Protein AF-0000000081537201 (afdb_homodimer)

InterPro domains:
  IPR002938 FAD-binding domain [PF01494] (27-442)
  IPR012941 Phenol hydroxylase-like, C-terminal dimerisation domain [PF07976] (489-716)
  IPR036188 FAD/NAD(P)-binding domain superfamily [G3DSA:3.50.50.60] (27-430)
  IPR036188 FAD/NAD(P)-binding domain superfamily [SSF51905] (27-452)
  IPR036249 Thioredoxin-like superfamily [SSF52833] (507-716)
  IPR038220 Phenol hydroxylase, C-terminal TRX-fold domain superfamily [G3DSA:3.40.30.20] (470-715)
  IPR050641 Rifampicin monooxygenase-like [PTHR43004] (26-715)

Structure (mmCIF, N/CA/C/O backbone):
data_AF-0000000081537201-model_v1
#
loop_
_entity.id
_entity.type
_entity.pdbx_description
1 polymer 'FAD-binding domain-containing protein'
#
loop_
_atom_site.group_PDB
_atom_site.id
_atom_site.type_symbol
_atom_site.label_atom_id
_atom_site.label_alt_id
_atom_site.label_comp_id
_atom_site.label_asym_id
_atom_site.label_entity_id
_atom_site.label_seq_id
_atom_site.pdbx_PDB_ins_code
_atom_site.Cartn_x
_atom_site.Cartn_y
_atom_site.Cartn_z
_atom_site.occupancy
_atom_site.B_iso_or_equiv
_atom_site.auth_seq_id
_atom_site.auth_comp_id
_atom_site.auth_asym_id
_atom_site.auth_atom_id
_atom_site.pdbx_PDB_model_num
ATOM 1 N N . MET A 1 1 ? -26.859 -7.312 34.719 1 19.22 1 MET A N 1
ATOM 2 C CA . MET A 1 1 ? -25.625 -8.07 34.5 1 19.22 1 MET A CA 1
ATOM 3 C C . MET A 1 1 ? -25.172 -8 33.062 1 19.22 1 MET A C 1
ATOM 5 O O . MET A 1 1 ? -24.141 -8.57 32.688 1 19.22 1 MET A O 1
ATOM 9 N N . ILE A 1 2 ? -26.141 -7.805 32.031 1 21.38 2 ILE A N 1
ATOM 10 C CA . ILE A 1 2 ? -26.172 -7.531 30.578 1 21.38 2 ILE A CA 1
ATOM 11 C C . ILE A 1 2 ? -25.328 -6.289 30.281 1 21.38 2 ILE A C 1
ATOM 13 O O . ILE A 1 2 ? -24.953 -6.059 29.125 1 21.38 2 ILE A O 1
ATOM 17 N N . GLN A 1 3 ? -25.375 -5.273 31.188 1 21.64 3 GLN A N 1
ATOM 18 C CA . GLN A 1 3 ? -24.906 -3.896 31.078 1 21.64 3 GLN A CA 1
ATOM 19 C C . GLN A 1 3 ? -23.391 -3.848 30.891 1 21.64 3 GLN A C 1
ATOM 21 O O . GLN A 1 3 ? -22.844 -2.844 30.422 1 21.64 3 GLN A O 1
ATOM 26 N N . GLU A 1 4 ? -22.703 -4.633 31.672 1 25.66 4 GLU A N 1
ATOM 27 C CA . GLU A 1 4 ? -21.25 -4.605 31.75 1 25.66 4 GLU A CA 1
ATOM 28 C C . GLU A 1 4 ? -20.625 -5.016 30.422 1 25.66 4 GLU A C 1
ATOM 30 O O . GLU A 1 4 ? -19.438 -4.777 30.188 1 25.66 4 GLU A O 1
ATOM 35 N N . GLU A 1 5 ? -21.297 -5.895 29.578 1 26.72 5 GLU A N 1
ATOM 36 C CA . GLU A 1 5 ? -20.828 -6.527 28.344 1 26.72 5 GLU A CA 1
ATOM 37 C C . GLU A 1 5 ? -20.797 -5.523 27.188 1 26.72 5 GLU A C 1
ATOM 39 O O . GLU A 1 5 ? -20.359 -5.855 26.078 1 26.72 5 GLU A O 1
ATOM 44 N N . GLY A 1 6 ? -21.578 -4.434 27.172 1 26.69 6 GLY A N 1
ATOM 45 C CA . GLY A 1 6 ? -21.75 -3.445 26.125 1 26.69 6 GLY A CA 1
ATOM 46 C C . GLY A 1 6 ? -20.516 -2.605 25.875 1 26.69 6 GLY A C 1
ATOM 47 O O . GLY A 1 6 ? -20.484 -1.771 24.969 1 26.69 6 GLY A O 1
ATOM 48 N N . ARG A 1 7 ? -19.75 -2.287 26.922 1 27.02 7 ARG A N 1
ATOM 49 C CA . ARG A 1 7 ? -18.625 -1.379 26.781 1 27.02 7 ARG A CA 1
ATOM 50 C C . ARG A 1 7 ? -17.531 -1.996 25.922 1 27.02 7 ARG A C 1
ATOM 52 O O . ARG A 1 7 ? -16.453 -1.422 25.766 1 27.02 7 ARG A O 1
ATOM 59 N N . ARG A 1 8 ? -17.594 -3.291 25.859 1 31.61 8 ARG A N 1
ATOM 60 C CA . ARG A 1 8 ? -16.531 -3.879 25.047 1 31.61 8 ARG A CA 1
ATOM 61 C C . ARG A 1 8 ? -16.672 -3.482 23.578 1 31.61 8 ARG A C 1
ATOM 63 O O . ARG A 1 8 ? -16.047 -4.094 22.703 1 31.61 8 ARG A O 1
ATOM 70 N N . GLY A 1 9 ? -17.734 -2.996 23.172 1 33.12 9 GLY A N 1
ATOM 71 C CA . GLY A 1 9 ? -17.812 -2.555 21.797 1 33.12 9 GLY A CA 1
ATOM 72 C C . GLY A 1 9 ? -16.688 -1.621 21.406 1 33.12 9 GLY A C 1
ATOM 73 O O . GLY A 1 9 ? -16.688 -1.049 20.312 1 33.12 9 GLY A O 1
ATOM 74 N N . ILE A 1 10 ? -16.266 -0.74 22.359 1 37.28 10 ILE A N 1
ATOM 75 C CA . ILE A 1 10 ? -15.203 0.224 22.094 1 37.28 10 ILE A CA 1
ATOM 76 C C . ILE A 1 10 ? -13.969 -0.503 21.578 1 37.28 10 ILE A C 1
ATOM 78 O O . ILE A 1 10 ? -13.516 -1.481 22.188 1 37.28 10 ILE A O 1
ATOM 82 N N . SER A 1 11 ? -13.617 -0.297 20.328 1 48.03 11 SER A N 1
ATOM 83 C CA . SER A 1 11 ? -12.5 -0.788 19.547 1 48.03 11 SER A CA 1
ATOM 84 C C . SER A 1 11 ? -11.234 -0.892 20.375 1 48.03 11 SER A C 1
ATOM 86 O O . SER A 1 11 ? -10.75 0.111 20.906 1 48.03 11 SER A O 1
ATOM 88 N N . HIS A 1 12 ? -11.25 -1.769 21.281 1 59.34 12 HIS A N 1
ATOM 89 C CA . HIS A 1 12 ? -9.984 -2.074 21.922 1 59.34 12 HIS A CA 1
ATOM 90 C C . HIS A 1 12 ? -8.82 -1.962 20.938 1 59.34 12 HIS A C 1
ATOM 92 O O . HIS A 1 12 ? -8.664 -2.812 20.062 1 59.34 12 HIS A O 1
ATOM 98 N N . HIS A 1 13 ? -8.516 -0.652 20.875 1 76.25 13 HIS A N 1
ATOM 99 C CA . HIS A 1 13 ? -7.312 -0.427 20.078 1 76.25 13 HIS A CA 1
ATOM 100 C C . HIS A 1 13 ? -6.074 -0.975 20.797 1 76.25 13 HIS A C 1
ATOM 102 O O . HIS A 1 13 ? -6.027 -1.021 22.016 1 76.25 13 HIS A O 1
ATOM 108 N N . ASP A 1 14 ? -5.305 -1.77 20.297 1 81.75 14 ASP A N 1
ATOM 109 C CA . ASP A 1 14 ? -4.07 -2.334 20.828 1 81.75 14 ASP A CA 1
ATOM 110 C C . ASP A 1 14 ? -3.055 -1.237 21.141 1 81.75 14 ASP A C 1
ATOM 112 O O . ASP A 1 14 ? -1.977 -1.197 20.547 1 81.75 14 ASP A O 1
ATOM 116 N N . TYR A 1 15 ? -3.457 -0.369 22.25 1 88.94 15 TYR A N 1
ATOM 117 C CA . TYR A 1 15 ? -2.555 0.707 22.641 1 88.94 15 TYR A CA 1
ATOM 118 C C . TYR A 1 15 ? -1.323 0.153 23.344 1 88.94 15 TYR A C 1
ATOM 120 O O . TYR A 1 15 ? -1.429 -0.76 24.172 1 88.94 15 TYR A O 1
ATOM 128 N N . PRO A 1 16 ? -0.181 0.733 23.031 1 92.38 16 PRO A N 1
ATOM 129 C CA . PRO A 1 16 ? 0.962 0.382 23.875 1 92.38 16 PRO A CA 1
ATOM 130 C C . PRO A 1 16 ? 0.84 0.935 25.297 1 92.38 16 PRO A C 1
ATOM 132 O O . PRO A 1 16 ? 0.203 1.97 25.5 1 92.38 16 PRO A O 1
ATOM 135 N N . PRO A 1 17 ? 1.435 0.287 26.25 1 92.62 17 PRO A N 1
ATOM 136 C CA . PRO A 1 17 ? 1.34 0.758 27.625 1 92.62 17 PRO A CA 1
ATOM 137 C C . PRO A 1 17 ? 2.047 2.094 27.844 1 92.62 17 PRO A C 1
ATOM 139 O O . PRO A 1 17 ? 3.105 2.338 27.266 1 92.62 17 PRO A O 1
ATOM 142 N N . PRO A 1 18 ? 1.441 2.945 28.672 1 95.62 18 PRO A N 1
ATOM 143 C CA . PRO A 1 18 ? 2.094 4.215 29.016 1 95.62 18 PRO A CA 1
ATOM 144 C C . PRO A 1 18 ? 3.07 4.082 30.172 1 95.62 18 PRO A C 1
ATOM 146 O O . PRO A 1 18 ? 3.102 3.047 30.844 1 95.62 18 PRO A O 1
ATOM 149 N N . LEU A 1 19 ? 3.949 5.082 30.344 1 96.56 19 LEU A N 1
ATOM 150 C CA . LEU A 1 19 ? 4.656 5.254 31.609 1 96.56 19 LEU A CA 1
ATOM 151 C C . LEU A 1 19 ? 3.744 5.875 32.656 1 96.56 19 LEU A C 1
ATOM 153 O O . LEU A 1 19 ? 2.801 6.594 32.312 1 96.56 19 LEU A O 1
ATOM 157 N N . THR A 1 20 ? 4.078 5.641 33.938 1 96.06 20 THR A N 1
ATOM 158 C CA . THR A 1 20 ? 3.176 6.117 34.969 1 96.06 20 THR A CA 1
ATOM 159 C C . THR A 1 20 ? 3.844 7.203 35.812 1 96.06 20 THR A C 1
ATOM 161 O O . THR A 1 20 ? 3.172 7.922 36.562 1 96.06 20 THR A O 1
ATOM 164 N N . ASP A 1 21 ? 5.125 7.293 35.656 1 96.75 21 ASP A N 1
ATOM 165 C CA . ASP A 1 21 ? 5.836 8.25 36.5 1 96.75 21 ASP A CA 1
ATOM 166 C C . ASP A 1 21 ? 6.781 9.117 35.688 1 96.75 21 ASP A C 1
ATOM 168 O O . ASP A 1 21 ? 7.273 8.688 34.625 1 96.75 21 ASP A O 1
ATOM 172 N N . ILE A 1 22 ? 6.926 10.328 36.125 1 97.81 22 ILE A N 1
ATOM 173 C CA . ILE A 1 22 ? 7.938 11.219 35.562 1 97.81 22 ILE A CA 1
ATOM 174 C C . ILE A 1 22 ? 9.305 10.867 36.125 1 97.81 22 ILE A C 1
ATOM 176 O O . ILE A 1 22 ? 9.555 11.07 37.312 1 97.81 22 ILE A O 1
ATOM 180 N N . GLU A 1 23 ? 10.195 10.484 35.312 1 95 23 GLU A N 1
ATOM 181 C CA . GLU A 1 23 ? 11.398 9.797 35.781 1 95 23 GLU A CA 1
ATOM 182 C C . GLU A 1 23 ? 12.555 10.766 35.969 1 95 23 GLU A C 1
ATOM 184 O O . GLU A 1 23 ? 13.484 10.5 36.719 1 95 23 GLU A O 1
ATOM 189 N N . HIS A 1 24 ? 12.578 11.875 35.281 1 96.5 24 HIS A N 1
ATOM 190 C CA . HIS A 1 24 ? 13.719 12.781 35.281 1 96.5 24 HIS A CA 1
ATOM 191 C C . HIS A 1 24 ? 13.328 14.164 35.812 1 96.5 24 HIS A C 1
ATOM 193 O O . HIS A 1 24 ? 12.141 14.5 35.844 1 96.5 24 HIS A O 1
ATOM 199 N N . ASP A 1 25 ? 14.359 14.906 36.125 1 97 25 ASP A N 1
ATOM 200 C CA . ASP A 1 25 ? 14.133 16.266 36.594 1 97 25 ASP A CA 1
ATOM 201 C C . ASP A 1 25 ? 14.273 17.281 35.469 1 97 25 ASP A C 1
ATOM 203 O O . ASP A 1 25 ? 13.836 18.422 35.594 1 97 25 ASP A O 1
ATOM 207 N N . THR A 1 26 ? 14.977 16.828 34.469 1 97.06 26 THR A N 1
ATOM 208 C CA . THR A 1 26 ? 15.18 17.734 33.344 1 97.06 26 THR A CA 1
ATOM 209 C C . THR A 1 26 ? 14.828 17.047 32.031 1 97.06 26 THR A C 1
ATOM 211 O O . THR A 1 26 ? 15.094 15.852 31.859 1 97.06 26 THR A O 1
ATOM 214 N N . TYR A 1 27 ? 14.227 17.719 31.156 1 97.56 27 TYR A N 1
ATOM 215 C CA . TYR A 1 27 ? 13.883 17.266 29.812 1 97.56 27 TYR A CA 1
ATOM 216 C C . TYR A 1 27 ? 14.234 18.328 28.781 1 97.56 27 TYR A C 1
ATOM 218 O O . TYR A 1 27 ? 14.219 19.531 29.078 1 97.56 27 TYR A O 1
ATOM 226 N N . ASP A 1 28 ? 14.609 17.891 27.594 1 97 28 ASP A N 1
ATOM 227 C CA . ASP A 1 28 ? 14.828 18.844 26.516 1 97 28 ASP A CA 1
ATOM 228 C C . ASP A 1 28 ? 13.516 19.484 26.078 1 97 28 ASP A C 1
ATOM 230 O O . ASP A 1 28 ? 13.469 20.688 25.812 1 97 28 ASP A O 1
ATOM 234 N N . ILE A 1 29 ? 12.523 18.703 25.969 1 98.25 29 ILE A N 1
ATOM 235 C CA . ILE A 1 29 ? 11.219 19.156 25.516 1 98.25 29 ILE A CA 1
ATOM 236 C C . ILE A 1 29 ? 10.125 18.531 26.375 1 98.25 29 ILE A C 1
ATOM 238 O O . ILE A 1 29 ? 10.117 17.312 26.578 1 98.25 29 ILE A O 1
ATOM 242 N N . VAL A 1 30 ? 9.258 19.281 26.875 1 98.69 30 VAL A N 1
ATOM 243 C CA . VAL A 1 30 ? 8.062 18.828 27.562 1 98.69 30 VAL A CA 1
ATOM 244 C C . VAL A 1 30 ? 6.824 19.125 26.734 1 98.69 30 VAL A C 1
ATOM 246 O O . VAL A 1 30 ? 6.605 20.281 26.328 1 98.69 30 VAL A O 1
ATOM 249 N N . ILE A 1 31 ? 6.078 18.125 26.422 1 98.88 31 ILE A N 1
ATOM 250 C CA . ILE A 1 31 ? 4.848 18.234 25.656 1 98.88 31 ILE A CA 1
ATOM 251 C C . ILE A 1 31 ? 3.646 17.938 26.547 1 98.88 31 ILE A C 1
ATOM 253 O O . ILE A 1 31 ? 3.549 16.859 27.125 1 98.88 31 ILE A O 1
ATOM 257 N N . VAL A 1 32 ? 2.736 18.906 26.672 1 98.81 32 VAL A N 1
ATOM 258 C CA . VAL A 1 32 ? 1.534 18.719 27.484 1 98.81 32 VAL A CA 1
ATOM 259 C C . VAL A 1 32 ? 0.345 18.406 26.578 1 98.81 32 VAL A C 1
ATOM 261 O O . VAL A 1 32 ? -0.096 19.266 25.812 1 98.81 32 VAL A O 1
ATOM 264 N N . GLY A 1 33 ? -0.198 17.25 26.688 1 98.25 33 GLY A N 1
ATOM 265 C CA . GLY A 1 33 ? -1.291 16.781 25.844 1 98.25 33 GLY A CA 1
ATOM 266 C C . GLY A 1 33 ? -0.877 15.695 24.875 1 98.25 33 GLY A C 1
ATOM 267 O O . GLY A 1 33 ? 0.047 15.883 24.078 1 98.25 33 GLY A O 1
ATOM 268 N N . ALA A 1 34 ? -1.552 14.531 24.938 1 97.62 34 ALA A N 1
ATOM 269 C CA . ALA A 1 34 ? -1.267 13.406 24.047 1 97.62 34 ALA A CA 1
ATOM 270 C C . ALA A 1 34 ? -2.432 13.148 23.109 1 97.62 34 ALA A C 1
ATOM 272 O O . ALA A 1 34 ? -2.881 12.016 22.953 1 97.62 34 ALA A O 1
ATOM 273 N N . GLY A 1 35 ? -2.977 14.211 22.547 1 95.94 35 GLY A N 1
ATOM 274 C CA . GLY A 1 35 ? -3.836 14.141 21.375 1 95.94 35 GLY A CA 1
ATOM 275 C C . GLY A 1 35 ? -3.066 14.188 20.078 1 95.94 35 GLY A C 1
ATOM 276 O O . GLY A 1 35 ? -1.839 14.078 20.062 1 95.94 35 GLY A O 1
ATOM 277 N N . PRO A 1 36 ? -3.76 14.375 19.016 1 95.5 36 PRO A N 1
ATOM 278 C CA . PRO A 1 36 ? -3.1 14.32 17.719 1 95.5 36 PRO A CA 1
ATOM 279 C C . PRO A 1 36 ? -1.958 15.328 17.594 1 95.5 36 PRO A C 1
ATOM 281 O O . PRO A 1 36 ? -0.891 14.992 17.062 1 95.5 36 PRO A O 1
ATOM 284 N N . ALA A 1 37 ? -2.15 16.531 18.047 1 97.12 37 ALA A N 1
ATOM 285 C CA . ALA A 1 37 ? -1.105 17.562 17.969 1 97.12 37 ALA A CA 1
ATOM 286 C C . ALA A 1 37 ? 0.132 17.141 18.766 1 97.12 37 ALA A C 1
ATOM 288 O O . ALA A 1 37 ? 1.245 17.141 18.234 1 97.12 37 ALA A O 1
ATOM 289 N N . GLY A 1 38 ? -0.111 16.766 20 1 98.5 38 GLY A N 1
ATOM 290 C CA . GLY A 1 38 ? 1.003 16.359 20.844 1 98.5 38 GLY A CA 1
ATOM 291 C C . GLY A 1 38 ? 1.695 15.102 20.375 1 98.5 38 GLY A C 1
ATOM 292 O O . GLY A 1 38 ? 2.926 15.016 20.391 1 98.5 38 GLY A O 1
ATOM 293 N N . LEU A 1 39 ? 0.908 14.148 19.969 1 98.25 39 LEU A N 1
ATOM 294 C CA . LEU A 1 39 ? 1.464 12.875 19.531 1 98.25 39 LEU A CA 1
ATOM 295 C C . LEU A 1 39 ? 2.234 13.047 18.219 1 98.25 39 LEU A C 1
ATOM 297 O O . LEU A 1 39 ? 3.254 12.383 18 1 98.25 39 LEU A O 1
ATOM 301 N N . MET A 1 40 ? 1.762 13.891 17.344 1 98.19 40 MET A N 1
ATOM 302 C CA . MET A 1 40 ? 2.518 14.18 16.125 1 98.19 40 MET A CA 1
ATOM 303 C C . MET A 1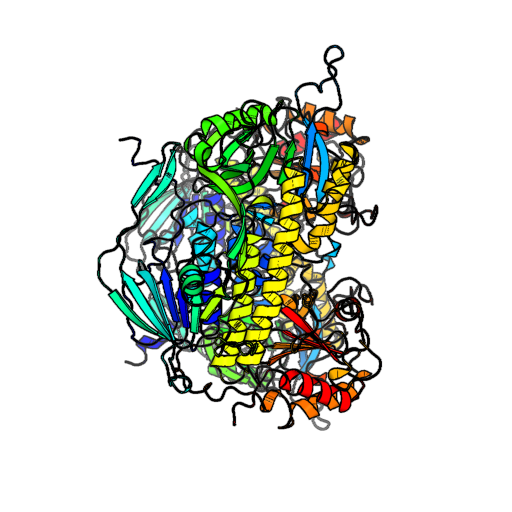 40 ? 3.873 14.797 16.469 1 98.19 40 MET A C 1
ATOM 305 O O . MET A 1 40 ? 4.902 14.367 15.938 1 98.19 40 MET A O 1
ATOM 309 N N . LEU A 1 41 ? 3.883 15.789 17.312 1 98.44 41 LEU A N 1
ATOM 310 C CA . LEU A 1 41 ? 5.125 16.438 17.719 1 98.44 41 LEU A CA 1
ATOM 311 C C . LEU A 1 41 ? 6.086 15.414 18.328 1 98.44 41 LEU A C 1
ATOM 313 O O . LEU A 1 41 ? 7.25 15.336 17.938 1 98.44 41 LEU A O 1
ATOM 317 N N . ALA A 1 42 ? 5.531 14.641 19.234 1 98.25 42 ALA A N 1
ATOM 318 C CA . ALA A 1 42 ? 6.344 13.648 19.938 1 98.25 42 ALA A CA 1
ATOM 319 C C . ALA A 1 42 ? 6.887 12.594 18.984 1 98.25 42 ALA A C 1
ATOM 321 O O . ALA A 1 42 ? 8.055 12.203 19.078 1 98.25 42 ALA A O 1
ATOM 322 N N . SER A 1 43 ? 6.039 12.148 18.109 1 96.94 43 SER A N 1
ATOM 323 C CA . SER A 1 43 ? 6.445 11.125 17.141 1 96.94 43 SER A CA 1
ATOM 324 C C . SER A 1 43 ? 7.555 11.641 16.234 1 96.94 43 SER A C 1
ATOM 326 O O . SER A 1 43 ? 8.516 10.93 15.953 1 96.94 43 SER A O 1
ATOM 328 N N . CYS A 1 44 ? 7.422 12.852 15.742 1 96.19 44 CYS A N 1
ATOM 329 C CA . CYS A 1 44 ? 8.469 13.445 14.906 1 96.19 44 CYS A CA 1
ATOM 330 C C . CYS A 1 44 ? 9.789 13.508 15.664 1 96.19 44 CYS A C 1
ATOM 332 O O . CYS A 1 44 ? 10.82 13.078 15.148 1 96.19 44 CYS A O 1
ATOM 334 N N . LEU A 1 45 ? 9.742 14.008 16.844 1 95.69 45 LEU A N 1
ATOM 335 C CA . LEU A 1 45 ? 10.953 14.188 17.641 1 95.69 45 LEU A CA 1
ATOM 336 C C . LEU A 1 45 ? 11.578 12.836 17.984 1 95.69 45 LEU A C 1
ATOM 338 O O . LEU A 1 45 ? 12.805 12.703 18.016 1 95.69 45 LEU A O 1
ATOM 342 N N . ALA A 1 46 ? 10.688 11.883 18.266 1 94.5 46 ALA A N 1
ATOM 343 C CA . ALA A 1 46 ? 11.18 10.531 18.531 1 94.5 46 ALA A CA 1
ATOM 344 C C . ALA A 1 46 ? 11.922 9.984 17.312 1 94.5 46 ALA A C 1
ATOM 346 O O . ALA A 1 46 ? 12.984 9.367 17.453 1 94.5 46 ALA A O 1
ATOM 347 N N . ARG A 1 47 ? 11.453 10.195 16.172 1 92.56 47 ARG A N 1
ATOM 348 C CA . ARG A 1 47 ? 12.078 9.75 14.938 1 92.56 47 ARG A CA 1
ATOM 349 C C . ARG A 1 47 ? 13.414 10.445 14.719 1 92.56 47 ARG A C 1
ATOM 351 O O . ARG A 1 47 ? 14.383 9.82 14.281 1 92.56 47 ARG A O 1
ATOM 358 N N . TYR A 1 48 ? 13.375 11.75 14.969 1 91 48 TYR A N 1
ATOM 359 C CA . TYR A 1 48 ? 14.625 12.492 14.82 1 91 48 TYR A CA 1
ATOM 360 C C . TYR A 1 48 ? 15.688 11.969 15.781 1 91 48 TYR A C 1
ATOM 362 O O . TYR A 1 48 ? 16.875 11.914 15.438 1 91 48 TYR A O 1
ATOM 370 N N . GLY A 1 49 ? 15.289 11.672 16.984 1 88.62 49 GLY A N 1
ATOM 371 C CA . GLY A 1 49 ? 16.188 11.117 17.984 1 88.62 49 GLY A CA 1
ATOM 372 C C . GLY A 1 49 ? 17.047 12.164 18.656 1 88.62 49 GLY A C 1
ATOM 373 O O . GLY A 1 49 ? 17.125 13.305 18.188 1 88.62 49 GLY A O 1
ATOM 374 N N . GLY A 1 50 ? 17.656 11.789 19.766 1 87.88 50 GLY A N 1
ATOM 375 C CA . GLY A 1 50 ? 18.625 12.625 20.453 1 87.88 50 GLY A CA 1
ATOM 376 C C . GLY A 1 50 ? 18 13.625 21.391 1 87.88 50 GLY A C 1
ATOM 377 O O . GLY A 1 50 ? 18.656 14.594 21.812 1 87.88 50 GLY A O 1
ATOM 378 N N . HIS A 1 51 ? 16.766 13.438 21.719 1 93 51 HIS A N 1
ATOM 379 C CA . HIS A 1 51 ? 16.062 14.344 22.625 1 93 51 HIS A CA 1
ATOM 380 C C . HIS A 1 51 ? 15.492 13.594 23.812 1 93 51 HIS A C 1
ATOM 382 O O . HIS A 1 51 ? 15.008 12.469 23.688 1 93 51 HIS A O 1
ATOM 388 N N . ARG A 1 52 ? 15.695 14.094 24.969 1 96 52 ARG A N 1
ATOM 389 C CA . ARG A 1 52 ? 14.914 13.625 26.125 1 96 52 ARG A CA 1
ATOM 390 C C . ARG A 1 52 ? 13.562 14.328 26.188 1 96 52 ARG A C 1
ATOM 392 O O . ARG A 1 52 ? 13.484 15.508 26.516 1 96 52 ARG A O 1
ATOM 399 N N . ILE A 1 53 ? 12.508 13.594 25.891 1 98 53 ILE A N 1
ATOM 400 C CA . ILE A 1 53 ? 11.18 14.172 25.734 1 98 53 ILE A CA 1
ATOM 401 C C . ILE A 1 53 ? 10.25 13.656 26.828 1 98 53 ILE A C 1
ATOM 403 O O . ILE A 1 53 ? 10.297 12.469 27.172 1 98 53 ILE A O 1
ATOM 407 N N . LEU A 1 54 ? 9.508 14.5 27.438 1 98.69 54 LEU A N 1
ATOM 408 C CA . LEU A 1 54 ? 8.398 14.133 28.312 1 98.69 54 LEU A CA 1
ATOM 409 C C . LEU A 1 54 ? 7.059 14.492 27.688 1 98.69 54 LEU A C 1
ATOM 411 O O . LEU A 1 54 ? 6.805 15.656 27.375 1 98.69 54 LEU A O 1
ATOM 415 N N . VAL A 1 55 ? 6.281 13.539 27.422 1 98.69 55 VAL A N 1
ATOM 416 C CA . VAL A 1 55 ? 4.914 13.734 26.969 1 98.69 55 VAL A CA 1
ATOM 417 C C . VAL A 1 55 ? 3.932 13.352 28.062 1 98.69 55 VAL A C 1
ATOM 419 O O . VAL A 1 55 ? 3.908 12.203 28.516 1 98.69 55 VAL A O 1
ATOM 422 N N . VAL A 1 56 ? 3.084 14.289 28.469 1 98.5 56 VAL A N 1
ATOM 423 C CA . VAL A 1 56 ? 2.186 13.992 29.578 1 98.5 56 VAL A CA 1
ATOM 424 C C . VAL A 1 56 ? 0.737 14.195 29.141 1 98.5 56 VAL A C 1
ATOM 426 O O . VAL A 1 56 ? 0.459 15.016 28.266 1 98.5 56 VAL A O 1
ATOM 429 N N . ASP A 1 57 ? -0.108 13.516 29.688 1 98.12 57 ASP A N 1
ATOM 430 C CA . ASP A 1 57 ? -1.55 13.688 29.547 1 98.12 57 ASP A CA 1
ATOM 431 C C . ASP A 1 57 ? -2.275 13.406 30.859 1 98.12 57 ASP A C 1
ATOM 433 O O . ASP A 1 57 ? -1.896 12.5 31.594 1 98.12 57 ASP A O 1
ATOM 437 N N . ALA A 1 58 ? -3.322 14.156 31.078 1 96.5 58 ALA A N 1
ATOM 438 C CA . ALA A 1 58 ? -4.07 14.031 32.312 1 96.5 58 ALA A CA 1
ATOM 439 C C . ALA A 1 58 ? -4.941 12.781 32.312 1 96.5 58 ALA A C 1
ATOM 441 O O . ALA A 1 58 ? -5.227 12.211 33.375 1 96.5 58 ALA A O 1
ATOM 442 N N . ARG A 1 59 ? -5.375 12.375 31.156 1 94.25 59 ARG A N 1
ATOM 443 C CA . ARG A 1 59 ? -6.219 11.195 31.047 1 94.25 59 ARG A CA 1
ATOM 444 C C . ARG A 1 59 ? -5.395 9.922 31.203 1 94.25 59 ARG A C 1
ATOM 446 O O . ARG A 1 59 ? -4.293 9.812 30.656 1 94.25 59 ARG A O 1
ATOM 453 N N . SER A 1 60 ? -5.938 8.883 31.875 1 94.25 60 SER A N 1
ATOM 454 C CA . SER A 1 60 ? -5.215 7.648 32.156 1 94.25 60 SER A CA 1
ATOM 455 C C . SER A 1 60 ? -5.152 6.762 30.906 1 94.25 60 SER A C 1
ATOM 457 O O . SER A 1 60 ? -4.34 5.836 30.844 1 94.25 60 SER A O 1
ATOM 459 N N . GLU A 1 61 ? -5.992 7.004 29.922 1 90.88 61 GLU A N 1
ATOM 460 C CA . GLU A 1 61 ? -6.031 6.227 28.672 1 90.88 61 GLU A CA 1
ATOM 461 C C . GLU A 1 61 ? -6.293 7.129 27.469 1 90.88 61 GLU A C 1
ATOM 463 O O . GLU A 1 61 ? -6.828 8.227 27.625 1 90.88 61 GLU A O 1
ATOM 468 N N . PRO A 1 62 ? -5.867 6.668 26.297 1 89.81 62 PRO A N 1
ATOM 469 C CA . PRO A 1 62 ? -6.164 7.441 25.094 1 89.81 62 PRO A CA 1
ATOM 470 C C . PRO A 1 62 ? -7.66 7.512 24.797 1 89.81 62 PRO A C 1
ATOM 472 O O . PRO A 1 62 ? -8.461 6.848 25.453 1 89.81 62 PRO A O 1
ATOM 475 N N . THR A 1 63 ? -7.953 8.398 23.812 1 80.06 63 THR A N 1
ATOM 476 C CA . THR A 1 63 ? -9.336 8.516 23.359 1 80.06 63 THR A CA 1
ATOM 477 C C . THR A 1 63 ? -9.82 7.191 22.781 1 80.06 63 THR A C 1
ATOM 479 O O . THR A 1 63 ? -9.125 6.559 21.984 1 80.06 63 THR A O 1
ATOM 482 N N . THR A 1 64 ? -11.008 6.809 23.172 1 72.81 64 THR A N 1
ATOM 483 C CA . THR A 1 64 ? -11.469 5.488 22.75 1 72.81 64 THR A CA 1
ATOM 484 C C . THR A 1 64 ? -12.461 5.605 21.594 1 72.81 64 THR A C 1
ATOM 486 O O . THR A 1 64 ? -12.633 4.656 20.828 1 72.81 64 THR A O 1
ATOM 489 N N . ALA A 1 65 ? -13.148 6.742 21.578 1 69.75 65 ALA A N 1
ATOM 490 C CA . ALA A 1 65 ? -14.117 6.836 20.5 1 69.75 65 ALA A CA 1
ATOM 491 C C . ALA A 1 65 ? -14.367 8.289 20.109 1 69.75 65 ALA A C 1
ATOM 493 O O . ALA A 1 65 ? -14.242 9.188 20.938 1 69.75 65 ALA A O 1
ATOM 494 N N . GLY A 1 66 ? -14.578 8.445 18.766 1 72.25 66 GLY A N 1
ATOM 495 C CA . GLY A 1 66 ? -15.141 9.664 18.219 1 72.25 66 GLY A CA 1
ATOM 496 C C . GLY A 1 66 ? -14.141 10.797 18.125 1 72.25 66 GLY A C 1
ATOM 497 O O . GLY A 1 66 ? -13.039 10.609 17.594 1 72.25 66 GLY A O 1
ATOM 498 N N . ARG A 1 67 ? -14.562 12.094 18.391 1 76.75 67 ARG A N 1
ATOM 499 C CA . ARG A 1 67 ? -13.898 13.398 18.359 1 76.75 67 ARG A CA 1
ATOM 500 C C . ARG A 1 67 ? -13.469 13.758 16.938 1 76.75 67 ARG A C 1
ATOM 502 O O . ARG A 1 67 ? -14.32 14 16.078 1 76.75 67 ARG A O 1
ATOM 509 N N . ALA A 1 68 ? -12.164 13.492 16.609 1 73.94 68 ALA A N 1
ATOM 510 C CA . ALA A 1 68 ? -11.695 13.812 15.266 1 73.94 68 ALA A CA 1
ATOM 511 C C . ALA A 1 68 ? -11.984 12.672 14.297 1 73.94 68 ALA A C 1
ATOM 513 O O . ALA A 1 68 ? -12.141 11.523 14.711 1 73.94 68 ALA A O 1
ATOM 514 N N . ASP A 1 69 ? -12.195 13.047 12.977 1 78.5 69 ASP A N 1
ATOM 515 C CA . ASP A 1 69 ? -12.477 11.914 12.109 1 78.5 69 ASP A CA 1
ATOM 516 C C . ASP A 1 69 ? -11.812 12.086 10.742 1 78.5 69 ASP A C 1
ATOM 518 O O . ASP A 1 69 ? -11.297 11.125 10.172 1 78.5 69 ASP A O 1
ATOM 522 N N . GLY A 1 70 ? -11.82 13.273 10.156 1 89.88 70 GLY A N 1
ATOM 523 C CA . GLY A 1 70 ? -11.414 13.391 8.766 1 89.88 70 GLY A CA 1
ATOM 524 C C . GLY A 1 70 ? -9.953 13.766 8.594 1 89.88 70 GLY A C 1
ATOM 525 O O . GLY A 1 70 ? -9.492 14.766 9.148 1 89.88 70 GLY A O 1
ATOM 526 N N . ILE A 1 71 ? -9.125 12.945 7.902 1 93.19 71 ILE A N 1
ATOM 527 C CA . ILE A 1 71 ? -7.762 13.289 7.52 1 93.19 71 ILE A CA 1
ATOM 528 C C . ILE A 1 71 ? -7.73 13.766 6.07 1 93.19 71 ILE A C 1
ATOM 530 O O . ILE A 1 71 ? -8.148 13.039 5.164 1 93.19 71 ILE A O 1
ATOM 534 N N . GLN A 1 72 ? -7.27 14.938 5.906 1 92.06 72 GLN A N 1
ATOM 535 C CA . GLN A 1 72 ? -7.281 15.586 4.602 1 92.06 72 GLN A CA 1
ATOM 536 C C . GLN A 1 72 ? -6.043 15.211 3.789 1 92.06 72 GLN A C 1
ATOM 538 O O . GLN A 1 72 ? -5.066 14.703 4.34 1 92.06 72 GLN A O 1
ATOM 543 N N . PRO A 1 73 ? -6.02 15.484 2.455 1 90.88 73 PRO A N 1
ATOM 544 C CA . PR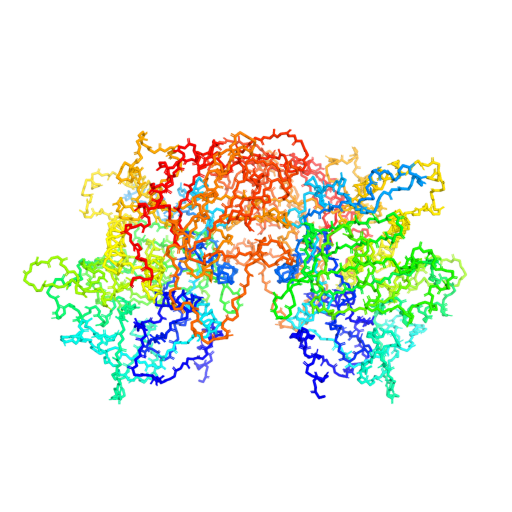O A 1 73 ? -4.973 15.031 1.536 1 90.88 73 PRO A CA 1
ATOM 545 C C . PRO A 1 73 ? -3.578 15.484 1.965 1 90.88 73 PRO A C 1
ATOM 547 O O . PRO A 1 73 ? -2.637 14.688 1.948 1 90.88 73 PRO A O 1
ATOM 550 N N . ARG A 1 74 ? -3.391 16.719 2.344 1 92.06 74 ARG A N 1
ATOM 551 C CA . ARG A 1 74 ?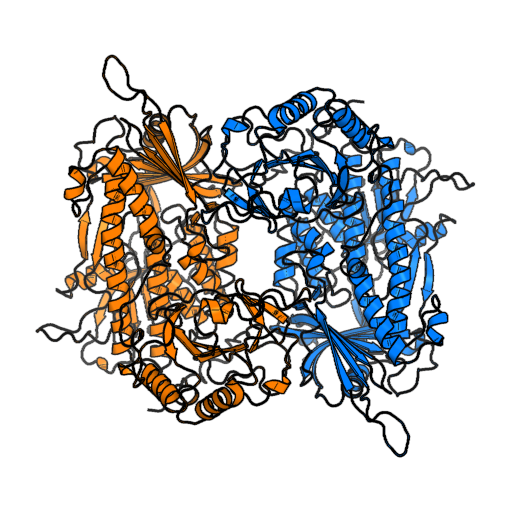 -2.072 17.188 2.746 1 92.06 74 ARG A CA 1
ATOM 552 C C . ARG A 1 74 ? -1.557 16.422 3.961 1 92.06 74 ARG A C 1
ATOM 554 O O . ARG A 1 74 ? -0.375 16.078 4.027 1 92.06 74 ARG A O 1
ATOM 561 N N . THR A 1 75 ? -2.416 16.219 4.922 1 93.94 75 THR A N 1
ATOM 562 C CA . THR A 1 75 ? -2.033 15.453 6.098 1 93.94 75 THR A CA 1
ATOM 563 C C . THR A 1 75 ? -1.677 14.016 5.715 1 93.94 75 THR A C 1
ATOM 565 O O . THR A 1 75 ? -0.726 13.445 6.25 1 93.94 75 THR A O 1
ATOM 568 N N . ILE A 1 76 ? -2.439 13.453 4.742 1 93.81 76 ILE A N 1
ATOM 569 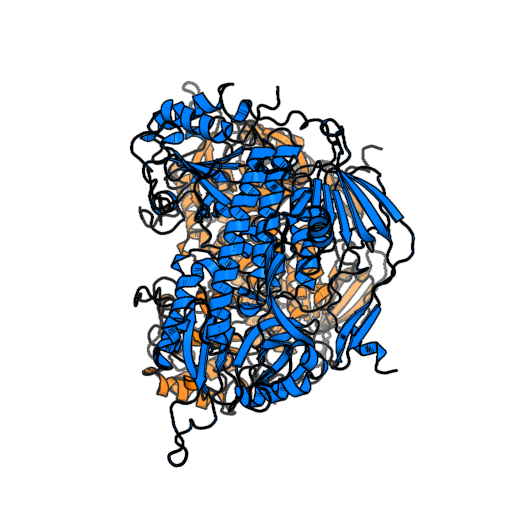C CA . ILE A 1 76 ? -2.121 12.117 4.25 1 93.81 76 ILE A CA 1
ATOM 570 C C . ILE A 1 76 ? -0.712 12.109 3.66 1 93.81 76 ILE A C 1
ATOM 572 O O . ILE A 1 76 ? 0.081 11.211 3.949 1 93.81 76 ILE A O 1
ATOM 576 N N . GLU A 1 77 ? -0.383 13.102 2.885 1 92.94 77 GLU A N 1
ATOM 577 C CA . GLU A 1 77 ? 0.938 13.219 2.273 1 92.94 77 GLU A CA 1
ATOM 578 C C . GLU A 1 77 ? 2.037 13.227 3.334 1 92.94 77 GLU A C 1
ATOM 580 O O . GLU A 1 77 ? 3.066 12.57 3.174 1 92.94 77 GLU A O 1
ATOM 585 N N . VAL A 1 78 ? 1.77 13.984 4.34 1 94.12 78 VAL A N 1
ATOM 586 C CA . VAL A 1 78 ? 2.748 14.102 5.418 1 94.12 78 VAL A CA 1
ATOM 587 C C . VAL A 1 78 ? 2.889 12.758 6.133 1 94.12 78 VAL A C 1
ATOM 589 O O . VAL A 1 78 ? 4.004 12.289 6.371 1 94.12 78 VAL A O 1
ATOM 592 N N . LEU A 1 79 ? 1.748 12.133 6.438 1 95.56 79 LEU A N 1
ATOM 593 C CA . LEU A 1 79 ? 1.777 10.867 7.156 1 95.56 79 LEU A CA 1
ATOM 594 C C . LEU A 1 79 ? 2.459 9.789 6.32 1 95.56 79 LEU A C 1
ATOM 596 O O . LEU A 1 79 ? 3.102 8.891 6.867 1 95.56 79 LEU A O 1
ATOM 600 N N . LYS A 1 80 ? 2.398 9.922 5.012 1 94 80 LYS A N 1
ATOM 601 C CA . LYS A 1 80 ? 3.066 8.977 4.121 1 94 80 LYS A CA 1
ATOM 602 C C . LYS A 1 80 ? 4.578 9.164 4.152 1 94 80 LYS A C 1
ATOM 604 O O . LYS A 1 80 ? 5.328 8.32 3.664 1 94 80 LYS A O 1
ATOM 609 N N . THR A 1 81 ? 5.09 10.242 4.691 1 93.38 81 THR A N 1
ATOM 610 C CA . THR A 1 81 ? 6.516 10.414 4.934 1 93.38 81 THR A CA 1
ATOM 611 C C . THR A 1 81 ? 6.895 9.914 6.324 1 93.38 81 THR A C 1
ATOM 613 O O . THR A 1 81 ? 8.023 10.117 6.777 1 93.38 81 THR A O 1
ATOM 616 N N . MET A 1 82 ? 5.973 9.281 7.016 1 94.88 82 MET A N 1
ATOM 617 C CA . MET A 1 82 ? 6.191 8.648 8.312 1 94.88 82 MET A CA 1
ATOM 618 C C . MET A 1 82 ? 5.816 7.168 8.258 1 94.88 82 MET A C 1
ATOM 620 O O . MET A 1 82 ? 5.301 6.621 9.234 1 94.88 82 MET A O 1
ATOM 624 N N . GLU A 1 83 ? 6.066 6.551 7.184 1 92.19 83 GLU A N 1
ATOM 625 C CA . GLU A 1 83 ? 5.703 5.141 7.078 1 92.19 83 GLU A CA 1
ATOM 626 C C . GLU A 1 83 ? 6.273 4.336 8.242 1 92.19 83 GLU A C 1
ATOM 628 O O . GLU A 1 83 ? 7.375 4.621 8.719 1 92.19 83 GLU A O 1
ATOM 633 N N . PRO A 1 84 ? 5.504 3.373 8.734 1 91.69 84 PRO A N 1
ATOM 634 C CA . PRO A 1 84 ? 4.297 2.818 8.117 1 91.69 84 PRO A CA 1
ATOM 635 C C . PRO A 1 84 ? 3.023 3.531 8.578 1 91.69 84 PRO A C 1
ATOM 637 O O . PRO A 1 84 ? 1.917 3.088 8.258 1 91.69 84 PRO A O 1
ATOM 640 N N . VAL A 1 85 ? 3.053 4.652 9.258 1 95.19 85 VAL A N 1
ATOM 641 C CA . VAL A 1 85 ? 1.905 5.332 9.852 1 95.19 85 VAL A CA 1
ATOM 642 C C . VAL A 1 85 ? 0.884 5.668 8.766 1 95.19 85 VAL A C 1
ATOM 644 O O . VAL A 1 85 ? -0.297 5.336 8.891 1 95.19 85 VAL A O 1
ATOM 647 N N . GLY A 1 86 ? 1.35 6.297 7.664 1 95 86 GLY A N 1
ATOM 648 C CA . GLY A 1 86 ? 0.456 6.715 6.594 1 95 86 GLY A CA 1
ATOM 649 C C . GLY A 1 86 ? -0.309 5.562 5.973 1 95 86 GLY A C 1
ATOM 650 O O . GLY A 1 86 ? -1.534 5.617 5.852 1 95 86 GLY A O 1
ATOM 651 N N . SER A 1 87 ? 0.376 4.469 5.637 1 92.38 87 SER A N 1
ATOM 652 C CA . SER A 1 87 ? -0.247 3.326 4.973 1 92.38 87 SER A CA 1
ATOM 653 C C . SER A 1 87 ? -1.205 2.598 5.91 1 92.38 87 SER A C 1
ATOM 655 O O . SER A 1 87 ? -2.258 2.123 5.48 1 92.38 87 SER A O 1
ATOM 657 N N . GLU A 1 88 ? -0.859 2.494 7.164 1 91.94 88 GLU A N 1
ATOM 658 C CA . GLU A 1 88 ? -1.71 1.821 8.141 1 91.94 88 GLU A CA 1
ATOM 659 C C . GLU A 1 88 ? -3.025 2.572 8.336 1 91.94 88 GLU A C 1
ATOM 661 O O . GLU A 1 88 ? -4.098 1.963 8.352 1 91.94 88 GLU A O 1
ATOM 666 N N . LEU A 1 89 ? -2.922 3.834 8.453 1 94.25 89 LEU A N 1
ATOM 667 C CA . LEU A 1 89 ? -4.125 4.637 8.641 1 94.25 89 LEU A CA 1
ATOM 668 C C . LEU A 1 89 ? -4.996 4.609 7.387 1 94.25 89 LEU A C 1
ATOM 670 O O . LEU A 1 89 ? -6.219 4.512 7.477 1 94.25 89 LEU A O 1
ATOM 674 N N . PHE A 1 90 ? -4.398 4.664 6.238 1 93.31 90 PHE A N 1
ATOM 675 C CA . PHE A 1 90 ? -5.148 4.625 4.988 1 93.31 90 PHE A CA 1
ATOM 676 C C . PHE A 1 90 ? -5.945 3.332 4.875 1 93.31 90 PHE A C 1
ATOM 678 O O . PHE A 1 90 ? -7.129 3.354 4.531 1 93.31 90 PHE A O 1
ATOM 685 N N . LYS A 1 91 ? -5.324 2.27 5.234 1 89.75 91 LYS A N 1
ATOM 686 C CA . LYS A 1 91 ? -5.938 0.951 5.102 1 89.75 91 LYS A CA 1
ATOM 687 C C . LYS A 1 91 ? -7.145 0.81 6.027 1 89.75 91 LYS A C 1
ATOM 689 O O . LYS A 1 91 ? -8.141 0.173 5.668 1 89.75 91 LYS A O 1
ATOM 694 N N . ARG A 1 92 ? -7.137 1.41 7.117 1 91.44 92 ARG A N 1
ATOM 695 C CA . ARG A 1 92 ? -8.18 1.249 8.125 1 91.44 92 ARG A CA 1
ATOM 696 C C . ARG A 1 92 ? -9.297 2.264 7.922 1 91.44 92 ARG A C 1
ATOM 698 O O . ARG A 1 92 ? -10.383 2.129 8.5 1 91.44 92 ARG A O 1
ATOM 705 N N . SER A 1 93 ? -9.102 3.193 7.078 1 94.62 93 SER A N 1
ATOM 706 C CA . SER A 1 93 ? -10.008 4.328 6.945 1 94.62 93 SER A CA 1
ATOM 707 C C . SER A 1 93 ? -11.117 4.035 5.941 1 94.62 93 SER A C 1
ATOM 709 O O . SER A 1 93 ? -11.078 3.014 5.25 1 94.62 93 SER A O 1
ATOM 711 N N . ALA A 1 94 ? -12.133 4.781 6.012 1 95.62 94 ALA A N 1
ATOM 712 C CA . ALA A 1 94 ? -13.07 4.93 4.902 1 95.62 94 ALA A CA 1
ATOM 713 C C . ALA A 1 94 ? -12.703 6.125 4.027 1 95.62 94 ALA A C 1
ATOM 715 O O . ALA A 1 94 ? -12.914 7.277 4.418 1 95.62 94 ALA A O 1
ATOM 716 N N . ALA A 1 95 ? -12.18 5.844 2.906 1 94.5 95 ALA A N 1
ATOM 717 C CA . ALA A 1 95 ? -11.773 6.914 1.995 1 94.5 95 ALA A CA 1
ATOM 718 C C . ALA A 1 95 ? -12.977 7.473 1.237 1 94.5 95 ALA A C 1
ATOM 720 O O . ALA A 1 95 ? -13.773 6.711 0.685 1 94.5 95 ALA A O 1
ATOM 721 N N . SER A 1 96 ? -13.125 8.773 1.255 1 94.12 96 SER A N 1
ATOM 722 C CA . SER A 1 96 ? -14.188 9.453 0.515 1 94.12 96 SER A CA 1
ATOM 723 C C . SER A 1 96 ? -13.617 10.289 -0.626 1 94.12 96 SER A C 1
ATOM 725 O O . SER A 1 96 ? -12.758 11.148 -0.406 1 94.12 96 SER A O 1
ATOM 727 N N . TYR A 1 97 ? -14.18 10.086 -1.769 1 92.19 97 TYR A N 1
ATOM 728 C CA . TYR A 1 97 ? -13.609 10.703 -2.963 1 92.19 97 TYR A CA 1
ATOM 729 C C . TYR A 1 97 ? -14.555 11.742 -3.545 1 92.19 97 TYR A C 1
ATOM 731 O O . TYR A 1 97 ? -14.164 12.539 -4.402 1 92.19 97 TYR A O 1
ATOM 739 N N . GLU A 1 98 ? -15.781 11.758 -2.986 1 92.31 98 GLU A N 1
ATOM 740 C CA . GLU A 1 98 ? -16.797 12.594 -3.615 1 92.31 98 GLU A CA 1
ATOM 741 C C . GLU A 1 98 ? -17.688 13.273 -2.568 1 92.31 98 GLU A C 1
ATOM 743 O O . GLU A 1 98 ? -17.891 12.734 -1.479 1 92.31 98 GLU A O 1
ATOM 748 N N . ARG A 1 99 ? -18.172 14.492 -2.906 1 90.38 99 ARG A N 1
ATOM 749 C CA . ARG A 1 99 ? -19.141 15.242 -2.127 1 90.38 99 ARG A CA 1
ATOM 750 C C . ARG A 1 99 ? -20.453 15.391 -2.891 1 90.38 99 ARG A C 1
ATOM 752 O O . ARG A 1 99 ? -20.453 15.602 -4.105 1 90.38 99 ARG A O 1
ATOM 759 N N . THR A 1 100 ? -21.5 15.242 -2.166 1 94 100 THR A N 1
ATOM 760 C CA . THR A 1 100 ? -22.828 15.352 -2.768 1 94 100 THR A CA 1
ATOM 761 C C . THR A 1 100 ? -23.672 16.391 -2.035 1 94 100 THR A C 1
ATOM 763 O O . THR A 1 100 ? -23.484 16.625 -0.836 1 94 100 THR A O 1
ATOM 766 N N . PHE A 1 101 ? -24.562 17.078 -2.75 1 91.44 101 PHE A N 1
ATOM 767 C CA . PHE A 1 101 ? -25.406 18.141 -2.213 1 91.44 101 PHE A CA 1
ATOM 768 C C . PHE A 1 101 ? -26.875 17.859 -2.455 1 91.44 101 PHE A C 1
ATOM 770 O O . PHE A 1 101 ? -27.281 17.531 -3.576 1 91.44 101 PHE A O 1
ATOM 777 N N . TRP A 1 102 ? -27.594 17.859 -1.412 1 94.31 102 TRP A N 1
ATOM 778 C CA . TRP A 1 102 ? -29.031 17.594 -1.432 1 94.31 102 TRP A CA 1
ATOM 779 C C . TRP A 1 102 ? -29.812 18.781 -0.879 1 94.31 102 TRP A C 1
ATOM 781 O O . TRP A 1 102 ? -29.453 19.344 0.163 1 94.31 102 TRP A O 1
ATOM 791 N N . TYR A 1 103 ? -30.859 19.188 -1.548 1 91.25 103 TYR A N 1
ATOM 792 C CA . TYR A 1 103 ? -31.688 20.328 -1.17 1 91.25 103 TYR A CA 1
ATOM 793 C C . TYR A 1 103 ? -33.156 19.984 -1.204 1 91.25 103 TYR A C 1
ATOM 795 O O . TYR A 1 103 ? -33.531 18.922 -1.706 1 91.25 103 TYR A O 1
ATOM 803 N N . PRO A 1 104 ? -33.969 20.906 -0.573 1 90.75 104 PRO A N 1
ATOM 804 C CA . PRO A 1 104 ? -35.406 20.672 -0.629 1 90.75 104 PRO A CA 1
ATOM 805 C C . PRO A 1 104 ? -35.938 20.531 -2.059 1 90.75 104 PRO A C 1
ATOM 807 O O . PRO A 1 104 ? -35.375 21.141 -2.98 1 90.75 104 PRO A O 1
ATOM 810 N N . LEU A 1 105 ? -37 19.75 -2.154 1 90.25 105 LEU A N 1
ATOM 811 C CA . LEU A 1 105 ? -37.625 19.609 -3.461 1 90.25 105 LEU A CA 1
ATOM 812 C C . LEU A 1 105 ? -38.031 20.969 -4.008 1 90.25 105 LEU A C 1
ATOM 814 O O . LEU A 1 105 ? -38.5 21.844 -3.256 1 90.25 105 LEU A O 1
ATOM 818 N N . SER A 1 106 ? -37.844 21.156 -5.242 1 83.06 106 SER A N 1
ATOM 819 C CA . SER A 1 106 ? -38.219 22.406 -5.891 1 83.06 106 SER A CA 1
ATOM 820 C C . SER A 1 106 ? -39.75 22.531 -5.992 1 83.06 106 SER A C 1
ATOM 822 O O . SER A 1 106 ? -40.281 23.641 -6.074 1 83.06 106 SER A O 1
ATOM 824 N N . THR A 1 107 ? -40.438 21.375 -5.957 1 83.06 107 THR A N 1
ATOM 825 C CA . THR A 1 107 ? -41.875 21.391 -6.078 1 83.06 107 THR A CA 1
ATOM 826 C C . THR A 1 107 ? -42.531 21.922 -4.801 1 83.06 107 THR A C 1
ATOM 828 O O . THR A 1 107 ? -42.125 21.547 -3.697 1 83.06 107 THR A O 1
ATOM 831 N N . LYS A 1 108 ? -43.531 22.906 -5.082 1 82.56 108 LYS A N 1
ATOM 832 C CA . LYS A 1 108 ? -44.188 23.562 -3.949 1 82.56 108 LYS A CA 1
ATOM 833 C C . LYS A 1 108 ? -45.625 23.109 -3.828 1 82.56 108 LYS A C 1
ATOM 835 O O . LYS A 1 108 ? -46.25 22.703 -4.816 1 82.56 108 LYS A O 1
ATOM 840 N N . ASP A 1 109 ? -46 23.047 -2.578 1 82.5 109 ASP A N 1
ATOM 841 C CA . ASP A 1 109 ? -47.438 22.875 -2.338 1 82.5 109 ASP A CA 1
ATOM 842 C C . ASP A 1 109 ? -48.25 24.047 -2.926 1 82.5 109 ASP A C 1
ATOM 844 O O . ASP A 1 109 ? -47.969 25.203 -2.604 1 82.5 109 ASP A O 1
ATOM 848 N N . PRO A 1 110 ? -49.188 23.75 -3.816 1 81.25 110 PRO A N 1
ATOM 849 C CA . PRO A 1 110 ? -49.938 24.844 -4.461 1 81.25 110 PRO A CA 1
ATOM 850 C C . PRO A 1 110 ? -50.719 25.688 -3.461 1 81.25 110 PRO A C 1
ATOM 852 O O . PRO A 1 110 ? -50.969 26.859 -3.723 1 81.25 110 PRO A O 1
ATOM 855 N N . LYS A 1 111 ? -51.062 25.078 -2.414 1 80.75 111 LYS A N 1
ATOM 856 C CA . LYS A 1 111 ? -51.906 25.797 -1.457 1 80.75 111 LYS A CA 1
ATOM 857 C C . LYS A 1 111 ? -51.094 26.688 -0.544 1 80.75 111 LYS A C 1
ATOM 859 O O . LYS A 1 111 ? -51.469 27.828 -0.264 1 80.75 111 LYS A O 1
ATOM 864 N N . THR A 1 112 ? -49.906 26.25 -0.094 1 80.38 112 THR A N 1
ATOM 865 C CA . THR A 1 112 ? -49.156 26.938 0.937 1 80.38 112 THR A CA 1
ATOM 866 C C . THR A 1 112 ? -47.938 27.641 0.329 1 80.38 112 THR A C 1
ATOM 868 O O . THR A 1 112 ? -47.344 28.516 0.954 1 80.38 112 THR A O 1
ATOM 871 N N . GLY A 1 113 ? -47.625 27.234 -0.85 1 79.31 113 GLY A N 1
ATOM 872 C CA . GLY A 1 113 ? -46.469 27.781 -1.496 1 79.31 113 GLY A CA 1
ATOM 873 C C . GLY A 1 113 ? -45.156 27.25 -0.922 1 79.31 113 GLY A C 1
ATOM 874 O O . GLY A 1 113 ? -44.062 27.641 -1.364 1 79.31 113 GLY A O 1
ATOM 875 N N . GLU A 1 114 ? -45.188 26.375 0.007 1 78.56 114 GLU A N 1
ATOM 876 C CA . GLU A 1 114 ? -44.031 25.781 0.64 1 78.56 114 GLU A CA 1
ATOM 877 C C . GLU A 1 114 ? -43.562 24.531 -0.115 1 78.56 114 GLU A C 1
ATOM 879 O O . GLU A 1 114 ? -44.375 23.844 -0.73 1 78.56 114 GLU A O 1
ATOM 884 N N . PRO A 1 115 ? -42.25 24.422 -0.097 1 80.81 115 PRO A N 1
ATOM 885 C CA . PRO A 1 115 ? -41.75 23.188 -0.739 1 80.81 115 PRO A CA 1
ATOM 886 C C . PRO A 1 115 ? -42.406 21.938 -0.18 1 80.81 115 PRO A C 1
ATOM 888 O O . PRO A 1 115 ? -42.688 21.844 1.023 1 80.81 115 PRO A O 1
ATOM 891 N N . LEU A 1 116 ? -42.656 21.047 -1.058 1 85.06 116 LEU A N 1
ATOM 892 C CA . LEU A 1 116 ? -43.125 19.734 -0.617 1 85.06 116 LEU A CA 1
ATOM 893 C C . LEU A 1 116 ? -42.062 19.031 0.229 1 85.06 116 LEU A C 1
ATOM 895 O O . LEU A 1 116 ? -40.875 19.297 0.101 1 85.06 116 LEU A O 1
ATOM 899 N N . ARG A 1 117 ? -42.5 18.219 1.055 1 88.5 117 ARG A N 1
ATOM 900 C CA . ARG A 1 117 ? -41.625 17.438 1.905 1 88.5 117 ARG A CA 1
ATOM 901 C C . ARG A 1 117 ? -40.719 16.547 1.069 1 88.5 117 ARG A C 1
ATOM 903 O O . ARG A 1 117 ? -41.156 15.898 0.121 1 88.5 117 ARG A O 1
ATOM 910 N N . GLY A 1 118 ? -39.438 16.672 1.456 1 92.69 118 GLY A N 1
ATOM 911 C CA . GLY A 1 118 ? -38.469 15.805 0.778 1 92.69 118 GLY A CA 1
ATOM 912 C C . GLY A 1 118 ? -37.25 16.547 0.27 1 92.69 118 GLY A C 1
ATOM 913 O O . GLY A 1 118 ? -37.188 17.781 0.334 1 92.69 118 GLY A O 1
ATOM 914 N N . ILE A 1 119 ? -36.25 15.742 -0.171 1 94.44 119 ILE A N 1
ATOM 915 C CA . ILE A 1 119 ? -35 16.297 -0.667 1 94.44 119 ILE A CA 1
ATOM 916 C C . ILE A 1 119 ? -34.656 15.664 -2.012 1 94.44 119 ILE A C 1
ATOM 918 O O . ILE A 1 119 ? -35.188 14.602 -2.357 1 94.44 119 ILE A O 1
ATOM 922 N N . SER A 1 120 ? -33.844 16.328 -2.779 1 93.81 120 SER A N 1
ATOM 923 C CA . SER A 1 120 ? -33.281 15.82 -4.023 1 93.81 120 SER A CA 1
ATOM 924 C C . SER A 1 120 ? -31.828 16.25 -4.188 1 93.81 120 SER A C 1
ATOM 926 O O . SER A 1 120 ? -31.422 17.297 -3.682 1 93.81 120 SER A O 1
ATOM 928 N N . ARG A 1 121 ? -31.109 15.383 -4.832 1 93.62 121 ARG A N 1
ATOM 929 C CA . ARG A 1 121 ? -29.703 15.695 -5.09 1 93.62 121 ARG A CA 1
ATOM 930 C C . ARG A 1 121 ? -29.578 16.781 -6.156 1 93.62 121 ARG A C 1
ATOM 932 O O . ARG A 1 121 ? -30.188 16.688 -7.223 1 93.62 121 ARG A O 1
ATOM 939 N N . THR A 1 122 ? -28.766 17.75 -5.922 1 89.25 122 THR A N 1
ATOM 940 C CA . THR A 1 122 ? -28.578 18.828 -6.883 1 89.25 122 THR A CA 1
ATOM 941 C C . THR A 1 122 ? -27.234 18.719 -7.578 1 89.25 122 THR A C 1
ATOM 943 O O . THR A 1 122 ? -27.078 19.156 -8.719 1 89.25 122 THR A O 1
ATOM 946 N N . SER A 1 123 ? -26.266 18.125 -6.84 1 88.31 123 SER A N 1
ATOM 947 C CA . SER A 1 123 ? -24.969 18.016 -7.473 1 88.31 123 SER A CA 1
ATOM 948 C C . SER A 1 123 ? -24.109 16.969 -6.773 1 88.31 123 SER A C 1
ATOM 950 O O . SER A 1 123 ? -24.312 16.656 -5.598 1 88.31 123 SER A O 1
ATOM 952 N N . ARG A 1 124 ? -23.172 16.297 -7.535 1 90 124 ARG A N 1
ATOM 953 C CA . ARG A 1 124 ? -22.031 15.5 -7.098 1 90 124 ARG A CA 1
ATOM 954 C C . ARG A 1 124 ? -20.719 16.062 -7.637 1 90 124 ARG A C 1
ATOM 956 O O . ARG A 1 124 ? -20.641 16.453 -8.805 1 90 124 ARG A O 1
ATOM 963 N N . VAL A 1 125 ? -19.75 16.203 -6.77 1 84.56 125 VAL A N 1
ATOM 964 C CA . VAL A 1 125 ? -18.484 16.766 -7.203 1 84.56 125 VAL A CA 1
ATOM 965 C C . VAL A 1 125 ? -17.328 15.969 -6.598 1 84.56 125 VAL A C 1
ATOM 967 O O . VAL A 1 125 ? -17.438 15.469 -5.477 1 84.56 125 VAL A O 1
ATOM 970 N N . GLN A 1 126 ? -16.297 15.758 -7.402 1 85.75 126 GLN A N 1
ATOM 971 C CA . GLN A 1 126 ? -15.086 15.203 -6.816 1 85.75 126 GLN A CA 1
ATOM 972 C C . GLN A 1 126 ? -14.602 16.047 -5.645 1 85.75 126 GLN A C 1
ATOM 974 O O . GLN A 1 126 ? -14.625 17.281 -5.715 1 85.75 126 GLN A O 1
ATOM 979 N N . SER A 1 127 ? -14.211 15.375 -4.617 1 81.25 127 SER A N 1
ATOM 980 C CA . SER A 1 127 ? -13.852 16.109 -3.406 1 81.25 127 SER A CA 1
ATOM 981 C C . SER A 1 127 ? -12.703 17.078 -3.664 1 81.25 127 SER A C 1
ATOM 983 O O . SER A 1 127 ? -12.711 18.203 -3.166 1 81.25 127 SER A O 1
ATOM 985 N N . PHE A 1 128 ? -11.773 16.547 -4.414 1 79.81 128 PHE A N 1
ATOM 986 C CA . PHE A 1 128 ? -10.609 17.375 -4.711 1 79.81 128 PHE A CA 1
ATOM 987 C C . PHE A 1 128 ? -10.258 17.297 -6.191 1 79.81 128 PHE A C 1
ATOM 989 O O . PHE A 1 128 ? -10.195 16.203 -6.762 1 79.81 128 PHE A O 1
ATOM 996 N N . PRO A 1 129 ? -10.031 18.453 -6.691 1 73.12 129 PRO A N 1
ATOM 997 C CA . PRO A 1 129 ? -9.711 18.438 -8.117 1 73.12 129 PRO A CA 1
ATOM 998 C C . PRO A 1 129 ? -8.445 17.641 -8.43 1 73.12 129 PRO A C 1
ATOM 1000 O O . PRO A 1 129 ? -7.488 17.656 -7.652 1 73.12 129 PRO A O 1
ATOM 1003 N N . THR A 1 130 ? -8.5 16.922 -9.539 1 71.75 130 THR A N 1
ATOM 1004 C CA . THR A 1 130 ? -7.355 16.141 -9.977 1 71.75 130 THR A CA 1
ATOM 1005 C C . THR A 1 130 ? -6.145 17.031 -10.219 1 71.75 130 THR A C 1
ATOM 1007 O O . THR A 1 130 ? -5.004 16.578 -10.086 1 71.75 130 THR A O 1
ATOM 1010 N N . SER A 1 131 ? -6.371 18.281 -10.438 1 69.5 131 SER A N 1
ATOM 1011 C CA . SER A 1 131 ? -5.293 19.219 -10.734 1 69.5 131 SER A CA 1
ATOM 1012 C C . SER A 1 131 ? -4.43 19.484 -9.508 1 69.5 131 SER A C 1
ATOM 1014 O O . SER A 1 131 ? -3.297 19.953 -9.633 1 69.5 131 SER A O 1
ATOM 1016 N N . MET A 1 132 ? -4.98 19.203 -8.32 1 72.5 132 MET A N 1
ATOM 1017 C CA . MET A 1 132 ? -4.199 19.406 -7.102 1 72.5 132 MET A CA 1
ATOM 1018 C C . MET A 1 132 ? -3.129 18.344 -6.949 1 72.5 132 MET A C 1
ATOM 1020 O O . MET A 1 132 ? -2.184 18.5 -6.176 1 72.5 132 MET A O 1
ATOM 1024 N N . ASP A 1 133 ? -3.105 17.328 -7.793 1 72.81 133 ASP A N 1
ATOM 1025 C CA . ASP A 1 133 ? -2.109 16.266 -7.898 1 72.81 133 ASP A CA 1
ATOM 1026 C C . ASP A 1 133 ? -1.671 15.781 -6.516 1 72.81 133 ASP A C 1
ATOM 1028 O O . ASP A 1 133 ? -0.51 15.945 -6.137 1 72.81 133 ASP A O 1
ATOM 1032 N N . ILE A 1 134 ? -2.529 15.25 -5.746 1 69.69 134 ILE A N 1
ATOM 1033 C CA . ILE A 1 134 ? -2.184 14.719 -4.438 1 69.69 134 ILE A CA 1
ATOM 1034 C C . ILE A 1 134 ? -2.086 13.195 -4.512 1 69.69 134 ILE A C 1
ATOM 1036 O O . ILE A 1 134 ? -2.172 12.508 -3.488 1 69.69 134 ILE A O 1
ATOM 1040 N N . GLY A 1 135 ? -1.946 12.727 -5.793 1 66.12 135 GLY A N 1
ATOM 1041 C CA . GLY A 1 135 ? -1.728 11.305 -6 1 66.12 135 GLY A CA 1
ATOM 1042 C C . GLY A 1 135 ? -2.867 10.445 -5.488 1 66.12 135 GLY A C 1
ATOM 1043 O O . GLY A 1 135 ? -4.031 10.703 -5.793 1 66.12 135 GLY A O 1
ATOM 1044 N N . GLU A 1 136 ? -2.496 9.297 -4.82 1 65.62 136 GLU A N 1
ATOM 1045 C CA . GLU A 1 136 ? -3.447 8.336 -4.27 1 65.62 136 GLU A CA 1
ATOM 1046 C C . GLU A 1 136 ? -4.184 8.914 -3.066 1 65.62 136 GLU A C 1
ATOM 1048 O O . GLU A 1 136 ? -5.141 8.312 -2.57 1 65.62 136 GLU A O 1
ATOM 1053 N N . SER A 1 137 ? -3.893 10.156 -2.793 1 71.5 137 SER A N 1
ATOM 1054 C CA . SER A 1 137 ? -4.418 10.773 -1.581 1 71.5 137 SER A CA 1
ATOM 1055 C C . SER A 1 137 ? -5.559 11.734 -1.9 1 71.5 137 SER A C 1
ATOM 1057 O O . SER A 1 137 ? -5.926 12.57 -1.074 1 71.5 137 SER A O 1
ATOM 1059 N N . ASN A 1 138 ? -6.09 11.562 -3.074 1 81.88 138 ASN A N 1
ATOM 1060 C CA . ASN A 1 138 ? -7.152 12.484 -3.443 1 81.88 138 ASN A CA 1
ATOM 1061 C C . ASN A 1 138 ? -8.477 12.109 -2.793 1 81.88 138 ASN A C 1
ATOM 1063 O O . ASN A 1 138 ? -9.5 11.984 -3.475 1 81.88 138 ASN A O 1
ATOM 1067 N N . CYS A 1 139 ? -8.414 11.93 -1.553 1 91.19 139 CYS A N 1
ATOM 1068 C CA . CYS A 1 139 ? -9.57 11.539 -0.764 1 91.19 139 CYS A CA 1
ATOM 1069 C C . CYS A 1 139 ? -9.461 12.047 0.667 1 91.19 139 CYS A C 1
ATOM 1071 O O . CYS A 1 139 ? -8.422 12.578 1.06 1 91.19 139 CYS A O 1
ATOM 1073 N N . THR A 1 140 ? -10.523 12.062 1.375 1 92.06 140 THR A N 1
ATOM 1074 C CA . THR A 1 140 ? -10.555 12.289 2.816 1 92.06 140 THR A CA 1
ATOM 1075 C C . THR A 1 140 ? -10.711 10.969 3.566 1 92.06 140 THR A C 1
ATOM 1077 O O . THR A 1 140 ? -11.594 10.172 3.242 1 92.06 140 THR A O 1
ATOM 1080 N N . LEU A 1 141 ? -9.859 10.734 4.496 1 94.31 141 LEU A N 1
ATOM 1081 C CA . LEU A 1 141 ? -9.922 9.492 5.254 1 94.31 141 LEU A CA 1
ATOM 1082 C C . LEU A 1 141 ? -10.797 9.656 6.492 1 94.31 141 LEU A C 1
ATOM 1084 O O . LEU A 1 141 ? -10.555 10.539 7.316 1 94.31 141 LEU A O 1
ATOM 1088 N N . GLY A 1 142 ? -11.836 8.867 6.613 1 94.94 142 GLY A N 1
ATOM 1089 C CA . GLY A 1 142 ? -12.641 8.82 7.824 1 94.94 142 GLY A CA 1
ATOM 1090 C C . GLY A 1 142 ? -12.133 7.824 8.844 1 94.94 142 GLY A C 1
ATOM 1091 O O . GLY A 1 142 ? -12.109 6.621 8.586 1 94.94 142 GLY A O 1
ATOM 1092 N N . LEU A 1 143 ? -11.703 8.32 9.984 1 92.94 143 LEU A N 1
ATOM 1093 C CA . LEU A 1 143 ? -11.164 7.527 11.078 1 92.94 143 LEU A CA 1
ATOM 1094 C C . LEU A 1 143 ? -11.445 8.195 12.422 1 92.94 143 LEU A C 1
ATOM 1096 O O . LEU A 1 143 ? -11.344 9.422 12.547 1 92.94 143 LEU A O 1
ATOM 1100 N N . GLN A 1 144 ? -11.742 7.395 13.344 1 92.06 144 GLN A N 1
ATOM 1101 C CA . GLN A 1 144 ? -11.898 7.953 14.68 1 92.06 144 GLN A CA 1
ATOM 1102 C C . GLN A 1 144 ? -10.539 8.32 15.281 1 92.06 144 GLN A C 1
ATOM 1104 O O . GLN A 1 144 ? -9.523 7.727 14.93 1 92.06 144 GLN A O 1
ATOM 1109 N N . GLN A 1 145 ? -10.578 9.195 16.172 1 92 145 GLN A N 1
ATOM 1110 C CA . GLN A 1 145 ? -9.352 9.734 16.75 1 92 145 GLN A CA 1
ATOM 1111 C C . GLN A 1 145 ? -8.562 8.656 17.484 1 92 145 GLN A C 1
ATOM 1113 O O . GLN A 1 145 ? -7.332 8.664 17.484 1 92 145 GLN A O 1
ATOM 1118 N N . GLY A 1 146 ? -9.25 7.734 18.188 1 92.06 146 GLY A N 1
ATOM 1119 C CA . GLY A 1 146 ? -8.57 6.664 18.906 1 92.06 146 GLY A CA 1
ATOM 1120 C C . GLY A 1 146 ? -7.633 5.863 18.016 1 92.06 146 GLY A C 1
ATOM 1121 O O . GLY A 1 146 ? -6.535 5.492 18.438 1 92.06 146 GLY A O 1
ATOM 1122 N N . ILE A 1 147 ? -8.055 5.555 16.797 1 93.12 147 ILE A N 1
ATOM 1123 C CA . ILE A 1 147 ? -7.234 4.816 15.844 1 93.12 147 ILE A CA 1
ATOM 1124 C C . ILE A 1 147 ? -6.027 5.656 15.438 1 93.12 147 ILE A C 1
ATOM 1126 O O . ILE A 1 147 ? -4.914 5.145 15.328 1 93.12 147 ILE A O 1
ATOM 1130 N N . ILE A 1 148 ? -6.23 6.918 15.258 1 94.88 148 ILE A N 1
ATOM 1131 C CA . ILE A 1 148 ? -5.164 7.84 14.883 1 94.88 148 ILE A CA 1
ATOM 1132 C C . ILE A 1 148 ? -4.121 7.902 16 1 94.88 148 ILE A C 1
ATOM 1134 O O . ILE A 1 148 ? -2.924 7.762 15.75 1 94.88 148 ILE A O 1
ATOM 1138 N N . GLU A 1 149 ? -4.625 8.062 17.188 1 95.88 149 GLU A N 1
ATOM 1139 C CA . GLU A 1 149 ? -3.727 8.117 18.344 1 95.88 149 GLU A CA 1
ATOM 1140 C C . GLU A 1 149 ? -2.949 6.812 18.5 1 95.88 149 GLU A C 1
ATOM 1142 O O . GLU A 1 149 ? -1.748 6.832 18.781 1 95.88 149 GLU A O 1
ATOM 1147 N N . CYS A 1 150 ? -3.629 5.746 18.344 1 95.06 150 CYS A N 1
ATOM 1148 C CA . CYS A 1 150 ? -2.982 4.445 18.469 1 95.06 150 CYS A CA 1
ATOM 1149 C C . CYS A 1 150 ? -1.809 4.324 17.5 1 95.06 150 CYS A C 1
ATOM 1151 O O . CYS A 1 150 ? -0.75 3.809 17.859 1 95.06 150 CYS A O 1
ATOM 1153 N N . SER A 1 151 ? -2 4.762 16.359 1 95.38 151 SER A N 1
ATOM 1154 C CA . SER A 1 151 ? -0.944 4.699 15.352 1 95.38 151 SER A CA 1
ATOM 1155 C C . SER A 1 151 ? 0.272 5.516 15.781 1 95.38 151 SER A C 1
ATOM 1157 O O . SER A 1 151 ? 1.409 5.062 15.641 1 95.38 151 SER A O 1
ATOM 1159 N N . PHE A 1 152 ? 0.039 6.699 16.266 1 97 152 PHE A N 1
ATOM 1160 C CA . PHE A 1 152 ? 1.139 7.543 16.719 1 97 152 PHE A CA 1
ATOM 1161 C C . PHE A 1 152 ? 1.832 6.922 17.922 1 97 152 PHE A C 1
ATOM 1163 O O . PHE A 1 152 ? 3.061 6.949 18.031 1 97 152 PHE A O 1
ATOM 1170 N N . LEU A 1 153 ? 1.049 6.383 18.844 1 97.56 153 LEU A N 1
ATOM 1171 C CA . LEU A 1 153 ? 1.611 5.77 20.047 1 97.56 153 LEU A CA 1
ATOM 1172 C C . LEU A 1 153 ? 2.512 4.594 19.688 1 97.56 153 LEU A C 1
ATOM 1174 O O . LEU A 1 153 ? 3.6 4.445 20.25 1 97.56 153 LEU A O 1
ATOM 1178 N N . ASN A 1 154 ? 2.049 3.795 18.766 1 96 154 ASN A N 1
ATOM 1179 C CA . ASN A 1 154 ? 2.869 2.684 18.297 1 96 154 ASN A CA 1
ATOM 1180 C C . ASN A 1 154 ? 4.145 3.174 17.609 1 96 154 ASN A C 1
ATOM 1182 O O . ASN A 1 154 ? 5.207 2.568 17.766 1 96 154 ASN A O 1
ATOM 1186 N N . ASP A 1 155 ? 4.027 4.199 16.875 1 95.75 155 ASP A N 1
ATOM 1187 C CA . ASP A 1 155 ? 5.191 4.773 16.219 1 95.75 155 ASP A CA 1
ATOM 1188 C C . ASP A 1 155 ? 6.199 5.297 17.234 1 95.75 155 ASP A C 1
ATOM 1190 O O . ASP A 1 155 ? 7.402 5.066 17.094 1 95.75 155 ASP A O 1
ATOM 1194 N N . MET A 1 156 ? 5.727 6.008 18.219 1 96.25 156 MET A N 1
ATOM 1195 C CA . MET A 1 156 ? 6.57 6.492 19.312 1 96.25 156 MET A CA 1
ATOM 1196 C C . MET A 1 156 ? 7.301 5.336 19.984 1 96.25 156 MET A C 1
ATOM 1198 O O . MET A 1 156 ? 8.516 5.402 20.203 1 96.25 156 MET A O 1
ATOM 1202 N N . LYS A 1 157 ? 6.566 4.305 20.25 1 95.88 157 LYS A N 1
ATOM 1203 C CA . LYS A 1 157 ? 7.152 3.143 20.922 1 95.88 157 LYS A CA 1
ATOM 1204 C C . LYS A 1 157 ? 8.266 2.531 20.062 1 95.88 157 LYS A C 1
ATOM 1206 O O . LYS A 1 157 ? 9.328 2.191 20.578 1 95.88 157 LYS A O 1
ATOM 1211 N N . ARG A 1 158 ? 8.031 2.41 18.781 1 90.69 158 ARG A N 1
ATOM 1212 C CA . ARG A 1 158 ? 9.023 1.88 17.844 1 90.69 158 ARG A CA 1
ATOM 1213 C C . ARG A 1 158 ? 10.305 2.701 17.891 1 90.69 158 ARG A C 1
ATOM 1215 O O . ARG A 1 158 ? 11.391 2.18 17.625 1 90.69 158 ARG A O 1
ATOM 1222 N N . HIS A 1 159 ? 10.172 3.977 18.266 1 91.38 159 HIS A N 1
ATOM 1223 C CA . HIS A 1 159 ? 11.328 4.867 18.266 1 91.38 159 HIS A CA 1
ATOM 1224 C C . HIS A 1 159 ? 11.758 5.207 19.688 1 91.38 159 HIS A C 1
ATOM 1226 O O . HIS A 1 159 ? 12.406 6.23 19.922 1 91.38 159 HIS A O 1
ATOM 1232 N N . GLY A 1 160 ? 11.281 4.441 20.656 1 92 160 GLY A N 1
ATOM 1233 C CA . GLY A 1 160 ? 11.805 4.461 22.016 1 92 160 GLY A CA 1
ATOM 1234 C C . GLY A 1 160 ? 11.156 5.508 22.891 1 92 160 GLY A C 1
ATOM 1235 O O . GLY A 1 160 ? 11.75 5.969 23.875 1 92 160 GLY A O 1
ATOM 1236 N N . GLN A 1 161 ? 9.953 5.984 22.547 1 95.56 161 GLN A N 1
ATOM 1237 C CA . GLN A 1 161 ? 9.25 7.004 23.328 1 95.56 161 GLN A CA 1
ATOM 1238 C C . GLN A 1 161 ? 7.859 6.531 23.719 1 95.56 161 GLN A C 1
ATOM 1240 O O . GLN A 1 161 ? 7.207 5.793 22.984 1 95.56 161 GLN A O 1
ATOM 1245 N N . GLN A 1 162 ? 7.406 6.926 24.906 1 97.5 162 GLN A N 1
ATOM 1246 C CA . GLN A 1 162 ? 6.066 6.617 25.391 1 97.5 162 GLN A CA 1
ATOM 1247 C C . GLN A 1 162 ? 5.445 7.824 26.094 1 97.5 162 GLN A C 1
ATOM 1249 O O . GLN A 1 162 ? 6.16 8.711 26.562 1 97.5 162 GLN A O 1
ATOM 1254 N N . VAL A 1 163 ? 4.18 7.875 26.141 1 98.38 163 VAL A N 1
ATOM 1255 C CA . VAL A 1 163 ? 3.449 8.898 26.891 1 98.38 163 VAL A CA 1
ATOM 1256 C C . VAL A 1 163 ? 3.467 8.578 28.375 1 98.38 163 VAL A C 1
ATOM 1258 O O . VAL A 1 163 ? 3.43 7.406 28.766 1 98.38 163 VAL A O 1
ATOM 1261 N N . THR A 1 164 ? 3.566 9.578 29.234 1 98.5 164 THR A N 1
ATOM 1262 C CA . THR A 1 164 ? 3.447 9.43 30.688 1 98.5 164 THR A CA 1
ATOM 1263 C C . THR A 1 164 ? 2.076 9.898 31.172 1 98.5 164 THR A C 1
ATOM 1265 O O . THR A 1 164 ? 1.745 11.078 31.062 1 98.5 164 THR A O 1
ATOM 1268 N N . ARG A 1 165 ? 1.295 9.125 31.672 1 97.44 165 ARG A N 1
ATOM 1269 C CA . ARG A 1 165 ? -0.044 9.461 32.156 1 97.44 165 ARG A CA 1
ATOM 1270 C C . ARG A 1 165 ? -0.417 8.633 33.375 1 97.44 165 ARG A C 1
ATOM 1272 O O . ARG A 1 165 ? 0.119 7.539 33.562 1 97.44 165 ARG A O 1
ATOM 1279 N N . PRO A 1 166 ? -1.317 9 34.281 1 97.81 166 PRO A N 1
ATOM 1280 C CA . PRO A 1 166 ? -2.02 10.273 34.094 1 97.81 166 PRO A CA 1
ATOM 1281 C C . PRO A 1 166 ? -1.36 11.422 34.844 1 97.81 166 PRO A C 1
ATOM 1283 O O . PRO A 1 166 ? -1.198 11.359 36.062 1 97.81 166 PRO A O 1
ATOM 1286 N N . TRP A 1 167 ? -0.946 12.461 34.156 1 98.44 167 TRP A N 1
ATOM 1287 C CA . TRP A 1 167 ? -0.351 13.648 34.781 1 98.44 167 TRP A CA 1
ATOM 1288 C C . TRP A 1 167 ? -0.93 14.922 34.156 1 98.44 167 TRP A C 1
ATOM 1290 O O . TRP A 1 167 ? -1.131 14.992 32.938 1 98.44 167 TRP A O 1
ATOM 1300 N N . GLN A 1 168 ? -1.23 15.906 34.969 1 98 168 GLN A N 1
ATOM 1301 C CA . GLN A 1 168 ? -1.808 17.156 34.5 1 98 168 GLN A CA 1
ATOM 1302 C C . GLN A 1 168 ? -0.854 18.328 34.75 1 98 168 GLN A C 1
ATOM 1304 O O . GLN A 1 168 ? -0.209 18.391 35.781 1 98 168 GLN A O 1
ATOM 1309 N N . PHE A 1 169 ? -0.813 19.25 33.812 1 98.5 169 PHE A N 1
ATOM 1310 C CA . PHE A 1 169 ? -0.088 20.5 33.938 1 98.5 169 PHE A CA 1
ATOM 1311 C C . PHE A 1 169 ? -0.743 21.406 34.969 1 98.5 169 PHE A C 1
ATOM 1313 O O . PHE A 1 169 ? -1.97 21.516 35.031 1 98.5 169 PHE A O 1
ATOM 1320 N N . GLU A 1 170 ? 0.11 22.109 35.75 1 97.56 170 GLU A N 1
ATOM 1321 C CA . GLU A 1 170 ? -0.416 23.047 36.75 1 97.56 170 GLU A CA 1
ATOM 1322 C C . GLU A 1 170 ? 0.053 24.469 36.469 1 97.56 170 GLU A C 1
ATOM 1324 O O . GLU A 1 170 ? -0.752 25.406 36.469 1 97.56 170 GLU A O 1
ATOM 1329 N N . SER A 1 171 ? 1.356 24.594 36.312 1 96.88 171 SER A N 1
ATOM 1330 C CA . SER A 1 171 ? 1.889 25.938 36.125 1 96.88 171 SER A CA 1
ATOM 1331 C C . SER A 1 171 ? 3.264 25.891 35.469 1 96.88 171 SER A C 1
ATOM 1333 O O . SER A 1 171 ? 3.908 24.844 35.406 1 96.88 171 SER A O 1
ATOM 1335 N N . VAL A 1 172 ? 3.654 27.031 34.906 1 95.69 172 VAL A N 1
ATOM 1336 C CA . VAL A 1 172 ? 4.977 27.172 34.312 1 95.69 172 VAL A CA 1
ATOM 1337 C C . VAL A 1 172 ? 5.574 28.531 34.688 1 95.69 172 VAL A C 1
ATOM 1339 O O . VAL A 1 172 ? 4.848 29.516 34.844 1 95.69 172 VAL A O 1
ATOM 1342 N N . GLU A 1 173 ? 6.863 28.484 34.938 1 89.81 173 GLU A N 1
ATOM 1343 C CA . GLU A 1 173 ? 7.602 29.703 35.219 1 89.81 173 GLU A CA 1
ATOM 1344 C C . GLU A 1 173 ? 8.93 29.75 34.469 1 89.81 173 GLU A C 1
ATOM 1346 O O . GLU A 1 173 ? 9.609 28.719 34.344 1 89.81 173 GLU A O 1
ATOM 1351 N N . LEU A 1 174 ? 9.18 30.844 33.844 1 86.31 174 LEU A N 1
ATOM 1352 C CA . LEU A 1 174 ? 10.508 31.078 33.281 1 86.31 174 LEU A CA 1
ATOM 1353 C C . LEU A 1 174 ? 11.461 31.609 34.344 1 86.31 174 LEU A C 1
ATOM 1355 O O . LEU A 1 174 ? 11.219 32.688 34.906 1 86.31 174 LEU A O 1
ATOM 1359 N N . LEU A 1 175 ? 12.43 30.781 34.625 1 83.62 175 LEU A N 1
ATOM 1360 C CA . LEU A 1 175 ? 13.344 31.125 35.719 1 83.62 175 LEU A CA 1
ATOM 1361 C C . LEU A 1 175 ? 14.172 32.375 35.375 1 83.62 175 LEU A C 1
ATOM 1363 O O . LEU A 1 175 ? 14.641 32.5 34.25 1 83.62 175 LEU A O 1
ATOM 1367 N N . GLU A 1 176 ? 14.141 33.438 36.312 1 67.69 176 GLU A N 1
ATOM 1368 C CA . GLU A 1 176 ? 14.875 34.688 36.156 1 67.69 176 GLU A CA 1
ATOM 1369 C C . GLU A 1 176 ? 16.375 34.438 36.094 1 67.69 176 GLU A C 1
ATOM 1371 O O . GLU A 1 176 ? 16.906 33.594 36.812 1 67.69 176 GLU A O 1
ATOM 1376 N N . GLY A 1 177 ? 17.234 35.219 35.375 1 59.22 177 GLY A N 1
ATOM 1377 C CA . GLY A 1 177 ? 18.672 35.125 35.25 1 59.22 177 GLY A CA 1
ATOM 1378 C C . GLY A 1 177 ? 19.125 33.875 34.531 1 59.22 177 GLY A C 1
ATOM 1379 O O . GLY A 1 177 ? 20.328 33.656 34.375 1 59.22 177 GLY A O 1
ATOM 1380 N N . SER A 1 178 ? 18.156 33.125 34.156 1 56.31 178 SER A N 1
ATOM 1381 C CA . SER A 1 178 ? 18.406 31.781 33.656 1 56.31 178 SER A CA 1
ATOM 1382 C C . SER A 1 178 ? 18.562 31.766 32.125 1 56.31 178 SER A C 1
ATOM 1384 O O . SER A 1 178 ? 18.609 30.703 31.516 1 56.31 178 SER A O 1
ATOM 1386 N N . GLU A 1 179 ? 18.562 32.906 31.594 1 52.66 179 GLU A N 1
ATOM 1387 C CA . GLU A 1 179 ? 18.797 32.875 30.156 1 52.66 179 GLU A CA 1
ATOM 1388 C C . GLU A 1 179 ? 19.969 31.969 29.812 1 52.66 179 GLU A C 1
ATOM 1390 O O . GLU A 1 179 ? 20 31.344 28.75 1 52.66 179 GLU A O 1
ATOM 1395 N N . ASP A 1 180 ? 20.766 31.953 30.891 1 53.34 180 ASP A N 1
ATOM 1396 C CA . ASP A 1 180 ? 21.984 31.219 30.609 1 53.34 180 ASP A CA 1
ATOM 1397 C C . ASP A 1 180 ? 21.875 29.766 31.109 1 53.34 180 ASP A C 1
ATOM 1399 O O . ASP A 1 180 ? 22.812 28.984 30.938 1 53.34 180 ASP A O 1
ATOM 1403 N N . SER A 1 181 ? 20.656 29.469 31.562 1 77.06 181 SER A N 1
ATOM 1404 C CA . SER A 1 181 ? 20.5 28.094 32 1 77.06 181 SER A CA 1
ATOM 1405 C C . SER A 1 181 ? 20.047 27.188 30.859 1 77.06 181 SER A C 1
ATOM 1407 O O . SER A 1 181 ? 19.344 27.641 29.953 1 77.06 181 SER A O 1
ATOM 1409 N N . GLU A 1 182 ? 20.609 26.109 30.859 1 86.81 182 GLU A N 1
ATOM 1410 C CA . GLU A 1 182 ? 20.281 25.109 29.844 1 86.81 182 GLU A CA 1
ATOM 1411 C C . GLU A 1 182 ? 18.797 24.766 29.875 1 86.81 182 GLU A C 1
ATOM 1413 O O . GLU A 1 182 ? 18.188 24.516 28.828 1 86.81 182 GLU A O 1
ATOM 1418 N N . TYR A 1 183 ? 18.219 24.766 31.047 1 93.94 183 TYR A N 1
ATOM 1419 C CA . TYR A 1 183 ? 16.812 24.406 31.234 1 93.94 183 TYR A CA 1
ATOM 1420 C C . TYR A 1 183 ? 16.062 25.5 31.984 1 93.94 183 TYR A C 1
ATOM 1422 O O . TYR A 1 183 ? 15.672 25.297 33.125 1 93.94 183 TYR A O 1
ATOM 1430 N N . PRO A 1 184 ? 15.695 26.531 31.297 1 92.06 184 PRO A N 1
ATOM 1431 C CA . PRO A 1 184 ? 15.203 27.734 31.984 1 92.06 184 PRO A CA 1
ATOM 1432 C C . PRO A 1 184 ? 13.711 27.656 32.312 1 92.06 184 PRO A C 1
ATOM 1434 O O . PRO A 1 184 ? 13.188 28.531 33 1 92.06 184 PRO A O 1
ATOM 1437 N N . VAL A 1 185 ? 12.984 26.703 31.844 1 94.25 185 VAL A N 1
ATOM 1438 C CA . VAL A 1 185 ? 11.539 26.625 32.031 1 94.25 185 VAL A CA 1
ATOM 1439 C C . VAL A 1 185 ? 11.227 25.625 33.156 1 94.25 185 VAL A C 1
ATOM 1441 O O . VAL A 1 185 ? 11.578 24.438 33.062 1 94.25 185 VAL A O 1
ATOM 1444 N N . GLN A 1 186 ? 10.641 26.062 34.188 1 95.88 186 GLN A N 1
ATOM 1445 C CA . GLN A 1 186 ? 10.203 25.188 35.281 1 95.88 186 GLN A CA 1
ATOM 1446 C C . GLN A 1 186 ? 8.711 24.875 35.156 1 95.88 186 GLN A C 1
ATOM 1448 O O . GLN A 1 186 ? 7.891 25.797 35.062 1 95.88 186 GLN A O 1
ATOM 1453 N N . VAL A 1 187 ? 8.328 23.672 35.156 1 98.12 187 VAL A N 1
ATOM 1454 C CA . VAL A 1 187 ? 6.945 23.25 34.969 1 98.12 187 VAL A CA 1
ATOM 1455 C C . VAL A 1 187 ? 6.516 22.391 36.156 1 98.12 187 VAL A C 1
ATOM 1457 O O . VAL A 1 187 ? 7.25 21.5 36.594 1 98.12 187 VAL A O 1
ATOM 1460 N N . GLN A 1 188 ? 5.359 22.641 36.656 1 98.5 188 GLN A N 1
ATOM 1461 C CA . GLN A 1 188 ? 4.785 21.844 37.75 1 98.5 188 GLN A CA 1
ATOM 1462 C C . GLN A 1 188 ? 3.656 20.953 37.219 1 98.5 188 GLN A C 1
ATOM 1464 O O . GLN A 1 188 ? 2.783 21.422 36.5 1 98.5 188 GLN A O 1
ATOM 1469 N N . PHE A 1 189 ? 3.691 19.688 37.656 1 98.56 189 PHE A N 1
ATOM 1470 C CA . PHE A 1 189 ? 2.664 18.719 37.312 1 98.56 189 PHE A CA 1
ATOM 1471 C C . PHE A 1 189 ? 2.02 18.125 38.531 1 98.56 189 PHE A C 1
ATOM 1473 O O . PHE A 1 189 ? 2.613 18.141 39.625 1 98.56 189 PHE A O 1
ATOM 1480 N N . GLU A 1 190 ? 0.811 17.625 38.344 1 98.5 190 GLU A N 1
ATOM 1481 C CA . GLU A 1 190 ? 0.129 16.828 39.344 1 98.5 190 GLU A CA 1
ATOM 1482 C C . GLU A 1 190 ? -0.281 15.469 38.781 1 98.5 190 GLU A C 1
ATOM 1484 O O . GLU A 1 190 ? -0.798 15.383 37.656 1 98.5 190 GLU A O 1
ATOM 1489 N N . LYS A 1 191 ? 0.027 14.383 39.531 1 98 191 LYS A N 1
ATOM 1490 C CA . LYS A 1 191 ? -0.477 13.062 39.156 1 98 191 LYS A CA 1
ATOM 1491 C C . LYS A 1 191 ? -1.993 12.984 39.312 1 98 191 LYS A C 1
ATOM 1493 O O . LYS A 1 191 ? -2.541 13.484 40.312 1 98 191 LYS A O 1
ATOM 1498 N N . MET A 1 192 ? -2.678 12.414 38.344 1 98.06 192 MET A N 1
ATOM 1499 C CA . MET A 1 192 ? -4.137 12.344 38.344 1 98.06 192 MET A CA 1
ATOM 1500 C C . MET A 1 192 ? -4.609 10.914 38.594 1 98.06 192 MET A C 1
ATOM 1502 O O . MET A 1 192 ? -3.854 9.961 38.406 1 98.06 192 MET A O 1
ATOM 1506 N N . ASN A 1 193 ? -5.898 10.766 39.031 1 96.25 193 ASN A N 1
ATOM 1507 C CA . ASN A 1 193 ? -6.543 9.461 39.125 1 96.25 193 ASN A CA 1
ATOM 1508 C C . ASN A 1 193 ? -6.996 8.953 37.75 1 96.25 193 ASN A C 1
ATOM 1510 O O . ASN A 1 193 ? -7.039 9.719 36.781 1 96.25 193 ASN A O 1
ATOM 1514 N N . ALA A 1 194 ? -7.297 7.617 37.719 1 94 194 ALA A N 1
ATOM 1515 C CA . ALA A 1 194 ? -7.852 7.043 36.5 1 94 194 ALA A CA 1
ATOM 1516 C C . ALA A 1 194 ? -9.141 7.75 36.094 1 94 194 ALA A C 1
ATOM 1518 O O . ALA A 1 194 ? -9.945 8.125 36.938 1 94 194 ALA A O 1
ATOM 1519 N N . VAL A 1 195 ? -9.289 7.957 34.812 1 91.19 195 VAL A N 1
ATOM 1520 C CA . VAL A 1 195 ? -10.492 8.594 34.281 1 91.19 195 VAL A CA 1
ATOM 1521 C C . VAL A 1 195 ? -11.719 7.758 34.656 1 91.19 195 VAL A C 1
ATOM 1523 O O . VAL A 1 195 ? -11.672 6.527 34.625 1 91.19 195 VAL A O 1
ATOM 1526 N N . VAL A 1 196 ? -12.727 8.398 35.031 1 89.56 196 VAL A N 1
ATOM 1527 C CA . VAL A 1 196 ? -14.008 7.746 35.281 1 89.56 196 VAL A CA 1
ATOM 1528 C C . VAL A 1 196 ? -15.039 8.18 34.25 1 89.56 196 VAL A C 1
ATOM 1530 O O . VAL A 1 196 ? -15.383 9.359 34.156 1 89.56 196 VAL A O 1
ATOM 1533 N N . ASP A 1 197 ? -15.398 7.191 33.469 1 82.5 197 ASP A N 1
ATOM 1534 C CA . ASP A 1 197 ? -16.375 7.473 32.438 1 82.5 197 ASP A CA 1
ATOM 1535 C C . ASP A 1 197 ? -17.797 7.383 32.938 1 82.5 197 ASP A C 1
ATOM 1537 O O . ASP A 1 197 ? -18.109 6.523 33.781 1 82.5 197 ASP A O 1
ATOM 1541 N N . SER A 1 198 ? -18.594 8.367 32.562 1 82.38 198 SER A N 1
ATOM 1542 C CA . SER A 1 198 ? -20.016 8.391 32.875 1 82.38 198 SER A CA 1
ATOM 1543 C C . SER A 1 198 ? -20.844 8.922 31.703 1 82.38 198 SER A C 1
ATOM 1545 O O . SER A 1 198 ? -20.328 9.086 30.594 1 82.38 198 SER A O 1
ATOM 1547 N N . ALA A 1 199 ? -22.125 8.922 31.812 1 80.06 199 ALA A N 1
ATOM 1548 C CA . ALA A 1 199 ? -23.016 9.492 30.797 1 80.06 199 ALA A CA 1
ATOM 1549 C C . ALA A 1 199 ? -23.688 10.766 31.328 1 80.06 199 ALA A C 1
ATOM 1551 O O . ALA A 1 199 ? -24.078 10.836 32.5 1 80.06 199 ALA A O 1
ATOM 1552 N N . GLY A 1 200 ? -23.656 11.781 30.531 1 74.5 200 GLY A N 1
ATOM 1553 C CA . GLY A 1 200 ? -24.375 12.992 30.891 1 74.5 200 GLY A CA 1
ATOM 1554 C C . GLY A 1 200 ? -25.891 12.797 30.906 1 74.5 200 GLY A C 1
ATOM 1555 O O . GLY A 1 200 ? -26.375 11.695 30.672 1 74.5 200 GLY A O 1
ATOM 1556 N N . GLY A 1 201 ? -26.547 13.867 31.234 1 71.69 201 GLY A N 1
ATOM 1557 C CA . GLY A 1 201 ? -28 13.828 31.297 1 71.69 201 GLY A CA 1
ATOM 1558 C C . GLY A 1 201 ? -28.656 13.422 29.984 1 71.69 201 GLY A C 1
ATOM 1559 O O . GLY A 1 201 ? -29.734 12.828 29.969 1 71.69 201 GLY A O 1
ATOM 1560 N N . ASN A 1 202 ? -27.969 13.641 28.984 1 71.12 202 ASN A N 1
ATOM 1561 C CA . ASN A 1 202 ? -28.5 13.32 27.672 1 71.12 202 ASN A CA 1
ATOM 1562 C C . ASN A 1 202 ? -27.984 11.977 27.156 1 71.12 202 ASN A C 1
ATOM 1564 O O . ASN A 1 202 ? -28.234 11.602 26.016 1 71.12 202 ASN A O 1
ATOM 1568 N N . GLY A 1 203 ? -27.172 11.391 27.922 1 73.06 203 GLY A N 1
ATOM 1569 C CA . GLY A 1 203 ? -26.641 10.094 27.547 1 73.06 203 GLY A CA 1
ATOM 1570 C C . GLY A 1 203 ? -25.297 10.188 26.844 1 73.06 203 GLY A C 1
ATOM 1571 O O . GLY A 1 203 ? -24.672 9.172 26.547 1 73.06 203 GLY A O 1
ATOM 1572 N N . ALA A 1 204 ? -24.859 11.383 26.625 1 75.88 204 ALA A N 1
ATOM 1573 C CA . ALA A 1 204 ? -23.547 11.547 25.984 1 75.88 204 ALA A CA 1
ATOM 1574 C C . ALA A 1 204 ? -22.422 11.172 26.938 1 75.88 204 ALA A C 1
ATOM 1576 O O . ALA A 1 204 ? -22.5 11.453 28.141 1 75.88 204 ALA A O 1
ATOM 1577 N N . PRO A 1 205 ? -21.438 10.508 26.312 1 75.81 205 PRO A N 1
ATOM 1578 C CA . PRO A 1 205 ? -20.312 10.148 27.188 1 75.81 205 PRO A CA 1
ATOM 1579 C C . PRO A 1 205 ? -19.641 11.367 27.812 1 75.81 205 PRO A C 1
ATOM 1581 O O . PRO A 1 205 ? -19.5 12.398 27.156 1 75.81 205 PRO A O 1
ATOM 1584 N N . THR A 1 206 ? -19.391 11.305 29.109 1 78.88 206 THR A N 1
ATOM 1585 C CA . THR A 1 206 ? -18.641 12.305 29.844 1 78.88 206 THR A CA 1
ATOM 1586 C C . THR A 1 206 ? -17.578 11.648 30.719 1 78.88 206 THR A C 1
ATOM 1588 O O . THR A 1 206 ? -17.625 10.438 30.953 1 78.88 206 THR A O 1
ATOM 1591 N N . SER A 1 207 ? -16.547 12.445 30.984 1 85.06 207 SER A N 1
ATOM 1592 C CA . SER A 1 207 ? -15.461 11.906 31.797 1 85.06 207 SER A CA 1
ATOM 1593 C C . SER A 1 207 ? -15.039 12.883 32.875 1 85.06 207 SER A C 1
ATOM 1595 O O . SER A 1 207 ? -15.156 14.102 32.719 1 85.06 207 SER A O 1
ATOM 1597 N N . THR A 1 208 ? -14.734 12.281 34 1 90 208 THR A N 1
ATOM 1598 C CA . THR A 1 208 ? -14.211 13.078 35.125 1 90 208 THR A CA 1
ATOM 1599 C C . THR A 1 208 ? -12.82 12.602 35.531 1 90 208 THR A C 1
ATOM 1601 O O . THR A 1 208 ? -12.555 11.398 35.531 1 90 208 THR A O 1
ATOM 1604 N N . ILE A 1 209 ? -11.945 13.586 35.781 1 93.31 209 ILE A N 1
ATOM 1605 C CA . ILE A 1 209 ? -10.578 13.328 36.219 1 93.31 209 ILE A CA 1
ATOM 1606 C C . ILE A 1 209 ? -10.289 14.141 37.5 1 93.31 209 ILE A C 1
ATOM 1608 O O . ILE A 1 209 ? -10.508 15.352 37.531 1 93.31 209 ILE A O 1
ATOM 1612 N N . THR A 1 210 ? -9.82 13.43 38.531 1 95.56 210 THR A N 1
ATOM 1613 C CA . THR A 1 210 ? -9.523 14.102 39.781 1 95.56 210 THR A CA 1
ATOM 1614 C C . THR A 1 210 ? -8.039 13.984 40.125 1 95.56 210 THR A C 1
ATOM 1616 O O . THR A 1 210 ? -7.367 13.055 39.656 1 95.56 210 THR A O 1
ATOM 1619 N N . GLY A 1 211 ? -7.586 14.938 40.938 1 96.44 211 GLY A N 1
ATOM 1620 C CA . GLY A 1 211 ? -6.184 14.953 41.312 1 96.44 211 GLY A CA 1
ATOM 1621 C C . GLY A 1 211 ? -5.871 14.031 42.469 1 96.44 211 GLY A C 1
ATOM 1622 O O . GLY A 1 211 ? -6.754 13.703 43.281 1 96.44 211 GLY A O 1
ATOM 1623 N N . THR A 1 212 ? -4.609 13.633 42.594 1 96.56 212 THR A N 1
ATOM 1624 C CA . THR A 1 212 ? -4.16 12.82 43.688 1 96.56 212 THR A CA 1
ATOM 1625 C C . THR A 1 212 ? -3.504 13.688 44.781 1 96.56 212 THR A C 1
ATOM 1627 O O . THR A 1 212 ? -3.322 13.242 45.906 1 96.56 212 THR A O 1
ATOM 1630 N N . GLY A 1 213 ? -2.994 14.797 44.344 1 96.06 213 GLY A N 1
ATOM 1631 C CA . GLY A 1 213 ? -2.225 15.648 45.219 1 96.06 213 GLY A CA 1
ATOM 1632 C C . GLY A 1 213 ? -0.726 15.477 45.062 1 96.06 213 GLY A C 1
ATOM 1633 O O . GLY A 1 213 ? 0.052 16.312 45.531 1 96.06 213 GLY A O 1
ATOM 1634 N N . ILE A 1 214 ? -0.263 14.477 44.469 1 97.25 214 ILE A N 1
ATOM 1635 C CA . ILE A 1 214 ? 1.157 14.242 44.219 1 97.25 214 ILE A CA 1
ATOM 1636 C C . ILE A 1 214 ? 1.653 15.18 43.125 1 97.25 214 ILE A C 1
ATOM 1638 O O . ILE A 1 214 ? 1.118 15.18 42.031 1 97.25 214 ILE A O 1
ATOM 1642 N N . LYS A 1 215 ? 2.652 15.961 43.406 1 97.38 215 LYS A N 1
ATOM 1643 C CA . LYS A 1 215 ? 3.162 16.953 42.469 1 97.38 215 LYS A CA 1
ATOM 1644 C C . LYS A 1 215 ? 4.602 16.641 42.062 1 97.38 215 LYS A C 1
ATOM 1646 O O . LYS A 1 215 ? 5.324 15.969 42.812 1 97.38 215 LYS A O 1
ATOM 1651 N N . LYS A 1 216 ? 4.992 16.984 40.938 1 97.88 216 LYS A N 1
ATOM 1652 C CA . LYS A 1 216 ? 6.352 16.859 40.406 1 97.88 216 LYS A CA 1
ATOM 1653 C C . LYS A 1 216 ? 6.75 18.109 39.625 1 97.88 216 LYS A C 1
ATOM 1655 O O . LYS A 1 216 ? 5.957 18.641 38.875 1 97.88 216 LYS A O 1
ATOM 1660 N N . THR A 1 217 ? 7.922 18.656 39.906 1 97.81 217 THR A N 1
ATOM 1661 C CA . THR A 1 217 ? 8.484 19.797 39.156 1 97.81 217 THR A CA 1
ATOM 1662 C C . THR A 1 217 ? 9.602 19.328 38.219 1 97.81 217 THR A C 1
ATOM 1664 O O . THR A 1 217 ? 10.469 18.547 38.625 1 97.81 217 THR A O 1
ATOM 1667 N N . VAL A 1 218 ? 9.516 19.797 37.031 1 97.81 218 VAL A N 1
ATOM 1668 C CA . VAL A 1 218 ? 10.578 19.484 36.094 1 97.81 218 VAL A CA 1
ATOM 1669 C C . VAL A 1 218 ? 11.086 20.766 35.438 1 97.81 218 VAL A C 1
ATOM 1671 O O . VAL A 1 218 ? 10.391 21.781 35.438 1 97.81 218 VAL A O 1
ATOM 1674 N N . ARG A 1 219 ? 12.344 20.766 35 1 96.62 219 ARG A N 1
ATOM 1675 C CA . ARG A 1 219 ? 12.906 21.844 34.219 1 96.62 219 ARG A CA 1
ATOM 1676 C C . ARG A 1 219 ? 13.086 21.406 32.75 1 96.62 219 ARG A C 1
ATOM 1678 O O . ARG A 1 219 ? 13.422 20.25 32.5 1 96.62 219 ARG A O 1
ATOM 1685 N N . THR A 1 220 ? 12.844 22.266 31.844 1 96.88 220 THR A N 1
ATOM 1686 C CA . THR A 1 220 ? 12.93 21.906 30.422 1 96.88 220 THR A CA 1
ATOM 1687 C C . THR A 1 220 ? 13.469 23.078 29.609 1 96.88 220 THR A C 1
ATOM 1689 O O . THR A 1 220 ? 13.516 24.219 30.094 1 96.88 220 THR A O 1
ATOM 1692 N N . LYS A 1 221 ? 14.039 22.797 28.422 1 94.75 221 LYS A N 1
ATOM 1693 C CA . LYS A 1 221 ? 14.43 23.844 27.484 1 94.75 221 LYS A CA 1
ATOM 1694 C C . LYS A 1 221 ? 13.203 24.438 26.797 1 94.75 221 LYS A C 1
ATOM 1696 O O . LYS A 1 221 ? 13.141 25.656 26.578 1 94.75 221 LYS A O 1
ATOM 1701 N N . TYR A 1 222 ? 12.266 23.578 26.422 1 96.19 222 TYR A N 1
ATOM 1702 C CA . TYR A 1 222 ? 11.055 24 25.719 1 96.19 222 TYR A CA 1
ATOM 1703 C C . TYR A 1 222 ? 9.82 23.344 26.344 1 96.19 222 TYR A C 1
ATOM 1705 O O . TYR A 1 222 ? 9.82 22.156 26.641 1 96.19 222 TYR A O 1
ATOM 1713 N N . LEU A 1 223 ? 8.812 24.109 26.578 1 97.56 223 LEU A N 1
ATOM 1714 C CA . LEU A 1 223 ? 7.473 23.625 26.922 1 97.56 223 LEU A CA 1
ATOM 1715 C C . LEU A 1 223 ? 6.504 23.844 25.766 1 97.56 223 LEU A C 1
ATOM 1717 O O . LEU A 1 223 ? 6.43 24.953 25.203 1 97.56 223 LEU A O 1
ATOM 1721 N N . VAL A 1 224 ? 5.828 22.844 25.359 1 98.56 224 VAL A N 1
ATOM 1722 C CA . VAL A 1 224 ? 4.852 22.984 24.281 1 98.56 224 VAL A CA 1
ATOM 1723 C C . VAL A 1 224 ? 3.475 22.547 24.781 1 98.56 224 VAL A C 1
ATOM 1725 O O . VAL A 1 224 ? 3.279 21.391 25.156 1 98.56 224 VAL A O 1
ATOM 1728 N N . GLY A 1 225 ? 2.547 23.484 24.797 1 98.38 225 GLY A N 1
ATOM 1729 C CA . GLY A 1 225 ? 1.16 23.156 25.094 1 98.38 225 GLY A CA 1
ATOM 1730 C C . GLY A 1 225 ? 0.4 22.609 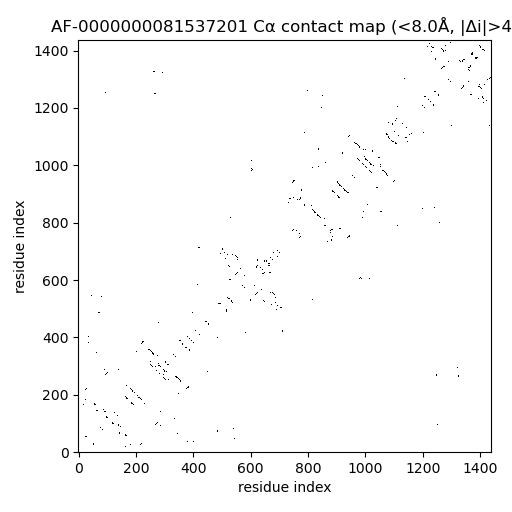23.906 1 98.38 225 GLY A C 1
ATOM 1731 O O . GLY A 1 225 ? 0.168 23.312 22.922 1 98.38 225 GLY A O 1
ATOM 1732 N N . CYS A 1 226 ? 0.014 21.375 23.984 1 98.12 226 CYS A N 1
ATOM 1733 C CA . CYS A 1 226 ? -0.784 20.656 22.984 1 98.12 226 CYS A CA 1
ATOM 1734 C C . CYS A 1 226 ? -2.051 20.094 23.609 1 98.12 226 CYS A C 1
ATOM 1736 O O . CYS A 1 226 ? -2.549 19.047 23.172 1 98.12 226 CYS A O 1
ATOM 1738 N N . ASP A 1 227 ? -2.549 20.656 24.594 1 96.94 227 ASP A N 1
ATOM 1739 C CA . ASP A 1 227 ? -3.555 20.047 25.453 1 96.94 227 ASP A CA 1
ATOM 1740 C C . ASP A 1 227 ? -4.957 20.516 25.094 1 96.94 227 ASP A C 1
ATOM 1742 O O . ASP A 1 227 ? -5.84 20.594 25.938 1 96.94 227 ASP A O 1
ATOM 1746 N N . GLY A 1 228 ? -5.184 20.953 23.891 1 92.69 228 GLY A N 1
ATOM 1747 C CA . GLY A 1 228 ? -6.504 21.062 23.281 1 92.69 228 GLY A CA 1
ATOM 1748 C C . GLY A 1 228 ? -7.176 22.391 23.562 1 92.69 228 GLY A C 1
ATOM 1749 O O . GLY A 1 228 ? -6.52 23.344 23.984 1 92.69 228 GLY A O 1
ATOM 1750 N N . GLY A 1 229 ? -8.516 22.422 23.25 1 89.12 229 GLY A N 1
ATOM 1751 C CA . GLY A 1 229 ? -9.297 23.641 23.328 1 89.12 229 GLY A CA 1
ATOM 1752 C C . GLY A 1 229 ? -9.414 24.203 24.734 1 89.12 229 GLY A C 1
ATOM 1753 O O . GLY A 1 229 ? -9.578 25.406 24.922 1 89.12 229 GLY A O 1
ATOM 1754 N N . ARG A 1 230 ? -9.25 23.328 25.703 1 90.12 230 ARG A N 1
ATOM 1755 C CA . ARG A 1 230 ? -9.297 23.734 27.109 1 90.12 230 ARG A CA 1
ATOM 1756 C C . ARG A 1 230 ? -7.902 23.75 27.719 1 90.12 230 ARG A C 1
ATOM 1758 O O . ARG A 1 230 ? -7.734 23.453 28.906 1 90.12 230 ARG A O 1
ATOM 1765 N N . SER A 1 231 ? -7.031 24.109 26.984 1 96.31 231 SER A N 1
ATOM 1766 C CA . SER A 1 231 ? -5.613 24.047 27.344 1 96.31 231 SER A CA 1
ATOM 1767 C C . SER A 1 231 ? -5.34 24.781 28.656 1 96.31 231 SER A C 1
ATOM 1769 O O . SER A 1 231 ? -5.562 25.984 28.766 1 96.31 231 SER A O 1
ATOM 1771 N N . ALA A 1 232 ? -4.824 24.016 29.594 1 96.94 232 ALA A N 1
ATOM 1772 C CA . ALA A 1 232 ? -4.363 24.594 30.859 1 96.94 232 ALA A CA 1
ATOM 1773 C C . ALA A 1 232 ? -3.121 25.453 30.641 1 96.94 232 ALA A C 1
ATOM 1775 O O . ALA A 1 232 ? -2.939 26.469 31.312 1 96.94 232 ALA A O 1
ATOM 1776 N N . VAL A 1 233 ? -2.303 25.078 29.734 1 97.62 233 VAL A N 1
ATOM 1777 C CA . VAL A 1 233 ? -1.09 25.828 29.438 1 97.62 233 VAL A CA 1
ATOM 1778 C C . VAL A 1 233 ? -1.458 27.203 28.891 1 97.62 233 VAL A C 1
ATOM 1780 O O . VAL A 1 233 ? -0.968 28.219 29.391 1 97.62 233 VAL A O 1
ATOM 1783 N N . ARG A 1 234 ? -2.307 27.234 27.891 1 96.56 234 ARG A N 1
ATOM 1784 C CA . ARG A 1 234 ? -2.723 28.516 27.312 1 96.56 234 ARG A CA 1
ATOM 1785 C C . ARG A 1 234 ? -3.352 29.406 28.375 1 96.56 234 ARG A C 1
ATOM 1787 O O . ARG A 1 234 ? -3.043 30.609 28.438 1 96.56 234 ARG A O 1
ATOM 1794 N N . LYS A 1 235 ? -4.27 28.844 29.188 1 96.44 235 LYS A N 1
ATOM 1795 C CA . LYS A 1 235 ? -4.938 29.609 30.234 1 96.44 235 LYS A CA 1
ATOM 1796 C C . LYS A 1 235 ? -3.926 30.219 31.203 1 96.44 235 LYS A C 1
ATOM 1798 O O . LYS A 1 235 ? -4.082 31.359 31.641 1 96.44 235 LYS A O 1
ATOM 1803 N N . HIS A 1 236 ? -3.008 29.406 31.562 1 95.62 236 HIS A N 1
ATOM 1804 C CA . HIS A 1 236 ? -1.941 29.906 32.406 1 95.62 236 HIS A CA 1
ATOM 1805 C C . HIS A 1 236 ? -1.213 31.078 31.766 1 95.62 236 HIS A C 1
ATOM 1807 O O . HIS A 1 236 ? -0.929 32.094 32.438 1 95.62 236 HIS A O 1
ATOM 1813 N N . LEU A 1 237 ? -0.913 31 30.5 1 92.75 237 LEU A N 1
ATOM 1814 C CA . LEU A 1 237 ? -0.217 32.062 29.781 1 92.75 237 LEU A CA 1
ATOM 1815 C C . LEU A 1 237 ? -1.074 33.312 29.703 1 92.75 237 LEU A C 1
ATOM 1817 O O . LEU A 1 237 ? -0.557 34.438 29.781 1 92.75 237 LEU A O 1
ATOM 1821 N N . GLU A 1 238 ? -2.334 33.094 29.5 1 92.69 238 GLU A N 1
ATOM 1822 C CA . GLU A 1 238 ? -3.258 34.219 29.453 1 92.69 238 GLU A CA 1
ATOM 1823 C C . GLU A 1 238 ? -3.232 35 30.766 1 92.69 238 GLU A C 1
ATOM 1825 O O . GLU A 1 238 ? -3.408 36.219 30.766 1 92.69 238 GLU A O 1
ATOM 1830 N N . ARG A 1 239 ? -3.072 34.312 31.844 1 92.38 239 ARG A N 1
ATOM 1831 C CA . ARG A 1 239 ? -3.047 34.938 33.156 1 92.38 239 ARG A CA 1
ATOM 1832 C C . ARG A 1 239 ? -1.715 35.656 33.406 1 92.38 239 ARG A C 1
ATOM 1834 O O . ARG A 1 239 ? -1.673 36.719 34.031 1 92.38 239 ARG A O 1
ATOM 1841 N N . GLU A 1 240 ? -0.727 35.094 32.938 1 87.75 240 GLU A N 1
ATOM 1842 C CA . GLU A 1 240 ? 0.615 35.562 33.25 1 87.75 240 GLU A CA 1
ATOM 1843 C C . GLU A 1 240 ? 1.072 36.625 32.281 1 87.75 240 GLU A C 1
ATOM 1845 O O . GLU A 1 240 ? 1.902 37.469 32.625 1 87.75 240 GLU A O 1
ATOM 1850 N N . PHE A 1 241 ? 0.552 36.531 31.047 1 85.75 241 PHE A N 1
ATOM 1851 C CA . PHE A 1 241 ? 0.999 37.438 30 1 85.75 241 PHE A CA 1
ATOM 1852 C C . PHE A 1 241 ? -0.185 38.156 29.375 1 85.75 241 PHE A C 1
ATOM 1854 O O . PHE A 1 241 ? -0.979 37.562 28.641 1 85.75 241 PHE A O 1
ATOM 1861 N N . ASP A 1 242 ? -0.257 39.438 29.438 1 84.5 242 ASP A N 1
ATOM 1862 C CA . ASP A 1 242 ? -1.407 40.25 29.016 1 84.5 242 ASP A CA 1
ATOM 1863 C C . ASP A 1 242 ? -1.62 40.156 27.516 1 84.5 242 ASP A C 1
ATOM 1865 O O . ASP A 1 242 ? -2.748 40.281 27.031 1 84.5 242 ASP A O 1
ATOM 1869 N N . ASP A 1 243 ? -0.595 39.875 26.828 1 85.62 243 ASP A N 1
ATOM 1870 C CA . ASP A 1 243 ? -0.67 39.906 25.375 1 85.62 243 ASP A CA 1
ATOM 1871 C C . ASP A 1 243 ? -1.168 38.562 24.828 1 85.62 243 ASP A C 1
ATOM 1873 O O . ASP A 1 243 ? -1.52 38.469 23.656 1 85.62 243 ASP A O 1
ATOM 1877 N N . VAL A 1 244 ? -1.149 37.594 25.609 1 89.62 244 VAL A N 1
ATOM 1878 C CA . VAL A 1 244 ? -1.663 36.281 25.188 1 89.62 244 VAL A CA 1
ATOM 1879 C C . VAL A 1 244 ? -3.168 36.219 25.438 1 89.62 244 VAL A C 1
ATOM 1881 O O . VAL A 1 244 ? -3.613 36.25 26.578 1 89.62 244 VAL A O 1
ATOM 1884 N N . LYS A 1 245 ? -3.938 36.188 24.344 1 92.06 245 LYS A N 1
ATOM 1885 C CA . LYS A 1 245 ? -5.395 36.156 24.406 1 92.06 245 LYS A CA 1
ATOM 1886 C C . LYS A 1 245 ? -5.98 35.156 23.422 1 92.06 245 LYS A C 1
ATOM 1888 O O . LYS A 1 245 ? -5.484 35.031 22.297 1 92.06 245 LYS A O 1
ATOM 1893 N N . PHE A 1 246 ? -6.863 34.469 23.922 1 92.56 246 PHE A N 1
ATOM 1894 C CA . PHE A 1 246 ? -7.637 33.594 23.062 1 92.56 246 PHE A CA 1
ATOM 1895 C C . PHE A 1 246 ? -8.859 34.312 22.5 1 92.56 246 PHE A C 1
ATOM 1897 O O . PHE A 1 246 ? -9.906 34.344 23.156 1 92.56 246 PHE A O 1
ATOM 1904 N N . GLU A 1 247 ? -8.789 34.75 21.297 1 90.31 247 GLU A N 1
ATOM 1905 C CA . GLU A 1 247 ? -9.789 35.656 20.719 1 90.31 247 GLU A CA 1
ATOM 1906 C C . GLU A 1 247 ? -10.773 34.906 19.844 1 90.31 247 GLU A C 1
ATOM 1908 O O . GLU A 1 247 ? -10.414 33.906 19.203 1 90.31 247 GLU A O 1
ATOM 1913 N N . GLY A 1 248 ? -11.922 35.406 19.781 1 82.88 248 GLY A N 1
ATOM 1914 C CA . GLY A 1 248 ? -12.969 34.844 18.953 1 82.88 248 GLY A CA 1
ATOM 1915 C C . GLY A 1 248 ? -14.297 34.719 19.672 1 82.88 248 GLY A C 1
ATOM 1916 O O . GLY A 1 248 ? -14.461 35.188 20.781 1 82.88 248 GLY A O 1
ATOM 1917 N N . ASP A 1 249 ? -15.352 34.188 18.906 1 74.19 249 ASP A N 1
ATOM 1918 C CA . ASP A 1 249 ? -16.703 34.125 19.469 1 74.19 249 ASP A CA 1
ATOM 1919 C C . ASP A 1 249 ? -17.281 32.719 19.328 1 74.19 249 ASP A C 1
ATOM 1921 O O . ASP A 1 249 ? -16.719 31.875 18.609 1 74.19 249 ASP A O 1
ATOM 1925 N N . TRP A 1 250 ? -18.188 32.5 20.234 1 67.56 250 TRP A N 1
ATOM 1926 C CA . TRP A 1 250 ? -18.984 31.281 20.109 1 67.56 250 TRP A CA 1
ATOM 1927 C C . TRP A 1 250 ? -20.125 31.469 19.109 1 67.56 250 TRP A C 1
ATOM 1929 O O . TRP A 1 250 ? -20.688 32.562 19.016 1 67.56 250 TRP A O 1
ATOM 1939 N N . VAL A 1 251 ? -20.234 30.531 18.219 1 63 251 VAL A N 1
ATOM 1940 C CA . VAL A 1 251 ? -21.375 30.562 17.328 1 63 251 VAL A CA 1
ATOM 1941 C C . VAL A 1 251 ? -22.594 29.953 18.031 1 63 251 VAL A C 1
ATOM 1943 O O . VAL A 1 251 ? -22.469 28.938 18.719 1 63 251 VAL A O 1
ATOM 1946 N N . ASP A 1 252 ? -23.688 30.641 18 1 62.34 252 ASP A N 1
ATOM 1947 C CA . ASP A 1 252 ? -24.938 30.281 18.672 1 62.34 252 ASP A CA 1
ATOM 1948 C C . ASP A 1 252 ? -25.641 29.125 17.938 1 62.34 252 ASP A C 1
ATOM 1950 O O . ASP A 1 252 ? -26.781 29.281 17.516 1 62.34 252 ASP A O 1
ATOM 1954 N N . THR A 1 253 ? -24.922 28.203 17.469 1 68.25 253 THR A N 1
ATOM 1955 C CA . THR A 1 253 ? -25.531 27.016 16.875 1 68.25 253 THR A CA 1
ATOM 1956 C C . THR A 1 253 ? -25.016 25.75 17.547 1 68.25 253 THR A C 1
ATOM 1958 O O . THR A 1 253 ? -23.812 25.609 17.797 1 68.25 253 THR A O 1
ATOM 1961 N N . LEU A 1 254 ? -26.016 24.953 17.969 1 75.44 254 LEU A N 1
ATOM 1962 C CA . LEU A 1 254 ? -25.703 23.656 18.578 1 75.44 254 LEU A CA 1
ATOM 1963 C C . LEU A 1 254 ? -25.75 22.547 17.547 1 75.44 254 LEU A C 1
ATOM 1965 O O . LEU A 1 254 ? -26.703 22.453 16.75 1 75.44 254 LEU A O 1
ATOM 1969 N N . TRP A 1 255 ? -24.734 21.766 17.484 1 80.38 255 TRP A N 1
ATOM 1970 C CA . TRP A 1 255 ? -24.672 20.641 16.562 1 80.38 255 TRP A CA 1
ATOM 1971 C C . TRP A 1 255 ? -24.516 19.312 17.328 1 80.38 255 TRP A C 1
ATOM 1973 O O . TRP A 1 255 ? -23.891 19.281 18.391 1 80.38 255 TRP A O 1
ATOM 1983 N N . ALA A 1 256 ? -25.125 18.359 16.75 1 87.5 256 ALA A N 1
ATOM 1984 C CA . ALA A 1 256 ? -24.938 17 17.234 1 87.5 256 ALA A CA 1
ATOM 1985 C C . ALA A 1 256 ? -24.078 16.172 16.266 1 87.5 256 ALA A C 1
ATOM 1987 O O . ALA A 1 256 ? -24.219 16.312 15.055 1 87.5 256 ALA A O 1
ATOM 1988 N N . ALA A 1 257 ? -23.141 15.445 16.844 1 89.62 257 ALA A N 1
ATOM 1989 C CA . ALA A 1 257 ? -22.375 14.453 16.078 1 89.62 257 ALA A CA 1
ATOM 1990 C C . ALA A 1 257 ? -22.672 13.039 16.578 1 89.62 257 ALA A C 1
ATOM 1992 O O . ALA A 1 257 ? -22.625 12.773 17.781 1 89.62 257 ALA A O 1
ATOM 1993 N N . MET A 1 258 ? -23.031 12.156 15.656 1 93.31 258 MET A N 1
ATOM 1994 C CA . MET A 1 258 ? -23.375 10.781 16.016 1 93.31 258 MET A CA 1
ATOM 1995 C C . MET A 1 258 ? -22.672 9.789 15.086 1 93.31 258 MET A C 1
ATOM 1997 O O . MET A 1 258 ? -22.844 9.844 13.867 1 93.31 258 MET A O 1
ATOM 2001 N N . ASP A 1 259 ? -21.844 8.961 15.664 1 94.56 259 ASP A N 1
ATOM 2002 C CA . ASP A 1 259 ? -21.328 7.805 14.945 1 94.56 259 ASP A CA 1
ATOM 2003 C C . ASP A 1 259 ? -22.281 6.625 15.023 1 94.56 259 ASP A C 1
ATOM 2005 O O . ASP A 1 259 ? -22.625 6.172 16.125 1 94.56 259 ASP A O 1
ATOM 2009 N N . CYS A 1 260 ? -22.672 6.148 13.867 1 96.44 260 CYS A N 1
ATOM 2010 C CA . CYS A 1 260 ? -23.703 5.117 13.914 1 96.44 260 CYS A CA 1
ATOM 2011 C C . CYS A 1 260 ? -23.578 4.156 12.742 1 96.44 260 CYS A C 1
ATOM 2013 O O . CYS A 1 260 ? -22.938 4.473 11.742 1 96.44 260 CYS A O 1
ATOM 2015 N N . VAL A 1 261 ? -24.062 2.986 12.961 1 96.94 261 VAL A N 1
ATOM 2016 C CA . VAL A 1 261 ? -24.328 2.027 11.898 1 96.94 261 VAL A CA 1
ATOM 2017 C C . VAL A 1 261 ? -25.781 2.143 11.438 1 96.94 261 VAL A C 1
ATOM 2019 O O . VAL A 1 261 ? -26.703 2.047 12.25 1 96.94 261 VAL A O 1
ATOM 2022 N N . VAL A 1 262 ? -25.953 2.422 10.188 1 97.44 262 VAL A N 1
ATOM 2023 C CA . VAL A 1 262 ? -27.312 2.66 9.688 1 97.44 262 VAL A CA 1
ATOM 2024 C C . VAL A 1 262 ? -27.531 1.873 8.398 1 97.44 262 VAL A C 1
ATOM 2026 O O . VAL A 1 262 ? -26.625 1.749 7.574 1 97.44 262 VAL A O 1
ATOM 2029 N N . LYS A 1 263 ? -28.672 1.226 8.266 1 96.5 263 LYS A N 1
ATOM 2030 C CA . LYS A 1 263 ? -29.188 0.713 6.996 1 96.5 263 LYS A CA 1
ATOM 2031 C C . LYS A 1 263 ? -30.156 1.701 6.355 1 96.5 263 LYS A C 1
ATOM 2033 O O . LYS A 1 263 ? -31.125 2.121 6.984 1 96.5 263 LYS A O 1
ATOM 2038 N N . THR A 1 264 ? -29.859 2.158 5.141 1 97.44 264 THR A N 1
ATOM 2039 C CA . THR A 1 264 ? -30.625 3.256 4.559 1 97.44 264 THR A CA 1
ATOM 2040 C C . THR A 1 264 ? -30.781 3.068 3.053 1 97.44 264 THR A C 1
ATOM 2042 O O . THR A 1 264 ? -30.031 2.301 2.438 1 97.44 264 THR A O 1
ATOM 2045 N N . THR A 1 265 ? -31.812 3.703 2.492 1 96 265 THR A N 1
ATOM 2046 C CA . THR A 1 265 ? -31.984 3.75 1.044 1 96 265 THR A CA 1
ATOM 2047 C C . THR A 1 265 ? -31.375 5.031 0.472 1 96 265 THR A C 1
ATOM 2049 O O . THR A 1 265 ? -31.453 5.273 -0.734 1 96 265 THR A O 1
ATOM 2052 N N . PHE A 1 266 ? -30.797 5.875 1.346 1 96.62 266 PHE A N 1
ATOM 2053 C CA . PHE A 1 266 ? -30.109 7.074 0.88 1 96.62 266 PHE A CA 1
ATOM 2054 C C . PHE A 1 266 ? -28.891 6.707 0.031 1 96.62 266 PHE A C 1
ATOM 2056 O O . PHE A 1 266 ? -27.938 6.117 0.532 1 96.62 266 PHE A O 1
ATOM 2063 N N . PRO A 1 267 ? -28.859 7.074 -1.232 1 95.25 267 PRO A N 1
ATOM 2064 C CA . PRO A 1 267 ? -27.906 6.492 -2.18 1 95.25 267 PRO A CA 1
ATOM 2065 C C . PRO A 1 267 ? -26.469 6.953 -1.928 1 95.25 267 PRO A C 1
ATOM 2067 O O . PRO A 1 267 ? -25.516 6.289 -2.352 1 95.25 267 PRO A O 1
ATOM 2070 N N . ASP A 1 268 ? -26.266 8.062 -1.251 1 96.81 268 ASP A N 1
ATOM 2071 C CA . ASP A 1 268 ? -24.938 8.633 -1.129 1 96.81 268 ASP A CA 1
ATOM 2072 C C . ASP A 1 268 ? -24.359 8.398 0.266 1 96.81 268 ASP A C 1
ATOM 2074 O O . ASP A 1 268 ? -23.531 9.18 0.748 1 96.81 268 ASP A O 1
ATOM 2078 N N . ILE A 1 269 ? -24.75 7.285 0.905 1 97.06 269 ILE A N 1
ATOM 2079 C CA . ILE A 1 269 ? -24.406 7.043 2.303 1 97.06 269 ILE A CA 1
ATOM 2080 C C . ILE A 1 269 ? -22.906 6.832 2.441 1 97.06 269 ILE A C 1
ATOM 2082 O O . ILE A 1 269 ? -22.344 7.008 3.525 1 97.06 269 ILE A O 1
ATOM 2086 N N . ARG A 1 270 ? -22.141 6.418 1.338 1 96.94 270 ARG A N 1
ATOM 2087 C CA . ARG A 1 270 ? -20.703 6.207 1.396 1 96.94 270 ARG A CA 1
ATOM 2088 C C . ARG A 1 270 ? -19.953 7.355 0.73 1 96.94 270 ARG A C 1
ATOM 2090 O O . ARG A 1 270 ? -18.766 7.223 0.394 1 96.94 270 ARG A O 1
ATOM 2097 N N . LYS A 1 271 ? -20.594 8.453 0.489 1 96.62 271 LYS A N 1
ATOM 2098 C CA . LYS A 1 271 ? -20.031 9.727 0.036 1 96.62 271 LYS A CA 1
ATOM 2099 C C . LYS A 1 271 ? -20.297 10.828 1.053 1 96.62 271 LYS A C 1
ATOM 2101 O O . LYS A 1 271 ? -21.234 10.742 1.849 1 96.62 271 LYS A O 1
ATOM 2106 N N . ILE A 1 272 ? -19.422 11.844 1.03 1 93.81 272 ILE A N 1
ATOM 2107 C CA . ILE A 1 272 ? -19.734 13 1.863 1 93.81 272 ILE A CA 1
ATOM 2108 C C . ILE A 1 272 ? -20.984 13.695 1.335 1 93.81 272 ILE A C 1
ATOM 2110 O O . ILE A 1 272 ? -21.062 14.031 0.151 1 93.81 272 ILE A O 1
ATOM 2114 N N . ALA A 1 273 ? -21.984 13.906 2.203 1 95.5 273 ALA A N 1
ATOM 2115 C CA . ALA A 1 273 ? -23.25 14.461 1.736 1 95.5 273 ALA A CA 1
ATOM 2116 C C . ALA A 1 273 ? -23.688 15.641 2.607 1 95.5 273 ALA A C 1
ATOM 2118 O O . ALA A 1 273 ? -23.766 15.516 3.832 1 95.5 273 ALA A O 1
ATOM 2119 N N . ALA A 1 274 ? -23.844 16.766 2.008 1 91.44 274 ALA A N 1
ATOM 2120 C CA . ALA A 1 274 ? -24.5 17.906 2.633 1 91.44 274 ALA A CA 1
ATOM 2121 C C . ALA A 1 274 ? -25.984 17.953 2.271 1 91.44 274 ALA A C 1
ATOM 2123 O O . ALA A 1 274 ? -26.344 18.125 1.102 1 91.44 274 ALA A O 1
ATOM 2124 N N . ILE A 1 275 ? -26.844 17.828 3.277 1 93.62 275 ILE A N 1
ATOM 2125 C CA . ILE A 1 275 ? -28.266 17.703 3.047 1 93.62 275 ILE A CA 1
ATOM 2126 C C . ILE A 1 275 ? -29.016 18.812 3.781 1 93.62 275 ILE A C 1
ATOM 2128 O O . ILE A 1 275 ? -28.828 19.016 4.984 1 93.62 275 ILE A O 1
ATOM 2132 N N . HIS A 1 276 ? -29.844 19.5 3.098 1 89.31 276 HIS A N 1
ATOM 2133 C CA . HIS A 1 276 ? -30.703 20.531 3.682 1 89.31 276 HIS A CA 1
ATOM 2134 C C . HIS A 1 276 ? -32.188 20.188 3.506 1 89.31 276 HIS A C 1
ATOM 2136 O O . HIS A 1 276 ? -32.625 19.828 2.406 1 89.31 276 HIS A O 1
ATOM 2142 N N . SER A 1 277 ? -32.844 20.219 4.594 1 89.06 277 SER A N 1
ATOM 2143 C CA . SER A 1 277 ? -34.281 20.094 4.555 1 89.06 277 SER A CA 1
ATOM 2144 C C . SER A 1 277 ? -34.969 21.469 4.633 1 89.06 277 SER A C 1
ATOM 2146 O O . SER A 1 277 ? -34.406 22.391 5.219 1 89.06 277 SER A O 1
ATOM 2148 N N . ALA A 1 278 ? -36.094 21.547 4.102 1 84.25 278 ALA A N 1
ATOM 2149 C CA . ALA A 1 278 ? -36.812 22.828 4.09 1 84.25 278 ALA A CA 1
ATOM 2150 C C . ALA A 1 278 ? -37.188 23.266 5.504 1 84.25 278 ALA A C 1
ATOM 2152 O O . ALA A 1 278 ? -37.188 24.453 5.82 1 84.25 278 ALA A O 1
ATOM 2153 N N . HIS A 1 279 ? -37.469 22.344 6.332 1 82.56 279 HIS A N 1
ATOM 2154 C CA . HIS A 1 279 ? -38.094 22.719 7.598 1 82.56 279 HIS A CA 1
ATOM 2155 C C . HIS A 1 279 ? -37.438 22.016 8.773 1 82.56 279 HIS A C 1
ATOM 2157 O O . HIS A 1 279 ? -37.75 22.281 9.93 1 82.56 279 HIS A O 1
ATOM 2163 N N . HIS A 1 280 ? -36.562 21.156 8.445 1 84.88 280 HIS A N 1
ATOM 2164 C CA . HIS A 1 280 ? -36.094 20.312 9.547 1 84.88 280 HIS A CA 1
ATOM 2165 C C . HIS A 1 280 ? -34.594 20.469 9.758 1 84.88 280 HIS A C 1
ATOM 2167 O O . HIS A 1 280 ? -33.969 19.688 10.492 1 84.88 280 HIS A O 1
ATOM 2173 N N . GLY A 1 281 ? -34 21.422 9.078 1 84.25 281 GLY A N 1
ATOM 2174 C CA . GLY A 1 281 ? -32.594 21.703 9.336 1 84.25 281 GLY A CA 1
ATOM 2175 C C . GLY A 1 281 ? -31.656 21.047 8.344 1 84.25 281 GLY A C 1
ATOM 2176 O O . GLY A 1 281 ? -31.984 20.891 7.164 1 84.25 281 GLY A O 1
ATOM 2177 N N . ALA A 1 282 ? -30.422 20.797 8.766 1 88.12 282 ALA A N 1
ATOM 2178 C CA . ALA A 1 282 ? -29.375 20.297 7.879 1 88.12 282 ALA A CA 1
ATOM 2179 C C . ALA A 1 282 ? -28.719 19.047 8.453 1 88.12 282 ALA A C 1
ATOM 2181 O O . ALA A 1 282 ? -28.734 18.828 9.672 1 88.12 282 ALA A O 1
ATOM 2182 N N . LEU A 1 283 ? -28.25 18.203 7.562 1 92.12 283 LEU A N 1
ATOM 2183 C CA . LEU A 1 283 ? -27.562 16.953 7.875 1 92.12 283 LEU A CA 1
ATOM 2184 C C . LEU A 1 283 ? -26.297 16.797 7.039 1 92.12 283 LEU A C 1
ATOM 2186 O O . LEU A 1 283 ? -26.312 17.031 5.828 1 92.12 283 LEU A O 1
ATOM 2190 N N . TYR A 1 284 ? -25.219 16.562 7.73 1 92.19 284 TYR A N 1
ATOM 2191 C CA . TYR A 1 284 ? -23.969 16.234 7.074 1 92.19 284 TYR A CA 1
ATOM 2192 C C . TYR A 1 284 ? -23.578 14.789 7.352 1 92.19 284 TYR A C 1
ATOM 2194 O O . TYR A 1 284 ? -23.469 14.375 8.508 1 92.19 284 TYR A O 1
ATOM 2202 N N . ILE A 1 285 ? -23.406 14.016 6.242 1 95.44 285 ILE A N 1
ATOM 2203 C CA . ILE A 1 285 ? -23 12.625 6.367 1 95.44 285 ILE A CA 1
ATOM 2204 C C . ILE A 1 285 ? -21.516 12.484 5.996 1 95.44 285 ILE A C 1
ATOM 2206 O O . ILE A 1 285 ? -21.078 12.984 4.957 1 95.44 285 ILE A O 1
ATOM 2210 N N . PHE A 1 286 ? -20.781 11.836 6.844 1 94.75 286 PHE A N 1
ATOM 2211 C CA . PHE A 1 286 ? -19.359 11.562 6.625 1 94.75 286 PHE A CA 1
ATOM 2212 C C . PHE A 1 286 ? -19.062 10.078 6.82 1 94.75 286 PHE A C 1
ATOM 2214 O O . PHE A 1 286 ? -19.234 9.547 7.918 1 94.75 286 PHE A O 1
ATOM 2221 N N . PRO A 1 287 ? -18.594 9.375 5.688 1 96.5 287 PRO A N 1
ATOM 2222 C CA . PRO A 1 287 ? -18.25 7.953 5.828 1 96.5 287 PRO A CA 1
ATOM 2223 C C . PRO A 1 287 ? -17.125 7.711 6.836 1 96.5 287 PRO A C 1
ATOM 2225 O O . PRO A 1 287 ? -16.172 8.492 6.898 1 96.5 287 PRO A O 1
ATOM 2228 N N . ARG A 1 288 ? -17.281 6.711 7.641 1 95.88 288 ARG A N 1
ATOM 2229 C CA . ARG A 1 288 ? -16.328 6.344 8.672 1 95.88 288 ARG A CA 1
ATOM 2230 C C . ARG A 1 288 ? -15.867 4.898 8.508 1 95.88 288 ARG A C 1
ATOM 2232 O O . ARG A 1 288 ? -16.422 4.156 7.688 1 95.88 288 ARG A O 1
ATOM 2239 N N . GLU A 1 289 ? -14.812 4.516 9.211 1 94.88 289 GLU A N 1
ATOM 2240 C CA . GLU A 1 289 ? -14.258 3.164 9.219 1 94.88 289 GLU A CA 1
ATOM 2241 C C . GLU A 1 289 ? -15.281 2.158 9.742 1 94.88 289 GLU A C 1
ATOM 2243 O O . GLU A 1 289 ? -16.359 2.539 10.195 1 94.88 289 GLU A O 1
ATOM 2248 N N . ASN A 1 290 ? -14.992 0.903 9.555 1 93.75 290 ASN A N 1
ATOM 2249 C CA . ASN A 1 290 ? -15.844 -0.151 10.102 1 93.75 290 ASN A CA 1
ATOM 2250 C C . ASN A 1 290 ? -15.711 -0.253 11.617 1 93.75 290 ASN A C 1
ATOM 2252 O O . ASN A 1 290 ? -14.656 0.069 12.172 1 93.75 290 ASN A O 1
ATOM 2256 N N . THR A 1 291 ? -16.781 -0.649 12.258 1 91.94 291 THR A N 1
ATOM 2257 C CA . THR A 1 291 ? -16.703 -0.979 13.68 1 91.94 291 THR A CA 1
ATOM 2258 C C . THR A 1 291 ? -15.797 -2.18 13.906 1 91.94 291 THR A C 1
ATOM 2260 O O . THR A 1 291 ? -15.328 -2.807 12.953 1 91.94 291 THR A O 1
ATOM 2263 N N . ALA A 1 292 ? -15.539 -2.469 15.18 1 83.69 292 ALA A N 1
ATOM 2264 C CA . ALA A 1 292 ? -14.734 -3.633 15.539 1 83.69 292 ALA A CA 1
ATOM 2265 C C . ALA A 1 292 ? -15.367 -4.922 15.023 1 83.69 292 ALA A C 1
ATOM 2267 O O . ALA A 1 292 ? -14.672 -5.898 14.75 1 83.69 292 ALA A O 1
ATOM 2268 N N . GLN A 1 293 ? -16.672 -4.875 14.82 1 86.5 293 GLN A N 1
ATOM 2269 C CA . GLN A 1 293 ? -17.391 -6.051 14.344 1 86.5 293 GLN A CA 1
ATOM 2270 C C . GLN A 1 293 ? -17.484 -6.062 12.828 1 86.5 293 GLN A C 1
ATOM 2272 O O . GLN A 1 293 ? -18.141 -6.934 12.242 1 86.5 293 GLN A O 1
ATOM 2277 N N . GLY A 1 294 ? -16.922 -5.055 12.211 1 89.06 294 GLY A N 1
ATOM 2278 C CA . GLY A 1 294 ? -16.844 -5.059 10.758 1 89.06 294 GLY A CA 1
ATOM 2279 C C . GLY A 1 294 ? -18.031 -4.383 10.094 1 89.06 294 GLY A C 1
ATOM 2280 O O . GLY A 1 294 ? -18.25 -4.527 8.891 1 89.06 294 GLY A O 1
ATOM 2281 N N . GLU A 1 295 ? -18.844 -3.631 10.812 1 93.25 295 GLU A N 1
ATOM 2282 C CA . GLU A 1 295 ? -20 -2.936 10.258 1 93.25 295 GLU A CA 1
ATOM 2283 C C . GLU A 1 295 ? -19.625 -1.544 9.758 1 93.25 295 GLU A C 1
ATOM 2285 O O . GLU A 1 295 ? -18.812 -0.854 10.383 1 93.25 295 GLU A O 1
ATOM 2290 N N . PRO A 1 296 ? -20.234 -1.168 8.633 1 94.75 296 PRO A N 1
ATOM 2291 C CA . PRO A 1 296 ? -19.891 0.149 8.086 1 94.75 296 PRO A CA 1
ATOM 2292 C C . PRO A 1 296 ? -20.484 1.295 8.898 1 94.75 296 PRO A C 1
ATOM 2294 O O . PRO A 1 296 ? -21.703 1.344 9.102 1 94.75 296 PRO A O 1
ATOM 2297 N N . MET A 1 297 ? -19.688 2.18 9.297 1 96.12 297 MET A N 1
ATOM 2298 C CA . MET A 1 297 ? -20.141 3.299 10.117 1 96.12 297 MET A CA 1
ATOM 2299 C C . MET A 1 297 ? -20.156 4.59 9.305 1 96.12 297 MET A C 1
ATOM 2301 O O . MET A 1 297 ? -19.469 4.715 8.305 1 96.12 297 MET A O 1
ATOM 2305 N N . VAL A 1 298 ? -20.984 5.504 9.719 1 96.69 298 VAL A N 1
ATOM 2306 C CA . VAL A 1 298 ? -20.953 6.891 9.266 1 96.69 298 VAL A CA 1
ATOM 2307 C C . VAL A 1 298 ? -21.031 7.828 10.461 1 96.69 298 VAL A C 1
ATOM 2309 O O . VAL A 1 298 ? -21.453 7.422 11.555 1 96.69 298 VAL A O 1
ATOM 2312 N N . ARG A 1 299 ? -20.609 9.031 10.289 1 95.75 299 ARG A N 1
ATOM 2313 C CA . ARG A 1 299 ? -20.891 10.117 11.219 1 95.75 299 ARG A CA 1
ATOM 2314 C C . ARG A 1 299 ? -21.922 11.078 10.641 1 95.75 299 ARG A C 1
ATOM 2316 O O . ARG A 1 299 ? -21.797 11.5 9.484 1 95.75 299 ARG A O 1
ATOM 2323 N N . ALA A 1 300 ? -22.906 11.336 11.422 1 94.88 300 ALA A N 1
ATOM 2324 C CA . ALA A 1 300 ? -23.938 12.297 11.062 1 94.88 300 ALA A CA 1
ATOM 2325 C C . ALA A 1 300 ? -23.859 13.555 11.93 1 94.88 300 ALA A C 1
ATOM 2327 O O . ALA A 1 300 ? -23.828 13.469 13.156 1 94.88 300 ALA A O 1
ATOM 2328 N N . TYR A 1 301 ? -23.75 14.68 11.281 1 90.31 301 TYR A N 1
ATOM 2329 C CA . TYR A 1 301 ? -23.859 15.977 11.945 1 90.31 301 TYR A CA 1
ATOM 2330 C C . TYR A 1 301 ? -25.219 16.625 11.672 1 90.31 301 TYR A C 1
ATOM 2332 O O . TYR A 1 301 ? -25.625 16.75 10.516 1 90.31 301 TYR A O 1
ATOM 2340 N N . THR A 1 302 ? -25.938 16.906 12.695 1 88.06 302 THR A N 1
ATOM 2341 C CA . THR A 1 302 ? -27.234 17.531 12.523 1 88.06 302 THR A CA 1
ATOM 2342 C C . THR A 1 302 ? -27.344 18.797 13.375 1 88.06 302 THR A C 1
ATOM 2344 O O . THR A 1 302 ? -26.781 18.859 14.477 1 88.06 302 THR A O 1
ATOM 2347 N N . GLN A 1 303 ? -28.047 19.719 12.828 1 78.19 303 GLN A N 1
ATOM 2348 C CA . GLN A 1 303 ? -28.359 20.922 13.594 1 78.19 303 GLN A CA 1
ATOM 2349 C C . GLN A 1 303 ? -29.5 20.672 14.57 1 78.19 303 GLN A C 1
ATOM 2351 O O . GLN A 1 303 ? -30.578 20.234 14.172 1 78.19 303 GLN A O 1
ATOM 2356 N N . VAL A 1 304 ? -29.266 20.906 15.805 1 70.19 304 VAL A N 1
ATOM 2357 C CA . VAL A 1 304 ? -30.234 20.516 16.828 1 70.19 304 VAL A CA 1
ATOM 2358 C C . VAL A 1 304 ? -31.141 21.703 17.141 1 70.19 304 VAL A C 1
ATOM 2360 O O . VAL A 1 304 ? -32.25 21.516 17.641 1 70.19 304 VAL A O 1
ATOM 2363 N N . ASN A 1 305 ? -30.641 22.891 16.906 1 61.94 305 ASN A N 1
ATOM 2364 C CA . ASN A 1 305 ? -31.484 24.031 17.281 1 61.94 305 ASN A CA 1
ATOM 2365 C C . ASN A 1 305 ? -32.719 24.125 16.406 1 61.94 305 ASN A C 1
ATOM 2367 O O . ASN A 1 305 ? -33.531 25.031 16.578 1 61.94 305 ASN A O 1
ATOM 2371 N N . ARG A 1 306 ? -32.844 23.219 15.539 1 60.22 306 ARG A N 1
ATOM 2372 C CA . ARG A 1 306 ? -34 23.25 14.641 1 60.22 306 ARG A CA 1
ATOM 2373 C C . ARG A 1 306 ? -34.781 21.938 14.703 1 60.22 306 ARG A C 1
ATOM 2375 O O . ARG A 1 306 ? -35.531 21.609 13.773 1 60.22 306 ARG A O 1
ATOM 2382 N N . LEU A 1 307 ? -34.5 21.125 15.609 1 56.88 307 LEU A N 1
ATOM 2383 C CA . LEU A 1 307 ? -35.062 19.781 15.648 1 56.88 307 LEU A CA 1
ATOM 2384 C C . LEU A 1 307 ? -36.594 19.828 15.594 1 56.88 307 LEU A C 1
ATOM 2386 O O . LEU A 1 307 ? -37.219 18.922 15.062 1 56.88 307 LEU A O 1
ATOM 2390 N N . LYS A 1 308 ? -37.25 20.797 16.078 1 55.31 308 LYS A N 1
ATOM 2391 C CA . LYS A 1 308 ? -38.719 20.812 16.016 1 55.31 308 LYS A CA 1
ATOM 2392 C C . LYS A 1 308 ? -39.219 21.875 15.039 1 55.31 308 LYS A C 1
ATOM 2394 O O . LYS A 1 308 ? -40.312 22.391 15.195 1 55.31 308 LYS A O 1
ATOM 2399 N N . GLY A 1 309 ? -38.344 22.047 14.008 1 52.75 309 GLY A N 1
ATOM 2400 C CA . GLY A 1 309 ? -38.75 22.906 12.914 1 52.75 309 GLY A CA 1
ATOM 2401 C C . GLY A 1 309 ? -38.469 24.375 13.164 1 52.75 309 GLY A C 1
ATOM 2402 O O . GLY A 1 309 ? -38.562 25.203 12.258 1 52.75 309 GLY A O 1
ATOM 2403 N N . GLU A 1 310 ? -38.344 24.766 14.391 1 54.19 310 GLU A N 1
ATOM 2404 C CA . GLU A 1 310 ? -38.031 26.156 14.711 1 54.19 310 GLU A CA 1
ATOM 2405 C C . GLU A 1 310 ? -36.688 26.266 15.453 1 54.19 310 GLU A C 1
ATOM 2407 O O . GLU A 1 310 ? -36.281 25.344 16.156 1 54.19 310 GLU A O 1
ATOM 2412 N N . LYS A 1 311 ? -35.906 27.266 15.047 1 59.53 311 LYS A N 1
ATOM 2413 C CA . LYS A 1 311 ? -34.656 27.531 15.766 1 59.53 311 LYS A CA 1
ATOM 2414 C C . LYS A 1 311 ? -34.906 27.688 17.266 1 59.53 311 LYS A C 1
ATOM 2416 O O . LYS A 1 311 ? -35.75 28.469 17.688 1 59.53 311 LYS A O 1
ATOM 2421 N N . SER A 1 312 ? -34.281 26.766 17.953 1 61.69 312 SER A N 1
ATOM 2422 C CA . SER A 1 312 ? -34.469 26.844 19.406 1 61.69 312 SER A CA 1
ATOM 2423 C C . SER A 1 312 ? -34.031 28.219 19.938 1 61.69 312 SER A C 1
ATOM 2425 O O . SER A 1 312 ? -33.062 28.797 19.453 1 61.69 312 SER A O 1
ATOM 2427 N N . LYS A 1 313 ? -34.812 28.859 20.703 1 58.66 313 LYS A N 1
ATOM 2428 C CA . LYS A 1 313 ? -34.5 30.125 21.359 1 58.66 313 LYS A CA 1
ATOM 2429 C C . LYS A 1 313 ? -33.594 29.906 22.562 1 58.66 313 LYS A C 1
ATOM 2431 O O . LYS A 1 313 ? -33.156 30.875 23.188 1 58.66 313 LYS A O 1
ATOM 2436 N N . ASP A 1 314 ? -33.406 28.672 22.812 1 61.28 314 ASP A N 1
ATOM 2437 C CA . ASP A 1 314 ? -32.594 28.391 23.984 1 61.28 314 ASP A CA 1
ATOM 2438 C C . ASP A 1 314 ? -31.094 28.609 23.688 1 61.28 314 ASP A C 1
ATOM 2440 O O . ASP A 1 314 ? -30.656 28.469 22.547 1 61.28 314 ASP A O 1
ATOM 2444 N N . ASN A 1 315 ? -30.484 29.078 24.734 1 63.09 315 ASN A N 1
ATOM 2445 C CA . ASN A 1 315 ? -29.031 29.188 24.672 1 63.09 315 ASN A CA 1
ATOM 2446 C C . ASN A 1 315 ? -28.391 27.828 24.375 1 63.09 315 ASN A C 1
ATOM 2448 O O . ASN A 1 315 ? -28.812 26.812 24.922 1 63.09 315 ASN A O 1
ATOM 2452 N N . ALA A 1 316 ? -27.484 27.797 23.375 1 64.25 316 ALA A N 1
ATOM 2453 C CA . ALA A 1 316 ? -26.828 26.578 22.922 1 64.25 316 ALA A CA 1
ATOM 2454 C C . ALA A 1 316 ? -26.281 25.781 24.109 1 64.25 316 ALA A C 1
ATOM 2456 O O . ALA A 1 316 ? -26.359 24.547 24.109 1 64.25 316 ALA A O 1
ATOM 2457 N N . PHE A 1 317 ? -25.875 26.391 25.109 1 66.94 317 PHE A N 1
ATOM 2458 C CA . PHE A 1 317 ? -25.234 25.734 26.25 1 66.94 317 PHE A CA 1
ATOM 2459 C C . PHE A 1 317 ? -26.266 25.031 27.109 1 66.94 317 PHE A C 1
ATOM 2461 O O . PHE A 1 317 ? -25.984 23.969 27.688 1 66.94 317 PHE A O 1
ATOM 2468 N N . ASP A 1 318 ? -27.422 25.562 27.125 1 67.31 318 ASP A N 1
ATOM 2469 C CA . ASP A 1 318 ? -28.469 24.969 27.953 1 67.31 318 ASP A CA 1
ATOM 2470 C C . ASP A 1 318 ? -29.125 23.797 27.234 1 67.31 318 ASP A C 1
ATOM 2472 O O . ASP A 1 318 ? -29.578 22.844 27.875 1 67.31 318 ASP A O 1
ATOM 2476 N N . ALA A 1 319 ? -29.109 23.891 25.984 1 69.81 319 ALA A N 1
ATOM 2477 C CA . ALA A 1 319 ? -29.781 22.891 25.188 1 69.81 319 ALA A CA 1
ATOM 2478 C C . ALA A 1 319 ? -28.922 21.641 25.016 1 69.81 319 ALA A C 1
ATOM 2480 O O . ALA A 1 319 ? -29.438 20.562 24.734 1 69.81 319 ALA A O 1
ATOM 2481 N N . LYS A 1 320 ? -27.703 21.766 25.297 1 75.19 320 LYS A N 1
ATOM 2482 C CA . LYS A 1 320 ? -26.766 20.688 25.031 1 75.19 320 LYS A CA 1
ATOM 2483 C C . LYS A 1 320 ? -27.094 19.438 25.828 1 75.19 320 LYS A C 1
ATOM 2485 O O . LYS A 1 320 ? -26.953 18.312 25.344 1 75.19 320 LYS A O 1
ATOM 2490 N N . ASP A 1 321 ? -27.641 19.578 26.969 1 76.75 321 ASP A N 1
ATOM 2491 C CA . ASP A 1 321 ? -27.859 18.453 27.859 1 76.75 321 ASP A CA 1
ATOM 2492 C C . ASP A 1 321 ? -29.219 17.812 27.609 1 76.75 321 ASP A C 1
ATOM 2494 O O . ASP A 1 321 ? -29.531 16.75 28.172 1 76.75 321 ASP A O 1
ATOM 2498 N N . ARG A 1 322 ? -29.922 18.375 26.688 1 79.31 322 ARG A N 1
ATOM 2499 C CA . ARG A 1 322 ? -31.281 17.875 26.484 1 79.31 322 ARG A CA 1
ATOM 2500 C C . ARG A 1 322 ? -31.375 17.094 25.172 1 79.31 322 ARG A C 1
ATOM 2502 O O . ARG A 1 322 ? -32.312 16.312 24.984 1 79.31 322 ARG A O 1
ATOM 2509 N N . VAL A 1 323 ? -30.5 17.297 24.359 1 85.5 323 VAL A N 1
ATOM 2510 C CA . VAL A 1 323 ? -30.562 16.641 23.062 1 85.5 323 VAL A CA 1
ATOM 2511 C C . VAL A 1 323 ? -30.047 15.203 23.203 1 85.5 323 VAL A C 1
ATOM 2513 O O . VAL A 1 323 ? -28.922 14.977 23.672 1 85.5 323 VAL A O 1
ATOM 2516 N N . THR A 1 324 ? -30.828 14.227 22.828 1 88.06 324 THR A N 1
ATOM 2517 C CA . THR A 1 324 ? -30.453 12.82 22.922 1 88.06 324 THR A CA 1
ATOM 2518 C C . THR A 1 324 ? -30.156 12.242 21.547 1 88.06 324 THR A C 1
ATOM 2520 O O . THR A 1 324 ? -30.516 12.836 20.516 1 88.06 324 THR A O 1
ATOM 2523 N N . ALA A 1 325 ? -29.562 11.078 21.578 1 91.31 325 ALA A N 1
ATOM 2524 C CA . ALA A 1 325 ? -29.266 10.375 20.328 1 91.31 325 ALA A CA 1
ATOM 2525 C C . ALA A 1 325 ? -30.562 10.039 19.578 1 91.31 325 ALA A C 1
ATOM 2527 O O . ALA A 1 325 ? -30.609 10.109 18.359 1 91.31 325 ALA A O 1
ATOM 2528 N N . ASP A 1 326 ? -31.609 9.695 20.297 1 92.38 326 ASP A N 1
ATOM 2529 C CA . ASP A 1 326 ? -32.906 9.367 19.688 1 92.38 326 ASP A CA 1
ATOM 2530 C C . ASP A 1 326 ? -33.469 10.57 18.953 1 92.38 326 ASP A C 1
ATOM 2532 O O . ASP A 1 326 ? -34.062 10.422 17.859 1 92.38 326 ASP A O 1
ATOM 2536 N N . MET A 1 327 ? -33.344 11.719 19.625 1 89.94 327 MET A N 1
ATOM 2537 C CA . MET A 1 327 ? -33.812 12.945 18.984 1 89.94 327 MET A CA 1
ATOM 2538 C C . MET A 1 327 ? -33.062 13.203 17.672 1 89.94 327 MET A C 1
ATOM 2540 O O . MET A 1 327 ? -33.688 13.633 16.688 1 89.94 327 MET A O 1
ATOM 2544 N N . VAL A 1 328 ? -31.828 12.961 17.734 1 92.19 328 VAL A N 1
ATOM 2545 C CA . VAL A 1 328 ? -31 13.172 16.547 1 92.19 328 VAL A CA 1
ATOM 2546 C C . VAL A 1 328 ? -31.391 12.172 15.453 1 92.19 328 VAL A C 1
ATOM 2548 O O . VAL A 1 328 ? -31.5 12.539 14.281 1 92.19 328 VAL A O 1
ATOM 2551 N N . GLN A 1 329 ? -31.656 10.93 15.781 1 95.38 329 GLN A N 1
ATOM 2552 C CA . GLN A 1 329 ? -32.094 9.922 14.82 1 95.38 329 GLN A CA 1
ATOM 2553 C C . GLN A 1 329 ? -33.406 10.336 14.164 1 95.38 329 GLN A C 1
ATOM 2555 O O . GLN A 1 329 ? -33.562 10.211 12.945 1 95.38 329 GLN A O 1
ATOM 2560 N N . GLN A 1 330 ? -34.25 10.82 14.953 1 93.88 330 GLN A N 1
ATOM 2561 C CA . GLN A 1 330 ? -35.531 11.273 14.414 1 93.88 330 GLN A CA 1
ATOM 2562 C C . GLN A 1 330 ? -35.312 12.461 13.477 1 93.88 330 GLN A C 1
ATOM 2564 O O . GLN A 1 330 ? -36 12.547 12.438 1 93.88 330 GLN A O 1
ATOM 2569 N N . ALA A 1 331 ? -34.5 13.375 13.883 1 92.19 331 ALA A N 1
ATOM 2570 C CA . ALA A 1 331 ? -34.188 14.516 13.016 1 92.19 331 ALA A CA 1
ATOM 2571 C C . ALA A 1 331 ? -33.656 14.055 11.672 1 92.19 331 ALA A C 1
ATOM 2573 O O . ALA A 1 331 ? -34.031 14.578 10.617 1 92.19 331 ALA A O 1
ATOM 2574 N N . ILE A 1 332 ? -32.781 13.07 11.695 1 95.5 332 ILE A N 1
ATOM 2575 C CA . ILE A 1 332 ? -32.156 12.547 10.477 1 95.5 332 ILE A CA 1
ATOM 2576 C C . ILE A 1 332 ? -33.219 11.953 9.57 1 95.5 332 ILE A C 1
ATOM 2578 O O . ILE A 1 332 ? -33.219 12.18 8.359 1 95.5 332 ILE A O 1
ATOM 2582 N N . LYS A 1 333 ? -34.156 11.227 10.156 1 95.69 333 LYS A N 1
ATOM 2583 C CA . LYS A 1 333 ? -35.25 10.648 9.391 1 95.69 333 LYS A CA 1
ATOM 2584 C C . LYS A 1 333 ? -36.094 11.734 8.711 1 95.69 333 LYS A C 1
ATOM 2586 O O . LYS A 1 333 ? -36.5 11.594 7.555 1 95.69 333 LYS A O 1
ATOM 2591 N N . GLU A 1 334 ? -36.281 12.812 9.453 1 93.62 334 GLU A N 1
ATOM 2592 C CA . GLU A 1 334 ? -37.094 13.906 8.914 1 93.62 334 GLU A CA 1
ATOM 2593 C C . GLU A 1 334 ? -36.344 14.648 7.812 1 93.62 334 GLU A C 1
ATOM 2595 O O . GLU A 1 334 ? -36.906 14.945 6.758 1 93.62 334 GLU A O 1
ATOM 2600 N N . ILE A 1 335 ? -35.094 14.977 8.078 1 93.75 335 ILE A N 1
ATOM 2601 C CA . ILE A 1 335 ? -34.25 15.711 7.121 1 93.75 335 ILE A CA 1
ATOM 2602 C C . ILE A 1 335 ? -34.062 14.867 5.863 1 93.75 335 ILE A C 1
ATOM 2604 O O . ILE A 1 335 ? -34.125 15.383 4.746 1 93.75 335 ILE A O 1
ATOM 2608 N N . GLY A 1 336 ? -33.875 13.578 6.043 1 95.25 336 GLY A N 1
ATOM 2609 C CA . GLY A 1 336 ? -33.531 12.68 4.949 1 95.25 336 GLY A CA 1
ATOM 2610 C C . GLY A 1 336 ? -34.719 12.109 4.234 1 95.25 336 GLY A C 1
ATOM 2611 O O . GLY A 1 336 ? -34.594 11.273 3.344 1 95.25 336 GLY A O 1
ATOM 2612 N N . TYR A 1 337 ? -35.875 12.531 4.703 1 94.81 337 TYR A N 1
ATOM 2613 C CA . TYR A 1 337 ? -37.062 12.062 4.004 1 94.81 337 TYR A CA 1
ATOM 2614 C C . TYR A 1 337 ? -36.969 12.367 2.512 1 94.81 337 TYR A C 1
ATOM 2616 O O . TYR A 1 337 ? -36.531 13.453 2.119 1 94.81 337 TYR A O 1
ATOM 2624 N N . PRO A 1 338 ? -37.344 11.398 1.585 1 95.5 338 PRO A N 1
ATOM 2625 C CA . PRO A 1 338 ? -38.188 10.219 1.825 1 95.5 338 PRO A CA 1
ATOM 2626 C C . PRO A 1 338 ? -37.344 8.953 2.053 1 95.5 338 PRO A C 1
ATOM 2628 O O . PRO A 1 338 ? -37.906 7.848 2.066 1 95.5 338 PRO A O 1
ATOM 2631 N N . TYR A 1 339 ? -36.125 8.984 2.121 1 96.25 339 TYR A N 1
ATOM 2632 C CA . TYR A 1 339 ? -35.281 7.797 2.254 1 96.25 339 TYR A CA 1
ATOM 2633 C C . TYR A 1 339 ? -35.469 7.148 3.619 1 96.25 339 TYR A C 1
ATOM 2635 O O . TYR A 1 339 ? -35.781 7.832 4.602 1 96.25 339 TYR A O 1
ATOM 2643 N N . LYS A 1 340 ? -35.312 5.871 3.643 1 96.44 340 LYS A N 1
ATOM 2644 C CA . LYS A 1 340 ? -35.406 5.102 4.879 1 96.44 340 LYS A CA 1
ATOM 2645 C C . LYS A 1 340 ? -34.094 5.113 5.648 1 96.44 340 LYS A C 1
ATOM 2647 O O . LYS A 1 340 ? -33.031 5.008 5.051 1 96.44 340 LYS A O 1
ATOM 2652 N N . TRP A 1 341 ? -34.219 5.277 6.961 1 97.25 341 TRP A N 1
ATOM 2653 C CA . TRP A 1 341 ? -33.062 5.23 7.863 1 97.25 341 TRP A CA 1
ATOM 2654 C C . TRP A 1 341 ? -33.344 4.281 9.023 1 97.25 341 TRP A C 1
ATOM 2656 O O . TRP A 1 341 ? -34.125 4.582 9.914 1 97.25 341 TRP A O 1
ATOM 2666 N N . ASP A 1 342 ? -32.688 3.127 8.992 1 97.38 342 ASP A N 1
ATOM 2667 C CA . ASP A 1 342 ? -32.781 2.146 10.07 1 97.38 342 ASP A CA 1
ATOM 2668 C C . ASP A 1 342 ? -31.469 2.088 10.875 1 97.38 342 ASP A C 1
ATOM 2670 O O . ASP A 1 342 ? -30.5 1.437 10.461 1 97.38 342 ASP A O 1
ATOM 2674 N N . PHE A 1 343 ? -31.484 2.766 12.031 1 97.44 343 PHE A N 1
ATOM 2675 C CA . PHE A 1 343 ? -30.281 2.834 12.859 1 97.44 343 PHE A CA 1
ATOM 2676 C C . PHE A 1 343 ? -30.078 1.534 13.625 1 97.44 343 PHE A C 1
ATOM 2678 O O . PHE A 1 343 ? -30.969 1.107 14.375 1 97.44 343 PHE A O 1
ATOM 2685 N N . LYS A 1 344 ? -28.922 0.931 13.414 1 96 344 LYS A N 1
ATOM 2686 C CA . LYS A 1 344 ? -28.609 -0.344 14.055 1 96 344 LYS A CA 1
ATOM 2687 C C . LYS A 1 344 ? -27.875 -0.131 15.375 1 96 344 LYS A C 1
ATOM 2689 O O . LYS A 1 344 ? -28.078 -0.881 16.328 1 96 344 LYS A O 1
ATOM 2694 N N . SER A 1 345 ? -26.984 0.801 15.406 1 95 345 SER A N 1
ATOM 2695 C CA . SER A 1 345 ? -26.234 1.103 16.625 1 95 345 SER A CA 1
ATOM 2696 C C . SER A 1 345 ? -25.703 2.531 16.609 1 95 345 SER A C 1
ATOM 2698 O O . SER A 1 345 ? -25.547 3.129 15.539 1 95 345 SER A O 1
ATOM 2700 N N . VAL A 1 346 ? -25.547 3.131 17.781 1 93.44 346 VAL A N 1
ATOM 2701 C CA . VAL A 1 346 ? -24.844 4.391 18.016 1 93.44 346 VAL A CA 1
ATOM 2702 C C . VAL A 1 346 ? -23.516 4.121 18.734 1 93.44 346 VAL A C 1
ATOM 2704 O O . VAL A 1 346 ? -23.516 3.654 19.891 1 93.44 346 VAL A O 1
ATOM 2707 N N . GLU A 1 347 ? -22.484 4.383 18.031 1 90.12 347 GLU A N 1
ATOM 2708 C CA . GLU A 1 347 ? -21.172 4.078 18.578 1 90.12 347 GLU A CA 1
ATOM 2709 C C . GLU A 1 347 ? -20.641 5.246 19.406 1 90.12 347 GLU A C 1
ATOM 2711 O O . GLU A 1 347 ? -19.828 5.051 20.312 1 90.12 347 GLU A O 1
ATOM 2716 N N . TRP A 1 348 ? -21 6.41 19.125 1 89.94 348 TRP A N 1
ATOM 2717 C CA . TRP A 1 348 ? -20.578 7.629 19.797 1 89.94 348 TRP A CA 1
ATOM 2718 C C . TRP A 1 348 ? -21.531 8.773 19.516 1 89.94 348 TRP A C 1
ATOM 2720 O O . TRP A 1 348 ? -22.078 8.891 18.406 1 89.94 348 TRP A O 1
ATOM 2730 N N . PHE A 1 349 ? -21.812 9.609 20.5 1 89.69 349 PHE A N 1
ATOM 2731 C CA . PHE A 1 349 ? -22.75 10.711 20.375 1 89.69 349 PHE A CA 1
ATOM 2732 C C . PHE A 1 349 ? -22.312 11.898 21.234 1 89.69 349 PHE A C 1
ATOM 2734 O O . PHE A 1 349 ? -21.844 11.719 22.359 1 89.69 349 PHE A O 1
ATOM 2741 N N . THR A 1 350 ? -22.312 13.062 20.641 1 86.56 350 THR A N 1
ATOM 2742 C CA . THR A 1 350 ? -22 14.273 21.391 1 86.56 350 THR A CA 1
ATOM 2743 C C . THR A 1 350 ? -22.781 15.469 20.844 1 86.56 350 THR A C 1
ATOM 2745 O O . THR A 1 350 ? -23.297 15.422 19.719 1 86.56 350 THR A O 1
ATOM 2748 N N . VAL A 1 351 ? -23.031 16.375 21.688 1 83.94 351 VAL A N 1
ATOM 2749 C CA . VAL A 1 351 ? -23.609 17.672 21.312 1 83.94 351 VAL A CA 1
ATOM 2750 C C . VAL A 1 351 ? -22.656 18.797 21.75 1 83.94 351 VAL A C 1
ATOM 2752 O O . VAL A 1 351 ? -22.188 18.812 22.891 1 83.94 351 VAL A O 1
ATOM 2755 N N . TYR A 1 352 ? -22.297 19.594 20.812 1 76 352 TYR A N 1
ATOM 2756 C CA . TYR A 1 352 ? -21.312 20.609 21.188 1 76 352 TYR A CA 1
ATOM 2757 C C . TYR A 1 352 ? -21.594 21.938 20.484 1 76 352 TYR A C 1
ATOM 2759 O O . TYR A 1 352 ? -22.125 21.938 19.359 1 76 352 TYR A O 1
ATOM 2767 N N . PRO A 1 353 ? -21.344 22.969 21.25 1 73.19 353 PRO A N 1
ATOM 2768 C CA . PRO A 1 353 ? -21.375 24.266 20.578 1 73.19 353 PRO A CA 1
ATOM 2769 C C . PRO A 1 353 ? -20.172 24.516 19.688 1 73.19 353 PRO A C 1
ATOM 2771 O O . PRO A 1 353 ? -19.109 23.906 19.891 1 73.19 353 PRO A O 1
ATOM 2774 N N . ILE A 1 354 ? -20.328 25.328 18.688 1 69.62 354 ILE A N 1
ATOM 2775 C CA . ILE A 1 354 ? -19.219 25.641 17.781 1 69.62 354 ILE A CA 1
ATOM 2776 C C . ILE A 1 354 ? -18.547 26.938 18.25 1 69.62 354 ILE A C 1
ATOM 2778 O O . ILE A 1 354 ? -19.219 27.922 18.516 1 69.62 354 ILE A O 1
ATOM 2782 N N . GLY A 1 355 ? -17.266 26.828 18.656 1 72.38 355 GLY A N 1
ATOM 2783 C CA . GLY A 1 355 ? -16.5 28.031 18.938 1 72.38 355 GLY A CA 1
ATOM 2784 C C . GLY A 1 355 ? -15.344 28.234 17.969 1 72.38 355 GLY A C 1
ATOM 2785 O O . GLY A 1 355 ? -14.734 27.281 17.516 1 72.38 355 GLY A O 1
ATOM 2786 N N . GLN A 1 356 ? -15.195 29.453 17.484 1 82 356 GLN A N 1
ATOM 2787 C CA . GLN A 1 356 ? -14.078 29.828 16.609 1 82 356 GLN A CA 1
ATOM 2788 C C . GLN A 1 356 ? -13.156 30.828 17.297 1 82 356 GLN A C 1
ATOM 2790 O O . GLN A 1 356 ? -13.508 32 17.453 1 82 356 GLN A O 1
ATOM 2795 N N . ARG A 1 357 ? -12.047 30.312 17.719 1 88.81 357 ARG A N 1
ATOM 2796 C CA . ARG A 1 357 ? -11.133 31.172 18.469 1 88.81 357 ARG A CA 1
ATOM 2797 C C . ARG A 1 357 ? -9.688 30.953 18.016 1 88.81 357 ARG A C 1
ATOM 2799 O O . ARG A 1 357 ? -9.359 29.891 17.469 1 88.81 357 ARG A O 1
ATOM 2806 N N . LEU A 1 358 ? -8.891 31.891 18.156 1 93 358 LEU A N 1
ATOM 2807 C CA . LEU A 1 358 ? -7.477 31.891 17.797 1 93 358 LEU A CA 1
ATOM 2808 C C . LEU A 1 358 ? -6.648 32.625 18.844 1 93 358 LEU A C 1
ATOM 2810 O O . LEU A 1 358 ? -7.012 33.75 19.25 1 93 358 LEU A O 1
ATOM 2814 N N . VAL A 1 359 ? -5.629 32.062 19.281 1 94.38 359 VAL A N 1
ATOM 2815 C CA . VAL A 1 359 ? -4.746 32.719 20.25 1 94.38 359 VAL A CA 1
ATOM 2816 C C . VAL A 1 359 ? -3.916 33.781 19.531 1 94.38 359 VAL A C 1
ATOM 2818 O O . VAL A 1 359 ? -3.545 33.594 18.359 1 94.38 359 VAL A O 1
ATOM 2821 N N . THR A 1 360 ? -3.58 34.781 20.203 1 92.81 360 THR A N 1
ATOM 2822 C CA . THR A 1 360 ? -2.871 35.938 19.625 1 92.81 360 THR A CA 1
ATOM 2823 C C . THR A 1 360 ? -1.416 35.562 19.344 1 92.81 360 THR A C 1
ATOM 2825 O O . THR A 1 360 ? -0.791 36.125 18.453 1 92.81 360 THR A O 1
ATOM 2828 N N . HIS A 1 361 ? -0.867 34.656 20.156 1 92.31 361 HIS A N 1
ATOM 2829 C CA . HIS A 1 361 ? 0.534 34.281 20.016 1 92.31 361 HIS A CA 1
ATOM 2830 C C . HIS A 1 361 ? 0.715 32.75 20.203 1 92.31 361 HIS A C 1
ATOM 2832 O O . HIS A 1 361 ? 0.26 32.188 21.203 1 92.31 361 HIS A O 1
ATOM 2838 N N . TYR A 1 362 ? 1.442 32.156 19.234 1 94.12 362 TYR A N 1
ATOM 2839 C CA . TYR A 1 362 ? 1.767 30.75 19.375 1 94.12 362 TYR A CA 1
ATOM 2840 C C . TYR A 1 362 ? 2.969 30.547 20.281 1 94.12 362 TYR A C 1
ATOM 2842 O O . TYR A 1 362 ? 3.26 29.422 20.703 1 94.12 362 TYR A O 1
ATOM 2850 N N . THR A 1 363 ? 3.695 31.531 20.578 1 89.88 363 THR A N 1
ATOM 2851 C CA . THR A 1 363 ? 4.816 31.562 21.516 1 89.88 363 THR A CA 1
ATOM 2852 C C . THR A 1 363 ? 4.766 32.812 22.391 1 89.88 363 THR A C 1
ATOM 2854 O O . THR A 1 363 ? 4.145 33.812 22.016 1 89.88 363 THR A O 1
ATOM 2857 N N . VAL A 1 364 ? 5.398 32.781 23.625 1 81.69 364 VAL A N 1
ATOM 2858 C CA . VAL A 1 364 ? 5.293 33.844 24.594 1 81.69 364 VAL A CA 1
ATOM 2859 C C . VAL A 1 364 ? 6.184 35.031 24.188 1 81.69 364 VAL A C 1
ATOM 2861 O O . VAL A 1 364 ? 7.387 34.844 23.969 1 81.69 364 VAL A O 1
ATOM 2864 N N . PRO A 1 365 ? 5.633 36.125 23.891 1 64.5 365 PRO A N 1
ATOM 2865 C CA . PRO A 1 365 ? 6.41 37.312 23.531 1 64.5 365 PRO A CA 1
ATOM 2866 C C . PRO A 1 365 ? 7.27 37.844 24.672 1 64.5 365 PRO A C 1
ATOM 2868 O O . PRO A 1 365 ? 7.008 37.531 25.844 1 64.5 365 PRO A O 1
ATOM 2871 N N . GLN A 1 366 ? 8.672 38.188 24.469 1 56.91 366 GLN A N 1
ATOM 2872 C CA . GLN A 1 366 ? 9.523 38.688 25.531 1 56.91 366 GLN A CA 1
ATOM 2873 C C . GLN A 1 366 ? 8.797 39.75 26.344 1 56.91 366 GLN A C 1
ATOM 2875 O O . GLN A 1 366 ? 7.574 39.906 26.25 1 56.91 366 GLN A O 1
ATOM 2880 N N . ASP A 1 367 ? 9.344 41.25 26.203 1 48.66 367 ASP A N 1
ATOM 2881 C CA . ASP A 1 367 ? 9.188 42.344 27.156 1 48.66 367 ASP A CA 1
ATOM 2882 C C . ASP A 1 367 ? 7.723 42.75 27.297 1 48.66 367 ASP A C 1
ATOM 2884 O O . ASP A 1 367 ? 6.961 42.688 26.328 1 48.66 367 ASP A O 1
ATOM 2888 N N . ARG A 1 368 ? 7.281 42.688 28.641 1 44.78 368 ARG A N 1
ATOM 2889 C CA . ARG A 1 368 ? 6.102 43.375 29.188 1 44.78 368 ARG A CA 1
ATOM 2890 C C . ARG A 1 368 ? 5.754 44.625 28.391 1 44.78 368 ARG A C 1
ATOM 2892 O O . ARG A 1 368 ? 4.637 45.125 28.484 1 44.78 368 ARG A O 1
ATOM 2899 N N . LYS A 1 369 ? 6.695 45.562 28.531 1 39.88 369 LYS A N 1
ATOM 2900 C CA . LYS A 1 369 ? 6.551 46.969 28.188 1 39.88 369 LYS A CA 1
ATOM 2901 C C . LYS A 1 369 ? 6.84 47.219 26.719 1 39.88 369 LYS A C 1
ATOM 2903 O O . LYS A 1 369 ? 7.609 48.125 26.359 1 39.88 369 LYS A O 1
ATOM 2908 N N . GLY A 1 370 ? 6.27 46.656 25.734 1 37.69 370 GLY A N 1
ATOM 2909 C CA . GLY A 1 370 ? 6.148 47.094 24.359 1 37.69 370 GLY A CA 1
ATOM 2910 C C . GLY A 1 370 ? 7.078 46.375 23.406 1 37.69 370 GLY A C 1
ATOM 2911 O O . GLY A 1 370 ? 7.051 46.594 22.203 1 37.69 370 GLY A O 1
ATOM 2912 N N . ALA A 1 371 ? 8.367 46.031 23.703 1 37.62 371 ALA A N 1
ATOM 2913 C CA . ALA A 1 371 ? 9.328 45.625 22.688 1 37.62 371 ALA A CA 1
ATOM 2914 C C . ALA A 1 371 ? 9.062 44.188 22.234 1 37.62 371 ALA A C 1
ATOM 2916 O O . ALA A 1 371 ? 8.695 43.344 23.047 1 37.62 371 ALA A O 1
ATOM 2917 N N . GLN A 1 372 ? 8.648 43.844 21.016 1 43.62 372 GLN A N 1
ATOM 2918 C CA . GLN A 1 372 ? 8.367 42.719 20.172 1 43.62 372 GLN A CA 1
ATOM 2919 C C . GLN A 1 372 ? 9.375 41.594 20.406 1 43.62 372 GLN A C 1
ATOM 2921 O O . GLN A 1 372 ? 9.664 40.781 19.516 1 43.62 372 GLN A O 1
ATOM 2926 N N . GLU A 1 373 ? 10.297 41.625 21.312 1 50.31 373 GLU A N 1
ATOM 2927 C CA . GLU A 1 373 ? 11.281 40.531 21.422 1 50.31 373 GLU A CA 1
ATOM 2928 C C . GLU A 1 373 ? 10.711 39.344 22.172 1 50.31 373 GLU A C 1
ATOM 2930 O O . GLU A 1 373 ? 9.984 39.5 23.156 1 50.31 373 GLU A O 1
ATOM 2935 N N . TYR A 1 374 ? 10.258 38.219 21.547 1 55.97 374 TYR A N 1
ATOM 2936 C CA . TYR A 1 374 ? 9.781 36.969 22.094 1 55.97 374 TYR A CA 1
ATOM 2937 C C . TYR A 1 374 ? 10.781 36.406 23.109 1 55.97 374 TYR A C 1
ATOM 2939 O O . TYR A 1 374 ? 11.992 36.562 22.953 1 55.97 374 TYR A O 1
ATOM 2947 N N . LEU A 1 375 ? 10.336 36.281 24.453 1 58.19 375 LEU A N 1
ATOM 2948 C CA . LEU A 1 375 ? 11.07 35.688 25.562 1 58.19 375 LEU A CA 1
ATOM 2949 C C . LEU A 1 375 ? 11.711 34.375 25.141 1 58.19 375 LEU A C 1
ATOM 2951 O O . LEU A 1 375 ? 11.258 33.281 25.547 1 58.19 375 LEU A O 1
ATOM 2955 N N . ASN A 1 376 ? 12.68 34.312 24.281 1 70.06 376 ASN A N 1
ATOM 2956 C CA . ASN A 1 376 ? 13.609 33.281 23.828 1 70.06 376 ASN A CA 1
ATOM 2957 C C . ASN A 1 376 ? 12.867 32.094 23.266 1 70.06 376 ASN A C 1
ATOM 2959 O O . ASN A 1 376 ? 13.469 31.031 23.016 1 70.06 376 ASN A O 1
ATOM 2963 N N . HIS A 1 377 ? 11.43 32.188 23.062 1 86.69 377 HIS A N 1
ATOM 2964 C CA . HIS A 1 377 ? 10.617 31.188 22.391 1 86.69 377 HIS A CA 1
ATOM 2965 C C . HIS A 1 377 ? 10.766 29.828 23.062 1 86.69 377 HIS A C 1
ATOM 2967 O O . HIS A 1 377 ? 11.023 28.828 22.391 1 86.69 377 HIS A O 1
ATOM 2973 N N . ARG A 1 378 ? 10.555 29.875 24.453 1 92.25 378 ARG A N 1
ATOM 2974 C CA . ARG A 1 378 ? 10.75 28.641 25.219 1 92.25 378 ARG A CA 1
ATOM 2975 C C . ARG A 1 378 ? 9.422 27.953 25.5 1 92.25 378 ARG A C 1
ATOM 2977 O O . ARG A 1 378 ? 9.383 26.75 25.766 1 92.25 378 ARG A O 1
ATOM 2984 N N . ILE A 1 379 ? 8.375 28.734 25.5 1 94.44 379 ILE A N 1
ATOM 2985 C CA . ILE A 1 379 ? 7.031 28.219 25.75 1 94.44 379 ILE A CA 1
ATOM 2986 C C . ILE A 1 379 ? 6.168 28.422 24.516 1 94.44 379 ILE A C 1
ATOM 2988 O O . ILE A 1 379 ? 5.965 29.562 24.062 1 94.44 379 ILE A O 1
ATOM 2992 N N . LEU A 1 380 ? 5.699 27.344 23.938 1 96.62 380 LEU A N 1
ATOM 2993 C CA . LEU A 1 380 ? 4.977 27.359 22.672 1 96.62 380 LEU A CA 1
ATOM 2994 C C . LEU A 1 380 ? 3.639 26.641 22.797 1 96.62 380 LEU A C 1
ATOM 2996 O O . LEU A 1 380 ? 3.426 25.891 23.75 1 96.62 380 LEU A O 1
ATOM 3000 N N . LEU A 1 381 ? 2.729 26.922 21.906 1 97.06 381 LEU A N 1
ATOM 3001 C CA . LEU A 1 381 ? 1.441 26.234 21.781 1 97.06 381 LEU A CA 1
ATOM 3002 C C . LEU A 1 381 ? 1.258 25.672 20.391 1 97.06 381 LEU A C 1
ATOM 3004 O O . LEU A 1 381 ? 1.798 26.203 19.422 1 97.06 381 LEU A O 1
ATOM 3008 N N . THR A 1 382 ? 0.565 24.531 20.25 1 96.69 382 THR A N 1
ATOM 3009 C CA . THR A 1 382 ? 0.19 23.984 18.953 1 96.69 382 THR A CA 1
ATOM 3010 C C . THR A 1 382 ? -1.226 23.422 18.984 1 96.69 382 THR A C 1
ATOM 3012 O O . THR A 1 382 ? -1.766 23.156 20.078 1 96.69 382 THR A O 1
ATOM 3015 N N . GLY A 1 383 ? -1.867 23.344 17.812 1 94.44 383 GLY A N 1
ATOM 3016 C CA . GLY A 1 383 ? -3.16 22.688 17.672 1 94.44 383 GLY A CA 1
ATOM 3017 C C . GLY A 1 383 ? -4.301 23.484 18.266 1 94.44 383 GLY A C 1
ATOM 3018 O O . GLY A 1 383 ? -4.324 24.719 18.172 1 94.44 383 GLY A O 1
ATOM 3019 N N . ASP A 1 384 ? -5.238 22.75 18.922 1 91.88 384 ASP A N 1
ATOM 3020 C CA . ASP A 1 384 ? -6.457 23.375 19.422 1 91.88 384 ASP A CA 1
ATOM 3021 C C . ASP A 1 384 ? -6.152 24.297 20.609 1 91.88 384 ASP A C 1
ATOM 3023 O O . ASP A 1 384 ? -6.984 25.125 21 1 91.88 384 ASP A O 1
ATOM 3027 N N . ALA A 1 385 ? -4.977 24.156 21.172 1 95.94 385 ALA A N 1
ATOM 3028 C CA . ALA A 1 385 ? -4.535 25.141 22.156 1 95.94 385 ALA A CA 1
ATOM 3029 C C . ALA A 1 385 ? -4.375 26.516 21.5 1 95.94 385 ALA A C 1
ATOM 3031 O O . ALA A 1 385 ? -4.477 27.547 22.188 1 95.94 385 ALA A O 1
ATOM 3032 N N . CYS A 1 386 ? -4.148 26.5 20.234 1 94.31 386 CYS A N 1
ATOM 3033 C CA . CYS A 1 386 ? -3.945 27.734 19.484 1 94.31 386 CYS A CA 1
ATOM 3034 C C . CYS A 1 386 ? -5.227 28.172 18.781 1 94.31 386 CYS A C 1
ATOM 3036 O O . CYS A 1 386 ? -5.477 29.359 18.609 1 94.31 386 CYS A O 1
ATOM 3038 N N . HIS A 1 387 ? -5.977 27.25 18.297 1 90.44 387 HIS A N 1
ATOM 3039 C CA . HIS A 1 387 ? -7.129 27.547 17.453 1 90.44 387 HIS A CA 1
ATOM 3040 C C . HIS A 1 387 ? -8.234 26.516 17.641 1 90.44 387 HIS A C 1
ATOM 3042 O O . HIS A 1 387 ? -7.957 25.328 17.781 1 90.44 387 HIS A O 1
ATOM 3048 N N . THR A 1 388 ? -9.43 26.922 17.688 1 83.12 388 THR A N 1
ATOM 3049 C CA . THR A 1 388 ? -10.609 26.062 17.672 1 83.12 388 THR A CA 1
ATOM 3050 C C . THR A 1 388 ? -11.531 26.422 16.516 1 83.12 388 THR A C 1
ATOM 3052 O O . THR A 1 388 ? -11.555 27.578 16.078 1 83.12 388 THR A O 1
ATOM 3055 N N . HIS A 1 389 ? -12.094 25.422 15.984 1 75.56 389 HIS A N 1
ATOM 3056 C CA . HIS A 1 389 ? -12.867 25.578 14.758 1 75.56 389 HIS A CA 1
ATOM 3057 C C . HIS A 1 389 ? -14.133 24.719 14.805 1 75.56 389 HIS A C 1
ATOM 3059 O O . HIS A 1 389 ? -14.32 23.922 15.727 1 75.56 389 HIS A O 1
ATOM 3065 N N . SER A 1 390 ? -14.906 25.094 13.758 1 70.31 390 SER A N 1
ATOM 3066 C CA . SER A 1 390 ? -16.062 24.234 13.555 1 70.31 390 SER A CA 1
ATOM 3067 C C . SER A 1 390 ? -15.656 22.875 12.984 1 70.31 390 SER A C 1
ATOM 3069 O O . SER A 1 390 ? -14.727 22.781 12.188 1 70.31 390 SER A O 1
ATOM 3071 N N . PRO A 1 391 ? -16.266 21.812 13.492 1 65.56 391 PRO A N 1
ATOM 3072 C CA . PRO A 1 391 ? -15.953 20.484 12.953 1 65.56 391 PRO A CA 1
ATOM 3073 C C . PRO A 1 391 ? -16.297 20.344 11.477 1 65.56 391 PRO A C 1
ATOM 3075 O O . PRO A 1 391 ? -15.742 19.5 10.781 1 65.56 391 PRO A O 1
ATOM 3078 N N . LYS A 1 392 ? -17.156 21.125 10.93 1 63.22 392 LYS A N 1
ATOM 3079 C CA . LYS A 1 392 ? -17.688 20.953 9.578 1 63.22 392 LYS A CA 1
ATOM 3080 C C . LYS A 1 392 ? -16.625 21.219 8.523 1 63.22 392 LYS A C 1
ATOM 3082 O O . LYS A 1 392 ? -16.688 20.688 7.414 1 63.22 392 LYS A O 1
ATOM 3087 N N . ALA A 1 393 ? -15.734 22.062 8.961 1 62.41 393 ALA A N 1
ATOM 3088 C CA . ALA A 1 393 ? -14.711 22.375 7.969 1 62.41 393 ALA A CA 1
ATOM 3089 C C . ALA A 1 393 ? -13.625 21.312 7.941 1 62.41 393 ALA A C 1
ATOM 3091 O O . ALA A 1 393 ? -12.844 21.234 6.992 1 62.41 393 ALA A O 1
ATOM 3092 N N . GLY A 1 394 ? -13.609 20.375 8.852 1 68.38 394 GLY A N 1
ATOM 3093 C CA . GLY A 1 394 ? -12.719 19.219 8.867 1 68.38 394 GLY A CA 1
ATOM 3094 C C . GLY A 1 394 ? -11.25 19.594 8.875 1 68.38 394 GLY A C 1
ATOM 3095 O O . GLY A 1 394 ? -10.406 18.828 8.406 1 68.38 394 GLY A O 1
ATOM 3096 N N . GLN A 1 395 ? -10.93 20.719 9.453 1 77.56 395 GLN A N 1
ATOM 3097 C CA . GLN A 1 395 ? -9.547 21.156 9.312 1 77.56 395 GLN A CA 1
ATOM 3098 C C . GLN A 1 395 ? -8.836 21.203 10.664 1 77.56 395 GLN A C 1
ATOM 3100 O O . GLN A 1 395 ? -7.609 21.297 10.727 1 77.56 395 GLN A O 1
ATOM 3105 N N . GLY A 1 396 ? -9.531 21.125 11.766 1 84.06 396 GLY A N 1
ATOM 3106 C CA . GLY A 1 396 ? -8.93 21.328 13.078 1 84.06 396 GLY A CA 1
ATOM 3107 C C . GLY A 1 396 ? -7.781 20.375 13.352 1 84.06 396 GLY A C 1
ATOM 3108 O O . GLY A 1 396 ? -6.641 20.812 13.523 1 84.06 396 GLY A O 1
ATOM 3109 N N . MET A 1 397 ? -8.086 19.125 13.289 1 89.69 397 MET A N 1
ATOM 3110 C CA . MET A 1 397 ? -7.051 18.141 13.555 1 89.69 397 MET A CA 1
ATOM 3111 C C . MET A 1 397 ? -5.945 18.203 12.5 1 89.69 397 MET A C 1
ATOM 3113 O O . MET A 1 397 ? -4.766 18.078 12.836 1 89.69 397 MET A O 1
ATOM 3117 N N . ASN A 1 398 ? -6.277 18.406 11.297 1 92.94 398 ASN A N 1
ATOM 3118 C CA . ASN A 1 398 ? -5.305 18.469 10.211 1 92.94 398 ASN A CA 1
ATOM 3119 C C . ASN A 1 398 ? -4.332 19.625 10.406 1 92.94 398 ASN A C 1
ATOM 3121 O O . ASN A 1 398 ? -3.117 19.453 10.281 1 92.94 398 ASN A O 1
ATOM 3125 N N . THR A 1 399 ? -4.887 20.766 10.695 1 92.44 399 THR A N 1
ATOM 3126 C CA . THR A 1 399 ? -4.043 21.922 10.953 1 92.44 399 THR A CA 1
ATOM 3127 C C . THR A 1 399 ? -3.166 21.688 12.18 1 92.44 399 THR A C 1
ATOM 3129 O O . THR A 1 399 ? -1.99 22.062 12.188 1 92.44 399 THR A O 1
ATOM 3132 N N . ALA A 1 400 ? -3.758 21.109 13.203 1 94.38 400 ALA A N 1
ATOM 3133 C CA . ALA A 1 400 ? -3.014 20.812 14.43 1 94.38 400 ALA A CA 1
ATOM 3134 C C . ALA A 1 400 ? -1.812 19.906 14.133 1 94.38 400 ALA A C 1
ATOM 3136 O O . ALA A 1 400 ? -0.709 20.156 14.625 1 94.38 400 ALA A O 1
ATOM 3137 N N . ILE A 1 401 ? -2.023 18.891 13.375 1 96.12 401 ILE A N 1
ATOM 3138 C CA . ILE A 1 401 ? -0.971 17.953 13.016 1 96.12 401 ILE A CA 1
ATOM 3139 C C . ILE A 1 401 ? 0.128 18.672 12.242 1 96.12 401 ILE A C 1
ATOM 3141 O O . ILE A 1 401 ? 1.315 18.484 12.523 1 96.12 401 ILE A O 1
ATOM 3145 N N . ILE A 1 402 ? -0.227 19.516 11.344 1 95.81 402 ILE A N 1
ATOM 3146 C CA . ILE A 1 402 ? 0.739 20.219 10.516 1 95.81 402 ILE A CA 1
ATOM 3147 C C . ILE A 1 402 ? 1.48 21.25 11.367 1 95.81 402 ILE A C 1
ATOM 3149 O O . ILE A 1 402 ? 2.676 21.484 11.172 1 95.81 402 ILE A O 1
ATOM 3153 N N . ASP A 1 403 ? 0.764 21.922 12.328 1 96.75 403 ASP A N 1
ATOM 3154 C CA . ASP A 1 403 ? 1.424 22.812 13.281 1 96.75 403 ASP A CA 1
ATOM 3155 C C . ASP A 1 403 ? 2.57 22.094 13.992 1 96.75 403 ASP A C 1
ATOM 3157 O O . ASP A 1 403 ? 3.684 22.625 14.07 1 96.75 403 ASP A O 1
ATOM 3161 N N . SER A 1 404 ? 2.223 20.969 14.438 1 98.06 404 SER A N 1
ATOM 3162 C CA . SER A 1 404 ? 3.18 20.219 15.25 1 98.06 404 SER A CA 1
ATOM 3163 C C . SER A 1 404 ? 4.359 19.75 14.406 1 98.06 404 SER A C 1
ATOM 3165 O O . SER A 1 404 ? 5.5 19.734 14.875 1 98.06 404 SER A O 1
ATOM 3167 N N . PHE A 1 405 ? 4.078 19.344 13.188 1 96.81 405 PHE A N 1
ATOM 3168 C CA . PHE A 1 405 ? 5.152 18.969 12.273 1 96.81 405 PHE A CA 1
ATOM 3169 C C . PHE A 1 405 ? 6.074 20.141 11.992 1 96.81 405 PHE A C 1
ATOM 3171 O O . PHE A 1 405 ? 7.297 20 12.016 1 96.81 405 PHE A O 1
ATOM 3178 N N . SER A 1 406 ? 5.457 21.25 11.773 1 96.88 406 SER A N 1
ATOM 3179 C CA . SER A 1 406 ? 6.207 22.484 11.516 1 96.88 406 SER A CA 1
ATOM 3180 C C . SER A 1 406 ? 7.102 22.844 12.695 1 96.88 406 SER A C 1
ATOM 3182 O O . SER A 1 406 ? 8.242 23.266 12.508 1 96.88 406 SER A O 1
ATOM 3184 N N . LEU A 1 407 ? 6.602 22.672 13.875 1 97.62 407 LEU A N 1
ATOM 3185 C CA . LEU A 1 407 ? 7.375 22.984 15.07 1 97.62 407 LEU A CA 1
ATOM 3186 C C . LEU A 1 407 ? 8.484 21.969 15.281 1 97.62 407 LEU A C 1
ATOM 3188 O O . LEU A 1 407 ? 9.609 22.328 15.648 1 97.62 407 LEU A O 1
ATOM 3192 N N . ALA A 1 408 ? 8.219 20.75 15.016 1 97.06 408 ALA A N 1
ATOM 3193 C CA . ALA A 1 408 ? 9.133 19.641 15.336 1 97.06 408 ALA A CA 1
ATOM 3194 C C . ALA A 1 408 ? 10.469 19.812 14.625 1 97.06 408 ALA A C 1
ATOM 3196 O O . ALA A 1 408 ? 11.523 19.719 15.25 1 97.06 408 ALA A O 1
ATOM 3197 N N . TRP A 1 409 ? 10.453 20.062 13.344 1 95.88 409 TRP A N 1
ATOM 3198 C CA . TRP A 1 409 ? 11.719 20.125 12.625 1 95.88 409 TRP A CA 1
ATOM 3199 C C . TRP A 1 409 ? 12.508 21.359 13.039 1 95.88 409 TRP A C 1
ATOM 3201 O O . TRP A 1 409 ? 13.742 21.344 13.055 1 95.88 409 TRP A O 1
ATOM 3211 N N . ARG A 1 410 ? 11.836 22.484 13.43 1 95.62 410 ARG A N 1
ATOM 3212 C CA . ARG A 1 410 ? 12.516 23.688 13.891 1 95.62 410 ARG A CA 1
ATOM 3213 C C . ARG A 1 410 ? 13.219 23.438 15.227 1 95.62 410 ARG A C 1
ATOM 3215 O O . ARG A 1 410 ? 14.391 23.766 15.383 1 95.62 410 ARG A O 1
ATOM 3222 N N . ILE A 1 411 ? 12.469 22.828 16.141 1 95.5 411 ILE A N 1
ATOM 3223 C CA . ILE A 1 411 ? 13.047 22.516 17.438 1 95.5 411 ILE A CA 1
ATOM 3224 C C . ILE A 1 411 ? 14.234 21.578 17.266 1 95.5 411 ILE A C 1
ATOM 3226 O O . ILE A 1 411 ? 15.266 21.734 17.922 1 95.5 411 ILE A O 1
ATOM 3230 N N . ASN A 1 412 ? 14.094 20.609 16.391 1 94 412 ASN A N 1
ATOM 3231 C CA . ASN A 1 412 ? 15.172 19.656 16.156 1 94 412 ASN A CA 1
ATOM 3232 C C . ASN A 1 412 ? 16.438 20.359 15.672 1 94 412 ASN A C 1
ATOM 3234 O O . ASN A 1 412 ? 17.531 20.078 16.188 1 94 412 ASN A O 1
ATOM 3238 N N . LEU A 1 413 ? 16.344 21.234 14.695 1 93.25 413 LEU A N 1
ATOM 3239 C CA . LEU A 1 413 ? 17.5 21.953 14.172 1 93.25 413 LEU A CA 1
ATOM 3240 C C . LEU A 1 413 ? 18.172 22.781 15.266 1 93.25 413 LEU A C 1
ATOM 3242 O O . LEU A 1 413 ? 19.391 22.844 15.344 1 93.25 413 LEU A O 1
ATOM 3246 N N . ILE A 1 414 ? 17.359 23.422 16.078 1 93.19 414 ILE A N 1
ATOM 3247 C CA . ILE A 1 414 ? 17.859 24.266 17.172 1 93.19 414 ILE A CA 1
ATOM 3248 C C . ILE A 1 414 ? 18.609 23.391 18.188 1 93.19 414 ILE A C 1
ATOM 3250 O O . ILE A 1 414 ? 19.734 23.719 18.578 1 93.19 414 ILE A O 1
ATOM 3254 N N . GLN A 1 415 ? 18 22.297 18.547 1 91.38 415 GLN A N 1
ATOM 3255 C CA . GLN A 1 415 ? 18.562 21.422 19.562 1 91.38 415 GLN A CA 1
ATOM 3256 C C . GLN A 1 415 ? 19.844 20.766 19.062 1 91.38 415 GLN A C 1
ATOM 3258 O O . GLN A 1 415 ? 20.734 20.438 19.859 1 91.38 415 GLN A O 1
ATOM 3263 N N . LYS A 1 416 ? 19.938 20.625 17.75 1 91.06 416 LYS A N 1
ATOM 3264 C CA . LYS A 1 416 ? 21.125 20.016 17.172 1 91.06 416 LYS A CA 1
ATOM 3265 C C . LYS A 1 416 ? 22.234 21.047 16.969 1 91.06 416 LYS A C 1
ATOM 3267 O O . LYS A 1 416 ? 23.297 20.734 16.422 1 91.06 416 LYS A O 1
ATOM 3272 N N . GLY A 1 417 ? 21.953 22.234 17.328 1 89.81 417 GLY A N 1
ATOM 3273 C CA . GLY A 1 417 ? 22.953 23.297 17.281 1 89.81 417 GLY A CA 1
ATOM 3274 C C . GLY A 1 417 ? 23.047 23.953 15.914 1 89.81 417 GLY A C 1
ATOM 3275 O O . GLY A 1 417 ? 24.016 24.672 15.633 1 89.81 417 GLY A O 1
ATOM 3276 N N . LEU A 1 418 ? 22.109 23.797 15.109 1 92.12 418 LEU A N 1
ATOM 3277 C CA . LEU A 1 418 ? 22.188 24.281 13.734 1 92.12 418 LEU A CA 1
ATOM 3278 C C . LEU A 1 418 ? 21.234 25.469 13.523 1 92.12 418 LEU A C 1
ATOM 3280 O O . LEU A 1 418 ? 21.469 26.312 12.656 1 92.12 418 LEU A O 1
ATOM 3284 N N . GLY A 1 419 ? 20.203 25.516 14.281 1 93.5 419 GLY A N 1
ATOM 3285 C CA . GLY A 1 419 ? 19.141 26.484 14.016 1 93.5 419 GLY A CA 1
ATOM 3286 C C . GLY A 1 419 ? 19.234 27.719 14.898 1 93.5 419 GLY A C 1
ATOM 3287 O O . GLY A 1 419 ? 19.547 27.609 16.094 1 93.5 419 GLY A O 1
ATOM 3288 N N . ASN A 1 420 ? 19.016 28.844 14.273 1 93.62 420 ASN A N 1
ATOM 3289 C CA . ASN A 1 420 ? 18.812 30.062 15.055 1 93.62 420 ASN A CA 1
ATOM 3290 C C . ASN A 1 420 ? 17.438 30.078 15.719 1 93.62 420 ASN A C 1
ATOM 3292 O O . ASN A 1 420 ? 16.406 30.188 15.047 1 93.62 420 ASN A O 1
ATOM 3296 N N . ARG A 1 421 ? 17.438 30 16.953 1 92.81 421 ARG A N 1
ATOM 3297 C CA . ARG A 1 421 ? 16.203 29.797 17.719 1 92.81 421 ARG A CA 1
ATOM 3298 C C . ARG A 1 421 ? 15.211 30.922 17.469 1 92.81 421 ARG A C 1
ATOM 3300 O O . ARG A 1 421 ? 14.062 30.672 17.109 1 92.81 421 ARG A O 1
ATOM 3307 N N . SER A 1 422 ? 15.641 32.188 17.594 1 91.94 422 SER A N 1
ATOM 3308 C CA . SER A 1 422 ? 14.758 33.344 17.453 1 91.94 422 SER A CA 1
ATOM 3309 C C . SER A 1 422 ? 14.156 33.406 16.062 1 91.94 422 SER A C 1
ATOM 3311 O O . SER A 1 422 ? 12.945 33.594 15.906 1 91.94 422 SER A O 1
ATOM 3313 N N . VAL A 1 423 ? 14.945 33.125 15.102 1 93.75 423 VAL A N 1
ATOM 3314 C CA . VAL A 1 423 ? 14.516 33.25 13.711 1 93.75 423 VAL A CA 1
ATOM 3315 C C . VAL A 1 423 ? 13.547 32.125 13.367 1 93.75 423 VAL A C 1
ATOM 3317 O O . VAL A 1 423 ? 12.469 32.375 12.828 1 93.75 423 VAL A O 1
ATOM 3320 N N . LEU A 1 424 ? 13.93 30.891 13.688 1 94.94 424 LEU A N 1
ATOM 3321 C CA . LEU A 1 424 ? 13.141 29.734 13.305 1 94.94 424 LEU A CA 1
ATOM 3322 C C . LEU A 1 424 ? 11.812 29.719 14.055 1 94.94 424 LEU A C 1
ATOM 3324 O O . LEU A 1 424 ? 10.766 29.438 13.469 1 94.94 424 LEU A O 1
ATOM 3328 N N . LEU A 1 425 ? 11.82 30.047 15.328 1 95.12 425 LEU A N 1
ATOM 3329 C CA . LEU A 1 425 ? 10.594 29.953 16.109 1 95.12 425 LEU A CA 1
ATOM 3330 C C . LEU A 1 425 ? 9.695 31.172 15.844 1 95.12 425 LEU A C 1
ATOM 3332 O O . LEU A 1 425 ? 8.469 31.062 15.938 1 95.12 425 LEU A O 1
ATOM 3336 N N . GLN A 1 426 ? 10.297 32.312 15.469 1 93.25 426 GLN A N 1
ATOM 3337 C CA . GLN A 1 426 ? 9.484 33.438 14.969 1 93.25 426 GLN A CA 1
ATOM 3338 C C . GLN A 1 426 ? 8.766 33.062 13.68 1 93.25 426 GLN A C 1
ATOM 3340 O O . GLN A 1 426 ? 7.59 33.375 13.5 1 93.25 426 GLN A O 1
ATOM 3345 N N . SER A 1 427 ? 9.469 32.406 12.773 1 94.75 427 SER A N 1
ATOM 3346 C CA . SER A 1 427 ? 8.852 31.969 11.523 1 94.75 427 SER A CA 1
ATOM 3347 C C . SER A 1 427 ? 7.707 31 11.781 1 94.75 427 SER A C 1
ATOM 3349 O O . SER A 1 427 ? 6.703 31.016 11.07 1 94.75 427 SER A O 1
ATOM 3351 N N . PHE A 1 428 ? 7.898 30.188 12.844 1 95.94 428 PHE A N 1
ATOM 3352 C CA . PHE A 1 428 ? 6.824 29.281 13.234 1 95.94 428 PHE A CA 1
ATOM 3353 C C . PHE A 1 428 ? 5.566 30.062 13.594 1 95.94 428 PHE A C 1
ATOM 3355 O O . PHE A 1 428 ? 4.488 29.797 13.062 1 95.94 428 PHE A O 1
ATOM 3362 N N . HIS A 1 429 ? 5.734 30.969 14.445 1 94.44 429 HIS A N 1
ATOM 3363 C CA . HIS A 1 429 ? 4.609 31.797 14.875 1 94.44 429 HIS A CA 1
ATOM 3364 C C . HIS A 1 429 ? 3.969 32.5 13.688 1 94.44 429 HIS A C 1
ATOM 3366 O O . HIS A 1 429 ? 2.752 32.438 13.5 1 94.44 429 HIS A O 1
ATOM 3372 N N . ASP A 1 430 ? 4.742 33.125 12.891 1 94.12 430 ASP A N 1
ATOM 3373 C CA . ASP A 1 430 ? 4.23 33.938 11.789 1 94.12 430 ASP A CA 1
ATOM 3374 C C . ASP A 1 430 ? 3.465 33.094 10.781 1 94.12 430 ASP A C 1
ATOM 3376 O O . ASP A 1 430 ? 2.361 33.438 10.367 1 94.12 430 ASP A O 1
ATOM 3380 N N . GLU A 1 431 ? 4.02 31.969 10.414 1 96 431 GLU A N 1
ATOM 3381 C CA . GLU A 1 431 ? 3.434 31.109 9.391 1 96 431 GLU A CA 1
ATOM 3382 C C . GLU A 1 431 ? 2.168 30.438 9.891 1 96 431 GLU A C 1
ATOM 3384 O O . GLU A 1 431 ? 1.127 30.469 9.234 1 96 431 GLU A O 1
ATOM 3389 N N . ARG A 1 432 ? 2.246 29.859 11.039 1 95.38 432 ARG A N 1
ATOM 3390 C CA . ARG A 1 432 ? 1.157 29 11.492 1 95.38 432 ARG A CA 1
ATOM 3391 C C . ARG A 1 432 ? 0.007 29.828 12.062 1 95.38 432 ARG A C 1
ATOM 3393 O O . ARG A 1 432 ? -1.159 29.453 11.93 1 95.38 432 ARG A O 1
ATOM 3400 N N . ARG A 1 433 ? 0.329 30.969 12.695 1 93.94 433 ARG A N 1
ATOM 3401 C CA . ARG A 1 433 ? -0.758 31.828 13.133 1 93.94 433 ARG A CA 1
ATOM 3402 C C . ARG A 1 433 ? -1.535 32.375 11.945 1 93.94 433 ARG A C 1
ATOM 3404 O O . ARG A 1 433 ? -2.764 32.469 11.984 1 93.94 433 ARG A O 1
ATOM 3411 N N . ALA A 1 434 ? -0.78 32.781 10.945 1 93 434 ALA A N 1
ATOM 3412 C CA . ALA A 1 434 ? -1.445 33.281 9.742 1 93 434 ALA A CA 1
ATOM 3413 C C . ALA A 1 434 ? -2.357 32.188 9.148 1 93 434 ALA A C 1
ATOM 3415 O O . ALA A 1 434 ? -3.469 32.5 8.703 1 93 434 ALA A O 1
ATOM 3416 N N . THR A 1 435 ? -1.886 31.016 9.078 1 90.38 435 THR A N 1
ATOM 3417 C CA . THR A 1 435 ? -2.689 29.891 8.586 1 90.38 435 THR A CA 1
ATOM 3418 C C . THR A 1 435 ? -3.908 29.672 9.477 1 90.38 435 THR A C 1
ATOM 3420 O O . THR A 1 435 ? -5.008 29.406 8.977 1 90.38 435 THR A O 1
ATOM 3423 N N . GLY A 1 436 ? -3.678 29.734 10.82 1 89.06 436 GLY A N 1
ATOM 3424 C CA . GLY A 1 436 ? -4.789 29.641 11.758 1 89.06 436 GLY A CA 1
ATOM 3425 C C . GLY A 1 436 ? -5.852 30.688 11.531 1 89.06 436 GLY A C 1
ATOM 3426 O O . GLY A 1 436 ? -7.051 30.406 11.586 1 89.06 436 GLY A O 1
ATOM 3427 N N . LYS A 1 437 ? -5.426 31.844 11.273 1 88.69 437 LYS A N 1
ATOM 3428 C CA . LYS A 1 437 ? -6.359 32.938 11.016 1 88.69 437 LYS A CA 1
ATOM 3429 C C . LYS A 1 437 ? -7.164 32.688 9.742 1 88.69 437 LYS A C 1
ATOM 3431 O O . LYS A 1 437 ? -8.375 32.938 9.711 1 88.69 437 LYS A O 1
ATOM 3436 N N . GLN A 1 438 ? -6.473 32.25 8.75 1 82.81 438 GLN A N 1
ATOM 3437 C CA . GLN A 1 438 ? -7.152 31.922 7.5 1 82.81 438 GLN A CA 1
ATOM 3438 C C . GLN A 1 438 ? -8.203 30.828 7.723 1 82.81 438 GLN A C 1
ATOM 3440 O O . GLN A 1 438 ? -9.289 30.875 7.133 1 82.81 438 GLN A O 1
ATOM 3445 N N . LEU A 1 439 ? -7.879 29.938 8.461 1 81.12 439 LEU A N 1
ATOM 3446 C CA . LEU A 1 439 ? -8.789 28.828 8.773 1 81.12 439 LEU A CA 1
ATOM 3447 C C . LEU A 1 439 ? -10.039 29.359 9.477 1 81.12 439 LEU A C 1
ATOM 3449 O O . LEU A 1 439 ? -11.156 28.938 9.148 1 81.12 439 LEU A O 1
ATOM 3453 N N . ILE A 1 440 ? -9.836 30.188 10.445 1 81.12 440 ILE A N 1
ATOM 3454 C CA . ILE A 1 440 ? -10.953 30.734 11.211 1 81.12 440 ILE A CA 1
ATOM 3455 C C . ILE A 1 440 ? -11.867 31.531 10.289 1 81.12 440 ILE A C 1
ATOM 3457 O O . ILE A 1 440 ? -13.094 31.422 10.375 1 81.12 440 ILE A O 1
ATOM 3461 N N . ASP A 1 441 ? -11.258 32.281 9.43 1 77.12 441 ASP A N 1
ATOM 3462 C CA . ASP A 1 441 ? -12.039 33.094 8.5 1 77.12 441 ASP A CA 1
ATOM 3463 C C . ASP A 1 441 ? -12.844 32.219 7.547 1 77.12 441 ASP A C 1
ATOM 3465 O O . ASP A 1 441 ? -14.016 32.5 7.277 1 77.12 441 ASP A O 1
ATOM 3469 N N . PHE A 1 442 ? -12.266 31.203 7.039 1 74.94 442 PHE A N 1
ATOM 3470 C CA . PHE A 1 442 ? -12.914 30.25 6.156 1 74.94 442 PHE A CA 1
ATOM 3471 C C . PHE A 1 442 ? -14.039 29.516 6.887 1 74.94 442 PHE A C 1
ATOM 3473 O O . PHE A 1 442 ? -15.148 29.391 6.363 1 74.94 442 PHE A O 1
ATOM 3480 N N . ASP A 1 443 ? -13.75 29.031 8 1 75.5 443 ASP A N 1
ATOM 3481 C CA . ASP A 1 443 ? -14.703 28.266 8.789 1 75.5 443 ASP A CA 1
ATOM 3482 C C . ASP A 1 443 ? -15.945 29.078 9.109 1 75.5 443 ASP A C 1
ATOM 3484 O O . ASP A 1 443 ? -17.062 28.562 9.07 1 75.5 443 ASP A O 1
ATOM 3488 N N . ALA A 1 444 ? -15.75 30.297 9.367 1 73.62 444 ALA A N 1
ATOM 3489 C CA . ALA A 1 444 ? -16.875 31.172 9.688 1 73.62 444 ALA A CA 1
ATOM 3490 C C . ALA A 1 444 ? -17.812 31.312 8.5 1 73.62 444 ALA A C 1
ATOM 3492 O O . ALA A 1 444 ? -19.031 31.234 8.656 1 73.62 444 ALA A O 1
ATOM 3493 N N . GLU A 1 445 ? -17.234 31.422 7.379 1 74.19 445 GLU A N 1
ATOM 3494 C CA . GLU A 1 445 ? -18.031 31.547 6.164 1 74.19 445 GLU A CA 1
ATOM 3495 C C . GLU A 1 445 ? -18.734 30.234 5.812 1 74.19 445 GLU A C 1
ATOM 3497 O O . GLU A 1 445 ? -19.938 30.219 5.559 1 74.19 445 GLU A O 1
ATOM 3502 N N . TYR A 1 446 ? -17.969 29.203 5.828 1 73.62 446 TYR A N 1
ATOM 3503 C CA . TYR A 1 446 ? -18.469 27.875 5.441 1 73.62 446 TYR A CA 1
ATOM 3504 C C . TYR A 1 446 ? -19.562 27.422 6.387 1 73.62 446 TYR A C 1
ATOM 3506 O O . TYR A 1 446 ? -20.625 26.953 5.941 1 73.62 446 TYR A O 1
ATOM 3514 N N . SER A 1 447 ? -19.328 27.516 7.598 1 71.06 447 SER A N 1
ATOM 3515 C CA . SER A 1 447 ? -20.297 27.062 8.594 1 71.06 447 SER A CA 1
ATOM 3516 C C . SER A 1 447 ? -21.609 27.828 8.484 1 71.06 447 SER A C 1
ATOM 3518 O O . SER A 1 447 ? -22.688 27.25 8.609 1 71.06 447 SER A O 1
ATOM 3520 N N . ALA A 1 448 ? -21.484 29.109 8.258 1 72.06 448 ALA A N 1
ATOM 3521 C CA . ALA A 1 448 ? -22.703 29.922 8.109 1 72.06 448 ALA A CA 1
ATOM 3522 C C . ALA A 1 448 ? -23.5 29.484 6.883 1 72.06 448 ALA A C 1
ATOM 3524 O O . ALA A 1 448 ? -24.703 29.25 6.977 1 72.06 448 ALA A O 1
ATOM 3525 N N . LEU A 1 449 ? -22.797 29.281 5.848 1 73.38 449 LEU A N 1
ATOM 3526 C CA . LEU A 1 449 ? -23.469 28.906 4.605 1 73.38 449 LEU A CA 1
ATOM 3527 C C . LEU A 1 449 ? -24.062 27.516 4.707 1 73.38 449 LEU A C 1
ATOM 3529 O O . LEU A 1 449 ? -25.172 27.266 4.227 1 73.38 449 LEU A O 1
ATOM 3533 N N . PHE A 1 450 ? -23.344 26.688 5.301 1 71.56 450 PHE A N 1
ATOM 3534 C CA . PHE A 1 450 ? -23.828 25.328 5.484 1 71.56 450 PHE A CA 1
ATOM 3535 C C . PHE A 1 450 ? -25.078 25.312 6.348 1 71.56 450 PHE A C 1
ATOM 3537 O O . PHE A 1 450 ? -25.984 24.5 6.121 1 71.56 450 PHE A O 1
ATOM 3544 N N . SER A 1 451 ? -25.109 26.219 7.27 1 68.44 451 SER A N 1
ATOM 3545 C CA . SER A 1 451 ? -26.266 26.312 8.164 1 68.44 451 SER A CA 1
ATOM 3546 C C . SER A 1 451 ? -27.391 27.125 7.535 1 68.44 451 SER A C 1
ATOM 3548 O O . SER A 1 451 ? -28.406 27.375 8.18 1 68.44 451 SER A O 1
ATOM 3550 N N . GLY A 1 452 ? -27.188 27.5 6.32 1 68.88 452 GLY A N 1
ATOM 3551 C CA . GLY A 1 452 ? -28.188 28.312 5.645 1 68.88 452 GLY A CA 1
ATOM 3552 C C . GLY A 1 452 ? -28.234 29.734 6.148 1 68.88 452 GLY A C 1
ATOM 3553 O O . GLY A 1 452 ? -29.266 30.406 6.047 1 68.88 452 GLY A O 1
ATOM 3554 N N . GLU A 1 453 ? -27.141 30.094 6.781 1 70.88 453 GLU A N 1
ATOM 3555 C CA . GLU A 1 453 ? -27.062 31.453 7.336 1 70.88 453 GLU A CA 1
ATOM 3556 C C . GLU A 1 453 ? -26.109 32.312 6.531 1 70.88 453 GLU A C 1
ATOM 3558 O O . GLU A 1 453 ? -25.297 31.812 5.742 1 70.88 453 GLU A O 1
ATOM 3563 N N . ILE A 1 454 ? -26.359 33.625 6.641 1 77 454 ILE A N 1
ATOM 3564 C CA . ILE A 1 454 ? -25.453 34.562 6.023 1 77 454 ILE A CA 1
ATOM 3565 C C . ILE A 1 454 ? -24.234 34.781 6.93 1 77 454 ILE A C 1
ATOM 3567 O O . ILE A 1 454 ? -24.375 35.156 8.094 1 77 454 ILE A O 1
ATOM 3571 N N . PRO A 1 455 ? -23.125 34.562 6.418 1 77.19 455 PRO A N 1
ATOM 3572 C CA . PRO A 1 455 ? -21.922 34.781 7.234 1 77.19 455 PRO A CA 1
ATOM 3573 C C . PRO A 1 455 ? -21.781 36.25 7.68 1 77.19 455 PRO A C 1
ATOM 3575 O O . PRO A 1 455 ? -22 37.156 6.887 1 77.19 455 PRO A O 1
ATOM 3578 N N . LYS A 1 456 ? -21.375 36.5 8.961 1 74.5 456 LYS A N 1
ATOM 3579 C CA . LYS A 1 456 ? -21.25 37.844 9.539 1 74.5 456 LYS A CA 1
ATOM 3580 C C . LYS A 1 456 ? -20.25 38.688 8.758 1 74.5 456 LYS A C 1
ATOM 3582 O O . LYS A 1 456 ? -20.438 39.906 8.617 1 74.5 456 LYS A O 1
ATOM 3587 N N . GLY A 1 457 ? -19.297 38 8.289 1 72.88 457 GLY A N 1
ATOM 3588 C CA . GLY A 1 457 ? -18.25 38.719 7.582 1 72.88 457 GLY A CA 1
ATOM 3589 C C . GLY A 1 457 ? -18.609 39.031 6.145 1 72.88 457 GLY A C 1
ATOM 3590 O O . GLY A 1 457 ? -17.859 39.719 5.445 1 72.88 457 GLY A O 1
ATOM 3591 N N . LYS A 1 458 ? -19.734 38.531 5.672 1 81.81 458 LYS A N 1
ATOM 3592 C CA . LYS A 1 458 ? -20.156 38.781 4.293 1 81.81 458 LYS A CA 1
ATOM 3593 C C . LYS A 1 458 ? -21.641 39.188 4.227 1 81.81 458 LYS A C 1
ATOM 3595 O O . LYS A 1 458 ? -22.453 38.5 3.604 1 81.81 458 LYS A O 1
ATOM 3600 N N . PRO A 1 459 ? -22 40.25 4.809 1 81.25 459 PRO A N 1
ATOM 3601 C CA . PRO A 1 459 ? -23.391 40.688 4.871 1 81.25 459 PRO A CA 1
ATOM 3602 C C . PRO A 1 459 ? -24.016 40.906 3.49 1 81.25 459 PRO A C 1
ATOM 3604 O O . PRO A 1 459 ? -25.234 40.844 3.342 1 81.25 459 PRO A O 1
ATOM 3607 N N . GLU A 1 460 ? -23.172 41.094 2.523 1 84.5 460 GLU A N 1
ATOM 3608 C CA . GLU A 1 460 ? -23.641 41.312 1.162 1 84.5 460 GLU A CA 1
ATOM 3609 C C . GLU A 1 460 ? -24.406 40.094 0.642 1 84.5 460 GLU A C 1
ATOM 3611 O O . GLU A 1 460 ? -25.234 40.188 -0.253 1 84.5 460 GLU A O 1
ATOM 3616 N N . LEU A 1 461 ? -24.141 38.969 1.165 1 85.5 461 LEU A N 1
ATOM 3617 C CA . LEU A 1 461 ? -24.766 37.719 0.708 1 85.5 461 LEU A CA 1
ATOM 3618 C C . LEU A 1 461 ? -26.234 37.688 1.101 1 85.5 461 LEU A C 1
ATOM 3620 O O . LEU A 1 461 ? -27 36.875 0.583 1 85.5 461 LEU A O 1
ATOM 3624 N N . ALA A 1 462 ? -26.656 38.562 1.976 1 83.19 462 ALA A N 1
ATOM 3625 C CA . ALA A 1 462 ? -28.047 38.656 2.395 1 83.19 462 ALA A CA 1
ATOM 3626 C C . ALA A 1 462 ? -28.953 39 1.223 1 83.19 462 ALA A C 1
ATOM 3628 O O . ALA A 1 462 ? -30.156 38.688 1.237 1 83.19 462 ALA A O 1
ATOM 3629 N N . SER A 1 463 ? -28.359 39.625 0.258 1 85.94 463 SER A N 1
ATOM 3630 C CA . SER A 1 463 ? -29.141 40.062 -0.904 1 85.94 463 SER A CA 1
ATOM 3631 C C . SER A 1 463 ? -29.266 38.906 -1.912 1 85.94 463 SER A C 1
ATOM 3633 O O . SER A 1 463 ? -30.031 39 -2.877 1 85.94 463 SER A O 1
ATOM 3635 N N . TYR A 1 464 ? -28.562 37.844 -1.659 1 85.88 464 TYR A N 1
ATOM 3636 C CA . TYR A 1 464 ? -28.578 36.719 -2.58 1 85.88 464 TYR A CA 1
ATOM 3637 C C . TYR A 1 464 ? -29.891 35.938 -2.449 1 85.88 464 TYR A C 1
ATOM 3639 O O . TYR A 1 464 ? -30.422 35.781 -1.348 1 85.88 464 TYR A O 1
ATOM 3647 N N . THR A 1 465 ? -30.422 35.5 -3.609 1 80.06 465 THR A N 1
ATOM 3648 C CA . THR A 1 465 ? -31.516 34.531 -3.594 1 80.06 465 THR A CA 1
ATOM 3649 C C . THR A 1 465 ? -31.047 33.188 -3.061 1 80.06 465 THR A C 1
ATOM 3651 O O . THR A 1 465 ? -29.844 32.938 -3.004 1 80.06 465 THR A O 1
ATOM 3654 N N . PRO A 1 466 ? -31.938 32.406 -2.684 1 75.88 466 PRO A N 1
ATOM 3655 C CA . PRO A 1 466 ? -31.562 31.078 -2.225 1 75.88 466 PRO A CA 1
ATOM 3656 C C . PRO A 1 466 ? -30.719 30.312 -3.256 1 75.88 466 PRO A C 1
ATOM 3658 O O . PRO A 1 466 ? -29.766 29.641 -2.898 1 75.88 466 PRO A O 1
ATOM 3661 N N . ASP A 1 467 ? -31.047 30.484 -4.453 1 77.62 467 ASP A N 1
ATOM 3662 C CA . ASP A 1 467 ? -30.297 29.828 -5.52 1 77.62 467 ASP A CA 1
ATOM 3663 C C . ASP A 1 467 ? -28.875 30.391 -5.625 1 77.62 467 ASP A C 1
ATOM 3665 O O . ASP A 1 467 ? -27.922 29.641 -5.852 1 77.62 467 ASP A O 1
ATOM 3669 N N . GLN A 1 468 ? -28.859 31.641 -5.469 1 79.75 468 GLN A N 1
ATOM 3670 C CA . GLN A 1 468 ? -27.562 32.281 -5.531 1 79.75 468 GLN A CA 1
ATOM 3671 C C . GLN A 1 468 ? -26.688 31.891 -4.352 1 79.75 468 GLN A C 1
ATOM 3673 O O . GLN A 1 468 ? -25.469 31.719 -4.5 1 79.75 468 GLN A O 1
ATOM 3678 N N . LEU A 1 469 ? -27.312 31.719 -3.303 1 79.69 469 LEU A N 1
ATOM 3679 C CA . LEU A 1 469 ? -26.578 31.297 -2.111 1 79.69 469 LEU A CA 1
ATOM 3680 C C . LEU A 1 469 ? -26.062 29.875 -2.258 1 79.69 469 LEU A C 1
ATOM 3682 O O . LEU A 1 469 ? -24.938 29.578 -1.835 1 79.69 469 LEU A O 1
ATOM 3686 N N . GLN A 1 470 ? -26.922 29.156 -2.85 1 76.38 470 GLN A N 1
ATOM 3687 C CA . GLN A 1 470 ? -26.516 27.781 -3.115 1 76.38 470 GLN A CA 1
ATOM 3688 C C . GLN A 1 470 ? -25.312 27.75 -4.043 1 76.38 470 GLN A C 1
ATOM 3690 O O . GLN A 1 470 ? -24.344 27.016 -3.795 1 76.38 470 GLN A O 1
ATOM 3695 N N . GLU A 1 471 ? -25.375 28.453 -5.059 1 76.69 471 GLU A N 1
ATOM 3696 C CA . GLU A 1 471 ? -24.266 28.531 -6 1 76.69 471 GLU A CA 1
ATOM 3697 C C . GLU A 1 471 ? -23.016 29.078 -5.336 1 76.69 471 GLU A C 1
ATOM 3699 O O . GLU A 1 471 ? -21.906 28.594 -5.594 1 76.69 471 GLU A O 1
ATOM 3704 N N . HIS A 1 472 ? -23.297 30.031 -4.555 1 78.56 472 HIS A N 1
ATOM 3705 C CA . HIS A 1 472 ? -22.172 30.625 -3.834 1 78.56 472 HIS A CA 1
ATOM 3706 C C . HIS A 1 472 ? -21.516 29.609 -2.902 1 78.56 472 HIS A C 1
ATOM 3708 O O . HIS A 1 472 ? -20.297 29.547 -2.811 1 78.56 472 HIS A O 1
ATOM 3714 N N . PHE A 1 473 ? -22.297 28.844 -2.314 1 74.75 473 PHE A N 1
ATOM 3715 C CA . PHE A 1 473 ? -21.781 27.828 -1.404 1 74.75 473 PHE A CA 1
ATOM 3716 C C . PHE A 1 473 ? -20.938 26.812 -2.154 1 74.75 473 PHE A C 1
ATOM 3718 O O . PHE A 1 473 ? -19.859 26.438 -1.694 1 74.75 473 PHE A O 1
ATOM 3725 N N . VAL A 1 474 ? -21.391 26.453 -3.262 1 69.94 474 VAL A N 1
ATOM 3726 C CA . VAL A 1 474 ? -20.656 25.516 -4.098 1 69.94 474 VAL A CA 1
ATOM 3727 C C . VAL A 1 474 ? -19.328 26.125 -4.516 1 69.94 474 VAL A C 1
ATOM 3729 O O . VAL A 1 474 ? -18.297 25.453 -4.504 1 69.94 474 VAL A O 1
ATOM 3732 N N . GLN A 1 475 ? -19.344 27.359 -4.793 1 69.62 475 GLN A N 1
ATOM 3733 C CA . GLN A 1 475 ? -18.125 28.062 -5.199 1 69.62 475 GLN A CA 1
ATOM 3734 C C . GLN A 1 475 ? -17.141 28.172 -4.039 1 69.62 475 GLN A C 1
ATOM 3736 O O . GLN A 1 475 ? -15.938 28.062 -4.23 1 69.62 475 GLN A O 1
ATOM 3741 N N . VAL A 1 476 ? -17.719 28.469 -2.896 1 70.38 476 VAL A N 1
ATOM 3742 C CA . VAL A 1 476 ? -16.875 28.547 -1.707 1 70.38 476 VAL A CA 1
ATOM 3743 C C . VAL A 1 476 ? -16.188 27.203 -1.477 1 70.38 476 VAL A C 1
ATOM 3745 O O . VAL A 1 476 ? -14.992 27.156 -1.156 1 70.38 476 VAL A O 1
ATOM 3748 N N . GLN A 1 477 ? -16.906 26.188 -1.68 1 68.44 477 GLN A N 1
ATOM 3749 C CA . GLN A 1 477 ? -16.328 24.859 -1.521 1 68.44 477 GLN A CA 1
ATOM 3750 C C . GLN A 1 477 ? -15.219 24.609 -2.533 1 68.44 477 GLN A C 1
ATOM 3752 O O . GLN A 1 477 ? -14.148 24.109 -2.18 1 68.44 477 GLN A O 1
ATOM 3757 N N . ARG A 1 478 ? -15.477 24.984 -3.713 1 63.12 478 ARG A N 1
ATOM 3758 C CA . ARG A 1 478 ? -14.508 24.766 -4.785 1 63.12 478 ARG A CA 1
ATOM 3759 C C . ARG A 1 478 ? -13.25 25.609 -4.566 1 63.12 478 ARG A C 1
ATOM 3761 O O . ARG A 1 478 ? -12.133 25.125 -4.73 1 63.12 478 ARG A O 1
ATOM 3768 N N . ARG A 1 479 ? -13.531 26.906 -4.254 1 60.22 479 ARG A N 1
ATOM 3769 C CA . ARG A 1 479 ? -12.445 27.859 -4.07 1 60.22 479 ARG A CA 1
ATOM 3770 C C . ARG A 1 479 ? -11.555 27.438 -2.9 1 60.22 479 ARG A C 1
ATOM 3772 O O . ARG A 1 479 ? -10.336 27.656 -2.936 1 60.22 479 ARG A O 1
ATOM 3779 N N . ASN A 1 480 ? -12.32 26.797 -2.02 1 67.81 480 ASN A N 1
ATOM 3780 C CA . ASN A 1 480 ? -11.555 26.531 -0.807 1 67.81 480 ASN A CA 1
ATOM 3781 C C . ASN A 1 480 ? -11.078 25.078 -0.76 1 67.81 480 ASN A C 1
ATOM 3783 O O . ASN A 1 480 ? -10.641 24.594 0.285 1 67.81 480 ASN A O 1
ATOM 3787 N N . ALA A 1 481 ? -11.258 24.547 -1.95 1 68.38 481 ALA A N 1
ATOM 3788 C CA . ALA A 1 481 ? -10.797 23.156 -2.014 1 68.38 481 ALA A CA 1
ATOM 3789 C C . ALA A 1 481 ? -9.312 23.062 -1.664 1 68.38 481 ALA A C 1
ATOM 3791 O O . ALA A 1 481 ? -8.906 22.156 -0.929 1 68.38 481 ALA A O 1
ATOM 3792 N N . ALA A 1 482 ? -8.625 24 -2.154 1 69.81 482 ALA A N 1
ATOM 3793 C CA . ALA A 1 482 ? -7.188 23.984 -1.879 1 69.81 482 ALA A CA 1
ATOM 3794 C C . ALA A 1 482 ? -6.918 24.141 -0.384 1 69.81 482 ALA A C 1
ATOM 3796 O O . ALA A 1 482 ? -6.047 23.453 0.165 1 69.81 482 ALA A O 1
ATOM 3797 N N . PHE A 1 483 ? -7.727 24.938 0.13 1 70.94 483 PHE A N 1
ATOM 3798 C CA . PHE A 1 483 ? -7.535 25.156 1.56 1 70.94 483 PHE A CA 1
ATOM 3799 C C . PHE A 1 483 ? -8.008 23.938 2.357 1 70.94 483 PHE A C 1
ATOM 3801 O O . PHE A 1 483 ? -7.336 23.5 3.295 1 70.94 483 PHE A O 1
ATOM 3808 N N . THR A 1 484 ? -9.133 23.359 1.934 1 74.12 484 THR A N 1
ATOM 3809 C CA . THR A 1 484 ? -9.719 22.234 2.66 1 74.12 484 THR A CA 1
ATOM 3810 C C . THR A 1 484 ? -8.812 21.016 2.576 1 74.12 484 THR A C 1
ATOM 3812 O O . THR A 1 484 ? -8.75 20.219 3.508 1 74.12 484 THR A O 1
ATOM 3815 N N . THR A 1 485 ? -8.094 20.938 1.525 1 77.44 485 THR A N 1
ATOM 3816 C CA . THR A 1 485 ? -7.168 19.812 1.373 1 77.44 485 THR A CA 1
ATOM 3817 C C . THR A 1 485 ? -5.918 20.031 2.225 1 77.44 485 THR A C 1
ATOM 3819 O O . THR A 1 485 ? -5.164 19.078 2.479 1 77.44 485 THR A O 1
ATOM 3822 N N . GLY A 1 486 ? -5.711 21.234 2.645 1 77.69 486 GLY A N 1
ATOM 3823 C CA . GLY A 1 486 ? -4.449 21.594 3.264 1 77.69 486 GLY A CA 1
ATOM 3824 C C . GLY A 1 486 ? -3.35 21.875 2.258 1 77.69 486 GLY A C 1
ATOM 3825 O O . GLY A 1 486 ? -2.297 22.422 2.613 1 77.69 486 GLY A O 1
ATOM 3826 N N . ALA A 1 487 ? -3.611 21.625 1.033 1 78 487 ALA A N 1
ATOM 3827 C CA . ALA A 1 487 ? -2.588 21.75 -0.002 1 78 487 ALA A CA 1
ATOM 3828 C C . ALA A 1 487 ? -2.572 23.172 -0.581 1 78 487 ALA A C 1
ATOM 3830 O O . ALA A 1 487 ? -1.723 23.5 -1.411 1 78 487 ALA A O 1
ATOM 3831 N N . GLY A 1 488 ? -3.451 24.016 -0.085 1 81.06 488 GLY A N 1
ATOM 3832 C CA . GLY A 1 488 ? -3.535 25.359 -0.623 1 81.06 488 GLY A CA 1
ATOM 3833 C C . GLY A 1 488 ? -2.861 26.391 0.255 1 81.06 488 GLY A C 1
ATOM 3834 O O . GLY A 1 488 ? -2.91 27.594 -0.039 1 81.06 488 GLY A O 1
ATOM 3835 N N . VAL A 1 489 ? -2.238 25.953 1.314 1 87.12 489 VAL A N 1
ATOM 3836 C CA . VAL A 1 489 ? -1.534 26.891 2.191 1 87.12 489 VAL A CA 1
ATOM 3837 C C . VAL A 1 489 ? -0.36 27.516 1.445 1 87.12 489 VAL A C 1
ATOM 3839 O O . VAL A 1 489 ? 0.385 26.828 0.751 1 87.12 489 VAL A O 1
ATOM 3842 N N . SER A 1 490 ? -0.275 28.781 1.516 1 91.38 490 SER A N 1
ATOM 3843 C CA . SER A 1 490 ? 0.812 29.562 0.935 1 91.38 490 SER A CA 1
ATOM 3844 C C . SER A 1 490 ? 1.445 30.484 1.972 1 91.38 490 SER A C 1
ATOM 3846 O O . SER A 1 490 ? 0.863 31.516 2.34 1 91.38 490 SER A O 1
ATOM 3848 N N . TYR A 1 491 ? 2.572 30.109 2.445 1 94.88 491 TYR A N 1
ATOM 3849 C CA . TYR A 1 491 ? 3.287 30.969 3.383 1 94.88 491 TYR A CA 1
ATOM 3850 C C . TYR A 1 491 ? 3.818 32.219 2.684 1 94.88 491 TYR A C 1
ATOM 3852 O O . TYR A 1 491 ? 4.285 32.156 1.545 1 94.88 491 TYR A O 1
ATOM 3860 N N . GLN A 1 492 ? 3.797 33.312 3.393 1 94.12 492 GLN A N 1
ATOM 3861 C CA . GLN A 1 492 ? 4.359 34.531 2.867 1 94.12 492 GLN A CA 1
ATOM 3862 C C . GLN A 1 492 ? 5.883 34.5 2.84 1 94.12 492 GLN A C 1
ATOM 3864 O O . GLN A 1 492 ? 6.492 33.625 3.48 1 94.12 492 GLN A O 1
ATOM 3869 N N . ASP A 1 493 ? 6.418 35.438 2.084 1 95.44 493 ASP A N 1
ATOM 3870 C CA . ASP A 1 493 ? 7.871 35.531 2.041 1 95.44 493 ASP A CA 1
ATOM 3871 C C . ASP A 1 493 ? 8.445 35.844 3.424 1 95.44 493 ASP A C 1
ATOM 3873 O O . ASP A 1 493 ? 7.875 36.625 4.172 1 95.44 493 ASP A O 1
ATOM 3877 N N . ASN A 1 494 ? 9.375 35.219 3.811 1 95.88 494 ASN A N 1
ATOM 3878 C CA . ASN A 1 494 ? 10.148 35.406 5.031 1 95.88 494 ASN A CA 1
ATOM 3879 C C . ASN A 1 494 ? 11.547 34.812 4.902 1 95.88 494 ASN A C 1
ATOM 3881 O O . ASN A 1 494 ? 12.078 34.688 3.795 1 95.88 494 ASN A O 1
ATOM 3885 N N . VAL A 1 495 ? 12.172 34.5 5.996 1 95.94 495 VAL A N 1
ATOM 3886 C CA . VAL A 1 495 ? 13.555 34.031 6 1 95.94 495 VAL A CA 1
ATOM 3887 C C . VAL A 1 495 ? 13.617 32.625 5.402 1 95.94 495 VAL A C 1
ATOM 3889 O O . VAL A 1 495 ? 14.68 32.188 4.945 1 95.94 495 VAL A O 1
ATOM 3892 N N . LEU A 1 496 ? 12.484 31.875 5.297 1 97.62 496 LEU A N 1
ATOM 3893 C CA . LEU A 1 496 ? 12.461 30.484 4.832 1 97.62 496 LEU A CA 1
ATOM 3894 C C . LEU A 1 496 ? 11.875 30.406 3.428 1 97.62 496 LEU A C 1
ATOM 3896 O O . LEU A 1 496 ? 12.023 29.375 2.756 1 97.62 496 LEU A O 1
ATOM 3900 N N . ASN A 1 497 ? 11.18 31.375 2.961 1 97.75 497 ASN A N 1
ATOM 3901 C CA . ASN A 1 497 ? 10.469 31.375 1.686 1 97.75 497 ASN A CA 1
ATOM 3902 C C . ASN A 1 497 ? 10.844 32.594 0.832 1 97.75 497 ASN A C 1
ATOM 3904 O O . ASN A 1 497 ? 10.578 33.719 1.214 1 97.75 497 ASN A O 1
ATOM 3908 N N . PHE A 1 498 ? 11.383 32.312 -0.321 1 97.62 498 PHE A N 1
ATOM 3909 C CA . PHE A 1 498 ? 11.781 33.406 -1.21 1 97.62 498 PHE A CA 1
ATOM 3910 C C . PHE A 1 498 ? 11.141 33.25 -2.582 1 97.62 498 PHE A C 1
ATOM 3912 O O . PHE A 1 498 ? 11.695 32.562 -3.461 1 97.62 498 PHE A O 1
ATOM 3919 N N . ARG A 1 499 ? 9.984 33.844 -2.809 1 95.06 499 ARG A N 1
ATOM 3920 C CA . ARG A 1 499 ? 9.414 33.906 -4.152 1 95.06 499 ARG A CA 1
ATOM 3921 C C . ARG A 1 499 ? 10.25 34.781 -5.078 1 95.06 499 ARG A C 1
ATOM 3923 O O . ARG A 1 499 ? 10.461 34.438 -6.246 1 95.06 499 ARG A O 1
ATOM 3930 N N . ASP A 1 500 ? 10.656 35.875 -4.461 1 92.75 500 ASP A N 1
ATOM 3931 C CA . ASP A 1 500 ? 11.609 36.781 -5.117 1 92.75 500 ASP A CA 1
ATOM 3932 C C . ASP A 1 500 ? 13.031 36.469 -4.652 1 92.75 500 ASP A C 1
ATOM 3934 O O . ASP A 1 500 ? 13.367 36.688 -3.484 1 92.75 500 ASP A O 1
ATOM 3938 N N . PRO A 1 501 ? 13.898 36.031 -5.543 1 93.44 501 PRO A N 1
ATOM 3939 C CA . PRO A 1 501 ? 15.25 35.656 -5.113 1 93.44 501 PRO A CA 1
ATOM 3940 C C . PRO A 1 501 ? 16.188 36.875 -5 1 93.44 501 PRO A C 1
ATOM 3942 O O . PRO A 1 501 ? 17.344 36.719 -4.621 1 93.44 501 PRO A O 1
ATOM 3945 N N . THR A 1 502 ? 15.711 38.062 -5.195 1 94.69 502 THR A N 1
ATOM 3946 C CA . THR A 1 502 ? 16.547 39.281 -5.219 1 94.69 502 THR A CA 1
ATOM 3947 C C . THR A 1 502 ? 17.234 39.469 -3.875 1 94.69 502 THR A C 1
ATOM 3949 O O . THR A 1 502 ? 18.422 39.812 -3.826 1 94.69 502 THR A O 1
ATOM 3952 N N . PRO A 1 503 ? 16.5 39.281 -2.826 1 95.75 503 PRO A N 1
ATOM 3953 C CA . PRO A 1 503 ? 17.156 39.469 -1.536 1 95.75 503 PRO A CA 1
ATOM 3954 C C . PRO A 1 503 ? 18.312 38.469 -1.328 1 95.75 503 PRO A C 1
ATOM 3956 O O . PRO A 1 503 ? 19.156 38.688 -0.45 1 95.75 503 PRO A O 1
ATOM 3959 N N . LEU A 1 504 ? 18.375 37.469 -2.115 1 97.06 504 LEU A N 1
ATOM 3960 C CA . LEU A 1 504 ? 19.438 36.469 -2.002 1 97.06 504 LEU A CA 1
ATOM 3961 C C . LEU A 1 504 ? 20.578 36.781 -2.973 1 97.06 504 LEU A C 1
ATOM 3963 O O . LEU A 1 504 ? 21.531 36.031 -3.084 1 97.06 504 LEU A O 1
ATOM 3967 N N . GLY A 1 505 ? 20.406 37.844 -3.717 1 95.62 505 GLY A N 1
ATOM 3968 C CA . GLY A 1 505 ? 21.484 38.312 -4.582 1 95.62 505 GLY A CA 1
ATOM 3969 C C . GLY A 1 505 ? 21.312 37.875 -6.027 1 95.62 505 GLY A C 1
ATOM 3970 O O . GLY A 1 505 ? 22.25 38 -6.828 1 95.62 505 GLY A O 1
ATOM 3971 N N . LEU A 1 506 ? 20.203 37.312 -6.328 1 95.06 506 LEU A N 1
ATOM 3972 C CA . LEU A 1 506 ? 19.953 36.875 -7.703 1 95.06 506 LEU A CA 1
ATOM 3973 C C . LEU A 1 506 ? 19.109 37.906 -8.438 1 95.06 506 LEU A C 1
ATOM 3975 O O . LEU A 1 506 ? 18.172 38.469 -7.867 1 95.06 506 LEU A O 1
ATOM 3979 N N . GLU A 1 507 ? 19.547 38.188 -9.648 1 90.25 507 GLU A N 1
ATOM 3980 C CA . GLU A 1 507 ? 18.828 39.156 -10.477 1 90.25 507 GLU A CA 1
ATOM 3981 C C . GLU A 1 507 ? 17.953 38.438 -11.508 1 90.25 507 GLU A C 1
ATOM 3983 O O . GLU A 1 507 ? 18.172 37.25 -11.805 1 90.25 507 GLU A O 1
ATOM 3988 N N . GLY A 1 508 ? 16.797 39.125 -11.969 1 89.19 508 GLY A N 1
ATOM 3989 C CA . GLY A 1 508 ? 16 38.594 -13.07 1 89.19 508 GLY A CA 1
ATOM 3990 C C . GLY A 1 508 ? 14.711 37.938 -12.625 1 89.19 508 GLY A C 1
ATOM 3991 O O . GLY A 1 508 ? 13.938 37.469 -13.453 1 89.19 508 GLY A O 1
ATOM 3992 N N . GLY A 1 509 ? 14.5 37.906 -11.336 1 90.62 509 GLY A N 1
ATOM 3993 C CA . GLY A 1 509 ? 13.242 37.344 -10.867 1 90.62 509 GLY A CA 1
ATOM 3994 C C . GLY A 1 509 ? 13.258 35.844 -10.773 1 90.62 509 GLY A C 1
ATOM 3995 O O . GLY A 1 509 ? 14.305 35.219 -10.969 1 90.62 509 GLY A O 1
ATOM 3996 N N . PRO A 1 510 ? 12.07 35.188 -10.469 1 94.31 510 PRO A N 1
ATOM 3997 C CA . PRO A 1 510 ? 11.984 33.75 -10.352 1 94.31 510 PRO A CA 1
ATOM 3998 C C . PRO A 1 510 ? 12.227 33.031 -11.68 1 94.31 510 PRO A C 1
ATOM 4000 O O . PRO A 1 510 ? 11.805 33.5 -12.727 1 94.31 510 PRO A O 1
ATOM 4003 N N . ILE A 1 511 ? 12.852 31.906 -11.648 1 94.69 511 ILE A N 1
ATOM 4004 C CA . ILE A 1 511 ? 13.195 31.203 -12.875 1 94.69 511 ILE A CA 1
ATOM 4005 C C . ILE A 1 511 ? 12.062 30.266 -13.266 1 94.69 511 ILE A C 1
ATOM 4007 O O . ILE A 1 511 ? 12.117 29.625 -14.312 1 94.69 511 ILE A O 1
ATOM 4011 N N . THR A 1 512 ? 11.086 30.047 -12.445 1 96.12 512 THR A N 1
ATOM 4012 C CA . THR A 1 512 ? 9.891 29.266 -12.75 1 96.12 512 THR A CA 1
ATOM 4013 C C . THR A 1 512 ? 8.664 29.875 -12.062 1 96.12 512 THR A C 1
ATOM 4015 O O . THR A 1 512 ? 8.789 30.531 -11.023 1 96.12 512 THR A O 1
ATOM 4018 N N . THR A 1 513 ? 7.508 29.672 -12.625 1 92.12 513 THR A N 1
ATOM 4019 C CA . THR A 1 513 ? 6.242 30.078 -12.031 1 92.12 513 THR A CA 1
ATOM 4020 C C . THR A 1 513 ? 5.414 28.859 -11.641 1 92.12 513 THR A C 1
ATOM 4022 O O . THR A 1 513 ? 4.305 28.984 -11.117 1 92.12 513 THR A O 1
ATOM 4025 N N . LYS A 1 514 ? 5.957 27.688 -11.883 1 93.5 514 LYS A N 1
ATOM 4026 C CA . LYS A 1 514 ? 5.211 26.453 -11.641 1 93.5 514 LYS A CA 1
ATOM 4027 C C . LYS A 1 514 ? 5.449 25.938 -10.227 1 93.5 514 LYS A C 1
ATOM 4029 O O . LYS A 1 514 ? 4.664 25.141 -9.711 1 93.5 514 LYS A O 1
ATOM 4034 N N . LEU A 1 515 ? 6.535 26.297 -9.633 1 93.69 515 LEU A N 1
ATOM 4035 C CA . LEU A 1 515 ? 6.809 26.094 -8.211 1 93.69 515 LEU A CA 1
ATOM 4036 C C . LEU A 1 515 ? 6.816 27.406 -7.461 1 93.69 515 LEU A C 1
ATOM 4038 O O . LEU A 1 515 ? 7.473 28.375 -7.883 1 93.69 515 LEU A O 1
ATOM 4042 N N . GLU A 1 516 ? 6.082 27.422 -6.441 1 93.56 516 GLU A N 1
ATOM 4043 C CA . GLU A 1 516 ? 6.016 28.656 -5.68 1 93.56 516 GLU A CA 1
ATOM 4044 C C . GLU A 1 516 ? 6.578 28.469 -4.27 1 93.56 516 GLU A C 1
ATOM 4046 O O . GLU A 1 516 ? 6.016 27.734 -3.465 1 93.56 516 GLU A O 1
ATOM 4051 N N . PRO A 1 517 ? 7.738 29.156 -3.971 1 97 517 PRO A N 1
ATOM 4052 C CA . PRO A 1 517 ? 8.203 29.125 -2.582 1 97 517 PRO A CA 1
ATOM 4053 C C . PRO A 1 517 ? 7.109 29.531 -1.592 1 97 517 PRO A C 1
ATOM 4055 O O . PRO A 1 517 ? 6.371 30.484 -1.842 1 97 517 PRO A O 1
ATOM 4058 N N . GLY A 1 518 ? 7.027 28.797 -0.556 1 96.25 518 GLY A N 1
ATOM 4059 C CA . GLY A 1 518 ? 5.953 29.016 0.404 1 96.25 518 GLY A CA 1
ATOM 4060 C C . GLY A 1 518 ? 4.797 28.047 0.224 1 96.25 518 GLY A C 1
ATOM 4061 O O . GLY A 1 518 ? 3.939 27.922 1.102 1 96.25 518 GLY A O 1
ATOM 4062 N N . MET A 1 519 ? 4.773 27.328 -0.803 1 94.12 519 MET A N 1
ATOM 4063 C CA . MET A 1 519 ? 3.762 26.297 -1.035 1 94.12 519 MET A CA 1
ATOM 4064 C C . MET A 1 519 ? 4.387 24.906 -1.028 1 94.12 519 MET A C 1
ATOM 4066 O O . MET A 1 519 ? 5.602 24.766 -1.167 1 94.12 519 MET A O 1
ATOM 4070 N N . ARG A 1 520 ? 3.529 23.922 -0.854 1 92.69 520 ARG A N 1
ATOM 4071 C CA . ARG A 1 520 ? 4.004 22.547 -0.829 1 92.69 520 ARG A CA 1
ATOM 4072 C C . ARG A 1 520 ? 4.652 22.156 -2.156 1 92.69 520 ARG A C 1
ATOM 4074 O O . ARG A 1 520 ? 4.215 22.609 -3.217 1 92.69 520 ARG A O 1
ATOM 4081 N N . LEU A 1 521 ? 5.688 21.359 -2.104 1 95.06 521 LEU A N 1
ATOM 4082 C CA . LEU A 1 521 ? 6.312 20.844 -3.312 1 95.06 521 LEU A CA 1
ATOM 4083 C C . LEU A 1 521 ? 5.336 19.969 -4.102 1 95.06 521 LEU A C 1
ATOM 4085 O O . LEU A 1 521 ? 4.641 19.125 -3.527 1 95.06 521 LEU A O 1
ATOM 4089 N N . GLN A 1 522 ? 5.27 20.25 -5.359 1 92.31 522 GLN A N 1
ATOM 4090 C CA . GLN A 1 522 ? 4.441 19.391 -6.207 1 92.31 522 GLN A CA 1
ATOM 4091 C C . GLN A 1 522 ? 5.035 18 -6.32 1 92.31 522 GLN A C 1
ATOM 4093 O O . GLN A 1 522 ? 6.25 17.844 -6.484 1 92.31 522 GLN A O 1
ATOM 4098 N N . PRO A 1 523 ? 4.164 17.047 -6.227 1 92.19 523 PRO A N 1
ATOM 4099 C CA . PRO A 1 523 ? 4.703 15.695 -6.316 1 92.19 523 PRO A CA 1
ATOM 4100 C C . PRO A 1 523 ? 5.148 15.328 -7.73 1 92.19 523 PRO A C 1
ATOM 4102 O O . PRO A 1 523 ? 4.789 16.016 -8.688 1 92.19 523 PRO A O 1
ATOM 4105 N N . GLY A 1 524 ? 5.988 14.328 -7.871 1 93.62 524 GLY A N 1
ATOM 4106 C CA . GLY A 1 524 ? 6.445 13.797 -9.141 1 93.62 524 GLY A CA 1
ATOM 4107 C C . GLY A 1 524 ? 7.008 12.391 -9.031 1 93.62 524 GLY A C 1
ATOM 4108 O O . GLY A 1 524 ? 7.617 12.039 -8.023 1 93.62 524 GLY A O 1
ATOM 4109 N N . TRP A 1 525 ? 6.809 11.617 -10.133 1 94.31 525 TRP A N 1
ATOM 4110 C CA . TRP A 1 525 ? 7.352 10.266 -10.219 1 94.31 525 TRP A CA 1
ATOM 4111 C C . TRP A 1 525 ? 8.695 10.258 -10.945 1 94.31 525 TRP A C 1
ATOM 4113 O O . TRP A 1 525 ? 8.867 10.969 -11.938 1 94.31 525 TRP A O 1
ATOM 4123 N N . ALA A 1 526 ? 9.609 9.547 -10.406 1 96.56 526 ALA A N 1
ATOM 4124 C CA . ALA A 1 526 ? 10.906 9.32 -11.039 1 96.56 526 ALA A CA 1
ATOM 4125 C C . ALA A 1 526 ? 11.414 7.914 -10.758 1 96.56 526 ALA A C 1
ATOM 4127 O O . ALA A 1 526 ? 10.82 7.176 -9.969 1 96.56 526 ALA A O 1
ATOM 4128 N N . THR A 1 527 ? 12.391 7.488 -11.5 1 96.25 527 THR A N 1
ATOM 4129 C CA . THR A 1 527 ? 12.977 6.172 -11.273 1 96.25 527 THR A CA 1
ATOM 4130 C C . THR A 1 527 ? 14.258 6.289 -10.453 1 96.25 527 THR A C 1
ATOM 4132 O O . THR A 1 527 ? 15.203 6.977 -10.859 1 96.25 527 THR A O 1
ATOM 4135 N N . ARG A 1 528 ? 14.32 5.695 -9.25 1 96.88 528 ARG A N 1
ATOM 4136 C CA . ARG A 1 528 ? 15.578 5.547 -8.531 1 96.88 528 ARG A CA 1
ATOM 4137 C C . ARG A 1 528 ? 16.594 4.758 -9.352 1 96.88 528 ARG A C 1
ATOM 4139 O O . ARG A 1 528 ? 16.391 3.57 -9.617 1 96.88 528 ARG A O 1
ATOM 4146 N N . PHE A 1 529 ? 17.625 5.344 -9.719 1 96.31 529 PHE A N 1
ATOM 4147 C CA . PHE A 1 529 ? 18.5 4.785 -10.75 1 96.31 529 PHE A CA 1
ATOM 4148 C C . PHE A 1 529 ? 19.125 3.479 -10.281 1 96.31 529 PHE A C 1
ATOM 4150 O O . PHE A 1 529 ? 19.094 2.477 -11 1 96.31 529 PHE A O 1
ATOM 4157 N N . VAL A 1 530 ? 19.625 3.424 -9.07 1 95 530 VAL A N 1
ATOM 4158 C CA . VAL A 1 530 ? 20.469 2.326 -8.602 1 95 530 VAL A CA 1
ATOM 4159 C C . VAL A 1 530 ? 19.656 1.03 -8.578 1 95 530 VAL A C 1
ATOM 4161 O O . VAL A 1 530 ? 20.203 -0.046 -8.852 1 95 530 VAL A O 1
ATOM 4164 N N . SER A 1 531 ? 18.344 1.096 -8.328 1 95.44 531 SER A N 1
ATOM 4165 C CA . SER A 1 531 ? 17.516 -0.1 -8.234 1 95.44 531 SER A CA 1
ATOM 4166 C C . SER A 1 531 ? 16.422 -0.103 -9.297 1 95.44 531 SER A C 1
ATOM 4168 O O . SER A 1 531 ? 15.594 -1.016 -9.344 1 95.44 531 SER A O 1
ATOM 4170 N N . SER A 1 532 ? 16.359 0.918 -10.125 1 95.31 532 SER A N 1
ATOM 4171 C CA . SER A 1 532 ? 15.359 1.064 -11.18 1 95.31 532 SER A CA 1
ATOM 4172 C C . SER A 1 532 ? 13.945 1.081 -10.609 1 95.31 532 SER A C 1
ATOM 4174 O O . SER A 1 532 ? 13 0.624 -11.258 1 95.31 532 SER A O 1
ATOM 4176 N N . THR A 1 533 ? 13.797 1.553 -9.406 1 94.81 533 THR A N 1
ATOM 4177 C CA . THR A 1 533 ? 12.523 1.534 -8.703 1 94.81 533 THR A CA 1
ATOM 4178 C C . THR A 1 533 ? 11.742 2.816 -8.961 1 94.81 533 THR A C 1
ATOM 4180 O O . THR A 1 533 ? 12.258 3.918 -8.773 1 94.81 533 THR A O 1
ATOM 4183 N N . PRO A 1 534 ? 10.508 2.701 -9.469 1 93.62 534 PRO A N 1
ATOM 4184 C CA . PRO A 1 534 ? 9.664 3.898 -9.516 1 93.62 534 PRO A CA 1
ATOM 4185 C C . PRO A 1 534 ? 9.367 4.461 -8.125 1 93.62 534 PRO A C 1
ATOM 4187 O O . PRO A 1 534 ? 9 3.715 -7.219 1 93.62 534 PRO A O 1
ATOM 4190 N N . VAL A 1 535 ? 9.562 5.793 -7.938 1 94.75 535 VAL A N 1
ATOM 4191 C CA . VAL A 1 535 ? 9.32 6.391 -6.633 1 94.75 535 VAL A CA 1
ATOM 4192 C C . VAL A 1 535 ? 8.617 7.734 -6.801 1 94.75 535 VAL A C 1
ATOM 4194 O O . VAL A 1 535 ? 8.727 8.375 -7.848 1 94.75 535 VAL A O 1
ATOM 4197 N N . ARG A 1 536 ? 7.828 8.078 -5.824 1 93.75 536 ARG A N 1
ATOM 4198 C CA . ARG A 1 536 ? 7.371 9.453 -5.668 1 93.75 536 ARG A CA 1
ATOM 4199 C C . ARG A 1 536 ? 8.406 10.297 -4.934 1 93.75 536 ARG A C 1
ATOM 4201 O O . ARG A 1 536 ? 8.719 10.031 -3.77 1 93.75 536 ARG A O 1
ATOM 4208 N N . LEU A 1 537 ? 8.844 11.312 -5.504 1 95.38 537 LEU A N 1
ATOM 4209 C CA . LEU A 1 537 ? 9.961 12.086 -4.973 1 95.38 537 LEU A CA 1
ATOM 4210 C C . LEU A 1 537 ? 9.617 12.664 -3.605 1 95.38 537 LEU A C 1
ATOM 4212 O O . LEU A 1 537 ? 10.461 12.695 -2.707 1 95.38 537 LEU A O 1
ATOM 4216 N N . THR A 1 538 ? 8.352 13.039 -3.379 1 91.69 538 THR A N 1
ATOM 4217 C CA . THR A 1 538 ? 7.934 13.672 -2.133 1 91.69 538 THR A CA 1
ATOM 4218 C C . THR A 1 538 ? 7.914 12.656 -0.992 1 91.69 538 THR A C 1
ATOM 4220 O O . THR A 1 538 ? 7.941 13.039 0.181 1 91.69 538 THR A O 1
ATOM 4223 N N . GLU A 1 539 ? 7.836 11.391 -1.304 1 91.75 539 GLU A N 1
ATOM 4224 C CA . GLU A 1 539 ? 7.762 10.336 -0.292 1 91.75 539 GLU A CA 1
ATOM 4225 C C . GLU A 1 539 ? 9.094 9.609 -0.153 1 91.75 539 GLU A C 1
ATOM 4227 O O . GLU A 1 539 ? 9.273 8.797 0.757 1 91.75 539 GLU A O 1
ATOM 4232 N N . GLU A 1 540 ? 10.023 9.953 -1.034 1 93.62 540 GLU A N 1
ATOM 4233 C CA . GLU A 1 540 ? 11.289 9.234 -1.087 1 93.62 540 GLU A CA 1
ATOM 4234 C C . GLU A 1 540 ? 12.125 9.5 0.157 1 93.62 540 GLU A C 1
ATOM 4236 O O . GLU A 1 540 ? 12.875 8.625 0.609 1 93.62 540 GLU A O 1
ATOM 4241 N N . VAL A 1 541 ? 11.961 10.703 0.72 1 92.5 541 VAL A N 1
ATOM 4242 C CA . VAL A 1 541 ? 12.68 11.062 1.937 1 92.5 541 VAL A CA 1
ATOM 4243 C C . VAL A 1 541 ? 11.734 11 3.135 1 92.5 541 VAL A C 1
ATOM 4245 O O . VAL A 1 541 ? 10.789 11.781 3.23 1 92.5 541 VAL A O 1
ATOM 4248 N N . GLN A 1 542 ? 11.984 10.125 4 1 90.62 542 GLN A N 1
ATOM 4249 C CA . GLN A 1 542 ? 11.188 9.953 5.207 1 90.62 542 GLN A CA 1
ATOM 4250 C C . GLN A 1 542 ? 11.688 10.859 6.332 1 90.62 542 GLN A C 1
ATOM 4252 O O . GLN A 1 542 ? 12.836 11.297 6.312 1 90.62 542 GLN A O 1
ATOM 4257 N N . ILE A 1 543 ? 10.82 11.109 7.27 1 87.69 543 ILE A N 1
ATOM 4258 C CA . ILE A 1 543 ? 11.125 12.102 8.297 1 87.69 543 ILE A CA 1
ATOM 4259 C C . ILE A 1 543 ? 12.188 11.547 9.25 1 87.69 543 ILE A C 1
ATOM 4261 O O . ILE A 1 543 ? 12.812 12.305 9.992 1 87.69 543 ILE A O 1
ATOM 4265 N N . ASP A 1 544 ? 12.453 10.227 9.227 1 73.31 544 ASP A N 1
ATOM 4266 C CA . ASP A 1 544 ? 13.492 9.695 10.094 1 73.31 544 ASP A CA 1
ATOM 4267 C C . ASP A 1 544 ? 14.883 10.102 9.609 1 73.31 544 ASP A C 1
ATOM 4269 O O . ASP A 1 544 ? 15.875 9.922 10.32 1 73.31 544 ASP A O 1
ATOM 4273 N N . GLU A 1 545 ? 15.031 10.578 8.375 1 67.62 545 GLU A N 1
ATOM 4274 C CA . GLU A 1 545 ? 16.266 11.211 7.934 1 67.62 545 GLU A CA 1
ATOM 4275 C C . GLU A 1 545 ? 16.422 12.609 8.531 1 67.62 545 GLU A C 1
ATOM 4277 O O . GLU A 1 545 ? 16.094 13.602 7.883 1 67.62 545 GLU A O 1
ATOM 4282 N N . PRO A 1 546 ? 17.047 12.703 9.727 1 63.41 546 PRO A N 1
ATOM 4283 C CA . PRO A 1 546 ? 16.938 13.633 10.859 1 63.41 546 PRO A CA 1
ATOM 4284 C C . PRO A 1 546 ? 16.266 14.953 10.477 1 63.41 546 PRO A C 1
ATOM 4286 O O . PRO A 1 546 ? 16.719 16.016 10.914 1 63.41 546 PRO A O 1
ATOM 4289 N N . GLY A 1 547 ? 15.367 14.93 9.711 1 62.94 547 GLY A N 1
ATOM 4290 C CA . GLY A 1 547 ? 14.508 16.094 9.555 1 62.94 547 GLY A CA 1
ATOM 4291 C C . GLY A 1 547 ? 15.164 17.219 8.797 1 62.94 547 GLY A C 1
ATOM 4292 O O . GLY A 1 547 ? 14.93 18.406 9.086 1 62.94 547 GLY A O 1
ATOM 4293 N N . GLY A 1 548 ? 15.922 16.938 7.871 1 83.94 548 GLY A N 1
ATOM 4294 C CA . GLY A 1 548 ? 16.672 18 7.23 1 83.94 548 GLY A CA 1
ATOM 4295 C C . GLY A 1 548 ? 16.031 18.5 5.945 1 83.94 548 GLY A C 1
ATOM 4296 O O . GLY A 1 548 ? 14.875 18.172 5.656 1 83.94 548 GLY A O 1
ATOM 4297 N N . PHE A 1 549 ? 16.656 19.453 5.402 1 95 549 PHE A N 1
ATOM 4298 C CA . PHE A 1 549 ? 16.25 20.062 4.141 1 95 549 PHE A CA 1
ATOM 4299 C C . PHE A 1 549 ? 16.438 19.094 2.982 1 95 549 PHE A C 1
ATOM 4301 O O . PHE A 1 549 ? 17.312 18.234 3.031 1 95 549 PHE A O 1
ATOM 4308 N N . ARG A 1 550 ? 15.578 19.156 2.025 1 95.81 550 ARG A N 1
ATOM 4309 C CA . ARG A 1 550 ? 15.711 18.406 0.778 1 95.81 550 ARG A CA 1
ATOM 4310 C C . ARG A 1 550 ? 16.125 19.328 -0.369 1 95.81 550 ARG A C 1
ATOM 4312 O O . ARG A 1 550 ? 15.477 20.344 -0.617 1 95.81 550 ARG A O 1
ATOM 4319 N N . ILE A 1 551 ? 17.172 18.953 -0.964 1 97.25 551 ILE A N 1
ATOM 4320 C CA . ILE A 1 551 ? 17.688 19.719 -2.092 1 97.25 551 ILE A CA 1
ATOM 4321 C C . ILE A 1 551 ? 17.531 18.906 -3.381 1 97.25 551 ILE A C 1
ATOM 4323 O O . ILE A 1 551 ? 18.266 17.953 -3.613 1 97.25 551 ILE A O 1
ATOM 4327 N N . PHE A 1 552 ? 16.594 19.344 -4.211 1 98.12 552 PHE A N 1
ATOM 4328 C CA . PHE A 1 552 ? 16.406 18.703 -5.508 1 98.12 552 PHE A CA 1
ATOM 4329 C C . PHE A 1 552 ? 17.25 19.391 -6.578 1 98.12 552 PHE A C 1
ATOM 4331 O O . PHE A 1 552 ? 17.031 20.562 -6.898 1 98.12 552 PHE A O 1
ATOM 4338 N N . VAL A 1 553 ? 18.188 18.688 -7.062 1 98.31 553 VAL A N 1
ATOM 4339 C CA . VAL A 1 553 ? 19 19.188 -8.164 1 98.31 553 VAL A CA 1
ATOM 4340 C C . VAL A 1 553 ? 18.469 18.641 -9.484 1 98.31 553 VAL A C 1
ATOM 4342 O O . VAL A 1 553 ? 18.719 17.484 -9.836 1 98.31 553 VAL A O 1
ATOM 4345 N N . LEU A 1 554 ? 17.766 19.453 -10.203 1 98.56 554 LEU A N 1
ATOM 4346 C CA . LEU A 1 554 ? 17.359 19.141 -11.57 1 98.56 554 LEU A CA 1
ATOM 4347 C C . LEU A 1 554 ? 18.484 19.391 -12.555 1 98.56 554 LEU A C 1
ATOM 4349 O O . LEU A 1 554 ? 18.703 20.531 -12.969 1 98.56 554 LEU A O 1
ATOM 4353 N N . ALA A 1 555 ? 19.094 18.344 -12.961 1 97.75 555 ALA A N 1
ATOM 4354 C CA . ALA A 1 555 ? 20.328 18.453 -13.742 1 97.75 555 ALA A CA 1
ATOM 4355 C C . ALA A 1 555 ? 20.016 18.75 -15.211 1 97.75 555 ALA A C 1
ATOM 4357 O O . ALA A 1 555 ? 20.906 19.141 -15.961 1 97.75 555 ALA A O 1
ATOM 4358 N N . GLY A 1 556 ? 18.75 18.625 -15.625 1 96.69 556 GLY A N 1
ATOM 4359 C CA . GLY A 1 556 ? 18.438 18.797 -17.031 1 96.69 556 GLY A CA 1
ATOM 4360 C C . GLY A 1 556 ? 19.141 17.797 -17.938 1 96.69 556 GLY A C 1
ATOM 4361 O O . GLY A 1 556 ? 19.25 16.609 -17.594 1 96.69 556 GLY A O 1
ATOM 4362 N N . ASP A 1 557 ? 19.5 18.312 -19.094 1 94.19 557 ASP A N 1
ATOM 4363 C CA . ASP A 1 557 ? 20.25 17.484 -20.031 1 94.19 557 ASP A CA 1
ATOM 4364 C C . ASP A 1 557 ? 21.688 17.281 -19.547 1 94.19 557 ASP A C 1
ATOM 4366 O O . ASP A 1 557 ? 22.406 18.25 -19.297 1 94.19 557 ASP A O 1
ATOM 4370 N N . LEU A 1 558 ? 22.078 16.078 -19.422 1 91.25 558 LEU A N 1
ATOM 4371 C CA . LEU A 1 558 ? 23.359 15.711 -18.812 1 91.25 558 LEU A CA 1
ATOM 4372 C C . LEU A 1 558 ? 24.516 16.344 -19.578 1 91.25 558 LEU A C 1
ATOM 4374 O O . LEU A 1 558 ? 25.484 16.797 -18.953 1 91.25 558 LEU A O 1
ATOM 4378 N N . LEU A 1 559 ? 24.469 16.328 -20.828 1 90.75 559 LEU A N 1
ATOM 4379 C CA . LEU A 1 559 ? 25.562 16.828 -21.641 1 90.75 559 LEU A CA 1
ATOM 4380 C C . LEU A 1 559 ? 25.578 18.359 -21.656 1 90.75 559 LEU A C 1
ATOM 4382 O O . LEU A 1 559 ? 26.625 18.984 -21.484 1 90.75 559 LEU A O 1
ATOM 4386 N N . LYS A 1 560 ? 24.453 18.938 -21.828 1 93.5 560 LYS A N 1
ATOM 4387 C CA . LYS A 1 560 ? 24.328 20.391 -21.938 1 93.5 560 LYS A CA 1
ATOM 4388 C C . LYS A 1 560 ? 24.672 21.078 -20.625 1 93.5 560 LYS A C 1
ATOM 4390 O O . LYS A 1 560 ? 25.219 22.172 -20.609 1 93.5 560 LYS A O 1
ATOM 4395 N N . ASN A 1 561 ? 24.359 20.391 -19.5 1 95.75 561 ASN A N 1
ATOM 4396 C CA . ASN A 1 561 ? 24.5 21.047 -18.219 1 95.75 561 ASN A CA 1
ATOM 4397 C C . ASN A 1 561 ? 25.719 20.531 -17.453 1 95.75 561 ASN A C 1
ATOM 4399 O O . ASN A 1 561 ? 25.875 20.812 -16.25 1 95.75 561 ASN A O 1
ATOM 4403 N N . LYS A 1 562 ? 26.562 19.797 -18.109 1 94.5 562 LYS A N 1
ATOM 4404 C CA . LYS A 1 562 ? 27.688 19.172 -17.453 1 94.5 562 LYS A CA 1
ATOM 4405 C C . LYS A 1 562 ? 28.547 20.203 -16.719 1 94.5 562 LYS A C 1
ATOM 4407 O O . LYS A 1 562 ? 28.859 20.031 -15.539 1 94.5 562 LYS A O 1
ATOM 4412 N N . ALA A 1 563 ? 28.891 21.266 -17.375 1 95.62 563 ALA A N 1
ATOM 4413 C CA . ALA A 1 563 ? 29.75 22.297 -16.781 1 95.62 563 ALA A CA 1
ATOM 4414 C C . ALA A 1 563 ? 29.078 22.938 -15.562 1 95.62 563 ALA A C 1
ATOM 4416 O O . ALA A 1 563 ? 29.734 23.25 -14.578 1 95.62 563 ALA A O 1
ATOM 4417 N N . HIS A 1 564 ? 27.812 23.203 -15.656 1 97.12 564 HIS A N 1
ATOM 4418 C CA . HIS A 1 564 ? 27.078 23.797 -14.562 1 97.12 564 HIS A CA 1
ATOM 4419 C C . HIS A 1 564 ? 27.031 22.875 -13.352 1 97.12 564 HIS A C 1
ATOM 4421 O O . HIS A 1 564 ? 27.219 23.312 -12.219 1 97.12 564 HIS A O 1
ATOM 4427 N N . VAL A 1 565 ? 26.766 21.594 -13.578 1 97.06 565 VAL A N 1
ATOM 4428 C CA . VAL A 1 565 ? 26.703 20.609 -12.508 1 97.06 565 VAL A CA 1
ATOM 4429 C C . VAL A 1 565 ? 28.078 20.453 -11.867 1 97.06 565 VAL A C 1
ATOM 4431 O O . VAL A 1 565 ? 28.203 20.375 -10.641 1 97.06 565 VAL A O 1
ATOM 4434 N N . ASP A 1 566 ? 29.109 20.469 -12.703 1 96.25 566 ASP A N 1
ATOM 4435 C CA . ASP A 1 566 ? 30.469 20.391 -12.188 1 96.25 566 ASP A CA 1
ATOM 4436 C C . ASP A 1 566 ? 30.781 21.578 -11.273 1 96.25 566 ASP A C 1
ATOM 4438 O O . ASP A 1 566 ? 31.438 21.406 -10.242 1 96.25 566 ASP A O 1
ATOM 4442 N N . SER A 1 567 ? 30.328 22.688 -11.68 1 97.56 567 SER A N 1
ATOM 4443 C CA . SER A 1 567 ? 30.5 23.891 -10.867 1 97.56 567 SER A CA 1
ATOM 4444 C C . SER A 1 567 ? 29.812 23.75 -9.516 1 97.56 567 SER A C 1
ATOM 4446 O O . SER A 1 567 ? 30.359 24.125 -8.484 1 97.56 567 SER A O 1
ATOM 4448 N N . LEU A 1 568 ? 28.594 23.281 -9.523 1 97.94 568 LEU A N 1
ATOM 4449 C CA . LEU A 1 568 ? 27.859 23.047 -8.281 1 97.94 568 LEU A CA 1
ATOM 4450 C C . LEU A 1 568 ? 28.594 22.047 -7.398 1 97.94 568 LEU A C 1
ATOM 4452 O O . LEU A 1 568 ? 28.734 22.25 -6.191 1 97.94 568 LEU A O 1
ATOM 4456 N N . VAL A 1 569 ? 29.062 20.953 -7.992 1 96.94 569 VAL A N 1
ATOM 4457 C CA . VAL A 1 569 ? 29.781 19.922 -7.27 1 96.94 569 VAL A CA 1
ATOM 4458 C C . VAL A 1 569 ? 31.031 20.5 -6.605 1 96.94 569 VAL A C 1
ATOM 4460 O O . VAL A 1 569 ? 31.328 20.219 -5.445 1 96.94 569 VAL A O 1
ATOM 4463 N N . SER A 1 570 ? 31.75 21.281 -7.348 1 97.19 570 SER A N 1
ATOM 4464 C CA . SER A 1 570 ? 32.938 21.938 -6.805 1 97.19 570 SER A CA 1
ATOM 4465 C C . SER A 1 570 ? 32.562 22.797 -5.598 1 97.19 570 SER A C 1
ATOM 4467 O O . SER A 1 570 ? 33.281 22.781 -4.586 1 97.19 570 SER A O 1
ATOM 4469 N N . HIS A 1 571 ? 31.531 23.531 -5.703 1 97.81 571 HIS A N 1
ATOM 4470 C CA . HIS A 1 571 ? 31.109 24.359 -4.586 1 97.81 571 HIS A CA 1
ATOM 4471 C C . HIS A 1 571 ? 30.734 23.516 -3.381 1 97.81 571 HIS A C 1
ATOM 4473 O O . HIS A 1 571 ? 31.141 23.812 -2.256 1 97.81 571 HIS A O 1
ATOM 4479 N N . LEU A 1 572 ? 29.938 22.484 -3.588 1 96.75 572 LEU A N 1
ATOM 4480 C CA . LEU A 1 572 ? 29.453 21.625 -2.502 1 96.75 572 LEU A CA 1
ATOM 4481 C C . LEU A 1 572 ? 30.625 20.938 -1.797 1 96.75 572 LEU A C 1
ATOM 4483 O O . LEU A 1 572 ? 30.531 20.594 -0.616 1 96.75 572 LEU A O 1
ATOM 4487 N N . SER A 1 573 ? 31.688 20.719 -2.52 1 95.44 573 SER A N 1
ATOM 4488 C CA . SER A 1 573 ? 32.875 20.047 -1.953 1 95.44 573 SER A CA 1
ATOM 4489 C C . SER A 1 573 ? 33.719 21.031 -1.167 1 95.44 573 SER A C 1
ATOM 4491 O O . SER A 1 573 ? 34.594 20.625 -0.406 1 95.44 573 SER A O 1
ATOM 4493 N N . SER A 1 574 ? 33.469 22.234 -1.313 1 95.62 574 SER A N 1
ATOM 4494 C CA . SER A 1 574 ? 34.25 23.266 -0.656 1 95.62 574 SER A CA 1
ATOM 4495 C C . SER A 1 574 ? 33.875 23.406 0.812 1 95.62 574 SER A C 1
ATOM 4497 O O . SER A 1 574 ? 32.719 23.172 1.183 1 95.62 574 SER A O 1
ATOM 4499 N N . PRO A 1 575 ? 34.781 23.828 1.651 1 93.88 575 PRO A N 1
ATOM 4500 C CA . PRO A 1 575 ? 34.469 24.062 3.066 1 93.88 575 PRO A CA 1
ATOM 4501 C C . PRO A 1 575 ? 33.5 25.203 3.279 1 93.88 575 PRO A C 1
ATOM 4503 O O . PRO A 1 575 ? 32.906 25.328 4.367 1 93.88 575 PRO A O 1
ATOM 4506 N N . ARG A 1 576 ? 33.312 25.969 2.279 1 92.44 576 ARG A N 1
ATOM 4507 C CA . ARG A 1 576 ? 32.438 27.125 2.391 1 92.44 576 ARG A CA 1
ATOM 4508 C C . ARG A 1 576 ? 30.969 26.734 2.146 1 92.44 576 ARG A C 1
ATOM 4510 O O . ARG A 1 576 ? 30.062 27.531 2.389 1 92.44 576 ARG A O 1
ATOM 4517 N N . SER A 1 577 ? 30.812 25.547 1.708 1 96.06 577 SER A N 1
ATOM 4518 C CA . SER A 1 577 ? 29.469 25.125 1.362 1 96.06 577 SER A CA 1
ATOM 4519 C C . SER A 1 577 ? 28.641 24.828 2.611 1 96.06 577 SER A C 1
ATOM 4521 O O . SER A 1 577 ? 29.188 24.391 3.631 1 96.06 577 SER A O 1
ATOM 4523 N N . PHE A 1 578 ? 27.328 25.031 2.479 1 95.62 578 PHE A N 1
ATOM 4524 C CA . PHE A 1 578 ? 26.406 24.75 3.572 1 95.62 578 PHE A CA 1
ATOM 4525 C C . PHE A 1 578 ? 26.562 23.312 4.059 1 95.62 578 PHE A C 1
ATOM 4527 O O . PHE A 1 578 ? 26.328 23.016 5.234 1 95.62 578 PHE A O 1
ATOM 4534 N N . LEU A 1 579 ? 26.984 22.375 3.229 1 94.06 579 LEU A N 1
ATOM 4535 C CA . LEU A 1 579 ? 27.156 20.969 3.588 1 94.06 579 LEU A CA 1
ATOM 4536 C C . LEU A 1 579 ? 28.234 20.797 4.645 1 94.06 579 LEU A C 1
ATOM 4538 O O . LEU A 1 579 ? 28.156 19.891 5.477 1 94.06 579 LEU A O 1
ATOM 4542 N N . HIS A 1 580 ? 29.172 21.641 4.574 1 93.31 580 HIS A N 1
ATOM 4543 C CA . HIS A 1 580 ? 30.312 21.469 5.473 1 93.31 580 HIS A CA 1
ATOM 4544 C C . HIS A 1 580 ? 30.266 22.484 6.617 1 93.31 580 HIS A C 1
ATOM 4546 O O . HIS A 1 580 ? 30.828 22.234 7.688 1 93.31 580 HIS A O 1
ATOM 4552 N N . ARG A 1 581 ? 29.578 23.547 6.387 1 93.38 581 ARG A N 1
ATOM 4553 C CA . ARG A 1 581 ? 29.484 24.578 7.414 1 93.38 581 ARG A CA 1
ATOM 4554 C C . ARG A 1 581 ? 28.484 24.188 8.5 1 93.38 581 ARG A C 1
ATOM 4556 O O . ARG A 1 581 ? 28.75 24.391 9.688 1 93.38 581 ARG A O 1
ATOM 4563 N N . PHE A 1 582 ? 27.406 23.688 8.117 1 93.06 582 PHE A N 1
ATOM 4564 C CA . PHE A 1 582 ? 26.328 23.406 9.055 1 93.06 582 PHE A CA 1
ATOM 4565 C C . PHE A 1 582 ? 26.297 21.922 9.406 1 93.06 582 PHE A C 1
ATOM 4567 O O . PHE A 1 582 ? 25.5 21.172 8.859 1 93.06 582 PHE A O 1
ATOM 4574 N N . LYS A 1 583 ? 27.156 21.5 10.242 1 86.38 583 LYS A N 1
ATOM 4575 C CA . LYS A 1 583 ? 27.219 20.125 10.75 1 86.38 583 LYS A CA 1
ATOM 4576 C C . LYS A 1 583 ? 26.953 20.094 12.25 1 86.38 583 LYS A C 1
ATOM 4578 O O . LYS A 1 583 ? 27.219 21.062 12.961 1 86.38 583 LYS A O 1
ATOM 4583 N N . SER A 1 584 ? 26.125 19.094 12.516 1 74.44 584 SER A N 1
ATOM 4584 C CA . SER A 1 584 ? 25.812 19 13.945 1 74.44 584 SER A CA 1
ATOM 4585 C C . SER A 1 584 ? 27.078 18.703 14.758 1 74.44 584 SER A C 1
ATOM 4587 O O . SER A 1 584 ? 27.938 17.922 14.328 1 74.44 584 SER A O 1
ATOM 4589 N N . VAL A 1 585 ? 27.422 19.656 15.773 1 58.62 585 VAL A N 1
ATOM 4590 C CA . VAL A 1 585 ? 28.516 19.438 16.719 1 58.62 585 VAL A CA 1
ATOM 4591 C C . VAL A 1 585 ? 28.281 18.172 17.516 1 58.62 585 VAL A C 1
ATOM 4593 O O . VAL A 1 585 ? 29.219 17.469 17.891 1 58.62 585 VAL A O 1
ATOM 4596 N N . THR A 1 586 ? 27.141 17.953 17.984 1 51.59 586 THR A N 1
ATOM 4597 C CA . THR A 1 586 ? 26.797 16.906 18.938 1 51.59 586 THR A CA 1
ATOM 4598 C C . THR A 1 586 ? 26.531 15.578 18.234 1 51.59 586 THR A C 1
ATOM 4600 O O . THR A 1 586 ? 26.094 14.609 18.844 1 51.59 586 THR A O 1
ATOM 4603 N N . ALA A 1 587 ? 26.609 15.688 16.953 1 47 587 ALA A N 1
ATOM 4604 C CA . ALA A 1 587 ? 26.141 14.445 16.344 1 47 587 ALA A CA 1
ATOM 4605 C C . ALA A 1 587 ? 26.781 13.234 17 1 47 587 ALA A C 1
ATOM 4607 O O . ALA A 1 587 ? 26.422 12.094 16.703 1 47 587 ALA A O 1
ATOM 4608 N N . GLN A 1 588 ? 28.094 13.438 17.375 1 42.41 588 GLN A N 1
ATOM 4609 C CA . GLN A 1 588 ? 28.734 12.172 17.734 1 42.41 588 GLN A CA 1
ATOM 4610 C C . GLN A 1 588 ? 28.016 11.516 18.906 1 42.41 588 GLN A C 1
ATOM 4612 O O . GLN A 1 588 ? 28.281 10.359 19.25 1 42.41 588 GLN A O 1
ATOM 4617 N N . SER A 1 589 ? 27.688 12.375 19.953 1 35.06 589 SER A N 1
ATOM 4618 C CA . SER A 1 589 ? 27.609 11.695 21.234 1 35.06 589 SER A CA 1
ATOM 4619 C C . SER A 1 589 ? 26.469 10.68 21.25 1 35.06 589 SER A C 1
ATOM 4621 O O . SER A 1 589 ? 26.203 10.039 22.266 1 35.06 589 SER A O 1
ATOM 4623 N N . ALA A 1 590 ? 25.203 11.211 21 1 33.62 590 ALA A N 1
ATOM 4624 C CA . ALA A 1 590 ? 24.359 10.266 21.719 1 33.62 590 ALA A CA 1
ATOM 4625 C C . ALA A 1 590 ? 24.766 8.828 21.422 1 33.62 590 ALA A C 1
ATOM 4627 O O . ALA A 1 590 ? 25.375 8.547 20.375 1 33.62 590 ALA A O 1
ATOM 4628 N N . ASN A 1 591 ? 24.297 7.883 22.484 1 32.62 591 ASN A N 1
ATOM 4629 C CA . ASN A 1 591 ? 24.5 6.453 22.672 1 32.62 591 ASN A CA 1
ATOM 4630 C C . ASN A 1 591 ? 24.375 5.691 21.359 1 32.62 591 ASN A C 1
ATOM 4632 O O . ASN A 1 591 ? 23.547 6.039 20.516 1 32.62 591 ASN A O 1
ATOM 4636 N N . GLY A 1 592 ? 25.297 4.945 20.781 1 36.12 592 GLY A N 1
ATOM 4637 C CA . GLY A 1 592 ? 25.531 3.762 19.969 1 36.12 592 GLY A CA 1
ATOM 4638 C C . GLY A 1 592 ? 24.25 3.18 19.406 1 36.12 592 GLY A C 1
ATOM 4639 O O . GLY A 1 592 ? 24.266 2.152 18.719 1 36.12 592 GLY A O 1
ATOM 4640 N N . THR A 1 593 ? 23.188 3.424 20.109 1 37.94 593 THR A N 1
ATOM 4641 C CA . THR A 1 593 ? 22.062 2.518 19.922 1 37.94 593 THR A CA 1
ATOM 4642 C C . THR A 1 593 ? 21.266 2.891 18.672 1 37.94 593 THR A C 1
ATOM 4644 O O . THR A 1 593 ? 20.344 2.168 18.281 1 37.94 593 THR A O 1
ATOM 4647 N N . SER A 1 594 ? 21.125 4.266 18.359 1 45.19 594 SER A N 1
ATOM 4648 C CA . SER A 1 594 ? 20.031 4.383 17.391 1 45.19 594 SER A CA 1
ATOM 4649 C C . SER A 1 594 ? 20.5 3.967 16 1 45.19 594 SER A C 1
ATOM 4651 O O . SER A 1 594 ? 21.312 4.652 15.383 1 45.19 594 SER A O 1
ATOM 4653 N N . HIS A 1 595 ? 20.781 2.846 15.859 1 52.47 595 HIS A N 1
ATOM 4654 C CA . HIS A 1 595 ? 21.016 2.254 14.547 1 52.47 595 HIS A CA 1
ATOM 4655 C C . HIS A 1 595 ? 20.031 2.809 13.516 1 52.47 595 HIS A C 1
ATOM 4657 O O . HIS A 1 595 ? 18.859 2.414 13.484 1 52.47 595 HIS A O 1
ATOM 4663 N N . ARG A 1 596 ? 20.422 4.09 13 1 67.12 596 ARG A N 1
ATOM 4664 C CA . ARG A 1 596 ? 19.625 4.59 11.891 1 67.12 596 ARG A CA 1
ATOM 4665 C C . ARG A 1 596 ? 19.641 3.607 10.727 1 67.12 596 ARG A C 1
ATOM 4667 O O . ARG A 1 596 ? 20.703 3.176 10.273 1 67.12 596 ARG A O 1
ATOM 4674 N N . THR A 1 597 ? 18.469 3.143 10.469 1 73.69 597 THR A N 1
ATOM 4675 C CA . THR A 1 597 ? 18.328 2.32 9.273 1 73.69 597 THR A CA 1
ATOM 4676 C C . THR A 1 597 ? 18.469 3.168 8.016 1 73.69 597 THR A C 1
ATOM 4678 O O . THR A 1 597 ? 17.844 4.215 7.887 1 73.69 597 THR A O 1
ATOM 4681 N N . LEU A 1 598 ? 19.422 2.838 7.191 1 84.56 598 LEU A N 1
ATOM 4682 C CA . LEU A 1 598 ? 19.594 3.555 5.934 1 84.56 598 LEU A CA 1
ATOM 4683 C C . LEU A 1 598 ? 18.359 3.416 5.051 1 84.56 598 LEU A C 1
ATOM 4685 O O . LEU A 1 598 ? 17.766 2.34 4.973 1 84.56 598 LEU A O 1
ATOM 4689 N N . PRO A 1 599 ? 17.984 4.535 4.449 1 88.62 599 PRO A N 1
ATOM 4690 C CA . PRO A 1 599 ? 16.922 4.391 3.459 1 88.62 599 PRO A CA 1
ATOM 4691 C C . PRO A 1 599 ? 17.297 3.473 2.303 1 88.62 599 PRO A C 1
ATOM 4693 O O . PRO A 1 599 ? 18.484 3.262 2.043 1 88.62 599 PRO A O 1
ATOM 4696 N N . PRO A 1 600 ? 16.359 2.998 1.586 1 89.12 600 PRO A N 1
ATOM 4697 C CA . PRO A 1 600 ? 16.609 2.02 0.525 1 89.12 600 PRO A CA 1
ATOM 4698 C C . PRO A 1 600 ? 17.594 2.533 -0.526 1 89.12 600 PRO A C 1
ATOM 4700 O O . PRO A 1 600 ? 18.422 1.769 -1.034 1 89.12 600 PRO A O 1
ATOM 4703 N N . VAL A 1 601 ? 17.562 3.791 -0.823 1 92 601 VAL A N 1
ATOM 4704 C CA . VAL A 1 601 ? 18.406 4.355 -1.882 1 92 601 VAL A CA 1
ATOM 4705 C C . VAL A 1 601 ? 19.875 4.297 -1.47 1 92 601 VAL A C 1
ATOM 4707 O O . VAL A 1 601 ? 20.75 4.195 -2.32 1 92 601 VAL A O 1
ATOM 4710 N N . LEU A 1 602 ? 20.125 4.316 -0.196 1 92.12 602 LEU A N 1
ATOM 4711 C CA . LEU A 1 602 ? 21.484 4.309 0.303 1 92.12 602 LEU A CA 1
ATOM 4712 C C . LEU A 1 602 ? 21.875 2.924 0.808 1 92.12 602 LEU A C 1
ATOM 4714 O O . LEU A 1 602 ? 23.047 2.652 1.048 1 92.12 602 LEU A O 1
ATOM 4718 N N . ASN A 1 603 ? 20.891 2.061 1.065 1 92.88 603 ASN A N 1
ATOM 4719 C CA . ASN A 1 603 ? 21.109 0.706 1.559 1 92.88 603 ASN A CA 1
ATOM 4720 C C . ASN A 1 603 ? 21.188 -0.302 0.415 1 92.88 603 ASN A C 1
ATOM 4722 O O . ASN A 1 603 ? 20.375 -1.22 0.336 1 92.88 603 ASN A O 1
ATOM 4726 N N . THR A 1 604 ? 22.266 -0.245 -0.395 1 94.38 604 THR A N 1
ATOM 4727 C CA . THR A 1 604 ? 22.297 -0.985 -1.65 1 94.38 604 THR A CA 1
ATOM 4728 C C . THR A 1 604 ? 23.438 -2 -1.653 1 94.38 604 THR A C 1
ATOM 4730 O O . THR A 1 604 ? 23.453 -2.916 -2.477 1 94.38 604 THR A O 1
ATOM 4733 N N . GLY A 1 605 ? 24.422 -1.812 -0.85 1 93.94 605 GLY A N 1
ATOM 4734 C CA . GLY A 1 605 ? 25.641 -2.604 -0.92 1 93.94 605 GLY A CA 1
ATOM 4735 C C . GLY A 1 605 ? 26.688 -2.014 -1.853 1 93.94 605 GLY A C 1
ATOM 4736 O O . GLY A 1 605 ? 27.812 -2.5 -1.914 1 93.94 605 GLY A O 1
ATOM 4737 N N . LEU A 1 606 ? 26.375 -0.95 -2.521 1 93.38 606 LEU A N 1
ATOM 4738 C CA . LEU A 1 606 ? 27.328 -0.3 -3.416 1 93.38 606 LEU A CA 1
ATOM 4739 C C . LEU A 1 606 ? 28.375 0.465 -2.627 1 93.38 606 LEU A C 1
ATOM 4741 O O . LEU A 1 606 ? 28.062 1.133 -1.641 1 93.38 606 LEU A O 1
ATOM 4745 N N . ASP A 1 607 ? 29.609 0.25 -3.078 1 89.94 607 ASP A N 1
ATOM 4746 C CA . ASP A 1 607 ? 30.734 0.964 -2.502 1 89.94 607 ASP A CA 1
ATOM 4747 C C . ASP A 1 607 ? 31.031 2.242 -3.283 1 89.94 607 ASP A C 1
ATOM 4749 O O . ASP A 1 607 ? 30.25 2.66 -4.129 1 89.94 607 ASP A O 1
ATOM 4753 N N . GLY A 1 608 ? 32.156 2.938 -3.025 1 77.5 608 GLY A N 1
ATOM 4754 C CA . GLY A 1 608 ? 32.594 4.078 -3.809 1 77.5 608 GLY A CA 1
ATOM 4755 C C . GLY A 1 608 ? 31.859 5.359 -3.477 1 77.5 608 GLY A C 1
ATOM 4756 O O . GLY A 1 608 ? 31.625 6.195 -4.352 1 77.5 608 GLY A O 1
ATOM 4757 N N . ASP A 1 609 ? 31.281 5.562 -2.391 1 82.5 609 ASP A N 1
ATOM 4758 C CA . ASP A 1 609 ? 30.641 6.758 -1.859 1 82.5 609 ASP A CA 1
ATOM 4759 C C . ASP A 1 609 ? 29.188 6.867 -2.355 1 82.5 609 ASP A C 1
ATOM 4761 O O . ASP A 1 609 ? 28.594 7.941 -2.279 1 82.5 609 ASP A O 1
ATOM 4765 N N . TRP A 1 610 ? 28.766 5.836 -3.002 1 87.06 610 TRP A N 1
ATOM 4766 C CA . TRP A 1 610 ? 27.391 5.84 -3.504 1 87.06 610 TRP A CA 1
ATOM 4767 C C . TRP A 1 610 ? 26.391 5.836 -2.354 1 87.06 610 TRP A C 1
ATOM 4769 O O . TRP A 1 610 ? 25.203 6.098 -2.557 1 87.06 610 TRP A O 1
ATOM 4779 N N . SER A 1 611 ? 26.844 5.613 -1.175 1 83.81 611 SER A N 1
ATOM 4780 C CA . SER A 1 611 ? 25.953 5.527 -0.021 1 83.81 611 SER A CA 1
ATOM 4781 C C . SER A 1 611 ? 26.375 6.488 1.081 1 83.81 611 SER A C 1
ATOM 4783 O O . SER A 1 611 ? 25.891 6.41 2.209 1 83.81 611 SER A O 1
ATOM 4785 N N . GLU A 1 612 ? 27.25 7.344 0.691 1 83.69 612 GLU A N 1
ATOM 4786 C CA . GLU A 1 612 ? 27.781 8.242 1.712 1 83.69 612 GLU A CA 1
ATOM 4787 C C . GLU A 1 612 ? 26.906 9.484 1.863 1 83.69 612 GLU A C 1
ATOM 4789 O O . GLU A 1 612 ? 26.656 10.195 0.886 1 83.69 612 GLU A O 1
ATOM 4794 N N . GLU A 1 613 ? 26.469 9.648 3.008 1 81 613 GLU A N 1
ATOM 4795 C CA . GLU A 1 613 ? 25.781 10.891 3.359 1 81 613 GLU A CA 1
ATOM 4796 C C . GLU A 1 613 ? 26.75 11.93 3.912 1 81 613 GLU A C 1
ATOM 4798 O O . GLU A 1 613 ? 27.422 11.688 4.93 1 81 613 GLU A O 1
ATOM 4803 N N . VAL A 1 614 ? 26.844 13.023 3.252 1 85.12 614 VAL A N 1
ATOM 4804 C CA . VAL A 1 614 ? 27.797 14.055 3.646 1 85.12 614 VAL A CA 1
ATOM 4805 C C . VAL A 1 614 ? 27.281 14.805 4.867 1 85.12 614 VAL A C 1
ATOM 4807 O O . VAL A 1 614 ? 28.062 15.164 5.762 1 85.12 614 VAL A O 1
ATOM 4810 N N . ASN A 1 615 ? 26.109 15.078 4.91 1 89.94 615 ASN A N 1
ATOM 4811 C CA . ASN A 1 615 ? 25.422 15.82 5.961 1 89.94 615 ASN A CA 1
ATOM 4812 C C . ASN A 1 615 ? 23.969 15.383 6.105 1 89.94 615 ASN A C 1
ATOM 4814 O O . ASN A 1 615 ? 23.172 15.586 5.195 1 89.94 615 ASN A O 1
ATOM 4818 N N . PRO A 1 616 ? 23.609 14.766 7.207 1 86.25 616 PRO A N 1
ATOM 4819 C CA . PRO A 1 616 ? 22.266 14.211 7.359 1 86.25 616 PRO A CA 1
ATOM 4820 C C . PRO A 1 616 ? 21.172 15.289 7.383 1 86.25 616 PRO A C 1
ATOM 4822 O O . PRO A 1 616 ? 19.984 14.969 7.289 1 86.25 616 PRO A O 1
ATOM 4825 N N . PHE A 1 617 ? 21.531 16.547 7.535 1 91.69 617 PHE A N 1
ATOM 4826 C CA . PHE A 1 617 ? 20.531 17.594 7.633 1 91.69 617 PHE A CA 1
ATOM 4827 C C . PHE A 1 617 ? 20.219 18.172 6.258 1 91.69 617 PHE A C 1
ATOM 4829 O O . PHE A 1 617 ? 19.344 19.031 6.121 1 91.69 617 PHE A O 1
ATOM 4836 N N . PHE A 1 618 ? 20.984 17.703 5.258 1 94.19 618 PHE A N 1
ATOM 4837 C CA . PHE A 1 618 ? 20.75 18.109 3.877 1 94.19 618 PHE A CA 1
ATOM 4838 C C . PHE A 1 618 ? 20.703 16.891 2.963 1 94.19 618 PHE A C 1
ATOM 4840 O O . PHE A 1 618 ? 21.75 16.281 2.678 1 94.19 618 PHE A O 1
ATOM 4847 N N . THR A 1 619 ? 19.531 16.531 2.508 1 93.94 619 THR A N 1
ATOM 4848 C CA . THR A 1 619 ? 19.391 15.398 1.593 1 93.94 619 THR A CA 1
ATOM 4849 C C . THR A 1 619 ? 19.312 15.883 0.148 1 93.94 619 THR A C 1
ATOM 4851 O O . THR A 1 619 ? 18.391 16.625 -0.217 1 93.94 619 THR A O 1
ATOM 4854 N N . ILE A 1 620 ? 20.25 15.5 -0.61 1 95.94 620 ILE A N 1
ATOM 4855 C CA . ILE A 1 620 ? 20.312 15.953 -1.996 1 95.94 620 ILE A CA 1
ATOM 4856 C C . ILE A 1 620 ? 19.797 14.859 -2.92 1 95.94 620 ILE A C 1
ATOM 4858 O O . ILE A 1 620 ? 20.25 13.711 -2.852 1 95.94 620 ILE A O 1
ATOM 4862 N N . LEU A 1 621 ? 18.797 15.133 -3.707 1 96.75 621 LEU A N 1
ATOM 4863 C CA . LEU A 1 621 ? 18.266 14.258 -4.742 1 96.75 621 LEU A CA 1
ATOM 4864 C C . LEU A 1 621 ? 18.562 14.812 -6.133 1 96.75 621 LEU A C 1
ATOM 4866 O O . LEU A 1 621 ? 18.156 15.93 -6.461 1 96.75 621 LEU A O 1
ATOM 4870 N N . THR A 1 622 ? 19.281 14.094 -6.891 1 97.38 622 THR A N 1
ATOM 4871 C CA . THR A 1 622 ? 19.656 14.516 -8.234 1 97.38 622 THR A CA 1
ATOM 4872 C C . THR A 1 622 ? 18.734 13.891 -9.281 1 97.38 622 THR A C 1
ATOM 4874 O O . THR A 1 622 ? 18.656 12.664 -9.383 1 97.38 622 THR A O 1
ATOM 4877 N N . VAL A 1 623 ? 18.062 14.727 -10.047 1 98.19 623 VAL A N 1
ATOM 4878 C CA . VAL A 1 623 ? 17.109 14.258 -11.055 1 98.19 623 VAL A CA 1
ATOM 4879 C C . VAL A 1 623 ? 17.625 14.594 -12.453 1 98.19 623 VAL A C 1
ATOM 4881 O O . VAL A 1 623 ? 17.859 15.758 -12.766 1 98.19 623 VAL A O 1
ATOM 4884 N N . ILE A 1 624 ? 17.812 13.602 -13.234 1 97.69 624 ILE A N 1
ATOM 4885 C CA . ILE A 1 624 ? 18.344 13.773 -14.578 1 97.69 624 ILE A CA 1
ATOM 4886 C C . ILE A 1 624 ? 17.219 13.688 -15.594 1 97.69 624 ILE A C 1
ATOM 4888 O O . ILE A 1 624 ? 16.422 12.75 -15.562 1 97.69 624 ILE A O 1
ATOM 4892 N N . ARG A 1 625 ? 17.172 14.656 -16.531 1 97.38 625 ARG A N 1
ATOM 4893 C CA . ARG A 1 625 ? 16.141 14.664 -17.562 1 97.38 625 ARG A CA 1
ATOM 4894 C C . ARG A 1 625 ? 16.469 13.672 -18.672 1 97.38 625 ARG A C 1
ATOM 4896 O O . ARG A 1 625 ? 16.797 14.078 -19.797 1 97.38 625 ARG A O 1
ATOM 4903 N N . ALA A 1 626 ? 16.297 12.453 -18.359 1 95.62 626 ALA A N 1
ATOM 4904 C CA . ALA A 1 626 ? 16.609 11.375 -19.297 1 95.62 626 ALA A CA 1
ATOM 4905 C C . ALA A 1 626 ? 15.898 10.086 -18.906 1 95.62 626 ALA A C 1
ATOM 4907 O O . ALA A 1 626 ? 15.438 9.938 -17.781 1 95.62 626 ALA A O 1
ATOM 4908 N N . ASN A 1 627 ? 15.844 9.25 -19.969 1 94.06 627 ASN A N 1
ATOM 4909 C CA . ASN A 1 627 ? 15.477 7.863 -19.719 1 94.06 627 ASN A CA 1
ATOM 4910 C C . ASN A 1 627 ? 16.578 7.117 -18.969 1 94.06 627 ASN A C 1
ATOM 4912 O O . ASN A 1 627 ? 17.766 7.316 -19.234 1 94.06 627 ASN A O 1
ATOM 4916 N N . ARG A 1 628 ? 16.141 6.211 -18.016 1 94.31 628 ARG A N 1
ATOM 4917 C CA . ARG A 1 628 ? 17.125 5.52 -17.188 1 94.31 628 ARG A CA 1
ATOM 4918 C C . ARG A 1 628 ? 18.062 4.68 -18.031 1 94.31 628 ARG A C 1
ATOM 4920 O O . ARG A 1 628 ? 19.156 4.332 -17.594 1 94.31 628 ARG A O 1
ATOM 4927 N N . PHE A 1 629 ? 17.703 4.344 -19.281 1 92.75 629 PHE A N 1
ATOM 4928 C CA . PHE A 1 629 ? 18.531 3.512 -20.141 1 92.75 629 PHE A CA 1
ATOM 4929 C C . PHE A 1 629 ? 19.516 4.363 -20.938 1 92.75 629 PHE A C 1
ATOM 4931 O O . PHE A 1 629 ? 20.391 3.834 -21.625 1 92.75 629 PHE A O 1
ATOM 4938 N N . SER A 1 630 ? 19.438 5.668 -20.781 1 92.5 630 SER A N 1
ATOM 4939 C CA . SER A 1 630 ? 20.234 6.559 -21.625 1 92.5 630 SER A CA 1
ATOM 4940 C C . SER A 1 630 ? 21.469 7.059 -20.891 1 92.5 630 SER A C 1
ATOM 4942 O O . SER A 1 630 ? 22.203 7.906 -21.406 1 92.5 630 SER A O 1
ATOM 4944 N N . PHE A 1 631 ? 21.688 6.723 -19.703 1 93.56 631 PHE A N 1
ATOM 4945 C CA . PHE A 1 631 ? 22.906 7.07 -18.969 1 93.56 631 PHE A CA 1
ATOM 4946 C C . PHE A 1 631 ? 23.281 5.969 -17.984 1 93.56 631 PHE A C 1
ATOM 4948 O O . PHE A 1 631 ? 22.5 5.031 -17.766 1 93.56 631 PHE A O 1
ATOM 4955 N N . GLU A 1 632 ? 24.531 6.055 -17.453 1 93.5 632 GLU A N 1
ATOM 4956 C CA . GLU A 1 632 ? 25.078 5.078 -16.5 1 93.5 632 GLU A CA 1
ATOM 4957 C C . GLU A 1 632 ? 25.625 5.758 -15.258 1 93.5 632 GLU A C 1
ATOM 4959 O O . GLU A 1 632 ? 25.797 6.98 -15.234 1 93.5 632 GLU A O 1
ATOM 4964 N N . LEU A 1 633 ? 25.859 4.98 -14.266 1 89.94 633 LEU A N 1
ATOM 4965 C CA . LEU A 1 633 ? 26.422 5.504 -13.023 1 89.94 633 LEU A CA 1
ATOM 4966 C C . LEU A 1 633 ? 27.781 6.145 -13.266 1 89.94 633 LEU A C 1
ATOM 4968 O O . LEU A 1 633 ? 28.141 7.121 -12.609 1 89.94 633 LEU A O 1
ATOM 4972 N N . GLU A 1 634 ? 28.484 5.59 -14.18 1 89.44 634 GLU A N 1
ATOM 4973 C CA . GLU A 1 634 ? 29.812 6.082 -14.508 1 89.44 634 GLU A CA 1
ATOM 4974 C C . GLU A 1 634 ? 29.75 7.512 -15.039 1 89.44 634 GLU A C 1
ATOM 4976 O O . GLU A 1 634 ? 30.703 8.281 -14.859 1 89.44 634 GLU A O 1
ATOM 4981 N N . ASP A 1 635 ? 28.641 7.82 -15.625 1 92.06 635 ASP A N 1
ATOM 4982 C CA . ASP A 1 635 ? 28.484 9.148 -16.203 1 92.06 635 ASP A CA 1
ATOM 4983 C C . ASP A 1 635 ? 28.438 10.219 -15.117 1 92.06 635 ASP A C 1
ATOM 4985 O O . ASP A 1 635 ? 28.672 11.398 -15.383 1 92.06 635 ASP A O 1
ATOM 4989 N N . VAL A 1 636 ? 28.141 9.789 -13.875 1 92.06 636 VAL A N 1
ATOM 4990 C CA . VAL A 1 636 ? 27.969 10.773 -12.812 1 92.06 636 VAL A CA 1
ATOM 4991 C C . VAL A 1 636 ? 28.922 10.445 -11.656 1 92.06 636 VAL A C 1
ATOM 4993 O O . VAL A 1 636 ? 28.734 10.922 -10.539 1 92.06 636 VAL A O 1
ATOM 4996 N N . GLN A 1 637 ? 29.906 9.625 -11.867 1 89.75 637 GLN A N 1
ATOM 4997 C CA . GLN A 1 637 ? 30.812 9.102 -10.836 1 89.75 637 GLN A CA 1
ATOM 4998 C C . GLN A 1 637 ? 31.562 10.234 -10.141 1 89.75 637 GLN A C 1
ATOM 5000 O O . GLN A 1 637 ? 31.922 10.117 -8.969 1 89.75 637 GLN A O 1
ATOM 5005 N N . GLU A 1 638 ? 31.688 11.383 -10.812 1 91.25 638 GLU A N 1
ATOM 5006 C CA . GLU A 1 638 ? 32.469 12.477 -10.273 1 91.25 638 GLU A CA 1
ATOM 5007 C C . GLU A 1 638 ? 31.594 13.523 -9.594 1 91.25 638 GLU A C 1
ATOM 5009 O O . GLU A 1 638 ? 32.062 14.602 -9.219 1 91.25 638 GLU A O 1
ATOM 5014 N N . TRP A 1 639 ? 30.359 13.211 -9.359 1 93.12 639 TRP A N 1
ATOM 5015 C CA . TRP A 1 639 ? 29.406 14.227 -8.938 1 93.12 639 TRP A CA 1
ATOM 5016 C C . TRP A 1 639 ? 29.406 14.383 -7.422 1 93.12 639 TRP A C 1
ATOM 5018 O O . TRP A 1 639 ? 28.547 15.078 -6.859 1 93.12 639 TRP A O 1
ATOM 5028 N N . GLY A 1 640 ? 30.328 13.727 -6.695 1 92.12 640 GLY A N 1
ATOM 5029 C CA . GLY A 1 640 ? 30.5 13.938 -5.266 1 92.12 640 GLY A CA 1
ATOM 5030 C C . GLY A 1 640 ? 29.203 13.758 -4.48 1 92.12 640 GLY A C 1
ATOM 5031 O O . GLY A 1 640 ? 28.562 12.711 -4.574 1 92.12 640 GLY A O 1
ATOM 5032 N N . ALA A 1 641 ? 28.766 14.812 -3.82 1 91.56 641 ALA A N 1
ATOM 5033 C CA . ALA A 1 641 ? 27.594 14.773 -2.934 1 91.56 641 ALA A CA 1
ATOM 5034 C C . ALA A 1 641 ? 26.312 14.523 -3.721 1 91.56 641 ALA A C 1
ATOM 5036 O O . ALA A 1 641 ? 25.281 14.18 -3.141 1 91.56 641 ALA A O 1
ATOM 5037 N N . LEU A 1 642 ? 26.312 14.664 -5.023 1 94.44 642 LEU A N 1
ATOM 5038 C CA . LEU A 1 642 ? 25.125 14.492 -5.848 1 94.44 642 LEU A CA 1
ATOM 5039 C C . LEU A 1 642 ? 24.938 13.039 -6.254 1 94.44 642 LEU A C 1
ATOM 5041 O O . LEU A 1 642 ? 23.875 12.648 -6.746 1 94.44 642 LEU A O 1
ATOM 5045 N N . ARG A 1 643 ? 25.812 12.195 -5.965 1 92.94 643 ARG A N 1
ATOM 5046 C CA . ARG A 1 643 ? 25.906 10.867 -6.562 1 92.94 643 ARG A CA 1
ATOM 5047 C C . ARG A 1 643 ? 25.016 9.875 -5.828 1 92.94 643 ARG A C 1
ATOM 5049 O O . ARG A 1 643 ? 24.438 8.977 -6.449 1 92.94 643 ARG A O 1
ATOM 5056 N N . PRO A 1 644 ? 24.859 9.969 -4.508 1 91.31 644 PRO A N 1
ATOM 5057 C CA . PRO A 1 644 ? 24.219 8.867 -3.783 1 91.31 644 PRO A CA 1
ATOM 5058 C C . PRO A 1 644 ? 22.75 8.711 -4.133 1 91.31 644 PRO A C 1
ATOM 5060 O O . PRO A 1 644 ? 22.188 7.625 -3.988 1 91.31 644 PRO A O 1
ATOM 5063 N N . ARG A 1 645 ? 22.031 9.758 -4.535 1 94.94 645 ARG A N 1
ATOM 5064 C CA . ARG A 1 645 ? 20.609 9.719 -4.832 1 94.94 645 ARG A CA 1
ATOM 5065 C C . ARG A 1 645 ? 20.328 10.25 -6.234 1 94.94 645 ARG A C 1
ATOM 5067 O O . ARG A 1 645 ? 19.797 11.352 -6.395 1 94.94 645 ARG A O 1
ATOM 5074 N N . VAL A 1 646 ? 20.547 9.438 -7.199 1 96.69 646 VAL A N 1
ATOM 5075 C CA . VAL A 1 646 ? 20.344 9.805 -8.594 1 96.69 646 VAL A CA 1
ATOM 5076 C C . VAL A 1 646 ? 19.031 9.195 -9.109 1 96.69 646 VAL A C 1
ATOM 5078 O O . VAL A 1 646 ? 18.766 8.016 -8.891 1 96.69 646 VAL A O 1
ATOM 5081 N N . TYR A 1 647 ? 18.25 10.016 -9.82 1 97.38 647 TYR A N 1
ATOM 5082 C CA . TYR A 1 647 ? 16.953 9.602 -10.352 1 97.38 647 TYR A CA 1
ATOM 5083 C C . TYR A 1 647 ? 16.844 9.945 -11.828 1 97.38 647 TYR A C 1
ATOM 5085 O O . TYR A 1 647 ? 17.328 10.992 -12.273 1 97.38 647 TYR A O 1
ATOM 5093 N N . ALA A 1 648 ? 16.219 9.07 -12.594 1 97.38 648 ALA A N 1
ATOM 5094 C CA . ALA A 1 648 ? 15.844 9.352 -13.977 1 97.38 648 ALA A CA 1
ATOM 5095 C C . ALA A 1 648 ? 14.438 9.93 -14.055 1 97.38 648 ALA A C 1
ATOM 5097 O O . ALA A 1 648 ? 13.5 9.383 -13.477 1 97.38 648 ALA A O 1
ATOM 5098 N N . ASP A 1 649 ? 14.328 11.078 -14.734 1 97.62 649 ASP A N 1
ATOM 5099 C CA . ASP A 1 649 ? 13.023 11.703 -14.945 1 97.62 649 ASP A CA 1
ATOM 5100 C C . ASP A 1 649 ? 12.312 11.078 -16.141 1 97.62 649 ASP A C 1
ATOM 5102 O O . ASP A 1 649 ? 12.172 11.719 -17.188 1 97.62 649 ASP A O 1
ATOM 5106 N N . ASP A 1 650 ? 11.695 9.891 -15.938 1 96.12 650 ASP A N 1
ATOM 5107 C CA . ASP A 1 650 ? 11.164 9.164 -17.094 1 96.12 650 ASP A CA 1
ATOM 5108 C C . ASP A 1 650 ? 9.812 8.539 -16.766 1 96.12 650 ASP A C 1
ATOM 5110 O O . ASP A 1 650 ? 9.383 7.594 -17.438 1 96.12 650 ASP A O 1
ATOM 5114 N N . LEU A 1 651 ? 9.156 9 -15.727 1 92.75 651 LEU A N 1
ATOM 5115 C CA . LEU A 1 651 ? 7.902 8.359 -15.336 1 92.75 651 LEU A CA 1
ATOM 5116 C C . LEU A 1 651 ? 6.766 9.375 -15.289 1 92.75 651 LEU A C 1
ATOM 5118 O O . LEU A 1 651 ? 5.645 9.078 -15.703 1 92.75 651 LEU A O 1
ATOM 5122 N N . GLU A 1 652 ? 7.047 10.555 -14.711 1 93.62 652 GLU A N 1
ATOM 5123 C CA . GLU A 1 652 ? 6.004 11.562 -14.508 1 93.62 652 GLU A CA 1
ATOM 5124 C C . GLU A 1 652 ? 5.324 11.93 -15.82 1 93.62 652 GLU A C 1
ATOM 5126 O O . GLU A 1 652 ? 6 12.234 -16.812 1 93.62 652 GLU A O 1
ATOM 5131 N N . PRO A 1 653 ? 4.004 11.961 -15.906 1 87.06 653 PRO A N 1
ATOM 5132 C CA . PRO A 1 653 ? 3.311 12.328 -17.141 1 87.06 653 PRO A CA 1
ATOM 5133 C C . PRO A 1 653 ? 3.613 13.75 -17.594 1 87.06 653 PRO A C 1
ATOM 5135 O O . PRO A 1 653 ? 3.918 14.609 -16.766 1 87.06 653 PRO A O 1
ATOM 5138 N N . GLY A 1 654 ? 3.449 13.969 -18.859 1 89 654 GLY A N 1
ATOM 5139 C CA . GLY A 1 654 ? 3.609 15.305 -19.422 1 89 654 GLY A CA 1
ATOM 5140 C C . GLY A 1 654 ? 4.969 15.523 -20.062 1 89 654 GLY A C 1
ATOM 5141 O O . GLY A 1 654 ? 5.188 16.531 -20.734 1 89 654 GLY A O 1
ATOM 5142 N N . GLY A 1 655 ? 5.898 14.547 -19.859 1 93.56 655 GLY A N 1
ATOM 5143 C CA . GLY A 1 655 ? 7.199 14.641 -20.516 1 93.56 655 GLY A CA 1
ATOM 5144 C C . GLY A 1 655 ? 7.164 14.234 -21.969 1 93.56 655 GLY A C 1
ATOM 5145 O O . GLY A 1 655 ? 6.09 14.148 -22.578 1 93.56 655 GLY A O 1
ATOM 5146 N N . ASP A 1 656 ? 8.312 14.164 -22.531 1 92.81 656 ASP A N 1
ATOM 5147 C CA . ASP A 1 656 ? 8.445 13.789 -23.922 1 92.81 656 ASP A CA 1
ATOM 5148 C C . ASP A 1 656 ? 8.328 12.273 -24.094 1 92.81 656 ASP A C 1
ATOM 5150 O O . ASP A 1 656 ? 8.906 11.508 -23.328 1 92.81 656 ASP A O 1
ATOM 5154 N N . SER A 1 657 ? 7.469 11.859 -25.078 1 89.62 657 SER A N 1
ATOM 5155 C CA . SER A 1 657 ? 7.434 10.461 -25.5 1 89.62 657 SER A CA 1
ATOM 5156 C C . SER A 1 657 ? 8.461 10.188 -26.578 1 89.62 657 SER A C 1
ATOM 5158 O O . SER A 1 657 ? 8.336 10.688 -27.703 1 89.62 657 SER A O 1
ATOM 5160 N N . LEU A 1 658 ? 9.477 9.414 -26.312 1 87.06 658 LEU A N 1
ATOM 5161 C CA . LEU A 1 658 ? 10.594 9.211 -27.234 1 87.06 658 LEU A CA 1
ATOM 5162 C C . LEU A 1 658 ? 10.391 7.945 -28.062 1 87.06 658 LEU A C 1
ATOM 5164 O O . LEU A 1 658 ? 11.125 7.703 -29.016 1 87.06 658 LEU A O 1
ATOM 5168 N N . GLY A 1 659 ? 9.469 7.086 -27.734 1 80.88 659 GLY A N 1
ATOM 5169 C CA . GLY A 1 659 ? 9.211 5.844 -28.438 1 80.88 659 GLY A CA 1
ATOM 5170 C C . GLY A 1 659 ? 8.492 4.809 -27.594 1 80.88 659 GLY A C 1
ATOM 5171 O O . GLY A 1 659 ? 8.141 5.078 -26.438 1 80.88 659 GLY A O 1
ATOM 5172 N N . PRO A 1 660 ? 8.242 3.66 -28.172 1 73.56 660 PRO A N 1
ATOM 5173 C CA . PRO A 1 660 ? 7.473 2.621 -27.484 1 73.56 660 PRO A CA 1
ATOM 5174 C C . PRO A 1 660 ? 8.32 1.803 -26.516 1 73.56 660 PRO A C 1
ATOM 5176 O O . PRO A 1 660 ? 7.785 0.978 -25.766 1 73.56 660 PRO A O 1
ATOM 5179 N N . GLU A 1 661 ? 9.602 2.107 -26.516 1 75.25 661 GLU A N 1
ATOM 5180 C CA . GLU A 1 661 ? 10.5 1.323 -25.672 1 75.25 661 GLU A CA 1
ATOM 5181 C C . GLU A 1 661 ? 10.297 1.655 -24.203 1 75.25 661 GLU A C 1
ATOM 5183 O O . GLU A 1 661 ? 9.906 2.775 -23.859 1 75.25 661 GLU A O 1
ATOM 5188 N N . ASP A 1 662 ? 10.617 0.733 -23.453 1 76.75 662 ASP A N 1
ATOM 5189 C CA . ASP A 1 662 ? 10.484 0.883 -22.016 1 76.75 662 ASP A CA 1
ATOM 5190 C C . ASP A 1 662 ? 11.258 2.107 -21.516 1 76.75 662 ASP A C 1
ATOM 5192 O O . ASP A 1 662 ? 12.367 2.381 -21.984 1 76.75 662 ASP A O 1
ATOM 5196 N N . GLY A 1 663 ? 10.672 2.932 -20.688 1 73.69 663 GLY A N 1
ATOM 5197 C CA . GLY A 1 663 ? 11.289 4.121 -20.125 1 73.69 663 GLY A CA 1
ATOM 5198 C C . GLY A 1 663 ? 11.172 5.336 -21.031 1 73.69 663 GLY A C 1
ATOM 5199 O O . GLY A 1 663 ? 11.57 6.438 -20.641 1 73.69 663 GLY A O 1
ATOM 5200 N N . ASN A 1 664 ? 10.586 5.176 -22.219 1 78.5 664 ASN A N 1
ATOM 5201 C CA . ASN A 1 664 ? 10.492 6.277 -23.172 1 78.5 664 ASN A CA 1
ATOM 5202 C C . ASN A 1 664 ? 9.117 6.938 -23.125 1 78.5 664 ASN A C 1
ATOM 5204 O O . ASN A 1 664 ? 8.781 7.754 -23.984 1 78.5 664 ASN A O 1
ATOM 5208 N N . GLY A 1 665 ? 8.422 6.621 -22.141 1 78.38 665 GLY A N 1
ATOM 5209 C CA . GLY A 1 665 ? 7.031 7.043 -22.188 1 78.38 665 GLY A CA 1
ATOM 5210 C C . GLY A 1 665 ? 6.832 8.492 -21.797 1 78.38 665 GLY A C 1
ATOM 5211 O O . GLY A 1 665 ? 5.949 9.172 -22.312 1 78.38 665 GLY A O 1
ATOM 5212 N N . SER A 1 666 ? 7.648 9.055 -20.922 1 90.44 666 SER A N 1
ATOM 5213 C CA . SER A 1 666 ? 7.461 10.438 -20.484 1 90.44 666 SER A CA 1
ATOM 5214 C C . SER A 1 666 ? 8.75 11.023 -19.922 1 90.44 666 SER A C 1
ATOM 5216 O O . SER A 1 666 ? 8.852 11.266 -18.719 1 90.44 666 SER A O 1
ATOM 5218 N N . VAL A 1 667 ? 9.68 11.367 -20.75 1 96.19 667 VAL A N 1
ATOM 5219 C CA . VAL A 1 667 ? 10.992 11.844 -20.328 1 96.19 667 VAL A CA 1
ATOM 5220 C C . VAL A 1 667 ? 10.922 13.344 -20.031 1 96.19 667 VAL A C 1
ATOM 5222 O O . VAL A 1 667 ? 10.477 14.125 -20.859 1 96.19 667 VAL A O 1
ATOM 5225 N N . GLY A 1 668 ? 11.281 13.703 -18.812 1 97.25 668 GLY A N 1
ATOM 5226 C CA . GLY A 1 668 ? 11.336 15.102 -18.422 1 97.25 668 GLY A CA 1
ATOM 5227 C C . GLY A 1 668 ? 10.039 15.602 -17.797 1 97.25 668 GLY A C 1
ATOM 5228 O O . GLY A 1 668 ? 9.828 16.812 -17.672 1 97.25 668 GLY A O 1
ATOM 5229 N N . GLY A 1 669 ? 9.203 14.695 -17.438 1 96.62 669 GLY A N 1
ATOM 5230 C CA . GLY A 1 669 ? 7.914 15.086 -16.891 1 96.62 669 GLY A CA 1
ATOM 5231 C C . GLY A 1 669 ? 8.031 15.922 -15.633 1 96.62 669 GLY A C 1
ATOM 5232 O O . GLY A 1 669 ? 7.32 16.922 -15.477 1 96.62 669 GLY A O 1
ATOM 5233 N N . VAL A 1 670 ? 8.898 15.609 -14.711 1 97.31 670 VAL A N 1
ATOM 5234 C CA . VAL A 1 670 ? 9.109 16.359 -13.477 1 97.31 670 VAL A CA 1
ATOM 5235 C C . VAL A 1 670 ? 9.68 17.734 -13.797 1 97.31 670 VAL A C 1
ATOM 5237 O O . VAL A 1 670 ? 9.211 18.75 -13.266 1 97.31 670 VAL A O 1
ATOM 5240 N N . HIS A 1 671 ? 10.703 17.75 -14.688 1 98.31 671 HIS A N 1
ATOM 5241 C CA . HIS A 1 671 ? 11.305 19.016 -15.094 1 98.31 671 HIS A CA 1
ATOM 5242 C C . HIS A 1 671 ? 10.258 19.984 -15.633 1 98.31 671 HIS A C 1
ATOM 5244 O O . HIS A 1 671 ? 10.227 21.156 -15.25 1 98.31 671 HIS A O 1
ATOM 5250 N N . ARG A 1 672 ? 9.422 19.469 -16.438 1 97.19 672 ARG A N 1
ATOM 5251 C CA . ARG A 1 672 ? 8.383 20.297 -17.031 1 97.19 672 ARG A CA 1
ATOM 5252 C C . ARG A 1 672 ? 7.348 20.719 -16 1 97.19 672 ARG A C 1
ATOM 5254 O O . ARG A 1 672 ? 6.934 21.891 -15.961 1 97.19 672 ARG A O 1
ATOM 5261 N N . LYS A 1 673 ? 6.891 19.828 -15.219 1 95.19 673 LYS A N 1
ATOM 5262 C CA . LYS A 1 673 ? 5.902 20.094 -14.18 1 95.19 673 LYS A CA 1
ATOM 5263 C C . LYS A 1 673 ? 6.387 21.188 -13.227 1 95.19 673 LYS A C 1
ATOM 5265 O O . LYS A 1 673 ? 5.598 22.016 -12.766 1 95.19 673 LYS A O 1
ATOM 5270 N N . TRP A 1 674 ? 7.676 21.203 -12.922 1 97.31 674 TRP A N 1
ATOM 5271 C CA . TRP A 1 674 ? 8.242 22.156 -11.977 1 97.31 674 TRP A CA 1
ATOM 5272 C C . TRP A 1 674 ? 8.711 23.422 -12.703 1 97.31 674 TRP A C 1
ATOM 5274 O O . TRP A 1 674 ? 9.125 24.391 -12.062 1 97.31 674 TRP A O 1
ATOM 5284 N N . GLY A 1 675 ? 8.594 23.422 -14.047 1 97.31 675 GLY A N 1
ATOM 5285 C CA . GLY A 1 675 ? 9.016 24.578 -14.836 1 97.31 675 GLY A CA 1
ATOM 5286 C C . GLY A 1 675 ? 10.516 24.75 -14.891 1 97.31 675 GLY A C 1
ATOM 5287 O O . GLY A 1 675 ? 11.023 25.875 -14.891 1 97.31 675 GLY A O 1
ATOM 5288 N N . LEU A 1 676 ? 11.273 23.688 -14.844 1 98 676 LEU A N 1
ATOM 5289 C CA . LEU A 1 676 ? 12.734 23.703 -14.797 1 98 676 LEU A CA 1
ATOM 5290 C C . LEU A 1 676 ? 13.32 22.781 -15.859 1 98 676 LEU A C 1
ATOM 5292 O O . LEU A 1 676 ? 14.211 21.984 -15.57 1 98 676 LEU A O 1
ATOM 5296 N N . GLU A 1 677 ? 12.82 22.828 -17.016 1 95.88 677 GLU A N 1
ATOM 5297 C CA . GLU A 1 677 ? 13.234 21.984 -18.125 1 95.88 677 GLU A CA 1
ATOM 5298 C C . GLU A 1 677 ? 14.734 22.125 -18.391 1 95.88 677 GLU A C 1
ATOM 5300 O O . GLU A 1 677 ? 15.398 21.156 -18.766 1 95.88 677 GLU A O 1
ATOM 5305 N N . GLU A 1 678 ? 15.258 23.312 -18.172 1 95.12 678 GLU A N 1
ATOM 5306 C CA . GLU A 1 678 ? 16.672 23.562 -18.422 1 95.12 678 GLU A CA 1
ATOM 5307 C C . GLU A 1 678 ? 17.516 23.297 -17.172 1 95.12 678 GLU A C 1
ATOM 5309 O O . GLU A 1 678 ? 18.734 23.438 -17.188 1 95.12 678 GLU A O 1
ATOM 5314 N N . GLY A 1 679 ? 16.859 22.938 -16.141 1 97.19 679 GLY A N 1
ATOM 5315 C CA . GLY A 1 679 ? 17.547 22.625 -14.898 1 97.19 679 GLY A CA 1
ATOM 5316 C C . GLY A 1 679 ? 17.328 23.672 -13.82 1 97.19 679 GLY A C 1
ATOM 5317 O O . GLY A 1 679 ? 16.766 24.734 -14.078 1 97.19 679 GLY A O 1
ATOM 5318 N N . GLY A 1 680 ? 17.703 23.375 -12.633 1 98.06 680 GLY A N 1
ATOM 5319 C CA . GLY A 1 680 ? 17.578 24.219 -11.461 1 98.06 680 GLY A CA 1
ATOM 5320 C C . GLY A 1 680 ? 17.797 23.484 -10.156 1 98.06 680 GLY A C 1
ATOM 5321 O O . GLY A 1 680 ? 17.969 22.266 -10.148 1 98.06 680 GLY A O 1
ATOM 5322 N N . VAL A 1 681 ? 17.938 24.234 -9.078 1 98.31 681 VAL A N 1
ATOM 5323 C CA . VAL A 1 681 ? 18.062 23.688 -7.73 1 98.31 681 VAL A CA 1
ATOM 5324 C C . VAL A 1 681 ? 16.891 24.141 -6.871 1 98.31 681 VAL A C 1
ATOM 5326 O O . VAL A 1 681 ? 16.672 25.344 -6.703 1 98.31 681 VAL A O 1
ATOM 5329 N N . VAL A 1 682 ? 16.141 23.188 -6.395 1 98.56 682 VAL A N 1
ATOM 5330 C CA . VAL A 1 682 ? 14.992 23.469 -5.543 1 98.56 682 VAL A CA 1
ATOM 5331 C C . VAL A 1 682 ? 15.328 23.125 -4.094 1 98.56 682 VAL A C 1
ATOM 5333 O O . VAL A 1 682 ? 15.672 21.984 -3.785 1 98.56 682 VAL A O 1
ATOM 5336 N N . VAL A 1 683 ? 15.273 24.078 -3.197 1 98.25 683 VAL A N 1
ATOM 5337 C CA . VAL A 1 683 ? 15.43 23.828 -1.768 1 98.25 683 VAL A CA 1
ATOM 5338 C C . VAL A 1 683 ? 14.055 23.656 -1.122 1 98.25 683 VAL A C 1
ATOM 5340 O O . VAL A 1 683 ? 13.242 24.594 -1.135 1 98.25 683 VAL A O 1
ATOM 5343 N N . CYS A 1 684 ? 13.844 22.531 -0.667 1 97.19 684 CYS A N 1
ATOM 5344 C CA . CYS A 1 684 ? 12.602 22.219 0.034 1 97.19 684 CYS A CA 1
ATOM 5345 C C . CYS A 1 684 ? 12.844 22.094 1.535 1 97.19 684 CYS A C 1
ATOM 5347 O O . CYS A 1 684 ? 13.805 21.469 1.969 1 97.19 684 CYS A O 1
ATOM 5349 N N . ARG A 1 685 ? 11.969 22.719 2.268 1 96.62 685 ARG A N 1
ATOM 5350 C CA . ARG A 1 685 ? 12.023 22.672 3.725 1 96.62 685 ARG A CA 1
ATOM 5351 C C . ARG A 1 685 ? 11.711 21.281 4.242 1 96.62 685 ARG A C 1
ATOM 5353 O O . ARG A 1 685 ? 11.133 20.453 3.525 1 96.62 685 ARG A O 1
ATOM 5360 N N . PRO A 1 686 ? 12.062 20.969 5.508 1 94.56 686 PRO A N 1
ATOM 5361 C CA . PRO A 1 686 ? 11.773 19.656 6.062 1 94.56 686 PRO A CA 1
ATOM 5362 C C . PRO A 1 686 ? 10.281 19.328 6.07 1 94.56 686 PRO A C 1
ATOM 5364 O O . PRO A 1 686 ? 9.906 18.156 6.043 1 94.56 686 PRO A O 1
ATOM 5367 N N . ASP A 1 687 ? 9.422 20.297 6.086 1 94.5 687 ASP A N 1
ATOM 5368 C CA . ASP A 1 687 ? 7.984 20.047 6.145 1 94.5 687 ASP A CA 1
ATOM 5369 C C . ASP A 1 687 ? 7.379 19.969 4.746 1 94.5 687 ASP A C 1
ATOM 5371 O O . ASP A 1 687 ? 6.16 19.922 4.594 1 94.5 687 ASP A O 1
ATOM 5375 N N . GLY A 1 688 ? 8.18 20.062 3.691 1 94.06 688 GLY A N 1
ATOM 5376 C CA . GLY A 1 688 ? 7.734 19.766 2.342 1 94.06 688 GLY A CA 1
ATOM 5377 C C . GLY A 1 688 ? 7.359 21.016 1.552 1 94.06 688 GLY A C 1
ATOM 5378 O O . GLY A 1 688 ? 6.891 20.906 0.415 1 94.06 688 GLY A O 1
ATOM 5379 N N . TYR A 1 689 ? 7.531 22.203 2.133 1 96.31 689 TYR A N 1
ATOM 5380 C CA . TYR A 1 689 ? 7.277 23.438 1.408 1 96.31 689 TYR A CA 1
ATOM 5381 C C . TYR A 1 689 ? 8.523 23.906 0.667 1 96.31 689 TYR A C 1
ATOM 5383 O O . TYR A 1 689 ? 9.641 23.781 1.176 1 96.31 689 TYR A O 1
ATOM 5391 N N . VAL A 1 690 ? 8.305 24.469 -0.492 1 97.62 690 VAL A N 1
ATOM 5392 C CA . VAL A 1 690 ? 9.422 25.016 -1.26 1 97.62 690 VAL A CA 1
ATOM 5393 C C . VAL A 1 690 ? 9.953 26.281 -0.572 1 97.62 690 VAL A C 1
ATOM 5395 O O . VAL A 1 690 ? 9.188 27.188 -0.238 1 97.62 690 VAL A O 1
ATOM 5398 N N . GLY A 1 691 ? 11.25 26.297 -0.296 1 98.12 691 GLY A N 1
ATOM 5399 C CA . GLY A 1 691 ? 11.875 27.469 0.279 1 98.12 691 GLY A CA 1
ATOM 5400 C C . GLY A 1 691 ? 12.336 28.469 -0.766 1 98.12 691 GLY A C 1
ATOM 5401 O O . GLY A 1 691 ? 12 29.656 -0.695 1 98.12 691 GLY A O 1
ATOM 5402 N N . ALA A 1 692 ? 13.07 27.953 -1.69 1 98.12 692 ALA A N 1
ATOM 5403 C CA . ALA A 1 692 ? 13.617 28.781 -2.762 1 98.12 692 ALA A CA 1
ATOM 5404 C C . ALA A 1 692 ? 14.023 27.938 -3.961 1 98.12 692 ALA A C 1
ATOM 5406 O O . ALA A 1 692 ? 14.242 26.734 -3.828 1 98.12 692 ALA A O 1
ATOM 5407 N N . VAL A 1 693 ? 14.023 28.578 -5.129 1 98.44 693 VAL A N 1
ATOM 5408 C CA . VAL A 1 693 ? 14.438 27.938 -6.371 1 98.44 693 VAL A CA 1
ATOM 5409 C C . VAL A 1 693 ? 15.594 28.719 -6.996 1 98.44 693 VAL A C 1
ATOM 5411 O O . VAL A 1 693 ? 15.539 29.938 -7.102 1 98.44 693 VAL A O 1
ATOM 5414 N N . PHE A 1 694 ? 16.688 28.047 -7.395 1 98.06 694 PHE A N 1
ATOM 5415 C CA . PHE A 1 694 ? 17.891 28.703 -7.883 1 98.06 694 PHE A CA 1
ATOM 5416 C C . PHE A 1 694 ? 18.25 28.203 -9.281 1 98.06 694 PHE A C 1
ATOM 5418 O O . PHE A 1 694 ? 18.016 27.031 -9.609 1 98.06 694 PHE A O 1
ATOM 5425 N N . PRO A 1 695 ? 18.828 29.062 -10.094 1 96.94 695 PRO A N 1
ATOM 5426 C CA . PRO A 1 695 ? 19.281 28.625 -11.414 1 96.94 695 PRO A CA 1
ATOM 5427 C C . PRO A 1 695 ? 20.531 27.734 -11.344 1 96.94 695 PRO A C 1
ATOM 5429 O O . PRO A 1 695 ? 21.391 27.938 -10.477 1 96.94 695 PRO A O 1
ATOM 5432 N N . ILE A 1 696 ? 20.562 26.844 -12.211 1 96.88 696 ILE A N 1
ATOM 5433 C CA . ILE A 1 696 ? 21.719 25.953 -12.219 1 96.88 696 ILE A CA 1
ATOM 5434 C C . ILE A 1 696 ? 22.812 26.531 -13.117 1 96.88 696 ILE A C 1
ATOM 5436 O O . ILE A 1 696 ? 23.984 26.141 -13.016 1 96.88 696 ILE A O 1
ATOM 5440 N N . ASN A 1 697 ? 22.5 27.531 -13.969 1 95.19 697 ASN A N 1
ATOM 5441 C CA . ASN A 1 697 ? 23.391 27.984 -15.031 1 95.19 697 ASN A CA 1
ATOM 5442 C C . ASN A 1 697 ? 23.969 29.359 -14.742 1 95.19 697 ASN A C 1
ATOM 5444 O O . ASN A 1 697 ? 24.359 30.078 -15.656 1 95.19 697 ASN A O 1
ATOM 5448 N N . GLN A 1 698 ? 23.984 29.812 -13.492 1 94.88 698 GLN A N 1
ATOM 5449 C CA . GLN A 1 698 ? 24.5 31.141 -13.18 1 94.88 698 GLN A CA 1
ATOM 5450 C C . GLN A 1 698 ? 25.75 31.047 -12.305 1 94.88 698 GLN A C 1
ATOM 5452 O O . GLN A 1 698 ? 26.125 32.031 -11.648 1 94.88 698 GLN A O 1
ATOM 5457 N N . GLY A 1 699 ? 26.297 29.891 -12.148 1 94.44 699 GLY A N 1
ATOM 5458 C CA . GLY A 1 699 ? 27.594 29.688 -11.516 1 94.44 699 GLY A CA 1
ATOM 5459 C C . GLY A 1 699 ? 27.625 30.109 -10.062 1 94.44 699 GLY A C 1
ATOM 5460 O O . GLY A 1 699 ? 26.656 29.891 -9.328 1 94.44 699 GLY A O 1
ATOM 5461 N N . GLN A 1 700 ? 28.719 30.719 -9.695 1 95.88 700 GLN A N 1
ATOM 5462 C CA . GLN A 1 700 ? 29 31 -8.297 1 95.88 700 GLN A CA 1
ATOM 5463 C C . GLN A 1 700 ? 27.953 31.953 -7.711 1 95.88 700 GLN A C 1
ATOM 5465 O O . GLN A 1 700 ? 27.625 31.875 -6.527 1 95.88 700 GLN A O 1
ATOM 5470 N N . LYS A 1 701 ? 27.422 32.812 -8.539 1 96.19 701 LYS A N 1
ATOM 5471 C CA . LYS A 1 701 ? 26.375 33.688 -8.062 1 96.19 701 LYS A CA 1
ATOM 5472 C C . LYS A 1 701 ? 25.203 32.906 -7.5 1 96.19 701 LYS A C 1
ATOM 5474 O O . LYS A 1 701 ? 24.641 33.281 -6.469 1 96.19 701 LYS A O 1
ATOM 5479 N N . ALA A 1 702 ? 24.812 31.906 -8.195 1 97.19 702 ALA A N 1
ATOM 5480 C CA . ALA A 1 702 ? 23.703 31.047 -7.75 1 97.19 702 ALA A CA 1
ATOM 5481 C C . ALA A 1 702 ? 24.062 30.297 -6.473 1 97.19 702 ALA A C 1
ATOM 5483 O O . ALA A 1 702 ? 23.234 30.156 -5.578 1 97.19 702 ALA A O 1
ATOM 5484 N N . TRP A 1 703 ? 25.312 29.812 -6.367 1 97.94 703 TRP A N 1
ATOM 5485 C CA . TRP A 1 703 ? 25.734 29.062 -5.191 1 97.94 703 TRP A CA 1
ATOM 5486 C C . TRP A 1 703 ? 25.812 29.953 -3.965 1 97.94 703 TRP A C 1
ATOM 5488 O O . TRP A 1 703 ? 25.406 29.562 -2.871 1 97.94 703 TRP A O 1
ATOM 5498 N N . ASP A 1 704 ? 26.297 31.172 -4.18 1 97.81 704 ASP A N 1
ATOM 5499 C CA . ASP A 1 704 ? 26.328 32.156 -3.09 1 97.81 704 ASP A CA 1
ATOM 5500 C C . ASP A 1 704 ? 24.906 32.438 -2.59 1 97.81 704 ASP A C 1
ATOM 5502 O O . ASP A 1 704 ? 24.703 32.688 -1.395 1 97.81 704 ASP A O 1
ATOM 5506 N N . ALA A 1 705 ? 24.031 32.531 -3.529 1 98.19 705 ALA A N 1
ATOM 5507 C CA . ALA A 1 705 ? 22.641 32.781 -3.154 1 98.19 705 ALA A CA 1
ATOM 5508 C C . ALA A 1 705 ? 22.109 31.656 -2.264 1 98.19 705 ALA A C 1
ATOM 5510 O O . ALA A 1 705 ? 21.375 31.906 -1.311 1 98.19 705 ALA A O 1
ATOM 5511 N N . ILE A 1 706 ? 22.422 30.391 -2.588 1 98.25 706 ILE A N 1
ATOM 5512 C CA . ILE A 1 706 ? 22.016 29.266 -1.765 1 98.25 706 ILE A CA 1
ATOM 5513 C C . ILE A 1 706 ? 22.609 29.406 -0.363 1 98.25 706 ILE A C 1
ATOM 5515 O O . ILE A 1 706 ? 21.922 29.172 0.633 1 98.25 706 ILE A O 1
ATOM 5519 N N . GLU A 1 707 ? 23.891 29.797 -0.298 1 97.94 707 GLU A N 1
ATOM 5520 C CA . GLU A 1 707 ? 24.531 30.016 1.001 1 97.94 707 GLU A CA 1
ATOM 5521 C C . GLU A 1 707 ? 23.797 31.094 1.794 1 97.94 707 GLU A C 1
ATOM 5523 O O . GLU A 1 707 ? 23.562 30.938 2.992 1 97.94 707 GLU A O 1
ATOM 5528 N N . ARG A 1 708 ? 23.5 32.219 1.144 1 97.88 708 ARG A N 1
ATOM 5529 C CA . ARG A 1 708 ? 22.781 33.312 1.809 1 97.88 708 ARG A CA 1
ATOM 5530 C C . ARG A 1 708 ? 21.422 32.844 2.326 1 97.88 708 ARG A C 1
ATOM 5532 O O . ARG A 1 708 ? 20.969 33.281 3.377 1 97.88 708 ARG A O 1
ATOM 5539 N N . TYR A 1 709 ? 20.781 31.984 1.523 1 98.12 709 TYR A N 1
ATOM 5540 C CA . TYR A 1 709 ? 19.516 31.406 1.964 1 98.12 709 TYR A CA 1
ATOM 5541 C C . TYR A 1 709 ? 19.672 30.703 3.307 1 98.12 709 TYR A C 1
ATOM 5543 O O . TYR A 1 709 ? 18.938 31 4.254 1 98.12 709 TYR A O 1
ATOM 5551 N N . PHE A 1 710 ? 20.609 29.812 3.447 1 97.56 710 PHE A N 1
ATOM 5552 C CA . PHE A 1 710 ? 20.766 29.031 4.664 1 97.56 710 PHE A CA 1
ATOM 5553 C C . PHE A 1 710 ? 21.328 29.875 5.793 1 97.56 710 PHE A C 1
ATOM 5555 O O . PHE A 1 710 ? 21.031 29.641 6.965 1 97.56 710 PHE A O 1
ATOM 5562 N N . ASP A 1 711 ? 22.109 30.906 5.5 1 96.88 711 ASP A N 1
ATOM 5563 C CA . ASP A 1 711 ? 22.656 31.828 6.496 1 96.88 711 ASP A CA 1
ATOM 5564 C C . ASP A 1 711 ? 21.547 32.562 7.227 1 96.88 711 ASP A C 1
ATOM 5566 O O . ASP A 1 711 ? 21.75 33.094 8.32 1 96.88 711 ASP A O 1
ATOM 5570 N N . GLY A 1 712 ? 20.438 32.594 6.586 1 96.69 712 GLY A N 1
ATOM 5571 C CA . GLY A 1 712 ? 19.344 33.375 7.133 1 96.69 712 GLY A CA 1
ATOM 5572 C C . GLY A 1 712 ? 18.766 32.781 8.406 1 96.69 712 GLY A C 1
ATOM 5573 O O . GLY A 1 712 ? 18.125 33.5 9.195 1 96.69 712 GLY A O 1
ATOM 5574 N N . PHE A 1 713 ? 19 31.484 8.617 1 96.5 713 PHE A N 1
ATOM 5575 C CA . PHE A 1 713 ? 18.312 30.891 9.766 1 96.5 713 PHE A CA 1
ATOM 5576 C C . PHE A 1 713 ? 19.156 29.781 10.383 1 96.5 713 PHE A C 1
ATOM 5578 O O . PHE A 1 713 ? 18.781 29.203 11.414 1 96.5 713 PHE A O 1
ATOM 5585 N N . LEU A 1 714 ? 20.234 29.391 9.766 1 95.62 714 LEU A N 1
ATOM 5586 C CA . LEU A 1 714 ? 21.141 28.406 10.352 1 95.62 714 LEU A CA 1
ATOM 5587 C C . LEU A 1 714 ? 22.391 29.078 10.93 1 95.62 714 LEU A C 1
ATOM 5589 O O . LEU A 1 714 ? 22.734 30.203 10.531 1 95.62 714 LEU A O 1
ATOM 5593 N N . VAL A 1 715 ? 22.969 28.422 11.914 1 92.62 715 VAL A N 1
ATOM 5594 C CA . VAL A 1 715 ? 24.172 28.922 12.555 1 92.62 715 VAL A CA 1
ATOM 5595 C C . VAL A 1 715 ? 25.281 27.859 12.469 1 92.62 715 VAL A C 1
ATOM 5597 O O . VAL A 1 715 ? 25 26.672 12.5 1 92.62 715 VAL A O 1
ATOM 5600 N N . ASP A 1 716 ? 26.484 28.297 12.172 1 82.12 716 ASP A N 1
ATOM 5601 C CA . ASP A 1 716 ? 27.641 27.406 12.039 1 82.12 716 ASP A CA 1
ATOM 5602 C C . ASP A 1 716 ? 27.938 26.703 13.359 1 82.12 716 ASP A C 1
ATOM 5604 O O . ASP A 1 716 ? 27.984 27.344 14.414 1 82.12 716 ASP A O 1
ATOM 5608 N N . GLY A 1 717 ? 27.703 25.406 13.438 1 63.16 717 GLY A N 1
ATOM 5609 C CA . GLY A 1 717 ? 27.906 24.625 14.641 1 63.16 717 GLY A CA 1
ATOM 5610 C C . GLY A 1 717 ? 29.281 24.797 15.266 1 63.16 717 GLY A C 1
ATOM 5611 O O . GLY A 1 717 ? 29.5 24.422 16.422 1 63.16 717 GLY A O 1
ATOM 5612 N N . SER A 1 718 ? 30.422 25.094 14.453 1 50.88 718 SER A N 1
ATOM 5613 C CA . SER A 1 718 ? 31.75 25.25 15.031 1 50.88 718 SER A CA 1
ATOM 5614 C C . SER A 1 718 ? 31.859 26.562 15.797 1 50.88 718 SER A C 1
ATOM 5616 O O . SER A 1 718 ? 32.875 26.844 16.422 1 50.88 718 SER A O 1
ATOM 5618 N N . ALA A 1 719 ? 30.969 27.453 15.82 1 38.28 719 ALA A N 1
ATOM 5619 C CA . ALA A 1 719 ? 31.172 28.672 16.609 1 38.28 719 ALA A CA 1
ATOM 5620 C C . ALA A 1 719 ? 30.766 28.453 18.062 1 38.28 719 ALA A C 1
ATOM 5622 O O . ALA A 1 719 ? 29.797 27.75 18.344 1 38.28 719 ALA A O 1
ATOM 5623 N N . MET B 1 1 ? 32.312 -20.453 22.062 1 19 1 MET B N 1
ATOM 5624 C CA . MET B 1 1 ? 31.219 -19.875 22.844 1 19 1 MET B CA 1
ATOM 5625 C C . MET B 1 1 ? 30.531 -18.75 22.047 1 19 1 MET B C 1
ATOM 5627 O O . MET B 1 1 ? 29.578 -18.156 22.531 1 19 1 MET B O 1
ATOM 5631 N N . ILE B 1 2 ? 31.328 -18.047 21.062 1 20.64 2 ILE B N 1
ATOM 5632 C CA . ILE B 1 2 ? 31.016 -17.156 19.953 1 20.64 2 ILE B CA 1
ATOM 5633 C C . ILE B 1 2 ? 30 -17.828 19.016 1 20.64 2 ILE B C 1
ATOM 5635 O O . ILE B 1 2 ? 29.359 -17.156 18.203 1 20.64 2 ILE B O 1
ATOM 5639 N N . GLN B 1 3 ? 30.109 -19.141 18.859 1 21.41 3 GLN B N 1
ATOM 5640 C CA . GLN B 1 3 ? 29.469 -20.016 17.875 1 21.41 3 GLN B CA 1
ATOM 5641 C C . GLN B 1 3 ? 27.953 -20.047 18.047 1 21.41 3 GLN B C 1
ATOM 5643 O O . GLN B 1 3 ? 27.234 -20.422 17.125 1 21.41 3 GLN B O 1
ATOM 5648 N N . GLU B 1 4 ? 27.531 -20.203 19.266 1 25.88 4 GLU B N 1
ATOM 5649 C CA . GLU B 1 4 ? 26.125 -20.391 19.625 1 25.88 4 GLU B CA 1
ATOM 5650 C C . GLU B 1 4 ? 25.297 -19.156 19.266 1 25.88 4 GLU B C 1
ATOM 5652 O O . GLU B 1 4 ? 24.078 -19.25 19.141 1 25.88 4 GLU B O 1
ATOM 5657 N N . GLU B 1 5 ? 25.891 -17.906 19.375 1 26.67 5 GLU B N 1
ATOM 5658 C CA . GLU B 1 5 ? 25.281 -16.578 19.219 1 26.67 5 GLU B CA 1
ATOM 5659 C C . GLU B 1 5 ? 24.969 -16.281 17.766 1 26.67 5 GLU B C 1
ATOM 5661 O O . GLU B 1 5 ? 24.391 -15.234 17.438 1 26.67 5 GLU B O 1
ATOM 5666 N N . GLY B 1 6 ? 25.641 -16.859 16.75 1 26.97 6 GLY B N 1
ATOM 5667 C CA . GLY B 1 6 ? 25.531 -16.672 15.312 1 26.97 6 GLY B CA 1
ATOM 5668 C C . GLY B 1 6 ? 24.203 -17.141 14.75 1 26.97 6 GLY B C 1
ATOM 5669 O O . GLY B 1 6 ? 23.938 -16.984 13.555 1 26.97 6 GLY B O 1
ATOM 5670 N N . ARG B 1 7 ? 23.641 -18.219 15.289 1 27.47 7 ARG B N 1
ATOM 5671 C CA . ARG B 1 7 ? 22.406 -18.781 14.727 1 27.47 7 ARG B CA 1
ATOM 5672 C C . ARG B 1 7 ? 21.234 -17.828 14.875 1 27.47 7 ARG B C 1
ATOM 5674 O O . ARG B 1 7 ? 20.109 -18.156 14.531 1 27.47 7 ARG B O 1
ATOM 5681 N N . ARG B 1 8 ? 21.391 -16.969 15.852 1 31.52 8 ARG B N 1
ATOM 5682 C CA . ARG B 1 8 ? 20.266 -16.062 16 1 31.52 8 ARG B CA 1
ATOM 5683 C C . ARG B 1 8 ? 20.125 -15.148 14.797 1 31.52 8 ARG B C 1
ATOM 5685 O O . ARG B 1 8 ? 19.422 -14.133 14.859 1 31.52 8 ARG B O 1
ATOM 5692 N N . GLY B 1 9 ? 21.125 -15.031 14.023 1 33.31 9 GLY B N 1
ATOM 5693 C CA . GLY B 1 9 ? 20.938 -14.25 12.812 1 33.31 9 GLY B CA 1
ATOM 5694 C C . GLY B 1 9 ? 19.719 -14.656 12.008 1 33.31 9 GLY B C 1
ATOM 5695 O O . GLY B 1 9 ? 19.531 -14.203 10.883 1 33.31 9 GLY B O 1
ATOM 5696 N N . ILE B 1 10 ? 19.438 -15.977 12.016 1 37.31 10 ILE B N 1
ATOM 5697 C CA . ILE B 1 10 ? 18.281 -16.5 11.289 1 37.31 10 ILE B CA 1
ATOM 5698 C C . ILE B 1 10 ? 17.031 -15.719 11.688 1 37.31 10 ILE B C 1
ATOM 5700 O O . ILE B 1 10 ? 16.75 -15.555 12.875 1 37.31 10 ILE B O 1
ATOM 5704 N N . SER B 1 11 ? 16.531 -14.922 10.797 1 48.22 11 SER B N 1
ATOM 5705 C CA . SER B 1 11 ? 15.336 -14.086 10.828 1 48.22 11 SER B CA 1
ATOM 5706 C C . SER B 1 11 ? 14.211 -14.75 11.617 1 48.22 11 SER B C 1
ATOM 5708 O O . SER B 1 11 ? 13.742 -15.828 11.25 1 48.22 11 SER B O 1
ATOM 5710 N N . HIS B 1 12 ? 14.453 -14.891 12.859 1 59.97 12 HIS B N 1
ATOM 5711 C CA . HIS B 1 12 ? 13.312 -15.273 13.688 1 59.97 12 HIS B CA 1
ATOM 5712 C C . HIS B 1 12 ? 12.016 -14.672 13.141 1 59.97 12 HIS B C 1
ATOM 5714 O O . HIS B 1 12 ? 11.789 -13.469 13.273 1 59.97 12 HIS B O 1
ATOM 5720 N N . HIS B 1 13 ? 11.633 -15.477 12.141 1 76.88 13 HIS B N 1
ATOM 5721 C CA . HIS B 1 13 ? 10.32 -15.094 11.633 1 76.88 13 HIS B CA 1
ATOM 5722 C C . HIS B 1 13 ? 9.234 -15.367 12.672 1 76.88 13 HIS B C 1
ATOM 5724 O O . HIS B 1 13 ? 9.359 -16.297 13.477 1 76.88 13 HIS B O 1
ATOM 5730 N N . ASP B 1 14 ? 8.461 -14.539 13.094 1 81.62 14 ASP B N 1
ATOM 5731 C CA . ASP B 1 14 ? 7.359 -14.68 14.039 1 81.62 14 ASP B CA 1
ATOM 5732 C C . ASP B 1 14 ? 6.324 -15.68 13.523 1 81.62 14 ASP B C 1
ATOM 5734 O O . ASP B 1 14 ? 5.172 -15.312 13.273 1 81.62 14 ASP B O 1
ATOM 5738 N N . TYR B 1 15 ? 6.816 -17.062 13.484 1 89.12 15 TYR B N 1
ATOM 5739 C CA . TYR B 1 15 ? 5.906 -18.094 13.023 1 89.12 15 TYR B CA 1
ATOM 5740 C C . TYR B 1 15 ? 4.82 -18.375 14.055 1 89.12 15 TYR B C 1
ATOM 5742 O O . TYR B 1 15 ? 5.098 -18.422 15.258 1 89.12 15 TYR B O 1
ATOM 5750 N N . PRO B 1 16 ? 3.611 -18.562 13.57 1 92.44 16 PRO B N 1
ATOM 5751 C CA . PRO B 1 16 ? 2.619 -19.062 14.523 1 92.44 16 PRO B CA 1
ATOM 5752 C C . PRO B 1 16 ? 2.893 -20.5 14.961 1 92.44 16 PRO B C 1
ATOM 5754 O O . PRO B 1 16 ? 3.482 -21.281 14.203 1 92.44 16 PRO B O 1
ATOM 5757 N N . PRO B 1 17 ? 2.471 -20.859 16.141 1 92.69 17 PRO B N 1
ATOM 5758 C CA . PRO B 1 17 ? 2.723 -22.219 16.625 1 92.69 17 PRO B CA 1
ATOM 5759 C C . PRO B 1 17 ? 1.966 -23.281 15.828 1 92.69 17 PRO B C 1
ATOM 5761 O O . PRO B 1 17 ? 0.825 -23.047 15.422 1 92.69 17 PRO B O 1
ATOM 5764 N N . PRO B 1 18 ? 2.627 -24.422 15.602 1 95.56 18 PRO B N 1
ATOM 5765 C CA . PRO B 1 18 ? 1.946 -25.531 14.93 1 95.56 18 PRO B CA 1
ATOM 5766 C C . PRO B 1 18 ? 1.15 -26.406 15.891 1 95.56 18 PRO B C 1
ATOM 5768 O O . PRO B 1 18 ? 1.277 -26.266 17.109 1 95.56 18 PRO B O 1
ATOM 5771 N N . LEU B 1 19 ? 0.249 -27.219 15.344 1 96.56 19 LEU B N 1
ATOM 5772 C CA . LEU B 1 19 ? -0.286 -28.344 16.094 1 96.56 19 LEU B CA 1
ATOM 5773 C C . LEU B 1 19 ? 0.72 -29.5 16.141 1 96.56 19 LEU B C 1
ATOM 5775 O O . LEU B 1 19 ? 1.558 -29.625 15.25 1 96.56 19 LEU B O 1
ATOM 5779 N N . THR B 1 20 ? 0.586 -30.359 17.172 1 96.06 20 THR B N 1
ATOM 5780 C CA . THR B 1 20 ? 1.593 -31.391 17.328 1 96.06 20 THR B CA 1
ATOM 5781 C C . THR B 1 20 ? 0.977 -32.781 17.109 1 96.06 20 THR B C 1
ATOM 5783 O O . THR B 1 20 ? 1.696 -33.75 16.922 1 96.06 20 THR B O 1
ATOM 5786 N N . ASP B 1 21 ? -0.318 -32.812 17.109 1 96.81 21 ASP B N 1
ATOM 5787 C CA . ASP B 1 21 ? -0.967 -34.094 17 1 96.81 21 ASP B CA 1
ATOM 5788 C C . ASP B 1 21 ? -2.076 -34.062 15.945 1 96.81 21 ASP B C 1
ATOM 5790 O O . ASP B 1 21 ? -2.674 -33.031 15.695 1 96.81 21 ASP B O 1
ATOM 5794 N N . ILE B 1 22 ? -2.244 -35.188 15.32 1 97.81 22 ILE B N 1
ATOM 5795 C CA . ILE B 1 22 ? -3.385 -35.375 14.43 1 97.81 22 ILE B CA 1
ATOM 5796 C C . ILE B 1 22 ? -4.633 -35.688 15.25 1 97.81 22 ILE B C 1
ATOM 5798 O O . ILE B 1 22 ? -4.73 -36.75 15.867 1 97.81 22 ILE B O 1
ATOM 5802 N N . GLU B 1 23 ? -5.594 -34.875 15.164 1 95 23 GLU B N 1
ATOM 5803 C CA . GLU B 1 23 ? -6.676 -34.875 16.141 1 95 23 GLU B CA 1
ATOM 5804 C C . GLU B 1 23 ? -7.859 -35.688 15.68 1 95 23 GLU B C 1
ATOM 5806 O O . GLU B 1 23 ? -8.648 -36.188 16.484 1 95 23 GLU B O 1
ATOM 5811 N N . HIS B 1 24 ? -8.055 -35.875 14.398 1 96.5 24 HIS B N 1
ATOM 5812 C CA . HIS B 1 24 ? -9.242 -36.531 13.867 1 96.5 24 HIS B CA 1
ATOM 5813 C C . HIS B 1 24 ? -8.875 -37.781 13.07 1 96.5 24 HIS B C 1
ATOM 5815 O O . HIS B 1 24 ? -7.715 -37.969 12.68 1 96.5 24 HIS B O 1
ATOM 5821 N N . ASP B 1 25 ? -9.898 -38.562 12.836 1 97 25 ASP B N 1
ATOM 5822 C CA . ASP B 1 25 ? -9.695 -39.781 12.062 1 97 25 ASP B CA 1
ATOM 5823 C C . ASP B 1 25 ? -10.062 -39.562 10.594 1 97 25 ASP B C 1
ATOM 5825 O O . ASP B 1 25 ? -9.68 -40.375 9.734 1 97 25 ASP B O 1
ATOM 5829 N N . THR B 1 26 ? -10.859 -38.562 10.414 1 97.12 26 THR B N 1
ATOM 5830 C CA . THR B 1 26 ? -11.273 -38.281 9.039 1 97.12 26 THR B CA 1
ATOM 5831 C C . THR B 1 26 ? -11.062 -36.812 8.703 1 97.12 26 THR B C 1
ATOM 5833 O O . THR B 1 26 ? -11.281 -35.938 9.555 1 97.12 26 THR B O 1
ATOM 5836 N N . TYR B 1 27 ? -10.641 -36.531 7.566 1 97.56 27 TYR B N 1
ATOM 5837 C CA . TYR B 1 27 ? -10.461 -35.188 7.023 1 97.56 27 TYR B CA 1
ATOM 5838 C C . TYR B 1 27 ? -11.023 -35.094 5.609 1 97.56 27 TYR B C 1
ATOM 5840 O O . TYR B 1 27 ? -11.047 -36.094 4.879 1 97.56 27 TYR B O 1
ATOM 5848 N N . ASP B 1 28 ? -11.523 -33.906 5.27 1 97 28 ASP B N 1
ATOM 5849 C CA . ASP B 1 28 ? -11.961 -33.719 3.891 1 97 28 ASP B CA 1
ATOM 5850 C C . ASP B 1 28 ? -10.766 -33.688 2.938 1 97 28 ASP B C 1
ATOM 5852 O O . ASP B 1 28 ? -10.836 -34.25 1.84 1 97 28 ASP B O 1
ATOM 5856 N N . ILE B 1 29 ? -9.742 -33.031 3.338 1 98.25 29 ILE B N 1
ATOM 5857 C CA . ILE B 1 29 ? -8.547 -32.906 2.52 1 98.25 29 ILE B CA 1
ATOM 5858 C C . ILE B 1 29 ? -7.305 -33.094 3.391 1 98.25 29 ILE B C 1
ATOM 5860 O O . ILE B 1 29 ? -7.188 -32.469 4.449 1 98.25 29 ILE B O 1
ATOM 5864 N N . VAL B 1 30 ? -6.43 -33.906 2.99 1 98.69 30 VAL B N 1
ATOM 5865 C CA . VAL B 1 30 ? -5.121 -34.062 3.615 1 98.69 30 VAL B CA 1
ATOM 5866 C C . VAL B 1 30 ? -4.035 -33.531 2.684 1 98.69 30 VAL B C 1
ATOM 5868 O O . VAL B 1 30 ? -3.951 -33.938 1.523 1 98.69 30 VAL B O 1
ATOM 5871 N N . ILE B 1 31 ? -3.268 -32.625 3.166 1 98.88 31 ILE B N 1
ATOM 5872 C CA . ILE B 1 31 ? -2.164 -32.031 2.428 1 98.88 31 ILE B CA 1
ATOM 5873 C C . ILE B 1 31 ? -0.835 -32.438 3.049 1 98.88 31 ILE B C 1
ATOM 5875 O O . ILE B 1 31 ? -0.588 -32.219 4.23 1 98.88 31 ILE B O 1
ATOM 5879 N N . VAL B 1 32 ? 0.017 -33.094 2.262 1 98.81 32 VAL B N 1
ATOM 5880 C CA . VAL B 1 32 ? 1.328 -33.531 2.738 1 98.81 32 VAL B CA 1
ATOM 5881 C C . VAL B 1 32 ? 2.398 -32.562 2.244 1 98.81 32 VAL B C 1
ATOM 5883 O O . VAL B 1 32 ? 2.674 -32.469 1.045 1 98.81 32 VAL B O 1
ATOM 5886 N N . GLY B 1 33 ? 3.025 -31.859 3.135 1 98.25 33 GLY B N 1
ATOM 5887 C CA . GLY B 1 33 ? 4.02 -30.844 2.814 1 98.25 33 GLY B CA 1
ATOM 5888 C C . GLY B 1 33 ? 3.549 -29.438 3.107 1 98.25 33 GLY B C 1
ATOM 5889 O O . GLY B 1 33 ? 2.512 -29 2.6 1 98.25 33 GLY B O 1
ATOM 5890 N N . ALA B 1 34 ? 4.297 -28.703 3.953 1 97.69 34 ALA B N 1
ATOM 5891 C CA . ALA B 1 34 ? 3.967 -27.328 4.305 1 97.69 34 ALA B CA 1
ATOM 5892 C C . ALA B 1 34 ? 5.004 -26.359 3.744 1 97.69 34 ALA B C 1
ATOM 5894 O O . ALA B 1 34 ? 5.504 -25.484 4.465 1 97.69 34 ALA B O 1
ATOM 5895 N N . GLY B 1 35 ? 5.398 -26.562 2.508 1 95.94 35 GLY B N 1
ATOM 5896 C CA . GLY B 1 35 ? 6.09 -25.562 1.715 1 95.94 35 GLY B CA 1
ATOM 5897 C C . GLY B 1 35 ? 5.148 -24.641 0.97 1 95.94 35 GLY B C 1
ATOM 5898 O O . GLY B 1 35 ? 3.941 -24.641 1.219 1 95.94 35 GLY B O 1
ATOM 5899 N N . PRO B 1 36 ? 5.676 -23.891 0.073 1 95.5 36 PRO B N 1
ATOM 5900 C CA . PRO B 1 36 ? 4.848 -22.891 -0.608 1 95.5 36 PRO B CA 1
ATOM 5901 C C . PRO B 1 36 ? 3.635 -23.516 -1.303 1 95.5 36 PRO B C 1
ATOM 5903 O O . PRO B 1 36 ? 2.531 -22.969 -1.222 1 95.5 36 PRO B O 1
ATOM 5906 N N . ALA B 1 37 ? 3.811 -24.625 -1.965 1 97.19 37 ALA B N 1
ATOM 5907 C CA . ALA B 1 37 ? 2.699 -25.281 -2.654 1 97.19 37 ALA B CA 1
ATOM 5908 C C . ALA B 1 37 ? 1.613 -25.703 -1.667 1 97.19 37 ALA B C 1
ATOM 5910 O O . ALA B 1 37 ? 0.44 -25.359 -1.849 1 97.19 37 ALA B O 1
ATOM 5911 N N . GLY B 1 38 ? 2.039 -26.406 -0.645 1 98.5 38 GLY B N 1
ATOM 5912 C CA . GLY B 1 38 ? 1.082 -26.875 0.344 1 98.5 38 GLY B CA 1
ATOM 5913 C C . GLY B 1 38 ? 0.417 -25.75 1.112 1 98.5 38 GLY B C 1
ATOM 5914 O O . GLY B 1 38 ? -0.791 -25.797 1.359 1 98.5 38 GLY B O 1
ATOM 5915 N N . LEU B 1 39 ? 1.204 -24.781 1.491 1 98.25 39 LEU B N 1
ATOM 5916 C CA . LEU B 1 39 ? 0.678 -23.672 2.27 1 98.25 39 LEU B CA 1
ATOM 5917 C C . LEU B 1 39 ? -0.272 -22.812 1.431 1 98.25 39 LEU B C 1
ATOM 5919 O O . LEU B 1 39 ? -1.265 -22.297 1.945 1 98.25 39 LEU B O 1
ATOM 5923 N N . MET B 1 40 ? 0.018 -22.656 0.169 1 98.19 40 MET B N 1
ATOM 5924 C CA . MET B 1 40 ? -0.917 -21.953 -0.709 1 98.19 40 MET B CA 1
ATOM 5925 C C . MET B 1 40 ? -2.25 -22.688 -0.78 1 98.19 40 MET B C 1
ATOM 5927 O O . MET B 1 40 ? -3.311 -22.078 -0.634 1 98.19 40 MET B O 1
ATOM 5931 N N . LEU B 1 41 ? -2.207 -23.969 -1.016 1 98.44 41 LEU B N 1
ATOM 5932 C CA . LEU B 1 41 ? -3.422 -24.766 -1.081 1 98.44 41 LEU B CA 1
ATOM 5933 C C . LEU B 1 41 ? -4.219 -24.656 0.216 1 98.44 41 LEU B C 1
ATOM 5935 O O . LEU B 1 41 ? -5.418 -24.375 0.192 1 98.44 41 LEU B O 1
ATOM 5939 N N . ALA B 1 42 ? -3.496 -24.828 1.298 1 98.19 42 ALA B N 1
ATOM 5940 C CA . ALA B 1 42 ? -4.137 -24.797 2.611 1 98.19 42 ALA B CA 1
ATOM 5941 C C . ALA B 1 42 ? -4.734 -23.422 2.896 1 98.19 42 ALA B C 1
ATOM 5943 O O . ALA B 1 42 ? -5.848 -23.328 3.416 1 98.19 42 ALA B O 1
ATOM 5944 N N . SER B 1 43 ? -3.99 -22.406 2.584 1 96.94 43 SER B N 1
ATOM 5945 C CA . SER B 1 43 ? -4.457 -21.047 2.828 1 96.94 43 SER B CA 1
ATOM 5946 C C . SER B 1 43 ? -5.711 -20.75 2.014 1 96.94 43 SER B C 1
ATOM 5948 O O . SER B 1 43 ? -6.66 -20.141 2.527 1 96.94 43 SER B O 1
ATOM 5950 N N . CYS B 1 44 ? -5.727 -21.125 0.766 1 96.19 44 CYS B N 1
ATOM 5951 C CA . CYS B 1 44 ? -6.91 -20.922 -0.059 1 96.19 44 CYS B CA 1
ATOM 5952 C C . CYS B 1 44 ? -8.117 -21.641 0.545 1 96.19 44 CYS B C 1
ATOM 5954 O O . CYS B 1 44 ? -9.18 -21.031 0.704 1 96.19 44 CYS B O 1
ATOM 5956 N N . LEU B 1 45 ? -7.941 -22.859 0.888 1 95.69 45 LEU B N 1
ATOM 5957 C CA . LEU B 1 45 ? -9.039 -23.656 1.416 1 95.69 45 LEU B CA 1
ATOM 5958 C C . LEU B 1 45 ? -9.516 -23.109 2.756 1 95.69 45 LEU B C 1
ATOM 5960 O O . LEU B 1 45 ? -10.719 -23.141 3.051 1 95.69 45 LEU B O 1
ATOM 5964 N N . ALA B 1 46 ? -8.539 -22.672 3.541 1 94.5 46 ALA B N 1
ATOM 5965 C CA . ALA B 1 46 ? -8.906 -22.047 4.809 1 94.5 46 ALA B CA 1
ATOM 5966 C C . ALA B 1 46 ? -9.766 -20.812 4.582 1 94.5 46 ALA B C 1
ATOM 5968 O O . ALA B 1 46 ? -10.758 -20.594 5.289 1 94.5 46 ALA B O 1
ATOM 5969 N N . ARG B 1 47 ? -9.477 -20.031 3.641 1 92.56 47 ARG B N 1
ATOM 5970 C CA . ARG B 1 47 ? -10.242 -18.844 3.305 1 92.56 47 ARG B CA 1
ATOM 5971 C C . ARG B 1 47 ? -11.641 -19.203 2.814 1 92.56 47 ARG B C 1
ATOM 5973 O O . ARG B 1 47 ? -12.617 -18.531 3.162 1 92.56 47 ARG B O 1
ATOM 5980 N N . TYR B 1 48 ? -11.641 -20.219 1.96 1 90.94 48 TYR B N 1
ATOM 5981 C CA . TYR B 1 48 ? -12.945 -20.641 1.474 1 90.94 48 TYR B CA 1
ATOM 5982 C C . TYR B 1 48 ? -13.828 -21.125 2.625 1 90.94 48 TYR B C 1
ATOM 5984 O O . TYR B 1 48 ? -15.039 -20.906 2.621 1 90.94 48 TYR B O 1
ATOM 5992 N N . GLY B 1 49 ? -13.258 -21.844 3.547 1 88.69 49 GLY B N 1
ATOM 5993 C CA . GLY B 1 49 ? -13.969 -22.312 4.719 1 88.69 49 GLY B CA 1
ATOM 5994 C C . GLY B 1 49 ? -14.805 -23.562 4.449 1 88.69 49 GLY B C 1
ATOM 5995 O O . GLY B 1 49 ? -15.016 -23.938 3.295 1 88.69 49 GLY B O 1
ATOM 5996 N N . GLY B 1 50 ? -15.227 -24.203 5.516 1 88 50 GLY B N 1
ATOM 5997 C CA . GLY B 1 50 ? -16.156 -25.328 5.43 1 88 50 GLY B CA 1
ATOM 5998 C C . GLY B 1 50 ? -15.461 -26.656 5.164 1 88 50 GLY B C 1
ATOM 5999 O O . GLY B 1 50 ? -16.109 -27.625 4.773 1 88 50 GLY B O 1
ATOM 6000 N N . HIS B 1 51 ? -14.18 -26.703 5.344 1 93.06 51 HIS B N 1
ATOM 6001 C CA . HIS B 1 51 ? -13.414 -27.922 5.105 1 93.06 51 HIS B CA 1
ATOM 6002 C C . HIS B 1 51 ? -12.633 -28.344 6.352 1 93.06 51 HIS B C 1
ATOM 6004 O O . HIS B 1 51 ? -12.102 -27.484 7.066 1 93.06 51 HIS B O 1
ATOM 6010 N N . ARG B 1 52 ? -12.703 -29.547 6.707 1 96.06 52 ARG B N 1
ATOM 6011 C CA . ARG B 1 52 ? -11.75 -30.094 7.672 1 96.06 52 ARG B CA 1
ATOM 6012 C C . ARG B 1 52 ? -10.445 -30.5 6.984 1 96.06 52 ARG B C 1
ATOM 6014 O O . ARG B 1 52 ? -10.406 -31.484 6.258 1 96.06 52 ARG B O 1
ATOM 6021 N N . ILE B 1 53 ? -9.398 -29.734 7.219 1 98 53 ILE B N 1
ATOM 6022 C CA . ILE B 1 53 ? -8.148 -29.906 6.484 1 98 53 ILE B CA 1
ATOM 6023 C C . ILE B 1 53 ? -7.039 -30.344 7.434 1 98 53 ILE B C 1
ATOM 6025 O O . ILE B 1 53 ? -6.953 -29.875 8.562 1 98 53 ILE B O 1
ATOM 6029 N N . LEU B 1 54 ? -6.273 -31.312 7.059 1 98.69 54 LEU B N 1
ATOM 6030 C CA . LEU B 1 54 ? -5.035 -31.688 7.734 1 98.69 54 LEU B CA 1
ATOM 6031 C C . LEU B 1 54 ? -3.82 -31.344 6.879 1 98.69 54 LEU B C 1
ATOM 6033 O O . LEU B 1 54 ? -3.689 -31.828 5.754 1 98.69 54 LEU B O 1
ATOM 6037 N N . VAL B 1 55 ? -3.029 -30.5 7.348 1 98.69 55 VAL B N 1
ATOM 6038 C CA . VAL B 1 55 ? -1.754 -30.172 6.715 1 98.69 55 VAL B CA 1
ATOM 6039 C C . VAL B 1 55 ? -0.605 -30.719 7.562 1 98.69 55 VAL B C 1
ATOM 6041 O O . VAL B 1 55 ? -0.445 -30.328 8.719 1 98.69 55 VAL B O 1
ATOM 6044 N N . VAL B 1 56 ? 0.227 -31.562 6.977 1 98.5 56 VAL B N 1
ATOM 6045 C CA . VAL B 1 56 ? 1.289 -32.156 7.77 1 98.5 56 VAL B CA 1
ATOM 6046 C C . VAL B 1 56 ? 2.645 -31.859 7.137 1 98.5 56 VAL B C 1
ATOM 6048 O O . VAL B 1 56 ? 2.744 -31.688 5.922 1 98.5 56 VAL B O 1
ATOM 6051 N N . ASP B 1 57 ? 3.605 -31.812 7.895 1 98.12 57 ASP B N 1
ATOM 6052 C CA . ASP B 1 57 ? 5 -31.719 7.469 1 98.12 57 ASP B CA 1
ATOM 6053 C C . ASP B 1 57 ? 5.914 -32.5 8.398 1 98.12 57 ASP B C 1
ATOM 6055 O O . ASP B 1 57 ? 5.707 -32.531 9.617 1 98.12 57 ASP B O 1
ATOM 6059 N N . ALA B 1 58 ? 6.922 -33.062 7.809 1 96.56 58 ALA B N 1
ATOM 6060 C CA . ALA B 1 58 ? 7.844 -33.906 8.578 1 96.56 58 ALA B CA 1
ATOM 6061 C C . ALA B 1 58 ? 8.789 -33.062 9.414 1 96.56 58 ALA B C 1
ATOM 6063 O O . ALA B 1 58 ? 9.258 -33.5 10.469 1 96.56 58 ALA B O 1
ATOM 6064 N N . ARG B 1 59 ? 9.094 -31.875 8.945 1 94.38 59 ARG B N 1
ATOM 6065 C CA . ARG B 1 59 ? 9.992 -30.984 9.672 1 94.38 59 ARG B CA 1
ATOM 6066 C C . ARG B 1 59 ? 9.281 -30.344 10.859 1 94.38 59 ARG B C 1
ATOM 6068 O O . ARG B 1 59 ? 8.125 -29.922 10.758 1 94.38 59 ARG B O 1
ATOM 6075 N N . SER B 1 60 ? 9.984 -30.188 12 1 94.38 60 SER B N 1
ATOM 6076 C CA . SER B 1 60 ? 9.383 -29.656 13.219 1 94.38 60 SER B CA 1
ATOM 6077 C C . SER B 1 60 ? 9.211 -28.141 13.141 1 94.38 60 SER B C 1
ATOM 6079 O O . SER B 1 60 ? 8.469 -27.547 13.93 1 94.38 60 SER B O 1
ATOM 6081 N N . GLU B 1 61 ? 9.898 -27.469 12.219 1 91.06 61 GLU B N 1
ATOM 6082 C CA . GLU B 1 61 ? 9.82 -26.031 12.047 1 91.06 61 GLU B CA 1
ATOM 6083 C C . GLU B 1 61 ? 9.836 -25.656 10.562 1 91.06 61 GLU B C 1
ATOM 6085 O O . GLU B 1 61 ? 10.312 -26.422 9.727 1 91.06 61 GLU B O 1
ATOM 6090 N N . PRO B 1 62 ? 9.289 -24.469 10.258 1 90 62 PRO B N 1
ATOM 6091 C CA . PRO B 1 62 ? 9.359 -24.016 8.867 1 90 62 PRO B CA 1
ATOM 6092 C C . PRO B 1 62 ? 10.789 -23.719 8.414 1 90 62 PRO B C 1
ATOM 6094 O O . PRO B 1 62 ? 11.719 -23.766 9.227 1 90 62 PRO B O 1
ATOM 6097 N N . THR B 1 63 ? 10.883 -23.516 7.074 1 80.44 63 THR B N 1
ATOM 6098 C CA . THR B 1 63 ? 12.172 -23.141 6.508 1 80.44 63 THR B CA 1
ATOM 6099 C C . THR B 1 63 ? 12.664 -21.828 7.102 1 80.44 63 THR B C 1
ATOM 6101 O O . THR B 1 63 ? 11.906 -20.859 7.191 1 80.44 63 THR B O 1
ATOM 6104 N N . THR B 1 64 ? 13.922 -21.812 7.48 1 73.5 64 THR B N 1
ATOM 6105 C CA . THR B 1 64 ? 14.414 -20.609 8.172 1 73.5 64 THR B CA 1
ATOM 6106 C C . THR B 1 64 ? 15.219 -19.734 7.227 1 73.5 64 THR B C 1
ATOM 6108 O O . THR B 1 64 ? 15.352 -18.531 7.453 1 73.5 64 THR B O 1
ATOM 6111 N N . ALA B 1 65 ? 15.82 -20.406 6.242 1 70.25 65 ALA B N 1
ATOM 6112 C CA . ALA B 1 65 ? 16.625 -19.562 5.355 1 70.25 65 ALA B CA 1
ATOM 6113 C C . ALA B 1 65 ? 16.719 -20.172 3.957 1 70.25 65 ALA B C 1
ATOM 6115 O O . ALA B 1 65 ? 16.641 -21.391 3.801 1 70.25 65 ALA B O 1
ATOM 6116 N N . GLY B 1 66 ? 16.734 -19.234 2.994 1 73 66 GLY B N 1
ATOM 6117 C CA . GLY B 1 66 ? 17.125 -19.562 1.634 1 73 66 GLY B CA 1
ATOM 6118 C C . GLY B 1 66 ? 16.047 -20.266 0.848 1 73 66 GLY B C 1
ATOM 6119 O O . GLY B 1 66 ? 14.891 -19.828 0.842 1 73 66 GLY B O 1
ATOM 6120 N N . ARG B 1 67 ? 16.406 -21.266 -0.07 1 76.88 67 ARG B N 1
ATOM 6121 C CA . ARG B 1 67 ? 15.664 -22.094 -0.997 1 76.88 67 ARG B CA 1
ATOM 6122 C C . ARG B 1 67 ? 15.016 -21.266 -2.096 1 76.88 67 ARG B C 1
ATOM 6124 O O . ARG B 1 67 ? 15.711 -20.688 -2.93 1 76.88 67 ARG B O 1
ATOM 6131 N N . ALA B 1 68 ? 13.688 -20.953 -1.919 1 74.44 68 ALA B N 1
ATOM 6132 C CA . ALA B 1 68 ? 13.016 -20.141 -2.939 1 74.44 68 ALA B CA 1
ATOM 6133 C C . ALA B 1 68 ? 13.234 -18.656 -2.697 1 74.44 68 ALA B C 1
ATOM 6135 O O . ALA B 1 68 ? 13.508 -18.234 -1.572 1 74.44 68 ALA B O 1
ATOM 6136 N N . ASP B 1 69 ? 13.25 -17.875 -3.834 1 78.75 69 ASP B N 1
ATOM 6137 C CA . ASP B 1 69 ? 13.484 -16.453 -3.541 1 78.75 69 ASP B CA 1
ATOM 6138 C C . ASP B 1 69 ? 12.633 -15.562 -4.438 1 78.75 69 ASP B C 1
ATOM 6140 O O . ASP B 1 69 ? 12.094 -14.547 -3.982 1 78.75 69 ASP B O 1
ATOM 6144 N N . GLY B 1 70 ? 12.492 -15.859 -5.723 1 90.06 70 GLY B N 1
ATOM 6145 C CA . GLY B 1 70 ? 11.891 -14.891 -6.629 1 90.06 70 GLY B CA 1
ATOM 6146 C C . GLY B 1 70 ? 10.398 -15.094 -6.816 1 90.06 70 GLY B C 1
ATOM 6147 O O . GLY B 1 70 ? 9.953 -16.188 -7.188 1 90.06 70 GLY B O 1
ATOM 6148 N N . ILE B 1 71 ? 9.547 -14.094 -6.504 1 93.31 71 ILE B N 1
ATOM 6149 C CA . ILE B 1 71 ? 8.117 -14.102 -6.809 1 93.31 71 ILE B CA 1
ATOM 6150 C C . ILE B 1 71 ? 7.859 -13.297 -8.078 1 93.31 71 ILE B C 1
ATOM 6152 O O . ILE B 1 71 ? 8.195 -12.109 -8.141 1 93.31 71 ILE B O 1
ATOM 6156 N N . GLN B 1 72 ? 7.297 -13.938 -9.016 1 92.25 72 GLN B N 1
ATOM 6157 C CA . GLN B 1 72 ? 7.082 -13.336 -10.328 1 92.25 72 GLN B CA 1
ATOM 6158 C C . GLN B 1 72 ? 5.773 -12.562 -10.375 1 92.25 72 GLN B C 1
ATOM 6160 O O . GLN B 1 72 ? 4.922 -12.711 -9.492 1 92.25 72 GLN B O 1
ATOM 6165 N N . PRO B 1 73 ? 5.543 -11.711 -11.406 1 91.06 73 PRO B N 1
ATOM 6166 C CA . PRO B 1 73 ? 4.41 -10.789 -11.492 1 91.06 73 PRO B CA 1
ATOM 6167 C C . PRO B 1 73 ? 3.062 -11.492 -11.375 1 91.06 73 PRO B C 1
ATOM 6169 O O . PRO B 1 73 ? 2.182 -11.039 -10.641 1 91.06 73 PRO B O 1
ATOM 6172 N N . ARG B 1 74 ? 2.848 -12.57 -12.062 1 92.25 74 ARG B N 1
ATOM 6173 C CA . ARG B 1 74 ? 1.569 -13.273 -11.992 1 92.25 74 ARG B CA 1
ATOM 6174 C C . ARG B 1 74 ? 1.279 -13.75 -10.578 1 92.25 74 ARG B C 1
ATOM 6176 O O . ARG B 1 74 ? 0.144 -13.664 -10.109 1 92.25 74 ARG B O 1
ATOM 6183 N N . THR B 1 75 ? 2.271 -14.312 -9.945 1 94.06 75 THR B N 1
ATOM 6184 C CA . THR B 1 75 ? 2.109 -14.758 -8.562 1 94.06 75 THR B CA 1
ATOM 6185 C C . THR B 1 75 ? 1.798 -13.57 -7.652 1 94.06 75 THR B C 1
ATOM 6187 O O . THR B 1 75 ? 0.964 -13.68 -6.75 1 94.06 75 THR B O 1
ATOM 6190 N N . ILE B 1 76 ? 2.453 -12.414 -7.926 1 93.94 76 ILE B N 1
ATOM 6191 C CA . ILE B 1 76 ? 2.16 -11.203 -7.16 1 93.94 76 ILE B CA 1
ATOM 6192 C C . ILE B 1 76 ? 0.688 -10.836 -7.328 1 93.94 76 ILE B C 1
ATOM 6194 O O . ILE B 1 76 ? 0.002 -10.539 -6.348 1 93.94 76 ILE B O 1
ATOM 6198 N N . GLU B 1 77 ? 0.196 -10.891 -8.523 1 93.06 77 GLU B N 1
ATOM 6199 C CA . GLU B 1 77 ? -1.201 -10.586 -8.812 1 93.06 77 GLU B CA 1
ATOM 6200 C C . GLU B 1 77 ? -2.143 -11.477 -8.016 1 93.06 77 GLU B C 1
ATOM 6202 O O . GLU B 1 77 ? -3.139 -11 -7.461 1 93.06 77 GLU B O 1
ATOM 6207 N N . VAL B 1 78 ? -1.796 -12.711 -8.008 1 94.19 78 VAL B N 1
ATOM 6208 C CA . VAL B 1 78 ? -2.625 -13.672 -7.289 1 94.19 78 VAL B CA 1
ATOM 6209 C C . VAL B 1 78 ? -2.574 -13.375 -5.789 1 94.19 78 VAL B C 1
ATOM 6211 O O . VAL B 1 78 ? -3.613 -13.328 -5.125 1 94.19 78 VAL B O 1
ATOM 6214 N N . LEU B 1 79 ? -1.364 -13.148 -5.277 1 95.56 79 LEU B N 1
ATOM 6215 C CA . LEU B 1 79 ? -1.21 -12.891 -3.848 1 95.56 79 LEU B CA 1
ATOM 6216 C C . LEU B 1 79 ? -1.929 -11.609 -3.445 1 95.56 79 LEU B C 1
ATOM 6218 O O . LEU B 1 79 ? -2.426 -11.5 -2.322 1 95.56 79 LEU B O 1
ATOM 6222 N N . LYS B 1 80 ? -2.061 -10.688 -4.379 1 94 80 LYS B N 1
ATOM 6223 C CA . LYS B 1 80 ? -2.781 -9.445 -4.117 1 94 80 LYS B CA 1
ATOM 6224 C C . LYS B 1 80 ? -4.285 -9.688 -4.035 1 94 80 LYS B C 1
ATOM 6226 O O . LYS B 1 80 ? -5.035 -8.82 -3.58 1 94 80 LYS B O 1
ATOM 6231 N N . THR B 1 81 ? -4.777 -10.82 -4.445 1 93.38 81 THR B N 1
ATOM 6232 C CA . THR B 1 81 ? -6.164 -11.211 -4.227 1 93.38 81 THR B CA 1
ATOM 6233 C C . THR B 1 81 ? -6.312 -11.984 -2.918 1 93.38 81 THR B C 1
ATOM 6235 O O . THR B 1 81 ? -7.375 -12.539 -2.637 1 93.38 81 THR B O 1
ATOM 6238 N N . MET B 1 82 ? -5.27 -12.055 -2.139 1 94.88 82 MET B N 1
ATOM 6239 C CA . MET B 1 82 ? -5.266 -12.656 -0.81 1 94.88 82 MET B CA 1
ATOM 6240 C C . MET B 1 82 ? -4.805 -11.656 0.245 1 94.88 82 MET B C 1
ATOM 6242 O O . MET B 1 82 ? -4.129 -12.031 1.205 1 94.88 82 MET B O 1
ATOM 6246 N N . GLU B 1 83 ? -5.148 -10.453 0.086 1 92.19 83 GLU B N 1
ATOM 6247 C CA . GLU B 1 83 ? -4.711 -9.445 1.053 1 92.19 83 GLU B CA 1
ATOM 6248 C C . GLU B 1 83 ? -5.066 -9.859 2.477 1 92.19 83 GLU B C 1
ATOM 6250 O O . GLU B 1 83 ? -6.105 -10.484 2.707 1 92.19 83 GLU B O 1
ATOM 6255 N N . PRO B 1 84 ? -4.176 -9.578 3.414 1 91.69 84 PRO B N 1
ATOM 6256 C CA . PRO B 1 84 ? -3.031 -8.672 3.291 1 91.69 84 PRO B CA 1
ATOM 6257 C C . PRO B 1 84 ? -1.757 -9.391 2.852 1 91.69 84 PRO B C 1
ATOM 6259 O O . PRO B 1 84 ? -0.679 -8.789 2.838 1 91.69 84 PRO B O 1
ATOM 6262 N N . VAL B 1 85 ? -1.768 -10.633 2.424 1 95.19 85 VAL B N 1
ATOM 6263 C CA . VAL B 1 85 ? -0.599 -11.445 2.117 1 95.19 85 VAL B CA 1
ATOM 6264 C C . VAL B 1 85 ? 0.241 -10.766 1.04 1 95.19 85 VAL B C 1
ATOM 6266 O O . VAL B 1 85 ? 1.448 -10.578 1.212 1 95.19 85 VAL B O 1
ATOM 6269 N N . GLY B 1 86 ? -0.405 -10.352 -0.071 1 95.12 86 GLY B N 1
ATOM 6270 C CA . GLY B 1 86 ? 0.305 -9.734 -1.183 1 95.12 86 GLY B CA 1
ATOM 6271 C C . GLY B 1 86 ? 1.051 -8.477 -0.792 1 95.12 86 GLY B C 1
ATOM 6272 O O . GLY B 1 86 ? 2.24 -8.336 -1.085 1 95.12 86 GLY B O 1
ATOM 6273 N N . SER B 1 87 ? 0.395 -7.562 -0.07 1 92.5 87 SER B N 1
ATOM 6274 C CA . SER B 1 87 ? 0.995 -6.285 0.307 1 92.5 87 SER B CA 1
ATOM 6275 C C . SER B 1 87 ? 2.119 -6.484 1.318 1 92.5 87 SER B C 1
ATOM 6277 O O . SER B 1 87 ? 3.135 -5.785 1.269 1 92.5 87 SER B O 1
ATOM 6279 N N . GLU B 1 88 ? 1.96 -7.402 2.23 1 92 88 GLU B N 1
ATOM 6280 C CA . GLU B 1 88 ? 2.98 -7.672 3.238 1 92 88 GLU B CA 1
ATOM 6281 C C . GLU B 1 88 ? 4.254 -8.219 2.602 1 92 88 GLU B C 1
ATOM 6283 O O . GLU B 1 88 ? 5.359 -7.773 2.932 1 92 88 GLU B O 1
ATOM 6288 N N . LEU B 1 89 ? 4.094 -9.117 1.72 1 94.31 89 LEU B N 1
ATOM 6289 C CA . LEU B 1 89 ? 5.254 -9.695 1.049 1 94.31 89 LEU B CA 1
ATOM 6290 C C . LEU B 1 89 ? 5.941 -8.656 0.167 1 94.31 89 LEU B C 1
ATOM 6292 O O . LEU B 1 89 ? 7.172 -8.586 0.129 1 94.31 89 LEU B O 1
ATOM 6296 N N . PHE B 1 90 ? 5.188 -7.836 -0.501 1 93.44 90 PHE B N 1
ATOM 6297 C CA . PHE B 1 90 ? 5.762 -6.805 -1.356 1 93.44 90 PHE B CA 1
ATOM 6298 C C . PHE B 1 90 ? 6.617 -5.84 -0.542 1 93.44 90 PHE B C 1
ATOM 6300 O O . PHE B 1 90 ? 7.738 -5.512 -0.94 1 93.44 90 PHE B O 1
ATOM 6307 N N . LYS B 1 91 ? 6.121 -5.48 0.577 1 89.81 91 LYS B N 1
ATOM 6308 C CA . LYS B 1 91 ? 6.797 -4.5 1.423 1 89.81 91 LYS B CA 1
ATOM 6309 C C . LYS B 1 91 ? 8.125 -5.047 1.943 1 89.81 91 LYS B C 1
ATOM 6311 O O . LYS B 1 91 ? 9.102 -4.305 2.072 1 89.81 91 LYS B O 1
ATOM 6316 N N . ARG B 1 92 ? 8.227 -6.27 2.166 1 91.56 92 ARG B N 1
ATOM 6317 C CA . ARG B 1 92 ? 9.406 -6.879 2.773 1 91.56 92 ARG B CA 1
ATOM 6318 C C . ARG B 1 92 ? 10.422 -7.289 1.711 1 91.56 92 ARG B C 1
ATOM 6320 O O . ARG B 1 92 ? 11.578 -7.582 2.027 1 91.56 92 ARG B O 1
ATOM 6327 N N . SER B 1 93 ? 10.039 -7.254 0.5 1 94.69 93 SER B N 1
ATOM 6328 C CA . SER B 1 93 ? 10.844 -7.816 -0.583 1 94.69 93 SER B CA 1
ATOM 6329 C C . SER B 1 93 ? 11.82 -6.785 -1.138 1 94.69 93 SER B C 1
ATOM 6331 O O . SER B 1 93 ? 11.758 -5.605 -0.781 1 94.69 93 SER B O 1
ATOM 6333 N N . ALA B 1 94 ? 12.797 -7.246 -1.807 1 95.69 94 ALA B N 1
ATOM 6334 C CA . ALA B 1 94 ? 13.555 -6.422 -2.742 1 95.69 94 ALA B CA 1
ATOM 6335 C C . ALA B 1 94 ? 12.992 -6.535 -4.156 1 95.69 94 ALA B C 1
ATOM 6337 O O . ALA B 1 94 ? 13.18 -7.551 -4.828 1 95.69 94 ALA B O 1
ATOM 6338 N N . ALA B 1 95 ? 12.328 -5.527 -4.57 1 94.69 95 ALA B N 1
ATOM 6339 C CA . ALA B 1 95 ? 11.727 -5.531 -5.902 1 94.69 95 ALA B CA 1
ATOM 6340 C C . ALA B 1 95 ? 12.773 -5.223 -6.969 1 94.69 95 ALA B C 1
ATOM 6342 O O . ALA B 1 95 ? 13.531 -4.258 -6.848 1 94.69 95 ALA B O 1
ATOM 6343 N N . SER B 1 96 ? 12.844 -6.055 -7.988 1 94.31 96 SER B N 1
ATOM 6344 C CA . SER B 1 96 ? 13.75 -5.848 -9.117 1 94.31 96 SER B CA 1
ATOM 6345 C C . SER B 1 96 ? 12.984 -5.539 -10.391 1 94.31 96 SER B C 1
ATOM 6347 O O . SER B 1 96 ? 12.117 -6.316 -10.812 1 94.31 96 SER B O 1
ATOM 6349 N N . TYR B 1 97 ? 13.383 -4.488 -11.023 1 92.38 97 TYR B N 1
ATOM 6350 C CA . TYR B 1 97 ? 12.617 -3.998 -12.164 1 92.38 97 TYR B CA 1
ATOM 6351 C C . TYR B 1 97 ? 13.414 -4.148 -13.461 1 92.38 97 TYR B C 1
ATOM 6353 O O . TYR B 1 97 ? 12.859 -4.012 -14.555 1 92.38 97 TYR B O 1
ATOM 6361 N N . GLU B 1 98 ? 14.703 -4.504 -13.289 1 92.5 98 GLU B N 1
ATOM 6362 C CA . GLU B 1 98 ? 15.57 -4.484 -14.461 1 92.5 98 GLU B CA 1
ATOM 6363 C C . GLU B 1 98 ? 16.547 -5.66 -14.453 1 92.5 98 GLU B C 1
ATOM 6365 O O . GLU B 1 98 ? 16.922 -6.145 -13.383 1 92.5 98 GLU B O 1
ATOM 6370 N N . ARG B 1 99 ? 16.891 -6.145 -15.672 1 90.56 99 ARG B N 1
ATOM 6371 C CA . ARG B 1 99 ? 17.922 -7.156 -15.898 1 90.56 99 ARG B CA 1
ATOM 6372 C C . ARG B 1 99 ? 19.109 -6.574 -16.656 1 90.56 99 ARG B C 1
ATOM 6374 O O . ARG B 1 99 ? 18.922 -5.777 -17.578 1 90.56 99 ARG B O 1
ATOM 6381 N N . THR B 1 100 ? 20.25 -6.965 -16.25 1 94.12 100 THR B N 1
ATOM 6382 C CA . THR B 1 100 ? 21.469 -6.484 -16.891 1 94.12 100 THR B CA 1
ATOM 6383 C C . THR B 1 100 ? 22.328 -7.652 -17.344 1 94.12 100 THR B C 1
ATOM 6385 O O . THR B 1 100 ? 22.312 -8.727 -16.75 1 94.12 100 THR B O 1
ATOM 6388 N N . PHE B 1 101 ? 23.078 -7.477 -18.438 1 91.56 101 PHE B N 1
ATOM 6389 C CA . PHE B 1 101 ? 23.906 -8.508 -19.031 1 91.56 101 PHE B CA 1
ATOM 6390 C C . PHE B 1 101 ? 25.344 -8.039 -19.172 1 91.56 101 PHE B C 1
ATOM 6392 O O . PHE B 1 101 ? 25.609 -6.938 -19.672 1 91.56 101 PHE B O 1
ATOM 6399 N N . TRP B 1 102 ? 26.203 -8.812 -18.625 1 94.38 102 TRP B N 1
ATOM 6400 C CA . TRP B 1 102 ? 27.625 -8.531 -18.625 1 94.38 102 TRP B CA 1
ATOM 6401 C C . TRP B 1 102 ? 28.406 -9.656 -19.297 1 94.38 102 TRP B C 1
ATOM 6403 O O . TRP B 1 102 ? 28.156 -10.836 -19.031 1 94.38 102 TRP B O 1
ATOM 6413 N N . TYR B 1 103 ? 29.328 -9.328 -20.172 1 91.31 103 TYR B N 1
ATOM 6414 C CA . TYR B 1 103 ? 30.109 -10.297 -20.938 1 91.31 103 TYR B CA 1
ATOM 6415 C C . TYR B 1 103 ? 31.594 -9.945 -20.891 1 91.31 103 TYR B C 1
ATOM 6417 O O . TYR B 1 103 ? 31.969 -8.867 -20.438 1 91.31 103 TYR B O 1
ATOM 6425 N N . PRO B 1 104 ? 32.406 -10.969 -21.328 1 90.81 104 PRO B N 1
ATOM 6426 C CA . PRO B 1 104 ? 33.844 -10.68 -21.375 1 90.81 104 PRO B CA 1
ATOM 6427 C C . PRO B 1 104 ? 34.156 -9.461 -22.234 1 90.81 104 PRO B C 1
ATOM 6429 O O . PRO B 1 104 ? 33.438 -9.164 -23.188 1 90.81 104 PRO B O 1
ATOM 6432 N N . LEU B 1 105 ? 35.25 -8.812 -21.828 1 90.31 105 LEU B N 1
ATOM 6433 C CA . LEU B 1 105 ? 35.719 -7.68 -22.625 1 90.31 105 LEU B CA 1
ATOM 6434 C C . LEU B 1 105 ? 35.969 -8.094 -24.062 1 90.31 105 LEU B C 1
ATOM 6436 O O . LEU B 1 105 ? 36.469 -9.188 -24.328 1 90.31 105 LEU B O 1
ATOM 6440 N N . SER B 1 106 ? 35.562 -7.266 -24.953 1 83.31 106 SER B N 1
ATOM 6441 C CA . SER B 1 106 ? 35.781 -7.535 -26.375 1 83.31 106 SER B CA 1
ATOM 6442 C C . SER B 1 106 ? 37.25 -7.438 -26.734 1 83.31 106 SER B C 1
ATOM 6444 O O . SER B 1 106 ? 37.719 -8.039 -27.719 1 83.31 106 SER B O 1
ATOM 6446 N N . THR B 1 107 ? 38 -6.672 -25.922 1 83.75 107 THR B N 1
ATOM 6447 C CA . THR B 1 107 ? 39.438 -6.488 -26.203 1 83.75 107 THR B CA 1
ATOM 6448 C C . THR B 1 107 ? 40.219 -7.77 -25.922 1 83.75 107 THR B C 1
ATOM 6450 O O . THR B 1 107 ? 40 -8.406 -24.875 1 83.75 107 THR B O 1
ATOM 6453 N N . LYS B 1 108 ? 41.062 -8.141 -26.953 1 83.69 108 LYS B N 1
ATOM 6454 C CA . LYS B 1 108 ? 41.844 -9.383 -26.844 1 83.69 108 LYS B CA 1
ATOM 6455 C C . LYS B 1 108 ? 43.312 -9.102 -26.641 1 83.69 108 LYS B C 1
ATOM 6457 O O . LYS B 1 108 ? 43.812 -8.039 -27.016 1 83.69 108 LYS B O 1
ATOM 6462 N N . ASP B 1 109 ? 43.906 -9.969 -25.875 1 83 109 ASP B N 1
ATOM 6463 C CA . ASP B 1 109 ? 45.375 -9.961 -25.797 1 83 109 ASP B CA 1
ATOM 6464 C C . ASP B 1 109 ? 46 -10.188 -27.172 1 83 109 ASP B C 1
ATOM 6466 O O . ASP B 1 109 ? 45.719 -11.188 -27.828 1 83 109 ASP B O 1
ATOM 6470 N N . PRO B 1 110 ? 46.812 -9.258 -27.609 1 82 110 PRO B N 1
ATOM 6471 C CA . PRO B 1 110 ? 47.406 -9.398 -28.953 1 82 110 PRO B CA 1
ATOM 6472 C C . PRO B 1 110 ? 48.25 -10.656 -29.109 1 82 110 PRO B C 1
ATOM 6474 O O . PRO B 1 110 ? 48.406 -11.172 -30.203 1 82 110 PRO B O 1
ATOM 6477 N N . LYS B 1 111 ? 48.781 -11.062 -28.031 1 81.31 111 LYS B N 1
ATOM 6478 C CA . LYS B 1 111 ? 49.688 -12.195 -28.109 1 81.31 111 LYS B CA 1
ATOM 6479 C C . LYS B 1 111 ? 48.938 -13.523 -28.125 1 81.31 111 LYS B C 1
ATOM 6481 O O . LYS B 1 111 ? 49.281 -14.43 -28.875 1 81.31 111 LYS B O 1
ATOM 6486 N N . THR B 1 112 ? 47.906 -13.68 -27.328 1 81.19 112 THR B N 1
ATOM 6487 C CA . THR B 1 112 ? 47.219 -14.953 -27.109 1 81.19 112 THR B CA 1
ATOM 6488 C C . THR B 1 112 ? 45.906 -15.008 -27.859 1 81.19 112 THR B C 1
ATOM 6490 O O . THR B 1 112 ? 45.344 -16.078 -28.078 1 81.19 112 THR B O 1
ATOM 6493 N N . GLY B 1 113 ? 45.469 -13.859 -28.25 1 80.25 113 GLY B N 1
ATOM 6494 C CA . GLY B 1 113 ? 44.156 -13.781 -28.906 1 80.25 113 GLY B CA 1
ATOM 6495 C C . GLY B 1 113 ? 43 -13.977 -27.969 1 80.25 113 GLY B C 1
ATOM 6496 O O . GLY B 1 113 ? 41.844 -13.945 -28.391 1 80.25 113 GLY B O 1
ATOM 6497 N N . GLU B 1 114 ? 43.219 -14.133 -26.719 1 79.06 114 GLU B N 1
ATOM 6498 C CA . GLU B 1 114 ? 42.188 -14.328 -25.703 1 79.06 114 GLU B CA 1
ATOM 6499 C C . GLU B 1 114 ? 41.719 -12.992 -25.156 1 79.06 114 GLU B C 1
ATOM 6501 O O . GLU B 1 114 ? 42.469 -12.016 -25.109 1 79.06 114 GLU B O 1
ATOM 6506 N N . PRO B 1 115 ? 40.406 -13 -24.875 1 81.12 115 PRO B N 1
ATOM 6507 C CA . PRO B 1 115 ? 39.938 -11.758 -24.266 1 81.12 115 PRO B CA 1
ATOM 6508 C C . PRO B 1 115 ? 40.75 -11.352 -23.031 1 81.12 115 PRO B C 1
ATOM 6510 O O . PRO B 1 115 ? 41.156 -12.203 -22.25 1 81.12 115 PRO B O 1
ATOM 6513 N N . LEU B 1 116 ? 40.906 -10.094 -22.922 1 85.38 116 LEU B N 1
ATOM 6514 C CA . LEU B 1 116 ? 41.531 -9.578 -21.703 1 85.38 116 LEU B CA 1
ATOM 6515 C C . LEU B 1 116 ? 40.656 -9.852 -20.484 1 85.38 116 LEU B C 1
ATOM 6517 O O . LEU B 1 116 ? 39.438 -10.008 -20.609 1 85.38 116 LEU B O 1
ATOM 6521 N N . ARG B 1 117 ? 41.25 -9.953 -19.406 1 88.44 117 ARG B N 1
ATOM 6522 C CA . ARG B 1 117 ? 40.562 -10.172 -18.156 1 88.44 117 ARG B CA 1
ATOM 6523 C C . ARG B 1 117 ? 39.594 -9.031 -17.859 1 88.44 117 ARG B C 1
ATOM 6525 O O . ARG B 1 117 ? 39.938 -7.859 -18.016 1 88.44 117 ARG B O 1
ATOM 6532 N N . GLY B 1 118 ? 38.375 -9.469 -17.547 1 92.62 118 GLY B N 1
ATOM 6533 C CA . GLY B 1 118 ? 37.406 -8.469 -17.156 1 92.62 118 GLY B CA 1
ATOM 6534 C C . GLY B 1 118 ? 36.062 -8.625 -17.875 1 92.62 118 GLY B C 1
ATOM 6535 O O . GLY B 1 118 ? 35.938 -9.461 -18.781 1 92.62 118 GLY B O 1
ATOM 6536 N N . ILE B 1 119 ? 35.062 -7.848 -17.406 1 94.44 119 ILE B N 1
ATOM 6537 C CA . ILE B 1 119 ? 33.719 -7.898 -17.969 1 94.44 119 ILE B CA 1
ATOM 6538 C C . ILE B 1 119 ? 33.25 -6.48 -18.266 1 94.44 119 ILE B C 1
ATOM 6540 O O . ILE B 1 119 ? 33.781 -5.508 -17.734 1 94.44 119 ILE B O 1
ATOM 6544 N N . SER B 1 120 ? 32.312 -6.367 -19.156 1 93.81 120 SER B N 1
ATOM 6545 C CA . SER B 1 120 ? 31.609 -5.121 -19.453 1 93.81 120 SER B CA 1
ATOM 6546 C C . SER B 1 120 ? 30.125 -5.359 -19.672 1 93.81 120 SER B C 1
ATOM 6548 O O . SER B 1 120 ? 29.719 -6.441 -20.109 1 93.81 120 SER B O 1
ATOM 6550 N N . ARG B 1 121 ? 29.359 -4.371 -19.328 1 93.62 121 ARG B N 1
ATOM 6551 C CA . ARG B 1 121 ? 27.922 -4.465 -19.531 1 93.62 121 ARG B CA 1
ATOM 6552 C C . ARG B 1 121 ? 27.578 -4.34 -21.016 1 93.62 121 ARG B C 1
ATOM 6554 O O . ARG B 1 121 ? 28.031 -3.416 -21.688 1 93.62 121 ARG B O 1
ATOM 6561 N N . THR B 1 122 ? 26.75 -5.176 -21.5 1 89.44 122 THR B N 1
ATOM 6562 C CA . THR B 1 122 ? 26.359 -5.133 -22.906 1 89.44 122 THR B CA 1
ATOM 6563 C C . THR B 1 122 ? 24.938 -4.621 -23.078 1 89.44 122 THR B C 1
ATOM 6565 O O . THR B 1 122 ? 24.594 -4.043 -24.109 1 89.44 122 THR B O 1
ATOM 6568 N N . SER B 1 123 ? 24.125 -4.875 -22.031 1 88.5 123 SER B N 1
ATOM 6569 C CA . SER B 1 123 ? 22.75 -4.406 -22.156 1 88.5 123 SER B CA 1
ATOM 6570 C C . SER B 1 123 ? 22.062 -4.34 -20.797 1 88.5 123 SER B C 1
ATOM 6572 O O . SER B 1 123 ? 22.453 -5.035 -19.859 1 88.5 123 SER B O 1
ATOM 6574 N N . ARG B 1 124 ? 21.078 -3.402 -20.625 1 90.31 124 ARG B N 1
ATOM 6575 C CA . ARG B 1 124 ? 20.062 -3.307 -19.578 1 90.31 124 ARG B CA 1
ATOM 6576 C C . ARG B 1 124 ? 18.656 -3.342 -20.172 1 90.31 124 ARG B C 1
ATOM 6578 O O . ARG B 1 124 ? 18.391 -2.699 -21.188 1 90.31 124 ARG B O 1
ATOM 6585 N N . VAL B 1 125 ? 17.812 -4.152 -19.594 1 84.94 125 VAL B N 1
ATOM 6586 C CA . VAL B 1 125 ? 16.453 -4.262 -20.125 1 84.94 125 VAL B CA 1
ATOM 6587 C C . VAL B 1 125 ? 15.453 -4.301 -18.969 1 84.94 125 VAL B C 1
ATOM 6589 O O . VAL B 1 125 ? 15.742 -4.848 -17.906 1 84.94 125 VAL B O 1
ATOM 6592 N N . GLN B 1 126 ? 14.344 -3.611 -19.172 1 86.31 126 GLN B N 1
ATOM 6593 C CA . GLN B 1 126 ? 13.266 -3.787 -18.203 1 86.31 126 GLN B CA 1
ATOM 6594 C C . GLN B 1 126 ? 12.883 -5.258 -18.062 1 86.31 126 GLN B C 1
ATOM 6596 O O . GLN B 1 126 ? 12.812 -5.98 -19.062 1 86.31 126 GLN B O 1
ATOM 6601 N N . SER B 1 127 ? 12.695 -5.668 -16.859 1 81.75 127 SER B N 1
ATOM 6602 C CA . SER B 1 127 ? 12.453 -7.09 -16.609 1 81.75 127 SER B CA 1
ATOM 6603 C C . SER B 1 127 ? 11.227 -7.578 -17.359 1 81.75 127 SER B C 1
ATOM 6605 O O . SER B 1 127 ? 11.227 -8.68 -17.922 1 81.75 127 SER B O 1
ATOM 6607 N N . PHE B 1 128 ? 10.227 -6.727 -17.312 1 80.31 128 PHE B N 1
ATOM 6608 C CA . PHE B 1 128 ? 8.992 -7.098 -17.984 1 80.31 128 PHE B CA 1
ATOM 6609 C C . PHE B 1 128 ? 8.445 -5.926 -18.797 1 80.31 128 PHE B C 1
ATOM 6611 O O . PHE B 1 128 ? 8.367 -4.805 -18.297 1 80.31 128 PHE B O 1
ATOM 6618 N N . PRO B 1 129 ? 8.094 -6.27 -19.953 1 73.69 129 PRO B N 1
ATOM 6619 C CA . PRO B 1 129 ? 7.59 -5.176 -20.781 1 73.69 129 PRO B CA 1
ATOM 6620 C C . PRO B 1 129 ? 6.348 -4.508 -20.203 1 73.69 129 PRO B C 1
ATOM 6622 O O . PRO B 1 129 ? 5.496 -5.188 -19.625 1 73.69 129 PRO B O 1
ATOM 6625 N N . THR B 1 130 ? 6.293 -3.211 -20.359 1 72.19 130 THR B N 1
ATOM 6626 C CA . THR B 1 130 ? 5.148 -2.441 -19.875 1 72.19 130 THR B CA 1
ATOM 6627 C C . THR B 1 130 ? 3.863 -2.898 -20.547 1 72.19 130 THR B C 1
ATOM 6629 O O . THR B 1 130 ? 2.779 -2.803 -19.969 1 72.19 130 THR B O 1
ATOM 6632 N N . SER B 1 131 ? 3.984 -3.496 -21.688 1 70.06 131 SER B N 1
ATOM 6633 C CA . SER B 1 131 ? 2.822 -3.922 -22.453 1 70.06 131 SER B CA 1
ATOM 6634 C C . SER B 1 131 ? 2.115 -5.098 -21.797 1 70.06 131 SER B C 1
ATOM 6636 O O . SER B 1 131 ? 0.952 -5.379 -22.094 1 70.06 131 SER B O 1
ATOM 6638 N N . MET B 1 132 ? 2.828 -5.805 -20.906 1 72.94 132 MET B N 1
ATOM 6639 C CA . MET B 1 132 ? 2.207 -6.934 -20.203 1 72.94 132 MET B CA 1
ATOM 6640 C C . MET B 1 132 ? 1.231 -6.445 -19.141 1 72.94 132 MET B C 1
ATOM 6642 O O . MET B 1 132 ? 0.396 -7.215 -18.656 1 72.94 132 MET B O 1
ATOM 6646 N N . ASP B 1 133 ? 1.158 -5.16 -18.859 1 74.25 133 ASP B N 1
ATOM 6647 C CA . ASP B 1 133 ? 0.217 -4.477 -17.984 1 74.25 133 ASP B CA 1
ATOM 6648 C C . ASP B 1 133 ? 0.022 -5.254 -16.672 1 74.25 133 ASP B C 1
ATOM 6650 O O . ASP B 1 133 ? -1.086 -5.699 -16.375 1 74.25 133 ASP B O 1
ATOM 6654 N N . ILE B 1 134 ? 1.03 -5.453 -15.938 1 71.56 134 ILE B N 1
ATOM 6655 C CA . ILE B 1 134 ? 0.925 -6.141 -14.656 1 71.56 134 ILE B CA 1
ATOM 6656 C C . ILE B 1 134 ? 0.942 -5.121 -13.523 1 71.56 134 ILE B C 1
ATOM 6658 O O . ILE B 1 134 ? 1.205 -5.469 -12.367 1 71.56 134 ILE B O 1
ATOM 6662 N N . GLY B 1 135 ? 0.667 -3.84 -13.938 1 66.75 135 GLY B N 1
ATOM 6663 C CA . GLY B 1 135 ? 0.527 -2.785 -12.945 1 66.75 135 GLY B CA 1
ATOM 6664 C C . GLY B 1 135 ? 1.772 -2.59 -12.102 1 66.75 135 GLY B C 1
ATOM 6665 O O . GLY B 1 135 ? 2.877 -2.467 -12.633 1 66.75 135 GLY B O 1
ATOM 6666 N N . GLU B 1 136 ? 1.557 -2.395 -10.75 1 65.69 136 GLU B N 1
ATOM 6667 C CA . GLU B 1 136 ? 2.625 -2.17 -9.781 1 65.69 136 GLU B CA 1
ATOM 6668 C C . GLU B 1 136 ? 3.461 -3.432 -9.578 1 65.69 136 GLU B C 1
ATOM 6670 O O . GLU B 1 136 ? 4.52 -3.387 -8.945 1 65.69 136 GLU B O 1
ATOM 6675 N N . SER B 1 137 ? 3.104 -4.445 -10.32 1 72.12 137 SER B N 1
ATOM 6676 C CA . SER B 1 137 ? 3.736 -5.742 -10.125 1 72.12 137 SER B CA 1
ATOM 6677 C C . SER B 1 137 ? 4.758 -6.035 -11.219 1 72.12 137 SER B C 1
ATOM 6679 O O . SER B 1 137 ? 5.172 -7.184 -11.398 1 72.12 137 SER B O 1
ATOM 6681 N N . ASN B 1 138 ? 5.133 -4.98 -11.883 1 82.06 138 ASN B N 1
ATOM 6682 C CA . ASN B 1 138 ? 6.078 -5.215 -12.977 1 82.06 138 ASN B CA 1
ATOM 6683 C C . ASN B 1 138 ? 7.5 -5.387 -12.453 1 82.06 138 ASN B C 1
ATOM 6685 O O . ASN B 1 138 ? 8.422 -4.723 -12.93 1 82.06 138 ASN B O 1
ATOM 6689 N N . CYS B 1 139 ? 7.609 -6.223 -11.531 1 91.38 139 CYS B N 1
ATOM 6690 C CA . CYS B 1 139 ? 8.891 -6.504 -10.891 1 91.38 139 CYS B CA 1
ATOM 6691 C C . CYS B 1 139 ? 8.945 -7.938 -10.375 1 91.38 139 CYS B C 1
ATOM 6693 O O . CYS B 1 139 ? 7.934 -8.641 -10.398 1 91.38 139 CYS B O 1
ATOM 6695 N N . THR B 1 140 ? 10.094 -8.422 -10.078 1 92.19 140 THR B N 1
ATOM 6696 C CA . THR B 1 140 ? 10.305 -9.672 -9.359 1 92.19 140 THR B CA 1
ATOM 6697 C C . THR B 1 140 ? 10.656 -9.398 -7.898 1 92.19 140 THR B C 1
ATOM 6699 O O . THR B 1 140 ? 11.531 -8.586 -7.605 1 92.19 140 THR B O 1
ATOM 6702 N N . LEU B 1 141 ? 9.945 -10.016 -7.023 1 94.44 141 LEU B N 1
ATOM 6703 C CA . LEU B 1 141 ? 10.195 -9.805 -5.605 1 94.44 141 LEU B CA 1
ATOM 6704 C C . LEU B 1 141 ? 11.219 -10.805 -5.078 1 94.44 141 LEU B C 1
ATOM 6706 O O . LEU B 1 141 ? 11.039 -12.016 -5.215 1 94.44 141 LEU B O 1
ATOM 6710 N N . GLY B 1 142 ? 12.312 -10.32 -4.543 1 94.94 142 GLY B N 1
ATOM 6711 C CA . GLY B 1 142 ? 13.281 -11.172 -3.865 1 94.94 142 GLY B CA 1
ATOM 6712 C C . GLY B 1 142 ? 12.984 -11.359 -2.389 1 94.94 142 GLY B C 1
ATOM 6713 O O . GLY B 1 142 ? 13 -10.398 -1.621 1 94.94 142 GLY B O 1
ATOM 6714 N N . LEU B 1 143 ? 12.68 -12.578 -1.998 1 92.94 143 LEU B N 1
ATOM 6715 C CA . LEU B 1 143 ? 12.344 -12.953 -0.627 1 92.94 143 LEU B CA 1
ATOM 6716 C C . LEU B 1 143 ? 12.758 -14.391 -0.342 1 92.94 143 LEU B C 1
ATOM 6718 O O . LEU B 1 143 ? 12.578 -15.273 -1.189 1 92.94 143 LEU B O 1
ATOM 6722 N N . GLN B 1 144 ? 13.242 -14.57 0.804 1 92.12 144 GLN B N 1
ATOM 6723 C CA . GLN B 1 144 ? 13.539 -15.945 1.187 1 92.12 144 GLN B CA 1
ATOM 6724 C C . GLN B 1 144 ? 12.258 -16.734 1.467 1 92.12 144 GLN B C 1
ATOM 6726 O O . GLN B 1 144 ? 11.242 -16.156 1.844 1 92.12 144 GLN B O 1
ATOM 6731 N N . GLN B 1 145 ? 12.352 -17.984 1.348 1 92.12 145 GLN B N 1
ATOM 6732 C CA . GLN B 1 145 ? 11.188 -18.844 1.458 1 92.12 145 GLN B CA 1
ATOM 6733 C C . GLN B 1 145 ? 10.586 -18.781 2.859 1 92.12 145 GLN B C 1
ATOM 6735 O O . GLN B 1 145 ? 9.367 -18.875 3.023 1 92.12 145 GLN B O 1
ATOM 6740 N N . GLY B 1 146 ? 11.43 -18.703 3.908 1 92.19 146 GLY B N 1
ATOM 6741 C CA . GLY B 1 146 ? 10.922 -18.609 5.27 1 92.19 146 GLY B CA 1
ATOM 6742 C C . GLY B 1 146 ? 9.93 -17.484 5.465 1 92.19 146 GLY B C 1
ATOM 6743 O O . GLY B 1 146 ? 8.922 -17.641 6.164 1 92.19 146 GLY B O 1
ATOM 6744 N N . ILE B 1 147 ? 10.195 -16.312 4.887 1 93.19 147 ILE B N 1
ATOM 6745 C CA . ILE B 1 147 ? 9.312 -15.164 4.977 1 93.19 147 ILE B CA 1
ATOM 6746 C C . ILE B 1 147 ? 8 -15.461 4.242 1 93.19 147 ILE B C 1
ATOM 6748 O O . ILE B 1 147 ? 6.922 -15.125 4.73 1 93.19 147 ILE B O 1
ATOM 6752 N N . ILE B 1 148 ? 8.094 -16.109 3.135 1 94.94 148 ILE B N 1
ATOM 6753 C CA . ILE B 1 148 ? 6.926 -16.469 2.342 1 94.94 148 ILE B CA 1
ATOM 6754 C C . ILE B 1 148 ? 6.051 -17.438 3.129 1 94.94 148 ILE B C 1
ATOM 6756 O O . ILE B 1 148 ? 4.84 -17.234 3.25 1 94.94 148 ILE B O 1
ATOM 6760 N N . GLU B 1 149 ? 6.699 -18.438 3.678 1 95.94 149 GLU B N 1
ATOM 6761 C CA . GLU B 1 149 ? 5.965 -19.406 4.477 1 95.94 149 GLU B CA 1
ATOM 6762 C C . GLU B 1 149 ? 5.305 -18.75 5.684 1 95.94 149 GLU B C 1
ATOM 6764 O O . GLU B 1 149 ? 4.156 -19.062 6.012 1 95.94 149 GLU B O 1
ATOM 6769 N N . CYS B 1 150 ? 6.031 -17.906 6.312 1 95.12 150 CYS B N 1
ATOM 6770 C CA . CYS B 1 150 ? 5.496 -17.234 7.484 1 95.12 150 CYS B CA 1
ATOM 6771 C C . CYS B 1 150 ? 4.211 -16.484 7.141 1 95.12 150 CYS B C 1
ATOM 6773 O O . CYS B 1 150 ? 3.246 -16.516 7.906 1 95.12 150 CYS B O 1
ATOM 6775 N N . SER B 1 151 ? 4.207 -15.867 6.066 1 95.38 151 SER B N 1
ATOM 6776 C CA . SER B 1 151 ? 3.031 -15.117 5.633 1 95.38 151 SER B CA 1
ATOM 6777 C C . SER B 1 151 ? 1.833 -16.047 5.438 1 95.38 151 SER B C 1
ATOM 6779 O O . SER B 1 151 ? 0.721 -15.727 5.867 1 95.38 151 SER B O 1
ATOM 6781 N N . PHE B 1 152 ? 2.053 -17.141 4.793 1 97 152 PHE B N 1
ATOM 6782 C CA . PHE B 1 152 ? 0.973 -18.094 4.582 1 97 152 PHE B CA 1
ATOM 6783 C C . PHE B 1 152 ? 0.496 -18.688 5.906 1 97 152 PHE B C 1
ATOM 6785 O O . PHE B 1 152 ? -0.707 -18.859 6.117 1 97 152 PHE B O 1
ATOM 6792 N N . LEU B 1 153 ? 1.435 -19 6.781 1 97.56 153 LEU B N 1
ATOM 6793 C CA . LEU B 1 153 ? 1.086 -19.562 8.078 1 97.56 153 LEU B CA 1
ATOM 6794 C C . LEU B 1 153 ? 0.226 -18.609 8.883 1 97.56 153 LEU B C 1
ATOM 6796 O O . LEU B 1 153 ? -0.762 -19.016 9.5 1 97.56 153 LEU B O 1
ATOM 6800 N N . ASN B 1 154 ? 0.608 -17.359 8.867 1 96.06 154 ASN B N 1
ATOM 6801 C CA . ASN B 1 154 ? -0.192 -16.344 9.547 1 96.06 154 ASN B CA 1
ATOM 6802 C C . ASN B 1 154 ? -1.58 -16.219 8.922 1 96.06 154 ASN B C 1
ATOM 6804 O O . ASN B 1 154 ? -2.568 -16.016 9.633 1 96.06 154 ASN B O 1
ATOM 6808 N N . ASP B 1 155 ? -1.634 -16.281 7.656 1 95.75 155 ASP B N 1
ATOM 6809 C CA . ASP B 1 155 ? -2.918 -16.219 6.969 1 95.75 155 ASP B CA 1
ATOM 6810 C C . ASP B 1 155 ? -3.805 -17.406 7.34 1 95.75 155 ASP B C 1
ATOM 6812 O O . ASP B 1 155 ? -4.996 -17.234 7.602 1 95.75 155 ASP B O 1
ATOM 6816 N N . MET B 1 156 ? -3.25 -18.578 7.34 1 96.25 156 MET B N 1
ATOM 6817 C CA . MET B 1 156 ? -3.965 -19.781 7.766 1 96.25 156 MET B CA 1
ATOM 6818 C C . MET B 1 156 ? -4.516 -19.609 9.18 1 96.25 156 MET B C 1
ATOM 6820 O O . MET B 1 156 ? -5.688 -19.906 9.43 1 96.25 156 MET B O 1
ATOM 6824 N N . LYS B 1 157 ? -3.682 -19.125 10.039 1 95.94 157 LYS B N 1
ATOM 6825 C CA . LYS B 1 157 ? -4.094 -18.938 11.422 1 95.94 157 LYS B CA 1
ATOM 6826 C C . LYS B 1 157 ? -5.27 -17.969 11.523 1 95.94 157 LYS B C 1
ATOM 6828 O O . LYS B 1 157 ? -6.234 -18.219 12.242 1 95.94 157 LYS B O 1
ATOM 6833 N N . ARG B 1 158 ? -5.211 -16.875 10.781 1 90.69 158 ARG B N 1
ATOM 6834 C CA . ARG B 1 158 ? -6.289 -15.883 10.75 1 90.69 158 ARG B CA 1
ATOM 6835 C C . ARG B 1 158 ? -7.605 -16.531 10.32 1 90.69 158 ARG B C 1
ATOM 6837 O O . ARG B 1 158 ? -8.68 -16.062 10.711 1 90.69 158 ARG B O 1
ATOM 6844 N N . HIS B 1 159 ? -7.508 -17.625 9.555 1 91.31 159 HIS B N 1
ATOM 6845 C CA . HIS B 1 159 ? -8.711 -18.266 9.031 1 91.31 159 HIS B CA 1
ATOM 6846 C C . HIS B 1 159 ? -8.961 -19.609 9.711 1 91.31 159 HIS B C 1
ATOM 6848 O O . HIS B 1 159 ? -9.633 -20.469 9.156 1 91.31 159 HIS B O 1
ATOM 6854 N N . GLY B 1 160 ? -8.305 -19.828 10.836 1 91.94 160 GLY B N 1
ATOM 6855 C CA . GLY B 1 160 ? -8.641 -20.922 11.742 1 91.94 160 GLY B CA 1
ATOM 6856 C C . GLY B 1 160 ? -7.945 -22.219 11.391 1 91.94 160 GLY B C 1
ATOM 6857 O O . GLY B 1 160 ? -8.438 -23.297 11.719 1 91.94 160 GLY B O 1
ATOM 6858 N N . GLN B 1 161 ? -6.832 -22.172 10.641 1 95.5 161 GLN B N 1
ATOM 6859 C CA . GLN B 1 161 ? -6.105 -23.375 10.242 1 95.5 161 GLN B CA 1
ATOM 6860 C C . GLN B 1 161 ? -4.641 -23.297 10.656 1 95.5 161 GLN B C 1
ATOM 6862 O O . GLN B 1 161 ? -4.051 -22.203 10.664 1 95.5 161 GLN B O 1
ATOM 6867 N N . GLN B 1 162 ? -4.047 -24.422 11.031 1 97.56 162 GLN B N 1
ATOM 6868 C CA . GLN B 1 162 ? -2.635 -24.516 11.391 1 97.56 162 GLN B CA 1
ATOM 6869 C C . GLN B 1 162 ? -2.004 -25.781 10.805 1 97.56 162 GLN B C 1
ATOM 6871 O O . GLN B 1 162 ? -2.705 -26.75 10.516 1 97.56 162 GLN B O 1
ATOM 6876 N N . VAL B 1 163 ? -0.752 -25.766 10.617 1 98.38 163 VAL B N 1
ATOM 6877 C CA . VAL B 1 163 ? 0.003 -26.938 10.188 1 98.38 163 VAL B CA 1
ATOM 6878 C C . VAL B 1 163 ? 0.214 -27.891 11.367 1 98.38 163 VAL B C 1
ATOM 6880 O O . VAL B 1 163 ? 0.384 -27.438 12.5 1 98.38 163 VAL B O 1
ATOM 6883 N N . THR B 1 164 ? 0.175 -29.188 11.148 1 98.5 164 THR B N 1
ATOM 6884 C CA . THR B 1 164 ? 0.503 -30.203 12.141 1 98.5 164 THR B CA 1
ATOM 6885 C C . THR B 1 164 ? 1.896 -30.766 11.891 1 98.5 164 THR B C 1
ATOM 6887 O O . THR B 1 164 ? 2.133 -31.406 10.859 1 98.5 164 THR B O 1
ATOM 6890 N N . ARG B 1 165 ? 2.787 -30.641 12.688 1 97.44 165 ARG B N 1
ATOM 6891 C CA . ARG B 1 165 ? 4.152 -31.125 12.539 1 97.44 165 ARG B CA 1
ATOM 6892 C C . ARG B 1 165 ? 4.742 -31.531 13.891 1 97.44 165 ARG B C 1
ATOM 6894 O O . ARG B 1 165 ? 4.312 -31.031 14.93 1 97.44 165 ARG B O 1
ATOM 6901 N N . PRO B 1 166 ? 5.727 -32.406 14.055 1 97.88 166 PRO B N 1
ATOM 6902 C CA . PRO B 1 166 ? 6.312 -33 12.859 1 97.88 166 PRO B CA 1
ATOM 6903 C C . PRO B 1 166 ? 5.691 -34.375 12.531 1 97.88 166 PRO B C 1
ATOM 6905 O O . PRO B 1 166 ? 5.707 -35.281 13.367 1 97.88 166 PRO B O 1
ATOM 6908 N N . TRP B 1 167 ? 5.125 -34.531 11.375 1 98.5 167 TRP B N 1
ATOM 6909 C CA . TRP B 1 167 ? 4.543 -35.781 10.914 1 98.5 167 TRP B CA 1
ATOM 6910 C C . TRP B 1 167 ? 4.949 -36.094 9.477 1 98.5 167 TRP B C 1
ATOM 6912 O O . TRP B 1 167 ? 4.969 -35.188 8.633 1 98.5 167 TRP B O 1
ATOM 6922 N N . GLN B 1 168 ? 5.293 -37.312 9.18 1 98.06 168 GLN B N 1
ATOM 6923 C CA . GLN B 1 168 ? 5.715 -37.719 7.844 1 98.06 168 GLN B CA 1
ATOM 6924 C C . GLN B 1 168 ? 4.727 -38.719 7.234 1 98.06 168 GLN B C 1
ATOM 6926 O O . GLN B 1 168 ? 4.227 -39.594 7.922 1 98.06 168 GLN B O 1
ATOM 6931 N N . PHE B 1 169 ? 4.496 -38.562 5.953 1 98.5 169 PHE B N 1
ATOM 6932 C CA . PHE B 1 169 ? 3.713 -39.531 5.16 1 98.5 169 PHE B CA 1
ATOM 6933 C C . PHE B 1 169 ? 4.445 -40.844 5.023 1 98.5 169 PHE B C 1
ATOM 6935 O O . PHE B 1 169 ? 5.656 -40.875 4.809 1 98.5 169 PHE B O 1
ATOM 6942 N N . GLU B 1 170 ? 3.654 -41.938 5.086 1 97.56 170 GLU B N 1
ATOM 6943 C CA . GLU B 1 170 ? 4.25 -43.281 4.918 1 97.56 170 GLU B CA 1
ATOM 6944 C C . GLU B 1 170 ? 3.656 -44 3.717 1 97.56 170 GLU B C 1
ATOM 6946 O O . GLU B 1 170 ? 4.387 -44.531 2.877 1 97.56 170 GLU B O 1
ATOM 6951 N N . SER B 1 171 ? 2.34 -44.031 3.715 1 96.94 171 SER B N 1
ATOM 6952 C CA . SER B 1 171 ? 1.696 -44.781 2.631 1 96.94 171 SER B CA 1
ATOM 6953 C C . SER B 1 171 ? 0.249 -44.312 2.443 1 96.94 171 SER B C 1
ATOM 6955 O O . SER B 1 171 ? -0.323 -43.656 3.318 1 96.94 171 SER B O 1
ATOM 6957 N N . VAL B 1 172 ? -0.288 -44.656 1.279 1 95.69 172 VAL B N 1
ATOM 6958 C CA . VAL B 1 172 ? -1.685 -44.375 0.971 1 95.69 172 VAL B CA 1
ATOM 6959 C C . VAL B 1 172 ? -2.311 -45.562 0.254 1 95.69 172 VAL B C 1
ATOM 6961 O O . VAL B 1 172 ? -1.636 -46.25 -0.503 1 95.69 172 VAL B O 1
ATOM 6964 N N . GLU B 1 173 ? -3.547 -45.781 0.622 1 89.69 173 GLU B N 1
ATOM 6965 C CA . GLU B 1 173 ? -4.32 -46.844 -0.039 1 89.69 173 GLU B CA 1
ATOM 6966 C C . GLU B 1 173 ? -5.738 -46.375 -0.356 1 89.69 173 GLU B C 1
ATOM 6968 O O . GLU B 1 173 ? -6.359 -45.656 0.453 1 89.69 173 GLU B O 1
ATOM 6973 N N . LEU B 1 174 ? -6.145 -46.594 -1.564 1 86.38 174 LEU B N 1
ATOM 6974 C CA . LEU B 1 174 ? -7.547 -46.406 -1.906 1 86.38 174 LEU B CA 1
ATOM 6975 C C . LEU B 1 174 ? -8.383 -47.625 -1.528 1 86.38 174 LEU B C 1
ATOM 6977 O O . LEU B 1 174 ? -8.133 -48.719 -2.02 1 86.38 174 LEU B O 1
ATOM 6981 N N . LEU B 1 175 ? -9.258 -47.375 -0.579 1 83.69 175 LEU B N 1
ATOM 6982 C CA . LEU B 1 175 ? -10.031 -48.469 -0.041 1 83.69 175 LEU B CA 1
ATOM 6983 C C . LEU B 1 175 ? -10.977 -49.031 -1.096 1 83.69 175 LEU B C 1
ATOM 6985 O O . LEU B 1 175 ? -11.602 -48.281 -1.842 1 83.69 175 LEU B O 1
ATOM 6989 N N . GLU B 1 176 ? -10.891 -50.438 -1.339 1 67.75 176 GLU B N 1
ATOM 6990 C CA . GLU B 1 176 ? -11.711 -51.156 -2.301 1 67.75 176 GLU B CA 1
ATOM 6991 C C . GLU B 1 176 ? -13.195 -51.062 -1.954 1 67.75 176 GLU B C 1
ATOM 6993 O O . GLU B 1 176 ? -13.57 -51.094 -0.781 1 67.75 176 GLU B O 1
ATOM 6998 N N . GLY B 1 177 ? -14.195 -51.062 -2.881 1 59.03 177 GLY B N 1
ATOM 6999 C CA . GLY B 1 177 ? -15.641 -51 -2.684 1 59.03 177 GLY B CA 1
ATOM 7000 C C . GLY B 1 177 ? -16.094 -49.656 -2.104 1 59.03 177 GLY B C 1
ATOM 7001 O O . GLY B 1 177 ? -17.281 -49.469 -1.841 1 59.03 177 GLY B O 1
ATOM 7002 N N . SER B 1 178 ? -15.148 -48.844 -1.921 1 56.62 178 SER B N 1
ATOM 7003 C CA . SER B 1 178 ? -15.367 -47.625 -1.141 1 56.62 178 SER B CA 1
ATOM 7004 C C . SER B 1 178 ? -15.711 -46.438 -2.041 1 56.62 178 SE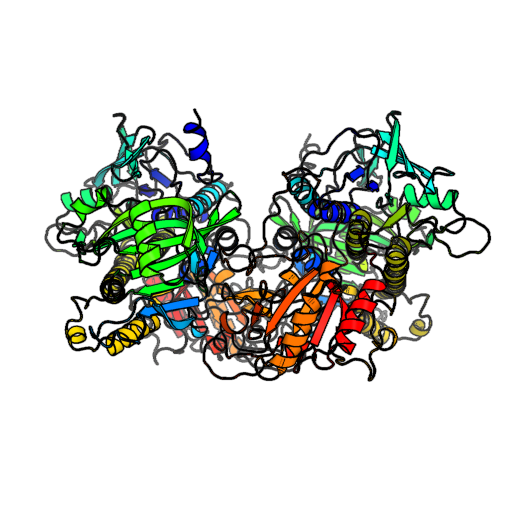R B C 1
ATOM 7006 O O . SER B 1 178 ? -15.75 -45.281 -1.583 1 56.62 178 SER B O 1
ATOM 7008 N N . GLU B 1 179 ? -15.852 -46.75 -3.271 1 52.97 179 GLU B N 1
ATOM 7009 C CA . GLU B 1 179 ? -16.266 -45.656 -4.113 1 52.97 179 GLU B CA 1
ATOM 7010 C C . GLU B 1 179 ? -17.422 -44.875 -3.48 1 52.97 179 GLU B C 1
ATOM 7012 O O . GLU B 1 179 ? -17.547 -43.656 -3.67 1 52.97 179 GLU B O 1
ATOM 7017 N N . ASP B 1 180 ? -18.062 -45.75 -2.709 1 53.53 180 ASP B N 1
ATOM 7018 C CA . ASP B 1 180 ? -19.281 -45.156 -2.146 1 53.53 180 ASP B CA 1
ATOM 7019 C C . ASP B 1 180 ? -19.016 -44.594 -0.746 1 53.53 180 ASP B C 1
ATOM 7021 O O . ASP B 1 180 ? -19.906 -44.031 -0.122 1 53.53 180 ASP B O 1
ATOM 7025 N N . SER B 1 181 ? -17.703 -44.688 -0.376 1 77.06 181 SER B N 1
ATOM 7026 C CA . SER B 1 181 ? -17.406 -44.156 0.943 1 77.06 181 SER B CA 1
ATOM 7027 C C . SER B 1 181 ? -17.062 -42.656 0.861 1 77.06 181 SER B C 1
ATOM 7029 O O . SER B 1 181 ? -16.531 -42.188 -0.149 1 77.06 181 SER B O 1
ATOM 7031 N N . GLU B 1 182 ? -17.547 -42.031 1.781 1 86.94 182 GLU B N 1
ATOM 7032 C CA . GLU B 1 182 ? -17.297 -40.594 1.874 1 86.94 182 GLU B CA 1
ATOM 7033 C C . GLU B 1 182 ? -15.805 -40.281 1.965 1 86.94 182 GLU B C 1
ATOM 7035 O O . GLU B 1 182 ? -15.328 -39.281 1.418 1 86.94 182 GLU B O 1
ATOM 7040 N N . TYR B 1 183 ? -15.062 -41.156 2.615 1 94 183 TYR B N 1
ATOM 7041 C CA . TYR B 1 183 ? -13.633 -41 2.816 1 94 183 TYR B CA 1
ATOM 7042 C C . TYR B 1 183 ? -12.859 -42.219 2.338 1 94 183 TYR B C 1
ATOM 7044 O O . TYR B 1 183 ? -12.297 -42.969 3.146 1 94 183 TYR B O 1
ATOM 7052 N N . PRO B 1 184 ? -12.648 -42.312 1.077 1 92.12 184 PRO B N 1
ATOM 7053 C CA . PRO B 1 184 ? -12.156 -43.594 0.506 1 92.12 184 PRO B CA 1
ATOM 7054 C C . PRO B 1 184 ? -10.633 -43.688 0.556 1 92.12 184 PRO B C 1
ATOM 7056 O O . PRO B 1 184 ? -10.07 -44.75 0.251 1 92.12 184 PRO B O 1
ATOM 7059 N N . VAL B 1 185 ? -9.906 -42.688 0.904 1 94.31 185 VAL B N 1
ATOM 7060 C CA . VAL B 1 185 ? -8.453 -42.688 0.894 1 94.31 185 VAL B CA 1
ATOM 7061 C C . VAL B 1 185 ? -7.926 -42.875 2.314 1 94.31 185 VAL B C 1
ATOM 7063 O O . VAL B 1 185 ? -8.211 -42.094 3.205 1 94.31 185 VAL B O 1
ATOM 7066 N N . GLN B 1 186 ? -7.223 -43.938 2.543 1 95.81 186 GLN B N 1
ATOM 7067 C CA . GLN B 1 186 ? -6.582 -44.188 3.83 1 95.81 186 GLN B CA 1
ATOM 7068 C C . GLN B 1 186 ? -5.102 -43.812 3.785 1 95.81 186 GLN B C 1
ATOM 7070 O O . GLN B 1 186 ? -4.367 -44.25 2.91 1 95.81 186 GLN B O 1
ATOM 7075 N N . VAL B 1 187 ? -4.648 -43 4.66 1 98.12 187 VAL B N 1
ATOM 7076 C CA . VAL B 1 187 ? -3.273 -42.5 4.688 1 98.12 187 VAL B CA 1
ATOM 7077 C C . VAL B 1 187 ? -2.627 -42.844 6.027 1 98.12 187 VAL B C 1
ATOM 7079 O O . VAL B 1 187 ? -3.236 -42.656 7.082 1 98.12 187 VAL B O 1
ATOM 7082 N N . GLN B 1 188 ? -1.433 -43.312 5.98 1 98.5 188 GLN B N 1
ATOM 7083 C CA . GLN B 1 188 ? -0.664 -43.594 7.184 1 98.5 188 GLN B CA 1
ATOM 7084 C C . GLN B 1 188 ? 0.442 -42.562 7.398 1 98.5 188 GLN B C 1
ATOM 7086 O O . GLN B 1 188 ? 1.173 -42.25 6.461 1 98.5 188 GLN B O 1
ATOM 7091 N N . PHE B 1 189 ? 0.553 -42.125 8.641 1 98.62 189 PHE B N 1
ATOM 7092 C CA . PHE B 1 189 ? 1.582 -41.156 9.016 1 98.62 189 PHE B CA 1
ATOM 7093 C C . PHE B 1 189 ? 2.43 -41.688 10.164 1 98.62 189 PHE B C 1
ATOM 7095 O O . PHE B 1 189 ? 1.99 -42.562 10.906 1 98.62 189 PHE B O 1
ATOM 7102 N N . GLU B 1 190 ? 3.629 -41.125 10.242 1 98.5 190 GLU B N 1
ATOM 7103 C CA . GLU B 1 190 ? 4.496 -41.344 11.398 1 98.5 190 GLU B CA 1
ATOM 7104 C C . GLU B 1 190 ? 4.914 -40.031 12.039 1 98.5 190 GLU B C 1
ATOM 7106 O O . GLU B 1 190 ? 5.277 -39.094 11.336 1 98.5 190 GLU B O 1
ATOM 7111 N N . LYS B 1 191 ? 4.785 -39.938 13.367 1 98.06 191 LYS B N 1
ATOM 7112 C CA . LYS B 1 191 ? 5.32 -38.781 14.094 1 98.06 191 LYS B CA 1
ATOM 7113 C C . LYS B 1 191 ? 6.844 -38.781 14.039 1 98.06 191 LYS B C 1
ATOM 7115 O O . LYS B 1 191 ? 7.488 -39.812 14.203 1 98.06 191 LYS B O 1
ATOM 7120 N N . MET B 1 192 ? 7.426 -37.625 13.773 1 98.06 192 MET B N 1
ATOM 7121 C CA . MET B 1 192 ? 8.875 -37.469 13.633 1 98.06 192 MET B CA 1
ATOM 7122 C C . MET B 1 192 ? 9.469 -36.719 14.812 1 98.06 192 MET B C 1
ATOM 7124 O O . MET B 1 192 ? 8.75 -36 15.531 1 98.06 192 MET B O 1
ATOM 7128 N N . ASN B 1 193 ? 10.805 -36.875 15.031 1 96.31 193 ASN B N 1
ATOM 7129 C CA . ASN B 1 193 ? 11.539 -36.062 16 1 96.31 193 ASN B CA 1
ATOM 7130 C C . ASN B 1 193 ? 11.836 -34.656 15.484 1 96.31 193 ASN B C 1
ATOM 7132 O O . ASN B 1 193 ? 11.695 -34.406 14.289 1 96.31 193 ASN B O 1
ATOM 7136 N N . ALA B 1 194 ? 12.211 -33.781 16.438 1 94.19 194 ALA B N 1
ATOM 7137 C CA . ALA B 1 194 ? 12.625 -32.438 16.047 1 94.19 194 ALA B CA 1
ATOM 7138 C C . ALA B 1 194 ? 13.797 -32.469 15.078 1 94.19 194 ALA B C 1
ATOM 7140 O O . ALA B 1 194 ? 14.688 -33.312 15.203 1 94.19 194 ALA B O 1
ATOM 7141 N N . VAL B 1 195 ? 13.75 -31.609 14.094 1 91.44 195 VAL B N 1
ATOM 7142 C CA . VAL B 1 195 ? 14.828 -31.531 13.109 1 91.44 195 VAL B CA 1
ATOM 7143 C C . VAL B 1 195 ? 16.141 -31.203 13.812 1 91.44 195 VAL B C 1
ATOM 7145 O O . VAL B 1 195 ? 16.172 -30.406 14.742 1 91.44 195 VAL B O 1
ATOM 7148 N N . VAL B 1 196 ? 17.156 -31.828 13.414 1 89.88 196 VAL B N 1
ATOM 7149 C CA . VAL B 1 196 ? 18.5 -31.531 13.906 1 89.88 196 VAL B CA 1
ATOM 7150 C C . VAL B 1 196 ? 19.344 -30.938 12.773 1 89.88 196 VAL B C 1
ATOM 7152 O O . VAL B 1 196 ? 19.609 -31.609 11.773 1 89.88 196 VAL B O 1
ATOM 7155 N N . ASP B 1 197 ? 19.672 -29.703 13.008 1 82.81 197 ASP B N 1
ATOM 7156 C CA . ASP B 1 197 ? 20.453 -29 11.992 1 82.81 197 ASP B CA 1
ATOM 7157 C C . ASP B 1 197 ? 21.953 -29.25 12.195 1 82.81 197 ASP B C 1
ATOM 7159 O O . ASP B 1 197 ? 22.422 -29.328 13.328 1 82.81 197 ASP B O 1
ATOM 7163 N N . SER B 1 198 ? 22.625 -29.516 11.078 1 82.75 198 SER B N 1
ATOM 7164 C CA . SER B 1 198 ? 24.062 -29.688 11.062 1 82.75 198 SER B CA 1
ATOM 7165 C C . SER B 1 198 ? 24.688 -29.062 9.812 1 82.75 198 SER B C 1
ATOM 7167 O O . SER B 1 198 ? 24.016 -28.344 9.078 1 82.75 198 SER B O 1
ATOM 7169 N N . ALA B 1 199 ? 25.969 -29.078 9.695 1 80.5 199 ALA B N 1
ATOM 7170 C CA . ALA B 1 199 ? 26.672 -28.609 8.5 1 80.5 199 ALA B CA 1
ATOM 7171 C C . ALA B 1 199 ? 27.312 -29.781 7.754 1 80.5 199 ALA B C 1
ATOM 7173 O O . ALA B 1 199 ? 27.859 -30.688 8.375 1 80.5 199 ALA B O 1
ATOM 7174 N N . GLY B 1 200 ? 27.109 -29.797 6.48 1 74.75 200 GLY B N 1
ATOM 7175 C CA . GLY B 1 200 ? 27.797 -30.797 5.672 1 74.75 200 GLY B CA 1
ATOM 7176 C C . GLY B 1 200 ? 29.297 -30.594 5.621 1 74.75 200 GLY B C 1
ATOM 7177 O O . GLY B 1 200 ? 29.828 -29.672 6.262 1 74.75 200 GLY B O 1
ATOM 7178 N N . GLY B 1 201 ? 29.953 -31.469 4.918 1 71.81 201 GLY B N 1
ATOM 7179 C CA . GLY B 1 201 ? 31.391 -31.406 4.789 1 71.81 201 GLY B CA 1
ATOM 7180 C C . GLY B 1 201 ? 31.875 -30.094 4.199 1 71.81 201 GLY B C 1
ATOM 7181 O O . GLY B 1 201 ? 32.969 -29.641 4.508 1 71.81 201 GLY B O 1
ATOM 7182 N N . ASN B 1 202 ? 31.047 -29.5 3.5 1 71.19 202 ASN B N 1
ATOM 7183 C CA . ASN B 1 202 ? 31.422 -28.25 2.85 1 71.19 202 ASN B CA 1
ATOM 7184 C C . ASN B 1 202 ? 30.922 -27.047 3.637 1 71.19 202 ASN B C 1
ATOM 7186 O O . ASN B 1 202 ? 31.031 -25.906 3.174 1 71.19 202 ASN B O 1
ATOM 7190 N N . GLY B 1 203 ? 30.266 -27.312 4.676 1 73.38 203 GLY B N 1
ATOM 7191 C CA . GLY B 1 203 ? 29.766 -26.219 5.508 1 73.38 203 GLY B CA 1
ATOM 7192 C C . GLY B 1 203 ? 28.328 -25.828 5.188 1 73.38 203 GLY B C 1
ATOM 7193 O O . GLY B 1 203 ? 27.75 -25 5.875 1 73.38 203 GLY B O 1
ATOM 7194 N N . ALA B 1 204 ? 27.797 -26.453 4.191 1 76.25 204 ALA B N 1
ATOM 7195 C CA . ALA B 1 204 ? 26.406 -26.156 3.852 1 76.25 204 ALA B CA 1
ATOM 7196 C C . ALA B 1 204 ? 25.453 -26.734 4.895 1 76.25 204 ALA B C 1
ATOM 7198 O O . ALA B 1 204 ? 25.688 -27.828 5.414 1 76.25 204 ALA B O 1
ATOM 7199 N N . PRO B 1 205 ? 24.422 -25.891 5.156 1 76.5 205 PRO B N 1
ATOM 7200 C CA . PRO B 1 205 ? 23.469 -26.406 6.133 1 76.5 205 PRO B CA 1
ATOM 7201 C C . PRO B 1 205 ? 22.797 -27.703 5.676 1 76.5 205 PRO B C 1
ATOM 7203 O O . PRO B 1 205 ? 22.5 -27.859 4.488 1 76.5 205 PRO B O 1
ATOM 7206 N N . THR B 1 206 ? 22.734 -28.672 6.562 1 79.5 206 THR B N 1
ATOM 7207 C CA . THR B 1 206 ? 22.016 -29.922 6.352 1 79.5 206 THR B CA 1
ATOM 7208 C C . THR B 1 206 ? 21.141 -30.25 7.555 1 79.5 206 THR B C 1
ATOM 7210 O O . THR B 1 206 ? 21.312 -29.688 8.633 1 79.5 206 THR B O 1
ATOM 7213 N N . SER B 1 207 ? 20.094 -31.031 7.246 1 85.5 207 SER B N 1
ATOM 7214 C CA . SER B 1 207 ? 19.172 -31.375 8.32 1 85.5 207 SER B CA 1
ATOM 7215 C C . SER B 1 207 ? 18.844 -32.875 8.297 1 85.5 207 SER B C 1
ATOM 7217 O O . SER B 1 207 ? 18.859 -33.5 7.238 1 85.5 207 SER B O 1
ATOM 7219 N N . THR B 1 208 ? 18.734 -33.375 9.508 1 90.38 208 THR B N 1
ATOM 7220 C CA . THR B 1 208 ? 18.328 -34.781 9.664 1 90.38 208 THR B CA 1
ATOM 7221 C C . THR B 1 208 ? 17.031 -34.875 10.469 1 90.38 208 THR B C 1
ATOM 7223 O O . THR B 1 208 ? 16.859 -34.156 11.445 1 90.38 208 THR B O 1
ATOM 7226 N N . ILE B 1 209 ? 16.141 -35.75 9.984 1 93.38 209 ILE B N 1
ATOM 7227 C CA . ILE B 1 209 ? 14.867 -36.031 10.648 1 93.38 209 ILE B CA 1
ATOM 7228 C C . ILE B 1 209 ? 14.703 -37.531 10.852 1 93.38 209 ILE B C 1
ATOM 7230 O O . ILE B 1 209 ? 14.852 -38.312 9.906 1 93.38 209 ILE B O 1
ATOM 7234 N N . THR B 1 210 ? 14.438 -37.906 12.102 1 95.69 210 THR B N 1
ATOM 7235 C CA . THR B 1 210 ? 14.273 -39.312 12.414 1 95.69 210 THR B CA 1
ATOM 7236 C C . THR B 1 210 ? 12.867 -39.625 12.922 1 95.69 210 THR B C 1
ATOM 7238 O O . THR B 1 210 ? 12.203 -38.719 13.453 1 95.69 210 THR B O 1
ATOM 7241 N N . GLY B 1 211 ? 12.469 -40.875 12.766 1 96.5 211 GLY B N 1
ATOM 7242 C CA . GLY B 1 211 ? 11.141 -41.281 13.188 1 96.5 211 GLY B CA 1
ATOM 7243 C C . GLY B 1 211 ? 11.055 -41.594 14.664 1 96.5 211 GLY B C 1
ATOM 7244 O O . GLY B 1 211 ? 12.062 -41.969 15.289 1 96.5 211 GLY B O 1
ATOM 7245 N N . THR B 1 212 ? 9.852 -41.531 15.211 1 96.56 212 THR B N 1
ATOM 7246 C CA . THR B 1 212 ? 9.617 -41.906 16.609 1 96.56 212 THR B CA 1
ATOM 7247 C C . THR B 1 212 ? 9.062 -43.312 16.703 1 96.56 212 THR B C 1
ATOM 7249 O O . THR B 1 212 ? 9.07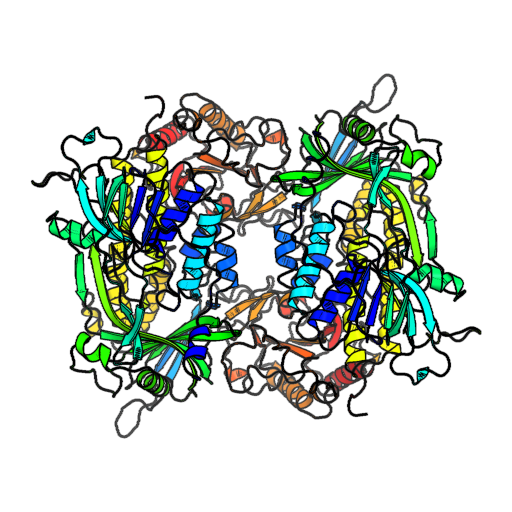 -43.906 17.766 1 96.56 212 THR B O 1
ATOM 7252 N N . GLY B 1 213 ? 8.414 -43.719 15.641 1 96.12 213 GLY B N 1
ATOM 7253 C CA . GLY B 1 213 ? 7.719 -45 15.648 1 96.12 213 GLY B CA 1
ATOM 7254 C C . GLY B 1 213 ? 6.227 -44.875 15.891 1 96.12 213 GLY B C 1
ATOM 7255 O O . GLY B 1 213 ? 5.465 -45.812 15.648 1 96.12 213 GLY B O 1
ATOM 7256 N N . ILE B 1 214 ? 5.742 -43.781 16.344 1 97.25 214 ILE B N 1
ATOM 7257 C CA . ILE B 1 214 ? 4.32 -43.562 16.562 1 97.25 214 ILE B CA 1
ATOM 7258 C C . ILE B 1 214 ? 3.619 -43.312 15.234 1 97.25 214 ILE B C 1
ATOM 7260 O O . ILE B 1 214 ? 3.992 -42.438 14.469 1 97.25 214 ILE B O 1
ATOM 7264 N N . LYS B 1 215 ? 2.619 -44.094 14.953 1 97.44 215 LYS B N 1
ATOM 7265 C CA . LYS B 1 215 ? 1.921 -44.031 13.68 1 97.44 215 LYS B CA 1
ATOM 7266 C C . LYS B 1 215 ? 0.462 -43.625 13.867 1 97.44 215 LYS B C 1
ATOM 7268 O O . LYS B 1 215 ? -0.106 -43.844 14.945 1 97.44 215 LYS B O 1
ATOM 7273 N N . LYS B 1 216 ? -0.106 -43 12.961 1 97.94 216 LYS B N 1
ATOM 7274 C CA . LYS B 1 216 ? -1.514 -42.625 12.914 1 97.94 216 LYS B CA 1
ATOM 7275 C C . LYS B 1 216 ? -2.1 -42.812 11.523 1 97.94 216 LYS B C 1
ATOM 7277 O O . LYS B 1 216 ? -1.457 -42.5 10.523 1 97.94 216 LYS B O 1
ATOM 7282 N N . THR B 1 217 ? -3.26 -43.469 11.422 1 97.81 217 THR B N 1
ATOM 7283 C CA . THR B 1 217 ? -3.988 -43.656 10.172 1 97.81 217 THR B CA 1
ATOM 7284 C C . THR B 1 217 ? -5.191 -42.719 10.102 1 97.81 217 THR B C 1
ATOM 7286 O O . THR B 1 217 ? -5.938 -42.562 11.07 1 97.81 217 THR B O 1
ATOM 7289 N N . VAL B 1 218 ? -5.316 -42.062 8.977 1 97.81 218 VAL B N 1
ATOM 7290 C CA . VAL B 1 218 ? -6.477 -41.219 8.773 1 97.81 218 VAL B CA 1
ATOM 7291 C C . VAL B 1 218 ? -7.148 -41.562 7.445 1 97.81 218 VAL B C 1
ATOM 7293 O O . VAL B 1 218 ? -6.531 -42.188 6.574 1 97.81 218 VAL B O 1
ATOM 7296 N N . ARG B 1 219 ? -8.445 -41.312 7.355 1 96.62 219 ARG B N 1
ATOM 7297 C CA . ARG B 1 219 ? -9.188 -41.406 6.102 1 96.62 219 ARG B CA 1
ATOM 7298 C C . ARG B 1 219 ? -9.539 -40.031 5.562 1 96.62 219 ARG B C 1
ATOM 7300 O O . ARG B 1 219 ? -9.82 -39.094 6.336 1 96.62 219 ARG B O 1
ATOM 7307 N N . THR B 1 220 ? -9.492 -39.844 4.297 1 96.88 220 THR B N 1
ATOM 7308 C CA . THR B 1 220 ? -9.75 -38.562 3.707 1 96.88 220 THR B CA 1
ATOM 7309 C C . THR B 1 220 ? -10.461 -38.688 2.367 1 96.88 220 THR B C 1
ATOM 7311 O O . THR B 1 220 ? -10.508 -39.781 1.796 1 96.88 220 THR B O 1
ATOM 7314 N N . LYS B 1 221 ? -11.172 -37.625 1.93 1 94.81 221 LYS B N 1
ATOM 7315 C CA . LYS B 1 221 ? -11.758 -37.594 0.592 1 94.81 221 LYS B CA 1
ATOM 7316 C C . LYS B 1 221 ? -10.68 -37.375 -0.469 1 94.81 221 LYS B C 1
ATOM 7318 O O . LYS B 1 221 ? -10.727 -37.969 -1.542 1 94.81 221 LYS B O 1
ATOM 7323 N N . TYR B 1 222 ? -9.75 -36.469 -0.17 1 96.25 222 TYR B N 1
ATOM 7324 C CA . TYR B 1 222 ? -8.672 -36.125 -1.093 1 96.25 222 TYR B CA 1
ATOM 7325 C C . TYR B 1 222 ? -7.328 -36.125 -0.381 1 96.25 222 TYR B C 1
ATOM 7327 O O . TYR B 1 222 ? -7.207 -35.594 0.726 1 96.25 222 TYR B O 1
ATOM 7335 N N . LEU B 1 223 ? -6.34 -36.719 -0.97 1 97.62 223 LEU B N 1
ATOM 7336 C CA . LEU B 1 223 ? -4.941 -36.594 -0.573 1 97.62 223 LEU B CA 1
ATOM 7337 C C . LEU B 1 223 ? -4.156 -35.781 -1.596 1 97.62 223 LEU B C 1
ATOM 7339 O O . LEU B 1 223 ? -4.23 -36.031 -2.797 1 97.62 223 LEU B O 1
ATOM 7343 N N . VAL B 1 224 ? -3.479 -34.781 -1.169 1 98.56 224 VAL B N 1
ATOM 7344 C CA . VAL B 1 224 ? -2.67 -33.969 -2.08 1 98.56 224 VAL B CA 1
ATOM 7345 C C . VAL B 1 224 ? -1.212 -34 -1.63 1 98.56 224 VAL B C 1
ATOM 7347 O O . VAL B 1 224 ? -0.889 -33.531 -0.531 1 98.56 224 VAL B O 1
ATOM 7350 N N . GLY B 1 225 ? -0.36 -34.531 -2.463 1 98.38 225 GLY B N 1
ATOM 7351 C CA . GLY B 1 225 ? 1.073 -34.469 -2.223 1 98.38 225 GLY B CA 1
ATOM 7352 C C . GLY B 1 225 ? 1.698 -33.156 -2.641 1 98.38 225 GLY B C 1
ATOM 7353 O O . GLY B 1 225 ? 1.75 -32.844 -3.832 1 98.38 225 GLY B O 1
ATOM 7354 N N . CYS B 1 226 ? 2.162 -32.406 -1.697 1 98.12 226 CYS B N 1
ATOM 7355 C CA . CYS B 1 226 ? 2.859 -31.141 -1.882 1 98.12 226 CYS B CA 1
ATOM 7356 C C . CYS B 1 226 ? 4.234 -31.172 -1.229 1 98.12 226 CYS B C 1
ATOM 7358 O O . CYS B 1 226 ? 4.734 -30.156 -0.766 1 98.12 226 CYS B O 1
ATOM 7360 N N . ASP B 1 227 ? 4.832 -32.281 -1.118 1 97 227 ASP B N 1
ATOM 7361 C CA . ASP B 1 227 ? 5.988 -32.469 -0.249 1 97 227 ASP B CA 1
ATOM 7362 C C . ASP B 1 227 ? 7.293 -32.406 -1.038 1 97 227 ASP B C 1
ATOM 7364 O O . ASP B 1 227 ? 8.273 -33.062 -0.688 1 97 227 ASP B O 1
ATOM 7368 N N . GLY B 1 228 ? 7.312 -31.734 -2.154 1 92.69 228 GLY B N 1
ATOM 7369 C CA . GLY B 1 228 ? 8.531 -31.25 -2.797 1 92.69 228 GLY B CA 1
ATOM 7370 C C . GLY B 1 228 ? 9.148 -32.281 -3.738 1 92.69 228 GLY B C 1
ATOM 7371 O O . GLY B 1 228 ? 8.492 -33.25 -4.121 1 92.69 228 GLY B O 1
ATOM 7372 N N . GLY B 1 229 ? 10.422 -31.969 -4.148 1 89.19 229 GLY B N 1
ATOM 7373 C CA . GLY B 1 229 ? 11.125 -32.75 -5.148 1 89.19 229 GLY B CA 1
ATOM 7374 C C . GLY B 1 229 ? 11.398 -34.188 -4.707 1 89.19 229 GLY B C 1
ATOM 7375 O O . GLY B 1 229 ? 11.5 -35.062 -5.543 1 89.19 229 GLY B O 1
ATOM 7376 N N . ARG B 1 230 ? 11.43 -34.375 -3.414 1 90.19 230 ARG B N 1
ATOM 7377 C CA . ARG B 1 230 ? 11.641 -35.719 -2.861 1 90.19 230 ARG B CA 1
ATOM 7378 C C . ARG B 1 230 ? 10.344 -36.281 -2.297 1 90.19 230 ARG B C 1
ATOM 7380 O O . ARG B 1 230 ? 10.359 -37 -1.299 1 90.19 230 ARG B O 1
ATOM 7387 N N . SER B 1 231 ? 9.359 -36 -2.916 1 96.38 231 SER B N 1
ATOM 7388 C CA . SER B 1 231 ? 8.016 -36.344 -2.451 1 96.38 231 SER B CA 1
ATOM 7389 C C . SER B 1 231 ? 7.875 -37.812 -2.154 1 96.38 231 SER B C 1
ATOM 7391 O O . SER B 1 231 ? 8.039 -38.656 -3.047 1 96.38 231 SER B O 1
ATOM 7393 N N . ALA B 1 232 ? 7.547 -38.094 -0.9 1 97 232 ALA B N 1
ATOM 7394 C CA . ALA B 1 232 ? 7.23 -39.469 -0.5 1 97 232 ALA B CA 1
ATOM 7395 C C . ALA B 1 232 ? 5.914 -39.938 -1.124 1 97 232 ALA B C 1
ATOM 7397 O O . ALA B 1 232 ? 5.762 -41.094 -1.461 1 97 232 ALA B O 1
ATOM 7398 N N . VAL B 1 233 ? 5.008 -39.031 -1.286 1 97.62 233 VAL B N 1
ATOM 7399 C CA . VAL B 1 233 ? 3.717 -39.375 -1.883 1 97.62 233 VAL B CA 1
ATOM 7400 C C . VAL B 1 233 ? 3.914 -39.812 -3.332 1 97.62 233 VAL B C 1
ATOM 7402 O O . VAL B 1 233 ? 3.432 -40.875 -3.738 1 97.62 233 VAL B O 1
ATOM 7405 N N . ARG B 1 234 ? 4.605 -39 -4.102 1 96.56 234 ARG B N 1
ATOM 7406 C CA . ARG B 1 234 ? 4.852 -39.344 -5.5 1 96.56 234 ARG B CA 1
ATOM 7407 C C . ARG B 1 234 ? 5.559 -40.688 -5.621 1 96.56 234 ARG B C 1
ATOM 7409 O O . ARG B 1 234 ? 5.18 -41.5 -6.449 1 96.56 234 ARG B O 1
ATOM 7416 N N . LYS B 1 235 ? 6.621 -40.875 -4.789 1 96.44 235 LYS B N 1
ATOM 7417 C CA . LYS B 1 235 ? 7.375 -42.125 -4.832 1 96.44 235 LYS B CA 1
ATOM 7418 C C . LYS B 1 235 ? 6.469 -43.344 -4.547 1 96.44 235 LYS B C 1
ATOM 7420 O O . LYS B 1 235 ? 6.609 -44.375 -5.172 1 96.44 235 LYS B O 1
ATOM 7425 N N . HIS B 1 236 ? 5.66 -43.156 -3.578 1 95.62 236 HIS B N 1
ATOM 7426 C CA . HIS B 1 236 ? 4.695 -44.219 -3.281 1 95.62 236 HIS B CA 1
ATOM 7427 C C . HIS B 1 236 ? 3.809 -44.5 -4.488 1 95.62 236 HIS B C 1
ATOM 7429 O O . HIS B 1 236 ? 3.562 -45.656 -4.816 1 95.62 236 HIS B O 1
ATOM 7435 N N . LEU B 1 237 ? 3.344 -43.5 -5.18 1 92.75 237 LEU B N 1
ATOM 7436 C CA . LEU B 1 237 ? 2.488 -43.656 -6.352 1 92.75 237 LEU B CA 1
ATOM 7437 C C . LEU B 1 237 ? 3.242 -44.312 -7.488 1 92.75 237 LEU B C 1
ATOM 7439 O O . LEU B 1 237 ? 2.672 -45.156 -8.219 1 92.75 237 LEU B O 1
ATOM 7443 N N . GLU B 1 238 ? 4.477 -43.938 -7.617 1 92.69 238 GLU B N 1
ATOM 7444 C CA . GLU B 1 238 ? 5.312 -44.594 -8.633 1 92.69 238 GLU B CA 1
ATOM 7445 C C . GLU B 1 238 ? 5.418 -46.094 -8.414 1 92.69 238 GLU B C 1
ATOM 7447 O O . GLU B 1 238 ? 5.508 -46.844 -9.375 1 92.69 238 GLU B O 1
ATOM 7452 N N . ARG B 1 239 ? 5.453 -46.469 -7.188 1 92.38 239 ARG B N 1
ATOM 7453 C CA . ARG B 1 239 ? 5.566 -47.906 -6.848 1 92.38 239 ARG B CA 1
ATOM 7454 C C . ARG B 1 239 ? 4.238 -48.625 -7.055 1 92.38 239 ARG B C 1
ATOM 7456 O O . ARG B 1 239 ? 4.215 -49.781 -7.473 1 92.38 239 ARG B O 1
ATOM 7463 N N . GLU B 1 240 ? 3.229 -47.969 -6.785 1 87.81 240 GLU B N 1
ATOM 7464 C CA . GLU B 1 240 ? 1.916 -48.594 -6.766 1 87.81 240 GLU B CA 1
ATOM 7465 C C . GLU B 1 240 ? 1.262 -48.562 -8.148 1 87.81 240 GLU B C 1
ATOM 7467 O O . GLU B 1 240 ? 0.446 -49.406 -8.477 1 87.81 240 GLU B O 1
ATOM 7472 N N . PHE B 1 241 ? 1.609 -47.5 -8.914 1 85.75 241 PHE B N 1
ATOM 7473 C CA . PHE B 1 241 ? 0.968 -47.312 -10.203 1 85.75 241 PHE B CA 1
ATOM 7474 C C . PHE B 1 241 ? 2.008 -47.219 -11.312 1 85.75 241 PHE B C 1
ATOM 7476 O O . PHE B 1 241 ? 2.732 -46.219 -11.406 1 85.75 241 PHE B O 1
ATOM 7483 N N . ASP B 1 242 ? 2.014 -48.062 -12.266 1 84.44 242 ASP B N 1
ATOM 7484 C CA . ASP B 1 242 ? 3.041 -48.156 -13.297 1 84.44 242 ASP B CA 1
ATOM 7485 C C . ASP B 1 242 ? 3.047 -46.938 -14.195 1 84.44 242 ASP B C 1
ATOM 7487 O O . ASP B 1 242 ? 4.09 -46.562 -14.742 1 84.44 242 ASP B O 1
ATOM 7491 N N . ASP B 1 243 ? 1.956 -46.312 -14.266 1 85.69 243 ASP B N 1
ATOM 7492 C CA . ASP B 1 243 ? 1.824 -45.188 -15.203 1 85.69 243 ASP B CA 1
ATOM 7493 C C . ASP B 1 243 ? 2.326 -43.906 -14.586 1 85.69 243 ASP B C 1
ATOM 7495 O O . ASP B 1 243 ? 2.514 -42.906 -15.281 1 85.69 243 ASP B O 1
ATOM 7499 N N . VAL B 1 244 ? 2.48 -43.875 -13.336 1 89.62 244 VAL B N 1
ATOM 7500 C CA . VAL B 1 244 ? 3.012 -42.688 -12.672 1 89.62 244 VAL B CA 1
ATOM 7501 C C . VAL B 1 244 ? 4.539 -42.75 -12.672 1 89.62 244 VAL B C 1
ATOM 7503 O O . VAL B 1 244 ? 5.137 -43.625 -12.031 1 89.62 244 VAL B O 1
ATOM 7506 N N . LYS B 1 245 ? 5.148 -41.844 -13.438 1 92.12 245 LYS B N 1
ATOM 7507 C CA . LYS B 1 245 ? 6.602 -41.781 -13.578 1 92.12 245 LYS B CA 1
ATOM 7508 C C . LYS B 1 245 ? 7.105 -40.344 -13.5 1 92.12 245 LYS B C 1
ATOM 7510 O O . LYS B 1 245 ? 6.473 -39.438 -14.031 1 92.12 245 LYS B O 1
ATOM 7515 N N . PHE B 1 246 ? 8.078 -40.219 -12.789 1 92.5 246 PHE B N 1
ATOM 7516 C CA . PHE B 1 246 ? 8.781 -38.938 -12.75 1 92.5 246 PHE B CA 1
ATOM 7517 C C . PHE B 1 246 ? 9.867 -38.906 -13.82 1 92.5 246 PHE B C 1
ATOM 7519 O O . PHE B 1 246 ? 10.977 -39.375 -13.609 1 92.5 246 PHE B O 1
ATOM 7526 N N . GLU B 1 247 ? 9.609 -38.25 -14.906 1 90.25 247 GLU B N 1
ATOM 7527 C CA . GLU B 1 247 ? 10.453 -38.344 -16.094 1 90.25 247 GLU B CA 1
ATOM 7528 C C . GLU B 1 247 ? 11.359 -37.094 -16.188 1 90.25 247 GLU B C 1
ATOM 7530 O O . GLU B 1 247 ? 10.969 -36 -15.797 1 90.25 247 GLU B O 1
ATOM 7535 N N . GLY B 1 248 ? 12.453 -37.312 -16.781 1 82.75 248 GLY B N 1
ATOM 7536 C CA . GLY B 1 248 ? 13.406 -36.25 -17.016 1 82.75 248 GLY B CA 1
ATOM 7537 C C . GLY B 1 248 ? 14.828 -36.625 -16.641 1 82.75 248 GLY B C 1
ATOM 7538 O O . GLY B 1 248 ? 15.109 -37.781 -16.359 1 82.75 248 GLY B O 1
ATOM 7539 N N . ASP B 1 249 ? 15.805 -35.625 -16.844 1 74.12 249 ASP B N 1
ATOM 7540 C CA . ASP B 1 249 ? 17.219 -35.938 -16.641 1 74.12 249 ASP B CA 1
ATOM 7541 C C . ASP B 1 249 ? 17.859 -34.906 -15.719 1 74.12 249 ASP B C 1
ATOM 7543 O O . ASP B 1 249 ? 17.266 -33.844 -15.445 1 74.12 249 ASP B O 1
ATOM 7547 N N . TRP B 1 250 ? 18.891 -35.375 -15.109 1 67.38 250 TRP B N 1
ATOM 7548 C CA . TRP B 1 250 ? 19.75 -34.469 -14.367 1 67.38 250 TRP B CA 1
ATOM 7549 C C . TRP B 1 250 ? 20.719 -33.75 -15.297 1 67.38 250 TRP B C 1
ATOM 7551 O O . TRP B 1 250 ? 21.203 -34.344 -16.281 1 67.38 250 TRP B O 1
ATOM 7561 N N . VAL B 1 251 ? 20.766 -32.469 -15.141 1 62.88 251 VAL B N 1
ATOM 7562 C CA . VAL B 1 251 ? 21.766 -31.719 -15.875 1 62.88 251 VAL B CA 1
ATOM 7563 C C . VAL B 1 251 ? 23.109 -31.781 -15.141 1 62.88 251 VAL B C 1
ATOM 7565 O O . VAL B 1 251 ? 23.156 -31.688 -13.906 1 62.88 251 VAL B O 1
ATOM 7568 N N . ASP B 1 252 ? 24.141 -32.156 -15.828 1 62.06 252 ASP B N 1
ATOM 7569 C CA . ASP B 1 252 ? 25.484 -32.344 -15.297 1 62.06 252 ASP B CA 1
ATOM 7570 C C . ASP B 1 252 ? 26.156 -31 -14.977 1 62.06 252 ASP B C 1
ATOM 7572 O O . ASP B 1 252 ? 27.219 -30.688 -15.516 1 62.06 252 ASP B O 1
ATOM 7576 N N . THR B 1 253 ? 25.438 -30.094 -14.453 1 68.06 253 THR B N 1
ATOM 7577 C CA . THR B 1 253 ? 26.047 -28.844 -13.992 1 68.06 253 THR B CA 1
ATOM 7578 C C . THR B 1 253 ? 25.719 -28.594 -12.523 1 68.06 253 THR B C 1
ATOM 7580 O O . THR B 1 253 ? 24.578 -28.781 -12.102 1 68.06 253 THR B O 1
ATOM 7583 N N . LEU B 1 254 ? 26.812 -28.359 -11.773 1 75.5 254 LEU B N 1
ATOM 7584 C CA . LEU B 1 254 ? 26.672 -28.031 -10.359 1 75.5 254 LEU B CA 1
ATOM 7585 C C . LEU B 1 254 ? 26.656 -26.516 -10.156 1 75.5 254 LEU B C 1
ATOM 7587 O O . LEU B 1 254 ? 27.5 -25.797 -10.719 1 75.5 254 LEU B O 1
ATOM 7591 N N . TRP B 1 255 ? 25.703 -26.031 -9.445 1 80.31 255 TRP B N 1
ATOM 7592 C CA . TRP B 1 255 ? 25.594 -24.609 -9.141 1 80.31 255 TRP B CA 1
ATOM 7593 C C . TRP B 1 255 ? 25.641 -24.375 -7.637 1 80.31 255 TRP B C 1
ATOM 7595 O O . TRP B 1 255 ? 25.156 -25.188 -6.855 1 80.31 255 TRP B O 1
ATOM 7605 N N . ALA B 1 256 ? 26.234 -23.281 -7.34 1 87.56 256 ALA B N 1
ATOM 7606 C CA . ALA B 1 256 ? 26.203 -22.812 -5.961 1 87.56 256 ALA B CA 1
ATOM 7607 C C . ALA B 1 256 ? 25.281 -21.594 -5.816 1 87.56 256 ALA B C 1
ATOM 7609 O O . ALA B 1 256 ? 25.234 -20.734 -6.699 1 87.56 256 ALA B O 1
ATOM 7610 N N . ALA B 1 257 ? 24.469 -21.625 -4.777 1 89.69 257 ALA B N 1
ATOM 7611 C CA . ALA B 1 257 ? 23.672 -20.469 -4.383 1 89.69 257 ALA B CA 1
ATOM 7612 C C . ALA B 1 257 ? 24.125 -19.938 -3.023 1 89.69 257 ALA B C 1
ATOM 7614 O O . ALA B 1 257 ? 24.25 -20.703 -2.062 1 89.69 257 ALA B O 1
ATOM 7615 N N . MET B 1 258 ? 24.406 -18.641 -2.961 1 93.38 258 MET B N 1
ATOM 7616 C CA . MET B 1 258 ? 24.875 -18.016 -1.729 1 93.38 258 MET B CA 1
ATOM 7617 C C . MET B 1 258 ? 24.125 -16.719 -1.444 1 93.38 258 MET B C 1
ATOM 7619 O O . MET B 1 258 ? 24.125 -15.805 -2.271 1 93.38 258 MET B O 1
ATOM 7623 N N . ASP B 1 259 ? 23.453 -16.703 -0.337 1 94.62 259 ASP B N 1
ATOM 7624 C CA . ASP B 1 259 ? 22.906 -15.445 0.181 1 94.62 259 ASP B CA 1
ATOM 7625 C C . ASP B 1 259 ? 23.938 -14.695 1.009 1 94.62 259 ASP B C 1
ATOM 7627 O O . ASP B 1 259 ? 24.469 -15.227 1.991 1 94.62 259 ASP B O 1
ATOM 7631 N N . CYS B 1 260 ? 24.203 -13.469 0.597 1 96.44 260 CYS B N 1
ATOM 7632 C CA . CYS B 1 260 ? 25.297 -12.781 1.282 1 96.44 260 CYS B CA 1
ATOM 7633 C C . CYS B 1 260 ? 25.062 -11.281 1.308 1 96.44 260 CYS B C 1
ATOM 7635 O O . CYS B 1 260 ? 24.266 -10.758 0.54 1 96.44 260 CYS B O 1
ATOM 7637 N N . VAL B 1 261 ? 25.656 -10.672 2.27 1 96.94 261 VAL B N 1
ATOM 7638 C CA . VAL B 1 261 ? 25.828 -9.219 2.303 1 96.94 261 VAL B CA 1
ATOM 7639 C C . VAL B 1 261 ? 27.188 -8.844 1.732 1 96.94 261 VAL B C 1
ATOM 7641 O O . VAL B 1 261 ? 28.219 -9.352 2.182 1 96.94 261 VAL B O 1
ATOM 7644 N N . VAL B 1 262 ? 27.172 -8.039 0.719 1 97.44 262 VAL B N 1
ATOM 7645 C CA . VAL B 1 262 ? 28.422 -7.723 0.042 1 97.44 262 VAL B CA 1
ATOM 7646 C C . VAL B 1 262 ? 28.531 -6.215 -0.183 1 97.44 262 VAL B C 1
ATOM 7648 O O . VAL B 1 262 ? 27.516 -5.559 -0.474 1 97.44 262 VAL B O 1
ATOM 7651 N N . LYS B 1 263 ? 29.672 -5.617 0.073 1 96.44 263 LYS B N 1
ATOM 7652 C CA . LYS B 1 263 ? 30.031 -4.285 -0.39 1 96.44 263 LYS B CA 1
ATOM 7653 C C . LYS B 1 263 ? 30.844 -4.352 -1.682 1 96.44 263 LYS B C 1
ATOM 7655 O O . LYS B 1 263 ? 31.875 -5.035 -1.745 1 96.44 263 LYS B O 1
ATOM 7660 N N . THR B 1 264 ? 30.359 -3.73 -2.752 1 97.38 264 THR B N 1
ATOM 7661 C CA . THR B 1 264 ? 30.969 -3.93 -4.062 1 97.38 264 THR B CA 1
ATOM 7662 C C . THR B 1 264 ? 30.922 -2.643 -4.883 1 97.38 264 THR B C 1
ATOM 7664 O O . THR B 1 264 ? 30.156 -1.729 -4.574 1 97.38 264 THR B O 1
ATOM 7667 N N . THR B 1 265 ? 31.828 -2.539 -5.855 1 95.94 265 THR B N 1
ATOM 7668 C CA . THR B 1 265 ? 31.781 -1.443 -6.82 1 95.94 265 THR B CA 1
ATOM 7669 C C . THR B 1 265 ? 31.031 -1.858 -8.078 1 95.94 265 THR B C 1
ATOM 7671 O O . THR B 1 265 ? 30.922 -1.083 -9.031 1 95.94 265 THR B O 1
ATOM 7674 N N . PHE B 1 266 ? 30.531 -3.111 -8.109 1 96.62 266 PHE B N 1
ATOM 7675 C CA . PHE B 1 266 ? 29.703 -3.561 -9.227 1 96.62 266 PHE B CA 1
ATOM 7676 C C . PHE B 1 266 ? 28.406 -2.754 -9.305 1 96.62 266 PHE B C 1
ATOM 7678 O O . PHE B 1 266 ? 27.562 -2.828 -8.406 1 96.62 266 PHE B O 1
ATOM 7685 N N . PRO B 1 267 ? 28.172 -2.02 -10.367 1 95.19 267 PRO B N 1
ATOM 7686 C CA . PRO B 1 267 ? 27.125 -0.985 -10.375 1 95.19 267 PRO B CA 1
ATOM 7687 C C . PRO B 1 267 ? 25.719 -1.566 -10.375 1 95.19 267 PRO B C 1
ATOM 7689 O O . PRO B 1 267 ? 24.766 -0.881 -9.992 1 95.19 267 PRO B O 1
ATOM 7692 N N . ASP B 1 268 ? 25.547 -2.805 -10.781 1 96.75 268 ASP B N 1
ATOM 7693 C CA . ASP B 1 268 ? 24.203 -3.348 -10.961 1 96.75 268 ASP B CA 1
ATOM 7694 C C . ASP B 1 268 ? 23.844 -4.309 -9.828 1 96.75 268 ASP B C 1
ATOM 7696 O O . ASP B 1 268 ? 23.047 -5.227 -10.023 1 96.75 268 ASP B O 1
ATOM 7700 N N . ILE B 1 269 ? 24.375 -4.07 -8.633 1 97 269 ILE B N 1
ATOM 7701 C CA . ILE B 1 269 ? 24.25 -5.016 -7.531 1 97 269 ILE B CA 1
ATOM 7702 C C . ILE B 1 269 ? 22.797 -5.086 -7.074 1 97 269 ILE B C 1
ATOM 7704 O O . ILE B 1 269 ? 22.375 -6.066 -6.457 1 97 269 ILE B O 1
ATOM 7708 N N . ARG B 1 270 ? 21.922 -4.027 -7.348 1 96.94 270 ARG B N 1
ATOM 7709 C CA . ARG B 1 270 ? 20.516 -4.031 -6.953 1 96.94 270 ARG B CA 1
ATOM 7710 C C . ARG B 1 270 ? 19.609 -4.297 -8.148 1 96.94 270 ARG B C 1
ATOM 7712 O O . ARG B 1 270 ? 18.422 -4.023 -8.094 1 96.94 270 ARG B O 1
ATOM 7719 N N . LYS B 1 271 ? 20.141 -4.762 -9.227 1 96.62 271 LYS B N 1
ATOM 7720 C CA . LYS B 1 271 ? 19.453 -5.258 -10.414 1 96.62 271 LYS B CA 1
ATOM 7721 C C . LYS B 1 271 ? 19.781 -6.727 -10.664 1 96.62 271 LYS B C 1
ATOM 7723 O O . LYS B 1 271 ? 20.828 -7.219 -10.234 1 96.62 271 LYS B O 1
ATOM 7728 N N . ILE B 1 272 ? 18.859 -7.418 -11.344 1 93.88 272 ILE B N 1
ATOM 7729 C CA . ILE B 1 272 ? 19.203 -8.773 -11.75 1 93.88 272 ILE B CA 1
ATOM 7730 C C . ILE B 1 272 ? 20.328 -8.727 -12.789 1 93.88 272 ILE B C 1
ATOM 7732 O O . ILE B 1 272 ? 20.219 -8.023 -13.797 1 93.88 272 ILE B O 1
ATOM 7736 N N . ALA B 1 273 ? 21.406 -9.453 -12.547 1 95.56 273 ALA B N 1
ATOM 7737 C CA . ALA B 1 273 ? 22.562 -9.367 -13.445 1 95.56 273 ALA B CA 1
ATOM 7738 C C . ALA B 1 273 ? 23.031 -10.75 -13.867 1 95.56 273 ALA B C 1
ATOM 7740 O O . ALA B 1 273 ? 23.297 -11.609 -13.016 1 95.56 273 ALA B O 1
ATOM 7741 N N . ALA B 1 274 ? 23.047 -10.992 -15.125 1 91.56 274 ALA B N 1
ATOM 7742 C CA . ALA B 1 274 ? 23.703 -12.156 -15.711 1 91.56 274 ALA B CA 1
ATOM 7743 C C . ALA B 1 274 ? 25.109 -11.812 -16.172 1 91.56 274 ALA B C 1
ATOM 7745 O O . ALA B 1 274 ? 25.297 -10.992 -17.078 1 91.56 274 ALA B O 1
ATOM 7746 N N . ILE B 1 275 ? 26.094 -12.445 -15.562 1 93.75 275 ILE B N 1
ATOM 7747 C CA . ILE B 1 275 ? 27.484 -12.094 -15.805 1 93.75 275 ILE B CA 1
ATOM 7748 C C . ILE B 1 275 ? 28.25 -13.32 -16.312 1 93.75 275 ILE B C 1
ATOM 7750 O O . ILE B 1 275 ? 28.219 -14.383 -15.68 1 93.75 275 ILE B O 1
ATOM 7754 N N . HIS B 1 276 ? 28.953 -13.18 -17.375 1 89.38 276 HIS B N 1
ATOM 7755 C CA . HIS B 1 276 ? 29.812 -14.227 -17.922 1 89.38 276 HIS B CA 1
ATOM 7756 C C . HIS B 1 276 ? 31.266 -13.773 -17.969 1 89.38 276 HIS B C 1
ATOM 7758 O O . HIS B 1 276 ? 31.562 -12.672 -18.438 1 89.38 276 HIS B O 1
ATOM 7764 N N . SER B 1 277 ? 32.062 -14.578 -17.406 1 89.19 277 SER B N 1
ATOM 7765 C CA . SER B 1 277 ? 33.5 -14.375 -17.531 1 89.19 277 SER B CA 1
ATOM 7766 C C . SER B 1 277 ? 34.094 -15.266 -18.625 1 89.19 277 SER B C 1
ATOM 7768 O O . SER B 1 277 ? 33.562 -16.344 -18.906 1 89.19 277 SER B O 1
ATOM 7770 N N . ALA B 1 278 ? 35.125 -14.844 -19.188 1 84.38 278 ALA B N 1
ATOM 7771 C CA . ALA B 1 278 ? 35.75 -15.602 -20.281 1 84.38 278 ALA B CA 1
ATOM 7772 C C . ALA B 1 278 ? 36.281 -16.938 -19.781 1 84.38 278 ALA B C 1
ATOM 7774 O O . ALA B 1 278 ? 36.25 -17.938 -20.5 1 84.38 278 ALA B O 1
ATOM 7775 N N . HIS B 1 279 ? 36.75 -16.969 -18.594 1 82.81 279 HIS B N 1
ATOM 7776 C CA . HIS B 1 279 ? 37.5 -18.141 -18.203 1 82.81 279 HIS B CA 1
ATOM 7777 C C . HIS B 1 279 ? 37.062 -18.641 -16.828 1 82.81 279 HIS B C 1
ATOM 7779 O O . HIS B 1 279 ? 37.531 -19.672 -16.344 1 82.81 279 HIS B O 1
ATOM 7785 N N . HIS B 1 280 ? 36.219 -17.906 -16.234 1 85 280 HIS B N 1
ATOM 7786 C CA . HIS B 1 280 ? 35.969 -18.25 -14.844 1 85 280 HIS B CA 1
ATOM 7787 C C . HIS B 1 280 ? 34.5 -18.609 -14.617 1 85 280 HIS B C 1
ATOM 7789 O O . HIS B 1 280 ? 34.062 -18.734 -13.477 1 85 280 HIS B O 1
ATOM 7795 N N . GLY B 1 281 ? 33.75 -18.719 -15.688 1 84.25 281 GLY B N 1
ATOM 7796 C CA . GLY B 1 281 ? 32.375 -19.203 -15.555 1 84.25 281 GLY B CA 1
ATOM 7797 C C . GLY B 1 281 ? 31.375 -18.078 -15.531 1 84.25 281 GLY B C 1
ATOM 7798 O O . GLY B 1 281 ? 31.547 -17.062 -16.203 1 84.25 281 GLY B O 1
ATOM 7799 N N . ALA B 1 282 ? 30.219 -18.328 -14.898 1 88.06 282 ALA B N 1
ATOM 7800 C CA . ALA B 1 282 ? 29.094 -17.391 -14.93 1 88.06 282 ALA B CA 1
ATOM 7801 C C . ALA B 1 282 ? 28.609 -17.078 -13.516 1 88.06 282 ALA B C 1
ATOM 7803 O O . ALA B 1 282 ? 28.797 -17.875 -12.594 1 88.06 282 ALA B O 1
ATOM 7804 N N . LEU B 1 283 ? 28.078 -15.898 -13.367 1 92.06 283 LEU B N 1
ATOM 7805 C CA . LEU B 1 283 ? 27.516 -15.391 -12.117 1 92.06 283 LEU B CA 1
ATOM 7806 C C . LEU B 1 283 ? 26.172 -14.734 -12.352 1 92.06 283 LEU B C 1
ATOM 7808 O O . LEU B 1 283 ? 26 -13.961 -13.297 1 92.06 283 LEU B O 1
ATOM 7812 N N . TYR B 1 284 ? 25.203 -15.188 -11.602 1 92.12 284 TYR B N 1
ATOM 7813 C CA . TYR B 1 284 ? 23.891 -14.547 -11.578 1 92.12 284 TYR B CA 1
ATOM 7814 C C . TYR B 1 284 ? 23.641 -13.875 -10.234 1 92.12 284 TYR B C 1
ATOM 7816 O O . TYR B 1 284 ? 23.719 -14.516 -9.188 1 92.12 284 TYR B O 1
ATOM 7824 N N . ILE B 1 285 ? 23.359 -12.547 -10.297 1 95.5 285 ILE B N 1
ATOM 7825 C CA . ILE B 1 285 ? 23.062 -11.789 -9.094 1 95.5 285 ILE B CA 1
ATOM 7826 C C . ILE B 1 285 ? 21.562 -11.508 -9.016 1 95.5 285 ILE B C 1
ATOM 7828 O O . ILE B 1 285 ? 20.953 -11.055 -9.992 1 95.5 285 ILE B O 1
ATOM 7832 N N . PHE B 1 286 ? 20.984 -11.797 -7.887 1 94.81 286 PHE B N 1
ATOM 7833 C CA . PHE B 1 286 ? 19.578 -11.547 -7.621 1 94.81 286 PHE B CA 1
ATOM 7834 C C . PHE B 1 286 ? 19.406 -10.773 -6.32 1 94.81 286 PHE B C 1
ATOM 7836 O O . PHE B 1 286 ? 19.75 -11.273 -5.246 1 94.81 286 PHE B O 1
ATOM 7843 N N . PRO B 1 287 ? 18.844 -9.484 -6.418 1 96.56 287 PRO B N 1
ATOM 7844 C CA . PRO B 1 287 ? 18.609 -8.711 -5.191 1 96.56 287 PRO B CA 1
ATOM 7845 C C . PRO B 1 287 ? 17.656 -9.398 -4.227 1 96.56 287 PRO B C 1
ATOM 7847 O O . PRO B 1 287 ? 16.672 -10.008 -4.656 1 96.56 287 PRO B O 1
ATOM 7850 N N . ARG B 1 288 ? 17.984 -9.383 -2.973 1 95.94 288 ARG B N 1
ATOM 7851 C CA . ARG B 1 288 ? 17.203 -10.008 -1.911 1 95.94 288 ARG B CA 1
ATOM 7852 C C . ARG B 1 288 ? 16.812 -8.992 -0.843 1 95.94 288 ARG B C 1
ATOM 7854 O O . ARG B 1 288 ? 17.281 -7.852 -0.861 1 95.94 288 ARG B O 1
ATOM 7861 N N . GLU B 1 289 ? 15.891 -9.352 0.029 1 94.94 289 GLU B N 1
ATOM 7862 C CA . GLU B 1 289 ? 15.43 -8.539 1.149 1 94.94 289 GLU B CA 1
ATOM 7863 C C . GLU B 1 289 ? 16.578 -8.234 2.111 1 94.94 289 GLU B C 1
ATOM 7865 O O . GLU B 1 289 ? 17.688 -8.75 1.951 1 94.94 289 GLU B O 1
ATOM 7870 N N . ASN B 1 290 ? 16.328 -7.32 3.002 1 93.81 290 ASN B N 1
ATOM 7871 C CA . ASN B 1 290 ? 17.312 -7.008 4.035 1 93.81 290 ASN B CA 1
ATOM 7872 C C . ASN B 1 290 ? 17.406 -8.117 5.078 1 93.81 290 ASN B C 1
ATOM 7874 O O . ASN B 1 290 ? 16.422 -8.82 5.324 1 93.81 290 ASN B O 1
ATOM 7878 N N . THR B 1 291 ? 18.578 -8.297 5.633 1 92 291 THR B N 1
ATOM 7879 C CA . THR B 1 291 ? 18.734 -9.18 6.781 1 92 291 THR B CA 1
ATOM 7880 C C . THR B 1 291 ? 17.938 -8.656 7.977 1 92 291 THR B C 1
ATOM 7882 O O . THR B 1 291 ? 17.391 -7.559 7.93 1 92 291 THR B O 1
ATOM 7885 N N . ALA B 1 292 ? 17.891 -9.477 9.031 1 83.75 292 ALA B N 1
ATOM 7886 C CA . ALA B 1 292 ? 17.203 -9.07 10.258 1 83.75 292 ALA B CA 1
ATOM 7887 C C . ALA B 1 292 ? 17.844 -7.812 10.844 1 83.75 292 ALA B C 1
ATOM 7889 O O . ALA B 1 292 ? 17.188 -7.027 11.516 1 83.75 292 ALA B O 1
ATOM 7890 N N . GLN B 1 293 ? 19.109 -7.59 10.5 1 86.5 293 GLN B N 1
ATOM 7891 C CA . GLN B 1 293 ? 19.844 -6.434 11.008 1 86.5 293 GLN B CA 1
ATOM 7892 C C . GLN B 1 293 ? 19.719 -5.246 10.062 1 86.5 293 GLN B C 1
ATOM 7894 O O . GLN B 1 293 ? 20.344 -4.203 10.273 1 86.5 293 GLN B O 1
ATOM 7899 N N . GLY B 1 294 ? 19.016 -5.453 8.969 1 89.06 294 GLY B N 1
ATOM 7900 C CA . GLY B 1 294 ? 18.734 -4.336 8.078 1 89.06 294 GLY B CA 1
ATOM 7901 C C . GLY B 1 294 ? 19.766 -4.18 6.98 1 89.06 294 GLY B C 1
ATOM 7902 O O . GLY B 1 294 ? 19.812 -3.148 6.305 1 89.06 294 GLY B O 1
ATOM 7903 N N . GLU B 1 295 ? 20.625 -5.152 6.742 1 93.25 295 GLU B N 1
ATOM 7904 C CA . GLU B 1 295 ? 21.641 -5.086 5.699 1 93.25 295 GLU B CA 1
ATOM 7905 C C . GLU B 1 295 ? 21.109 -5.613 4.371 1 93.25 295 GLU B C 1
ATOM 7907 O O . GLU B 1 295 ? 20.344 -6.586 4.344 1 93.25 295 GLU B O 1
ATOM 7912 N N . PRO B 1 296 ? 21.516 -4.949 3.299 1 94.69 296 PRO B N 1
ATOM 7913 C CA . PRO B 1 296 ? 21.031 -5.387 1.992 1 94.69 296 PRO B CA 1
ATOM 7914 C C . PRO B 1 296 ? 21.656 -6.699 1.53 1 94.69 296 PRO B C 1
ATOM 7916 O O . PRO B 1 296 ? 22.875 -6.797 1.432 1 94.69 296 PRO B O 1
ATOM 7919 N N . MET B 1 297 ? 20.859 -7.617 1.224 1 96.12 297 MET B N 1
ATOM 7920 C CA . MET B 1 297 ? 21.359 -8.93 0.812 1 96.12 297 MET B CA 1
ATOM 7921 C C . MET B 1 297 ? 21.188 -9.125 -0.691 1 96.12 297 MET B C 1
ATOM 7923 O O . MET B 1 297 ? 20.344 -8.477 -1.314 1 96.12 297 MET B O 1
ATOM 7927 N N . VAL B 1 298 ? 22 -9.969 -1.257 1 96.75 298 VAL B N 1
ATOM 7928 C CA . VAL B 1 298 ? 21.812 -10.5 -2.604 1 96.75 298 VAL B CA 1
ATOM 7929 C C . VAL B 1 298 ? 22 -12.016 -2.588 1 96.75 298 VAL B C 1
ATOM 7931 O O . VAL B 1 298 ? 22.594 -12.57 -1.655 1 96.75 298 VAL B O 1
ATOM 7934 N N . ARG B 1 299 ? 21.484 -12.68 -3.562 1 95.75 299 ARG B N 1
ATOM 7935 C CA . ARG B 1 299 ? 21.812 -14.062 -3.855 1 95.75 299 ARG B CA 1
ATOM 7936 C C . ARG B 1 299 ? 22.688 -14.164 -5.102 1 95.75 299 ARG B C 1
ATOM 7938 O O . ARG B 1 299 ? 22.391 -13.547 -6.125 1 95.75 299 ARG B O 1
ATOM 7945 N N . ALA B 1 300 ? 23.766 -14.859 -4.941 1 94.94 300 ALA B N 1
ATOM 7946 C CA . ALA B 1 300 ? 24.672 -15.125 -6.051 1 94.94 300 ALA B CA 1
ATOM 7947 C C . ALA B 1 300 ? 24.625 -16.594 -6.469 1 94.94 300 ALA B C 1
ATOM 7949 O O . ALA B 1 300 ? 24.766 -17.484 -5.633 1 94.94 300 ALA B O 1
ATOM 7950 N N . TYR B 1 301 ? 24.359 -16.812 -7.73 1 90.31 301 TYR B N 1
ATOM 7951 C CA . TYR B 1 301 ? 24.469 -18.141 -8.328 1 90.31 301 TYR B CA 1
ATOM 7952 C C . TYR B 1 301 ? 25.734 -18.25 -9.172 1 90.31 301 TYR B C 1
ATOM 7954 O O . TYR B 1 301 ? 25.984 -17.422 -10.047 1 90.31 301 TYR B O 1
ATOM 7962 N N . THR B 1 302 ? 26.562 -19.188 -8.859 1 88 302 THR B N 1
ATOM 7963 C CA . THR B 1 302 ? 27.797 -19.375 -9.617 1 88 302 THR B CA 1
ATOM 7964 C C . THR B 1 302 ? 27.922 -20.828 -10.078 1 88 302 THR B C 1
ATOM 7966 O O . THR B 1 302 ? 27.531 -21.75 -9.359 1 88 302 THR B O 1
ATOM 7969 N N . GLN B 1 303 ? 28.484 -20.938 -11.234 1 78.12 303 GLN B N 1
ATOM 7970 C CA . GLN B 1 303 ? 28.797 -22.281 -11.719 1 78.12 303 GLN B CA 1
ATOM 7971 C C . GLN B 1 303 ? 30.078 -22.812 -11.07 1 78.12 303 GLN B C 1
ATOM 7973 O O . GLN B 1 303 ? 31.109 -22.156 -11.086 1 78.12 303 GLN B O 1
ATOM 7978 N N . VAL B 1 304 ? 29.984 -23.953 -10.469 1 70.5 304 VAL B N 1
ATOM 7979 C CA . VAL B 1 304 ? 31.078 -24.469 -9.664 1 70.5 304 VAL B CA 1
ATOM 7980 C C . VAL B 1 304 ? 31.969 -25.359 -10.516 1 70.5 304 VAL B C 1
ATOM 7982 O O . VAL B 1 304 ? 33.156 -25.516 -10.219 1 70.5 304 VAL B O 1
ATOM 7985 N N . ASN B 1 305 ? 31.391 -25.938 -11.531 1 62.25 305 ASN B N 1
ATOM 7986 C CA . ASN B 1 305 ? 32.219 -26.875 -12.297 1 62.25 305 ASN B CA 1
ATOM 7987 C C . ASN B 1 305 ? 33.312 -26.156 -13.062 1 62.25 305 ASN B C 1
ATOM 7989 O O . ASN B 1 305 ? 34.094 -26.797 -13.781 1 62.25 305 ASN B O 1
ATOM 7993 N N . ARG B 1 306 ? 33.375 -24.891 -12.875 1 60.5 306 ARG B N 1
ATOM 7994 C CA . ARG B 1 306 ? 34.406 -24.125 -13.594 1 60.5 306 ARG B CA 1
ATOM 7995 C C . ARG B 1 306 ? 35.219 -23.281 -12.625 1 60.5 306 ARG B C 1
ATOM 7997 O O . ARG B 1 306 ? 35.844 -22.297 -13.031 1 60.5 306 ARG B O 1
ATOM 8004 N N . LEU B 1 307 ? 35.125 -23.5 -11.391 1 57.03 307 LEU B N 1
ATOM 8005 C CA . LEU B 1 307 ? 35.75 -22.641 -10.398 1 57.03 307 LEU B CA 1
ATOM 8006 C C . LEU B 1 307 ? 37.25 -22.516 -10.648 1 57.03 307 LEU B C 1
ATOM 8008 O O . LEU B 1 307 ? 37.875 -21.484 -10.328 1 57.03 307 LEU B O 1
ATOM 8012 N N . LYS B 1 308 ? 37.938 -23.453 -11.219 1 55.91 308 LYS B N 1
ATOM 8013 C CA . LYS B 1 308 ? 39.344 -23.312 -11.453 1 55.91 308 LYS B CA 1
ATOM 8014 C C . LYS B 1 308 ? 39.656 -23.203 -12.945 1 55.91 308 LYS B C 1
ATOM 8016 O O . LYS B 1 308 ? 40.75 -23.594 -13.391 1 55.91 308 LYS B O 1
ATOM 8021 N N . GLY B 1 309 ? 38.656 -22.562 -13.641 1 53.44 309 GLY B N 1
ATOM 8022 C CA . GLY B 1 309 ? 38.875 -22.25 -15.039 1 53.44 309 GLY B CA 1
ATOM 8023 C C . GLY B 1 309 ? 38.531 -23.391 -15.969 1 53.44 309 GLY B C 1
ATOM 8024 O O . GLY B 1 309 ? 38.375 -23.188 -17.172 1 53.44 309 GLY B O 1
ATOM 8025 N N . GLU B 1 310 ? 38.594 -24.594 -15.523 1 55.03 310 GLU B N 1
ATOM 8026 C CA . GLU B 1 310 ? 38.25 -25.734 -16.359 1 55.03 310 GLU B CA 1
ATOM 8027 C C . GLU B 1 310 ? 37.031 -26.469 -15.828 1 55.03 310 GLU B C 1
ATOM 8029 O O . GLU B 1 310 ? 36.781 -26.453 -14.617 1 55.03 310 GLU B O 1
ATOM 8034 N N . LYS B 1 311 ? 36.125 -26.844 -16.75 1 60 311 LYS B N 1
ATOM 8035 C CA . LYS B 1 311 ? 35 -27.641 -16.359 1 60 311 LYS B CA 1
ATOM 8036 C C . LYS B 1 311 ? 35.438 -28.875 -15.562 1 60 311 LYS B C 1
ATOM 8038 O O . LYS B 1 311 ? 36.281 -29.641 -16.016 1 60 311 LYS B O 1
ATOM 8043 N N . SER B 1 312 ? 34.938 -28.859 -14.344 1 61.72 312 SER B N 1
ATOM 8044 C CA . SER B 1 312 ? 35.312 -30.016 -13.523 1 61.72 312 SER B CA 1
ATOM 8045 C C . SER B 1 312 ? 34.875 -31.312 -14.18 1 61.72 312 SER B C 1
ATOM 8047 O O . SER B 1 312 ? 33.812 -31.391 -14.805 1 61.72 312 SER B O 1
ATOM 8049 N N . LYS B 1 313 ? 35.719 -32.312 -14.305 1 59.19 313 LYS B N 1
ATOM 8050 C CA . LYS B 1 313 ? 35.438 -33.656 -14.812 1 59.19 313 LYS B CA 1
ATOM 8051 C C . LYS B 1 313 ? 34.719 -34.5 -13.766 1 59.19 313 LYS B C 1
ATOM 8053 O O . LYS B 1 313 ? 34.312 -35.625 -14.055 1 59.19 313 LYS B O 1
ATOM 8058 N N . ASP B 1 314 ? 34.594 -33.875 -12.617 1 61.5 314 ASP B N 1
ATOM 8059 C CA . ASP B 1 314 ? 33.969 -34.656 -11.555 1 61.5 314 ASP B CA 1
ATOM 8060 C C . ASP B 1 314 ? 32.469 -34.688 -11.711 1 61.5 314 ASP B C 1
ATOM 8062 O O . ASP B 1 314 ? 31.875 -33.75 -12.258 1 61.5 314 ASP B O 1
ATOM 8066 N N . ASN B 1 315 ? 31.984 -35.844 -11.359 1 62.97 315 ASN B N 1
ATOM 8067 C CA . ASN B 1 315 ? 30.531 -35.969 -11.281 1 62.97 315 ASN B CA 1
ATOM 8068 C C . ASN B 1 315 ? 29.922 -34.938 -10.336 1 62.97 315 ASN B C 1
ATOM 8070 O O . ASN B 1 315 ? 30.469 -34.656 -9.273 1 62.97 315 ASN B O 1
ATOM 8074 N N . ALA B 1 316 ? 28.891 -34.188 -10.836 1 64.69 316 ALA B N 1
ATOM 8075 C CA . ALA B 1 316 ? 28.234 -33.125 -10.086 1 64.69 316 ALA B CA 1
ATOM 8076 C C . ALA B 1 316 ? 27.922 -33.562 -8.656 1 64.69 316 ALA B C 1
ATOM 8078 O O . ALA B 1 316 ? 28.078 -32.781 -7.715 1 64.69 316 ALA B O 1
ATOM 8079 N N . PHE B 1 317 ? 27.625 -34.781 -8.438 1 66.81 317 PHE B N 1
ATOM 8080 C CA . PHE B 1 317 ? 27.203 -35.25 -7.129 1 66.81 317 PHE B CA 1
ATOM 8081 C C . PHE B 1 317 ? 28.391 -35.406 -6.188 1 66.81 317 PHE B C 1
ATOM 8083 O O . PHE B 1 317 ? 28.266 -35.188 -4.977 1 66.81 317 PHE B O 1
ATOM 8090 N N . ASP B 1 318 ? 29.516 -35.656 -6.738 1 67.44 318 ASP B N 1
ATOM 8091 C CA . ASP B 1 318 ? 30.703 -35.812 -5.914 1 67.44 318 ASP B CA 1
ATOM 8092 C C . ASP B 1 318 ? 31.312 -34.469 -5.555 1 67.44 318 ASP B C 1
ATOM 8094 O O . ASP B 1 318 ? 31.875 -34.312 -4.473 1 67.44 318 ASP B O 1
ATOM 8098 N N . ALA B 1 319 ? 31.109 -33.594 -6.43 1 69.81 319 ALA B N 1
ATOM 8099 C CA . ALA B 1 319 ? 31.719 -32.281 -6.254 1 69.81 319 ALA B CA 1
ATOM 8100 C C . ALA B 1 319 ? 30.922 -31.422 -5.27 1 69.81 319 ALA B C 1
ATOM 8102 O O . ALA B 1 319 ? 31.453 -30.484 -4.684 1 69.81 319 ALA B O 1
ATOM 8103 N N . LYS B 1 320 ? 29.75 -31.812 -5.012 1 75.19 320 LYS B N 1
ATOM 8104 C CA . LYS B 1 320 ? 28.828 -31 -4.211 1 75.19 320 LYS B CA 1
ATOM 8105 C C . LYS B 1 320 ? 29.359 -30.828 -2.789 1 75.19 320 LYS B C 1
ATOM 8107 O O . LYS B 1 320 ? 29.203 -29.75 -2.195 1 75.19 320 LYS B O 1
ATOM 8112 N N . ASP B 1 321 ? 30.062 -31.75 -2.293 1 76.75 321 ASP B N 1
ATOM 8113 C CA . ASP B 1 321 ? 30.469 -31.719 -0.895 1 76.75 321 ASP B CA 1
ATOM 8114 C C . ASP B 1 321 ? 31.828 -31.016 -0.74 1 76.75 321 ASP B C 1
ATOM 8116 O O . ASP B 1 321 ? 32.281 -30.766 0.38 1 76.75 321 ASP B O 1
ATOM 8120 N N . ARG B 1 322 ? 32.344 -30.609 -1.843 1 79.44 322 ARG B N 1
ATOM 8121 C CA . ARG B 1 322 ? 33.688 -30.031 -1.771 1 79.44 322 ARG B CA 1
ATOM 8122 C C . ARG B 1 322 ? 33.656 -28.531 -1.993 1 79.44 322 ARG B C 1
ATOM 8124 O O . ARG B 1 322 ? 34.594 -27.812 -1.638 1 79.44 322 ARG B O 1
ATOM 8131 N N . VAL B 1 323 ? 32.656 -28.094 -2.539 1 85.75 323 VAL B N 1
ATOM 8132 C CA . VAL B 1 323 ? 32.594 -26.672 -2.842 1 85.75 323 VAL B CA 1
ATOM 8133 C C . VAL B 1 323 ? 32.188 -25.906 -1.589 1 85.75 323 VAL B C 1
ATOM 8135 O O . VAL B 1 323 ? 31.156 -26.203 -0.97 1 85.75 323 VAL B O 1
ATOM 8138 N N . THR B 1 324 ? 32.969 -24.938 -1.178 1 88.19 324 THR B N 1
ATOM 8139 C CA . THR B 1 324 ? 32.688 -24.141 0.02 1 88.19 324 THR B CA 1
ATOM 8140 C C . THR B 1 324 ? 32.25 -22.734 -0.349 1 88.19 324 THR B C 1
ATOM 8142 O O . THR B 1 324 ? 32.438 -22.297 -1.488 1 88.19 324 THR B O 1
ATOM 8145 N N . ALA B 1 325 ? 31.734 -22.078 0.644 1 91.38 325 ALA B N 1
ATOM 8146 C CA . ALA B 1 325 ? 31.328 -20.688 0.447 1 91.38 325 ALA B CA 1
ATOM 8147 C C . ALA B 1 325 ? 32.531 -19.812 0.065 1 91.38 325 ALA B C 1
ATOM 8149 O O . ALA B 1 325 ? 32.406 -18.906 -0.76 1 91.38 325 ALA B O 1
ATOM 8150 N N . ASP B 1 326 ? 33.688 -20.062 0.635 1 92.44 326 ASP B N 1
ATOM 8151 C CA . ASP B 1 326 ? 34.875 -19.312 0.34 1 92.44 326 ASP B CA 1
ATOM 8152 C C . ASP B 1 326 ? 35.281 -19.453 -1.127 1 92.44 326 ASP B C 1
ATOM 8154 O O . ASP B 1 326 ? 35.719 -18.484 -1.762 1 92.44 326 ASP B O 1
ATOM 8158 N N . MET B 1 327 ? 35.188 -20.719 -1.579 1 90 327 MET B N 1
ATOM 8159 C CA . MET B 1 327 ? 35.5 -20.969 -2.982 1 90 327 MET B CA 1
ATOM 8160 C C . MET B 1 327 ? 34.562 -20.172 -3.898 1 90 327 MET B C 1
ATOM 8162 O O . MET B 1 327 ? 35 -19.641 -4.918 1 90 327 MET B O 1
ATOM 8166 N N . VAL B 1 328 ? 33.344 -20.141 -3.506 1 92.31 328 VAL B N 1
ATOM 8167 C CA . VAL B 1 328 ? 32.344 -19.422 -4.293 1 92.31 328 VAL B CA 1
ATOM 8168 C C . VAL B 1 328 ? 32.656 -17.922 -4.254 1 92.31 328 VAL B C 1
ATOM 8170 O O . VAL B 1 328 ? 32.562 -17.25 -5.281 1 92.31 328 VAL B O 1
ATOM 8173 N N . GLN B 1 329 ? 33.031 -17.375 -3.119 1 95.38 329 GLN B N 1
ATOM 8174 C CA . GLN B 1 329 ? 33.406 -15.961 -3 1 95.38 329 GLN B CA 1
ATOM 8175 C C . GLN B 1 329 ? 34.594 -15.633 -3.908 1 95.38 329 GLN B C 1
ATOM 8177 O O . GLN B 1 329 ? 34.562 -14.602 -4.59 1 95.38 329 GLN B O 1
ATOM 8182 N N . GLN B 1 330 ? 35.469 -16.5 -3.908 1 93.94 330 GLN B N 1
ATOM 8183 C CA . GLN B 1 330 ? 36.625 -16.281 -4.762 1 93.94 330 GLN B CA 1
ATOM 8184 C C . GLN B 1 330 ? 36.25 -16.328 -6.238 1 93.94 330 GLN B C 1
ATOM 8186 O O . GLN B 1 330 ? 36.75 -15.531 -7.039 1 93.94 330 GLN B O 1
ATOM 8191 N N . ALA B 1 331 ? 35.406 -17.266 -6.582 1 92.19 331 ALA B N 1
ATOM 8192 C CA . ALA B 1 331 ? 34.938 -17.344 -7.961 1 92.19 331 ALA B CA 1
ATOM 8193 C C . ALA B 1 331 ? 34.219 -16.047 -8.367 1 92.19 331 ALA B C 1
ATOM 8195 O O . ALA B 1 331 ? 34.438 -15.547 -9.469 1 92.19 331 ALA B O 1
ATOM 8196 N N . ILE B 1 332 ? 33.438 -15.5 -7.469 1 95.56 332 ILE B N 1
ATOM 8197 C CA . ILE B 1 332 ? 32.688 -14.273 -7.742 1 95.56 332 ILE B CA 1
ATOM 8198 C C . ILE B 1 332 ? 33.688 -13.125 -7.996 1 95.56 332 ILE B C 1
ATOM 8200 O O . ILE B 1 332 ? 33.5 -12.336 -8.922 1 95.56 332 ILE B O 1
ATOM 8204 N N . LYS B 1 333 ? 34.719 -13.062 -7.203 1 95.69 333 LYS B N 1
ATOM 8205 C CA . LYS B 1 333 ? 35.75 -12.031 -7.387 1 95.69 333 LYS B CA 1
ATOM 8206 C C . LYS B 1 333 ? 36.406 -12.156 -8.758 1 95.69 333 LYS B C 1
ATOM 8208 O O . LYS B 1 333 ? 36.625 -11.148 -9.43 1 95.69 333 LYS B O 1
ATOM 8213 N N . GLU B 1 334 ? 36.625 -13.391 -9.156 1 93.69 334 GLU B N 1
ATOM 8214 C CA . GLU B 1 334 ? 37.281 -13.617 -10.445 1 93.69 334 GLU B CA 1
ATOM 8215 C C . GLU B 1 334 ? 36.312 -13.297 -11.602 1 93.69 334 GLU B C 1
ATOM 8217 O O . GLU B 1 334 ? 36.719 -12.633 -12.562 1 93.69 334 GLU B O 1
ATOM 8222 N N . ILE B 1 335 ? 35.094 -13.789 -11.516 1 93.81 335 ILE B N 1
ATOM 8223 C CA . ILE B 1 335 ? 34.125 -13.57 -12.562 1 93.81 335 ILE B CA 1
ATOM 8224 C C . ILE B 1 335 ? 33.812 -12.078 -12.672 1 93.81 335 ILE B C 1
ATOM 8226 O O . ILE B 1 335 ? 33.688 -11.547 -13.781 1 93.81 335 ILE B O 1
ATOM 8230 N N . GLY B 1 336 ? 33.719 -11.406 -11.539 1 95.31 336 GLY B N 1
ATOM 8231 C CA . GLY B 1 336 ? 33.281 -10.016 -11.484 1 95.31 336 GLY B CA 1
ATOM 8232 C C . GLY B 1 336 ? 34.406 -9.031 -11.656 1 95.31 336 GLY B C 1
ATOM 8233 O O . GLY B 1 336 ? 34.188 -7.816 -11.547 1 95.31 336 GLY B O 1
ATOM 8234 N N . TYR B 1 337 ? 35.562 -9.578 -11.844 1 94.81 337 TYR B N 1
ATOM 8235 C CA . TYR B 1 337 ? 36.688 -8.664 -12.078 1 94.81 337 TYR B CA 1
ATOM 8236 C C . TYR B 1 337 ? 36.375 -7.719 -13.234 1 94.81 337 TYR B C 1
ATOM 8238 O O . TYR B 1 337 ? 35.812 -8.133 -14.25 1 94.81 337 TYR B O 1
ATOM 8246 N N . PRO B 1 338 ? 36.656 -6.363 -13.102 1 95.5 338 PRO B N 1
ATOM 8247 C CA . PRO B 1 338 ? 37.594 -5.746 -12.156 1 95.5 338 PRO B CA 1
ATOM 8248 C C . PRO B 1 338 ? 36.906 -5.172 -10.93 1 95.5 338 PRO B C 1
ATOM 8250 O O . PRO B 1 338 ? 37.531 -4.449 -10.148 1 95.5 338 PRO B O 1
ATOM 8253 N N . TYR B 1 339 ? 35.688 -5.328 -10.75 1 96.12 339 TYR B N 1
ATOM 8254 C CA . TYR B 1 339 ? 34.938 -4.73 -9.641 1 96.12 339 TYR B CA 1
ATOM 8255 C C . TYR B 1 339 ? 35.375 -5.355 -8.312 1 96.12 339 TYR B C 1
ATOM 8257 O O . TYR B 1 339 ? 35.75 -6.527 -8.266 1 96.12 339 TYR B O 1
ATOM 8265 N N . LYS B 1 340 ? 35.281 -4.57 -7.297 1 96.38 340 LYS B N 1
ATOM 8266 C CA . LYS B 1 340 ? 35.625 -5.023 -5.945 1 96.38 340 LYS B CA 1
ATOM 8267 C C . LYS B 1 340 ? 34.438 -5.711 -5.293 1 96.38 340 LYS B C 1
ATOM 8269 O O . LYS B 1 340 ? 33.281 -5.258 -5.438 1 96.38 340 LYS B O 1
ATOM 8274 N N . TRP B 1 341 ? 34.719 -6.82 -4.617 1 97.19 341 TRP B N 1
ATOM 8275 C CA . TRP B 1 341 ? 33.688 -7.562 -3.861 1 97.19 341 TRP B CA 1
ATOM 8276 C C . TRP B 1 341 ? 34.188 -7.836 -2.441 1 97.19 341 TRP B C 1
ATOM 8278 O O . TRP B 1 341 ? 35.094 -8.648 -2.23 1 97.19 341 TRP B O 1
ATOM 8288 N N . ASP B 1 342 ? 33.594 -7.117 -1.48 1 97.38 342 ASP B N 1
ATOM 8289 C CA . ASP B 1 342 ? 33.906 -7.32 -0.067 1 97.38 342 ASP B CA 1
ATOM 8290 C C . ASP B 1 342 ? 32.75 -7.984 0.655 1 97.38 342 ASP B C 1
ATOM 8292 O O . ASP B 1 342 ? 31.766 -7.312 1.027 1 97.38 342 ASP B O 1
ATOM 8296 N N . PHE B 1 343 ? 32.875 -9.312 0.852 1 97.44 343 PHE B N 1
ATOM 8297 C CA . PHE B 1 343 ? 31.781 -10.07 1.479 1 97.44 343 PHE B CA 1
ATOM 8298 C C . PHE B 1 343 ? 31.781 -9.844 2.986 1 97.44 343 PHE B C 1
ATOM 8300 O O . PHE B 1 343 ? 32.781 -10.086 3.662 1 97.44 343 PHE B O 1
ATOM 8307 N N . LYS B 1 344 ? 30.656 -9.375 3.479 1 96 344 LYS B N 1
ATOM 8308 C CA . LYS B 1 344 ? 30.5 -9.078 4.898 1 96 344 LYS B CA 1
ATOM 8309 C C . LYS B 1 344 ? 29.938 -10.273 5.66 1 96 344 LYS B C 1
ATOM 8311 O O . LYS B 1 344 ? 30.328 -10.523 6.805 1 96 344 LYS B O 1
ATOM 8316 N N . SER B 1 345 ? 29.016 -10.961 5.078 1 95.06 345 SER B N 1
ATOM 8317 C CA . SER B 1 345 ? 28.422 -12.141 5.707 1 95.06 345 SER B CA 1
ATOM 8318 C C . SER B 1 345 ? 27.797 -13.062 4.668 1 95.06 345 SER B C 1
ATOM 8320 O O . SER B 1 345 ? 27.453 -12.633 3.566 1 95.06 345 SER B O 1
ATOM 8322 N N . VAL B 1 346 ? 27.766 -14.367 4.961 1 93.44 346 VAL B N 1
ATOM 8323 C CA . VAL B 1 346 ? 27.031 -15.391 4.234 1 93.44 346 VAL B CA 1
ATOM 8324 C C . VAL B 1 346 ? 25.844 -15.867 5.074 1 93.44 346 VAL B C 1
ATOM 8326 O O . VAL B 1 346 ? 26.031 -16.438 6.148 1 93.44 346 VAL B O 1
ATOM 8329 N N . GLU B 1 347 ? 24.703 -15.57 4.57 1 90.25 347 GLU B N 1
ATOM 8330 C CA . GLU B 1 347 ? 23.5 -15.883 5.328 1 90.25 347 GLU B CA 1
ATOM 8331 C C . GLU B 1 347 ? 23.016 -17.297 5.016 1 90.25 347 GLU B C 1
ATOM 8333 O O . GLU B 1 347 ? 22.344 -17.922 5.844 1 90.25 347 GLU B O 1
ATOM 8338 N N . TRP B 1 348 ? 23.25 -17.797 3.906 1 90.06 348 TRP B N 1
ATOM 8339 C CA . TRP B 1 348 ? 22.844 -19.109 3.443 1 90.06 348 TRP B CA 1
ATOM 8340 C C . TRP B 1 348 ? 23.672 -19.562 2.252 1 90.06 348 TRP B C 1
ATOM 8342 O O . TRP B 1 348 ? 24.047 -18.75 1.404 1 90.06 348 TRP B O 1
ATOM 8352 N N . PHE B 1 349 ? 24 -20.828 2.191 1 90.06 349 PHE B N 1
ATOM 8353 C CA . PHE B 1 349 ? 24.844 -21.375 1.138 1 90.06 349 PHE B CA 1
ATOM 8354 C C . PHE B 1 349 ? 24.453 -22.812 0.811 1 90.06 349 PHE B C 1
ATOM 8356 O O . PHE B 1 349 ? 24.141 -23.594 1.709 1 90.06 349 PHE B O 1
ATOM 8363 N N . THR B 1 350 ? 24.312 -23.094 -0.47 1 86.75 350 THR B N 1
ATOM 8364 C CA . THR B 1 350 ? 24.031 -24.469 -0.886 1 86.75 350 THR B CA 1
ATOM 8365 C C . THR B 1 350 ? 24.641 -24.75 -2.258 1 86.75 350 THR B C 1
ATOM 8367 O O . THR B 1 350 ? 25.016 -23.828 -2.984 1 86.75 350 THR B O 1
ATOM 8370 N N . VAL B 1 351 ? 24.953 -25.969 -2.469 1 84.06 351 VAL B N 1
ATOM 8371 C CA . VAL B 1 351 ? 25.391 -26.469 -3.771 1 84.06 351 VAL B CA 1
ATOM 8372 C C . VAL B 1 351 ? 24.438 -27.578 -4.234 1 84.06 351 VAL B C 1
ATOM 8374 O O . VAL B 1 351 ? 24.141 -28.5 -3.477 1 84.06 351 VAL B O 1
ATOM 8377 N N . TYR B 1 352 ? 23.891 -27.391 -5.379 1 76 352 TYR B N 1
ATOM 8378 C CA . TYR B 1 352 ? 22.906 -28.391 -5.785 1 76 352 TYR B CA 1
ATOM 8379 C C . TYR B 1 352 ? 23 -28.656 -7.285 1 76 352 TYR B C 1
ATOM 8381 O O . TYR B 1 352 ? 23.359 -27.766 -8.062 1 76 352 TYR B O 1
ATOM 8389 N N . PRO B 1 353 ? 22.781 -29.922 -7.574 1 73.06 353 PRO B N 1
ATOM 8390 C CA . PRO B 1 353 ? 22.641 -30.234 -9 1 73.06 353 PRO B CA 1
ATOM 8391 C C . PRO B 1 353 ? 21.297 -29.781 -9.57 1 73.06 353 PRO B C 1
ATOM 8393 O O . PRO B 1 353 ? 20.328 -29.625 -8.828 1 73.06 353 PRO B O 1
ATOM 8396 N N . ILE B 1 354 ? 21.281 -29.516 -10.836 1 69.62 354 ILE B N 1
ATOM 8397 C CA . ILE B 1 354 ? 20.031 -29.094 -11.484 1 69.62 354 ILE B CA 1
ATOM 8398 C C . ILE B 1 354 ? 19.344 -30.297 -12.109 1 69.62 354 ILE B C 1
ATOM 8400 O O . ILE B 1 354 ? 19.984 -31.094 -12.797 1 69.62 354 ILE B O 1
ATOM 8404 N N . GLY B 1 355 ? 18.141 -30.656 -11.602 1 72.25 355 GLY B N 1
ATOM 8405 C CA . GLY B 1 355 ? 17.344 -31.672 -12.242 1 72.25 355 GLY B CA 1
ATOM 8406 C C . GLY B 1 355 ? 16.062 -31.141 -12.844 1 72.25 355 GLY B C 1
ATOM 8407 O O . GLY B 1 355 ? 15.445 -30.219 -12.305 1 72.25 355 GLY B O 1
ATOM 8408 N N . GLN B 1 356 ? 15.758 -31.547 -14.078 1 81.75 356 GLN B N 1
ATOM 8409 C CA . GLN B 1 356 ? 14.516 -31.188 -14.75 1 81.75 356 GLN B CA 1
ATOM 8410 C C . GLN B 1 356 ? 13.633 -32.406 -14.969 1 81.75 356 GLN B C 1
ATOM 8412 O O . GLN B 1 356 ? 13.93 -33.25 -15.82 1 81.75 356 GLN B O 1
ATOM 8417 N N . ARG B 1 357 ? 12.633 -32.469 -14.148 1 88.75 357 ARG B N 1
ATOM 8418 C CA . ARG B 1 357 ? 11.766 -33.656 -14.219 1 88.75 357 ARG B CA 1
ATOM 8419 C C . ARG B 1 357 ? 10.297 -33.25 -14.133 1 88.75 357 ARG B C 1
ATOM 8421 O O . ARG B 1 357 ? 9.969 -32.188 -13.617 1 88.75 357 ARG B O 1
ATOM 8428 N N . LEU B 1 358 ? 9.461 -34.031 -14.68 1 92.88 358 LEU B N 1
ATOM 8429 C CA . LEU B 1 358 ? 8.016 -33.844 -14.695 1 92.88 358 LEU B CA 1
ATOM 8430 C C . LEU B 1 358 ? 7.293 -35.156 -14.508 1 92.88 358 LEU B C 1
ATOM 8432 O O . LEU B 1 358 ? 7.633 -36.156 -15.148 1 92.88 358 LEU B O 1
ATOM 8436 N N . VAL B 1 359 ? 6.387 -35.219 -13.617 1 94.38 359 VAL B N 1
ATOM 8437 C CA . VAL B 1 359 ? 5.602 -36.438 -13.406 1 94.38 359 VAL B CA 1
ATOM 8438 C C . VAL B 1 359 ? 4.609 -36.594 -14.555 1 94.38 359 VAL B C 1
ATOM 8440 O O . VAL B 1 359 ? 4.09 -35.625 -15.094 1 94.38 359 VAL B O 1
ATOM 8443 N N . THR B 1 360 ? 4.309 -37.781 -14.867 1 92.81 360 THR B N 1
ATOM 8444 C CA . THR B 1 360 ? 3.453 -38.094 -16.016 1 92.81 360 THR B CA 1
ATOM 8445 C C . THR B 1 360 ? 1.998 -37.75 -15.703 1 92.81 360 THR B C 1
ATOM 8447 O O . THR B 1 360 ? 1.217 -37.469 -16.625 1 92.81 360 THR B O 1
ATOM 8450 N N . HIS B 1 361 ? 1.629 -37.844 -14.422 1 92.31 361 HIS B N 1
ATOM 8451 C CA . HIS B 1 361 ? 0.25 -37.594 -14.016 1 92.31 361 HIS B CA 1
ATOM 8452 C C . HIS B 1 361 ? 0.192 -36.781 -12.727 1 92.31 361 HIS B C 1
ATOM 8454 O O . HIS B 1 361 ? 0.817 -37.156 -11.727 1 92.31 361 HIS B O 1
ATOM 8460 N N . TYR B 1 362 ? -0.615 -35.719 -12.75 1 94.12 362 TYR B N 1
ATOM 8461 C CA . TYR B 1 362 ? -0.825 -34.938 -11.539 1 94.12 362 TYR B CA 1
ATOM 8462 C C . TYR B 1 362 ? -1.871 -35.594 -10.641 1 94.12 362 TYR B C 1
ATOM 8464 O O . TYR B 1 362 ? -2.033 -35.219 -9.484 1 94.12 362 TYR B O 1
ATOM 8472 N N . THR B 1 363 ? -2.604 -36.5 -11.109 1 89.94 363 THR B N 1
ATOM 8473 C CA . THR B 1 363 ? -3.58 -37.312 -10.383 1 89.94 363 THR B CA 1
ATOM 8474 C C . THR B 1 363 ? -3.48 -38.75 -10.797 1 89.94 363 THR B C 1
ATOM 8476 O O . THR B 1 363 ? -2.975 -39.094 -11.875 1 89.94 363 THR B O 1
ATOM 8479 N N . VAL B 1 364 ? -3.943 -39.719 -9.891 1 81.75 364 VAL B N 1
ATOM 8480 C CA . VAL B 1 364 ? -3.766 -41.156 -10.117 1 81.75 364 VAL B CA 1
ATOM 8481 C C . VAL B 1 364 ? -4.762 -41.656 -11.164 1 81.75 364 VAL B C 1
ATOM 8483 O O . VAL B 1 364 ? -5.973 -41.438 -11.016 1 81.75 364 VAL B O 1
ATOM 8486 N N . PRO B 1 365 ? -4.266 -42.031 -12.219 1 64.44 365 PRO B N 1
ATOM 8487 C CA . PRO B 1 365 ? -5.148 -42.562 -13.258 1 64.44 365 PRO B CA 1
ATOM 8488 C C . PRO B 1 365 ? -5.852 -43.875 -12.828 1 64.44 365 PRO B C 1
ATOM 8490 O O . PRO B 1 365 ? -5.402 -44.531 -11.898 1 64.44 365 PRO B O 1
ATOM 8493 N N . GLN B 1 366 ? -7.223 -44.031 -12.898 1 56.91 366 GLN B N 1
ATOM 8494 C CA . GLN B 1 366 ? -7.895 -45.312 -12.586 1 56.91 366 GLN B CA 1
ATOM 8495 C C . GLN B 1 366 ? -7.078 -46.5 -13.078 1 56.91 366 GLN B C 1
ATOM 8497 O O . GLN B 1 366 ? -6.277 -46.375 -14 1 56.91 366 GLN B O 1
ATOM 8502 N N . ASP B 1 367 ? -7.395 -47.562 -12.664 1 48.78 367 ASP B N 1
ATOM 8503 C CA . ASP B 1 367 ? -6.723 -48.844 -12.875 1 48.78 367 ASP B CA 1
ATOM 8504 C C . ASP B 1 367 ? -6.184 -48.969 -14.297 1 48.78 367 ASP B C 1
ATOM 8506 O O . ASP B 1 367 ? -6.566 -48.188 -15.172 1 48.78 367 ASP B O 1
ATOM 8510 N N . ARG B 1 368 ? -5.871 -50.469 -14.672 1 44.28 368 ARG B N 1
ATOM 8511 C CA . ARG B 1 368 ? -4.914 -51.312 -15.367 1 44.28 368 ARG B CA 1
ATOM 8512 C C . ARG B 1 368 ? -4.961 -51.094 -16.875 1 44.28 368 ARG B C 1
ATOM 8514 O O . ARG B 1 368 ? -3.928 -50.844 -17.5 1 44.28 368 ARG B O 1
ATOM 8521 N N . LYS B 1 369 ? -5.965 -51.844 -17.344 1 38.5 369 LYS B N 1
ATOM 8522 C CA . LYS B 1 369 ? -6.07 -52.344 -18.719 1 38.5 369 LYS B CA 1
ATOM 8523 C C . LYS B 1 369 ? -6.633 -51.281 -19.656 1 38.5 369 LYS B C 1
ATOM 8525 O O . LYS B 1 369 ? -7.82 -51.312 -19.984 1 38.5 369 LYS B O 1
ATOM 8530 N N . GLY B 1 370 ? -6.07 -50.219 -19.969 1 37.06 370 GLY B N 1
ATOM 8531 C CA . GLY B 1 370 ? -6.215 -49.375 -21.141 1 37.06 370 GLY B CA 1
ATOM 8532 C C . GLY B 1 370 ? -7.145 -48.188 -20.922 1 37.06 370 GLY B C 1
ATOM 8533 O O . GLY B 1 370 ? -7.332 -47.375 -21.812 1 37.06 370 GLY B O 1
ATOM 8534 N N . ALA B 1 371 ? -8.289 -48.281 -20.109 1 37.5 371 ALA B N 1
ATOM 8535 C CA . ALA B 1 371 ? -9.297 -47.219 -20.203 1 37.5 371 ALA B CA 1
ATOM 8536 C C . ALA B 1 371 ? -8.883 -46 -19.391 1 37.5 371 ALA B C 1
ATOM 8538 O O . ALA B 1 371 ? -8.344 -46.125 -18.281 1 37.5 371 ALA B O 1
ATOM 8539 N N . GLN B 1 372 ? -8.531 -44.812 -19.875 1 44.38 372 GLN B N 1
ATOM 8540 C CA . GLN B 1 372 ? -8.242 -43.438 -19.484 1 44.38 372 GLN B CA 1
ATOM 8541 C C . GLN B 1 372 ? -9.109 -43.031 -18.297 1 44.38 372 GLN B C 1
ATOM 8543 O O . GLN B 1 372 ? -9.445 -41.844 -18.172 1 44.38 372 GLN B O 1
ATOM 8548 N N . GLU B 1 373 ? -9.844 -43.812 -17.578 1 50.72 373 GLU B N 1
ATOM 8549 C CA . GLU B 1 373 ? -10.719 -43.312 -16.516 1 50.72 373 GLU B CA 1
ATOM 8550 C C . GLU B 1 373 ? -9.953 -43.125 -15.219 1 50.72 373 GLU B C 1
ATOM 8552 O O . GLU B 1 373 ? -9.125 -43.969 -14.852 1 50.72 373 GLU B O 1
ATOM 8557 N N . TYR B 1 374 ? -9.469 -41.906 -14.773 1 56.72 374 TYR B N 1
ATOM 8558 C CA . TYR B 1 374 ? -8.82 -41.5 -13.531 1 56.72 374 TYR B CA 1
ATOM 8559 C C . TYR B 1 374 ? -9.625 -41.969 -12.328 1 56.72 374 TYR B C 1
ATOM 8561 O O . TYR B 1 374 ? -10.852 -42.031 -12.375 1 56.72 374 TYR B O 1
ATOM 8569 N N . LEU B 1 375 ? -9 -42.906 -11.445 1 58.12 375 LEU B N 1
ATOM 8570 C CA . LEU B 1 375 ? -9.531 -43.438 -10.195 1 58.12 375 LEU B CA 1
ATOM 8571 C C . LEU B 1 375 ? -10.156 -42.312 -9.359 1 58.12 375 LEU B C 1
ATOM 8573 O O . LEU B 1 375 ? -9.625 -41.938 -8.312 1 58.12 375 LEU B O 1
ATOM 8577 N N . ASN B 1 376 ? -11.172 -41.656 -9.766 1 70.44 376 ASN B N 1
ATOM 8578 C CA . ASN B 1 376 ? -12.086 -40.719 -9.148 1 70.44 376 ASN B CA 1
ATOM 8579 C C . ASN B 1 376 ? -11.352 -39.469 -8.664 1 70.44 376 ASN B C 1
ATOM 8581 O O . ASN B 1 376 ? -11.922 -38.656 -7.922 1 70.44 376 ASN B O 1
ATOM 8585 N N . HIS B 1 377 ? -9.953 -39.312 -9.047 1 86.81 377 HIS B N 1
ATOM 8586 C CA . HIS B 1 377 ? -9.18 -38.094 -8.797 1 86.81 377 HIS B CA 1
ATOM 8587 C C . HIS B 1 377 ? -9.148 -37.75 -7.309 1 86.81 377 HIS B C 1
ATOM 8589 O O . HIS B 1 377 ? -9.422 -36.625 -6.918 1 86.81 377 HIS B O 1
ATOM 8595 N N . ARG B 1 378 ? -8.742 -38.844 -6.492 1 92.31 378 ARG B N 1
ATOM 8596 C CA . ARG B 1 378 ? -8.75 -38.656 -5.043 1 92.31 378 ARG B CA 1
ATOM 8597 C C . ARG B 1 378 ? -7.355 -38.375 -4.52 1 92.31 378 ARG B C 1
ATOM 8599 O O . ARG B 1 378 ? -7.199 -37.812 -3.428 1 92.31 378 ARG B O 1
ATOM 8606 N N . ILE B 1 379 ? -6.375 -38.812 -5.262 1 94.44 379 ILE B N 1
ATOM 8607 C CA . ILE B 1 379 ? -4.977 -38.594 -4.898 1 94.44 379 ILE B CA 1
ATOM 8608 C C . ILE B 1 379 ? -4.305 -37.688 -5.945 1 94.44 379 ILE B C 1
ATOM 8610 O O . ILE B 1 379 ? -4.242 -38.062 -7.125 1 94.44 379 ILE B O 1
ATOM 8614 N N . LEU B 1 380 ? -3.854 -36.531 -5.539 1 96.62 380 LEU B N 1
ATOM 8615 C CA . LEU B 1 380 ? -3.314 -35.531 -6.445 1 96.62 380 LEU B CA 1
ATOM 8616 C C . LEU B 1 380 ? -1.93 -35.094 -5.992 1 96.62 380 LEU B C 1
ATOM 8618 O O . LEU B 1 380 ? -1.539 -35.312 -4.848 1 96.62 380 LEU B O 1
ATOM 8622 N N . LEU B 1 381 ? -1.162 -34.5 -6.879 1 97.06 381 LEU B N 1
ATOM 8623 C CA . LEU B 1 381 ? 0.137 -33.906 -6.609 1 97.06 381 LEU B CA 1
ATOM 8624 C C . LEU B 1 381 ? 0.163 -32.438 -7.066 1 97.06 381 LEU B C 1
ATOM 8626 O O . LEU B 1 381 ? -0.537 -32.094 -8.016 1 97.06 381 LEU B O 1
ATOM 8630 N N . THR B 1 382 ? 0.897 -31.578 -6.383 1 96.69 382 THR B N 1
ATOM 8631 C CA . THR B 1 382 ? 1.125 -30.203 -6.816 1 96.69 382 THR B CA 1
ATOM 8632 C C . THR B 1 382 ? 2.568 -29.781 -6.551 1 96.69 382 THR B C 1
ATOM 8634 O O . THR B 1 382 ? 3.27 -30.422 -5.762 1 96.69 382 THR B O 1
ATOM 8637 N N . GLY B 1 383 ? 3.045 -28.781 -7.309 1 94.44 383 GLY B N 1
ATOM 8638 C CA . GLY B 1 383 ? 4.344 -28.172 -7.078 1 94.44 383 GLY B CA 1
ATOM 8639 C C . GLY B 1 383 ? 5.504 -29.078 -7.477 1 94.44 383 GLY B C 1
ATOM 8640 O O . GLY B 1 383 ? 5.43 -29.781 -8.484 1 94.44 383 GLY B O 1
ATOM 8641 N N . ASP B 1 384 ? 6.562 -29.047 -6.645 1 91.88 384 ASP B N 1
ATOM 8642 C CA . ASP B 1 384 ? 7.797 -29.75 -6.977 1 91.88 384 ASP B CA 1
ATOM 8643 C C . ASP B 1 384 ? 7.598 -31.266 -6.898 1 91.88 384 ASP B C 1
ATOM 8645 O O . ASP B 1 384 ? 8.422 -32.031 -7.406 1 91.88 384 ASP B O 1
ATOM 8649 N N . ALA B 1 385 ? 6.523 -31.688 -6.277 1 96 385 ALA B N 1
ATOM 8650 C CA . ALA B 1 385 ? 6.16 -33.094 -6.367 1 96 385 ALA B CA 1
ATOM 8651 C C . ALA B 1 385 ? 5.82 -33.469 -7.805 1 96 385 ALA B C 1
ATOM 8653 O O . ALA B 1 385 ? 5.934 -34.656 -8.18 1 96 385 ALA B O 1
ATOM 8654 N N . CYS B 1 386 ? 5.426 -32.5 -8.562 1 94.25 386 CYS B N 1
ATOM 8655 C CA . CYS B 1 386 ? 5.043 -32.719 -9.953 1 94.25 386 CYS B CA 1
ATOM 8656 C C . CYS B 1 386 ? 6.18 -32.375 -10.898 1 94.25 386 CYS B C 1
ATOM 8658 O O . CYS B 1 386 ? 6.328 -33 -11.961 1 94.25 386 CYS B O 1
ATOM 8660 N N . HIS B 1 387 ? 6.918 -31.344 -10.594 1 90.38 387 HIS B N 1
ATOM 8661 C CA . HIS B 1 387 ? 7.922 -30.828 -11.516 1 90.38 387 HIS B CA 1
ATOM 8662 C C . HIS B 1 387 ? 9.109 -30.25 -10.758 1 90.38 387 HIS B C 1
ATOM 8664 O O . HIS B 1 387 ? 8.938 -29.609 -9.711 1 90.38 387 HIS B O 1
ATOM 8670 N N . THR B 1 388 ? 10.273 -30.469 -11.188 1 82.94 388 THR B N 1
ATOM 8671 C CA . THR B 1 388 ? 11.492 -29.844 -10.695 1 82.94 388 THR B CA 1
ATOM 8672 C C . THR B 1 388 ? 12.219 -29.125 -11.836 1 82.94 388 THR B C 1
ATOM 8674 O O . THR B 1 388 ? 12.094 -29.516 -13 1 82.94 388 THR B O 1
ATOM 8677 N N . HIS B 1 389 ? 12.766 -28.047 -11.484 1 75.44 389 HIS B N 1
ATOM 8678 C CA . HIS B 1 389 ? 13.344 -27.141 -12.461 1 75.44 389 HIS B CA 1
ATOM 8679 C C . HIS B 1 389 ? 14.656 -26.547 -11.969 1 75.44 389 HIS B C 1
ATOM 8681 O O . HIS B 1 389 ? 15.023 -26.734 -10.805 1 75.44 389 HIS B O 1
ATOM 8687 N N . SER B 1 390 ? 15.25 -25.922 -13 1 70.25 390 SER B N 1
ATOM 8688 C CA . SER B 1 390 ? 16.422 -25.141 -12.625 1 70.25 390 SER B CA 1
ATOM 8689 C C . SER B 1 390 ? 16.031 -23.875 -11.875 1 70.25 390 SER B C 1
ATOM 8691 O O . SER B 1 390 ? 14.992 -23.281 -12.164 1 70.25 390 SER B O 1
ATOM 8693 N N . PRO B 1 391 ? 16.781 -23.547 -10.82 1 65.62 391 PRO B N 1
ATOM 8694 C CA . PRO B 1 391 ? 16.484 -22.312 -10.086 1 65.62 391 PRO B CA 1
ATOM 8695 C C . PRO B 1 391 ? 16.625 -21.062 -10.953 1 65.62 391 PRO B C 1
ATOM 8697 O O . PRO B 1 391 ? 16.031 -20.016 -10.641 1 65.62 391 PRO B O 1
ATOM 8700 N N . LYS B 1 392 ? 17.344 -21.047 -12.023 1 63.38 392 LYS B N 1
ATOM 8701 C CA . LYS B 1 392 ? 17.703 -19.875 -12.805 1 63.38 392 LYS B CA 1
ATOM 8702 C C . LYS B 1 392 ? 16.469 -19.297 -13.516 1 63.38 392 LYS B C 1
ATOM 8704 O O . LYS B 1 392 ? 16.422 -18.094 -13.805 1 63.38 392 LYS B O 1
ATOM 8709 N N . ALA B 1 393 ? 15.594 -20.234 -13.758 1 62.19 393 ALA B N 1
ATOM 8710 C CA . ALA B 1 393 ? 14.43 -19.734 -14.484 1 62.19 393 ALA B CA 1
ATOM 8711 C C . ALA B 1 393 ? 13.422 -19.109 -13.531 1 62.19 393 ALA B C 1
ATOM 8713 O O . ALA B 1 393 ? 12.516 -18.375 -13.953 1 62.19 393 ALA B O 1
ATOM 8714 N N . GLY B 1 394 ? 13.602 -19.203 -12.234 1 68.12 394 GLY B N 1
ATOM 8715 C CA . GLY B 1 394 ? 12.789 -18.547 -11.219 1 68.12 394 GLY B CA 1
ATOM 8716 C C . GLY B 1 394 ? 11.32 -18.906 -11.305 1 68.12 394 GLY B C 1
ATOM 8717 O O . GLY B 1 394 ? 10.461 -18.109 -10.898 1 68.12 394 GLY B O 1
ATOM 8718 N N . GLN B 1 395 ? 11.008 -20.094 -11.766 1 77.69 395 GLN B N 1
ATOM 8719 C CA . GLN B 1 395 ? 9.602 -20.359 -12.008 1 77.69 395 GLN B CA 1
ATOM 8720 C C . GLN B 1 395 ? 9.086 -21.469 -11.102 1 77.69 395 GLN B C 1
ATOM 8722 O O . GLN B 1 395 ? 7.871 -21.656 -10.961 1 77.69 395 GLN B O 1
ATOM 8727 N N . GLY B 1 396 ? 9.922 -22.219 -10.438 1 84.12 396 GLY B N 1
ATOM 8728 C CA . GLY B 1 396 ? 9.5 -23.391 -9.688 1 84.12 396 GLY B CA 1
ATOM 8729 C C . GLY B 1 396 ? 8.461 -23.078 -8.633 1 84.12 396 GLY B C 1
ATOM 8730 O O . GLY B 1 396 ? 7.328 -23.562 -8.703 1 84.12 396 GLY B O 1
ATOM 8731 N N . MET B 1 397 ? 8.836 -22.219 -7.754 1 89.75 397 MET B N 1
ATOM 8732 C CA . MET B 1 397 ? 7.918 -21.859 -6.68 1 89.75 397 MET B CA 1
ATOM 8733 C C . MET B 1 397 ? 6.676 -21.172 -7.238 1 89.75 397 MET B C 1
ATOM 8735 O O . MET B 1 397 ? 5.562 -21.422 -6.777 1 89.75 397 MET B O 1
ATOM 8739 N N . ASN B 1 398 ? 6.832 -20.344 -8.195 1 93 398 ASN B N 1
ATOM 8740 C CA . ASN B 1 398 ? 5.715 -19.609 -8.789 1 93 398 ASN B CA 1
ATOM 8741 C C . ASN B 1 398 ? 4.703 -20.562 -9.422 1 93 398 ASN B C 1
ATOM 8743 O O . ASN B 1 398 ? 3.498 -20.422 -9.203 1 93 398 ASN B O 1
ATOM 8747 N N . THR B 1 399 ? 5.215 -21.469 -10.188 1 92.44 399 THR B N 1
ATOM 8748 C CA . THR B 1 399 ? 4.34 -22.469 -10.805 1 92.44 399 THR B CA 1
ATOM 8749 C C . THR B 1 399 ? 3.656 -23.312 -9.742 1 92.44 399 THR B C 1
ATOM 8751 O O . THR B 1 399 ? 2.471 -23.625 -9.852 1 92.44 399 THR B O 1
ATOM 8754 N N . ALA B 1 400 ? 4.422 -23.688 -8.734 1 94.44 400 ALA B N 1
ATOM 8755 C CA . ALA B 1 400 ? 3.877 -24.5 -7.641 1 94.44 400 ALA B CA 1
ATOM 8756 C C . ALA B 1 400 ? 2.707 -23.781 -6.969 1 94.44 400 ALA B C 1
ATOM 8758 O O . ALA B 1 400 ? 1.667 -24.391 -6.707 1 94.44 400 ALA B O 1
ATOM 8759 N N . ILE B 1 401 ? 2.873 -22.547 -6.68 1 96.12 401 ILE B N 1
ATOM 8760 C CA . ILE B 1 401 ? 1.848 -21.734 -6.031 1 96.12 401 ILE B CA 1
ATOM 8761 C C . ILE B 1 401 ? 0.606 -21.672 -6.918 1 96.12 401 ILE B C 1
ATOM 8763 O O . ILE B 1 401 ? -0.517 -21.844 -6.441 1 96.12 401 ILE B O 1
ATOM 8767 N N . ILE B 1 402 ? 0.78 -21.484 -8.172 1 95.81 402 ILE B N 1
ATOM 8768 C CA . ILE B 1 402 ? -0.338 -21.359 -9.102 1 95.81 402 ILE B CA 1
ATOM 8769 C C . ILE B 1 402 ? -1.021 -22.719 -9.266 1 95.81 402 ILE B C 1
ATOM 8771 O O . ILE B 1 402 ? -2.244 -22.797 -9.391 1 95.81 402 ILE B O 1
ATOM 8775 N N . ASP B 1 403 ? -0.216 -23.844 -9.266 1 96.81 403 ASP B N 1
ATOM 8776 C CA . ASP B 1 403 ? -0.796 -25.172 -9.266 1 96.81 403 ASP B CA 1
ATOM 8777 C C . ASP B 1 403 ? -1.784 -25.344 -8.117 1 96.81 403 ASP B C 1
ATOM 8779 O O . ASP B 1 403 ? -2.912 -25.797 -8.32 1 96.81 403 ASP B O 1
ATOM 8783 N N . SER B 1 404 ? -1.302 -24.953 -7.02 1 98.06 404 SER B N 1
ATOM 8784 C CA . SER B 1 404 ? -2.086 -25.172 -5.809 1 98.06 404 SER B CA 1
ATOM 8785 C C . SER B 1 404 ? -3.338 -24.297 -5.801 1 98.06 404 SER B C 1
ATOM 8787 O O . SER B 1 404 ? -4.398 -24.734 -5.348 1 98.06 404 SER B O 1
ATOM 8789 N N . PHE B 1 405 ? -3.209 -23.094 -6.301 1 96.81 405 PHE B N 1
ATOM 8790 C CA . PHE B 1 405 ? -4.371 -22.219 -6.418 1 96.81 405 PHE B CA 1
ATOM 8791 C C . PHE B 1 405 ? -5.398 -22.797 -7.375 1 96.81 405 PHE B C 1
ATOM 8793 O O . PHE B 1 405 ? -6.594 -22.812 -7.082 1 96.81 405 PHE B O 1
ATOM 8800 N N . SER B 1 406 ? -4.895 -23.297 -8.453 1 96.94 406 SER B N 1
ATOM 8801 C CA . SER B 1 406 ? -5.75 -23.922 -9.445 1 96.94 406 SER B CA 1
ATOM 8802 C C . SER B 1 406 ? -6.496 -25.109 -8.867 1 96.94 406 SER B C 1
ATOM 8804 O O . SER B 1 406 ? -7.68 -25.312 -9.148 1 96.94 406 SER B O 1
ATOM 8806 N N . LEU B 1 407 ? -5.832 -25.875 -8.078 1 97.69 407 LEU B N 1
ATOM 8807 C CA . LEU B 1 407 ? -6.449 -27.047 -7.473 1 97.69 407 LEU B CA 1
ATOM 8808 C C . LEU B 1 407 ? -7.453 -26.641 -6.398 1 97.69 407 LEU B C 1
ATOM 8810 O O . LEU B 1 407 ? -8.531 -27.219 -6.297 1 97.69 407 LEU B O 1
ATOM 8814 N N . ALA B 1 408 ? -7.141 -25.641 -5.652 1 97.06 408 ALA B N 1
ATOM 8815 C CA . ALA B 1 408 ? -7.922 -25.25 -4.484 1 97.06 408 ALA B CA 1
ATOM 8816 C C . ALA B 1 408 ? -9.352 -24.891 -4.879 1 97.06 408 ALA B C 1
ATOM 8818 O O . ALA B 1 408 ? -10.312 -25.375 -4.266 1 97.06 408 ALA B O 1
ATOM 8819 N N . TRP B 1 409 ? -9.539 -24.062 -5.859 1 95.88 409 TRP B N 1
ATOM 8820 C CA . TRP B 1 409 ? -10.891 -23.641 -6.188 1 95.88 409 TRP B CA 1
ATOM 8821 C C . TRP B 1 409 ? -11.703 -24.781 -6.773 1 95.88 409 TRP B C 1
ATOM 8823 O O . TRP B 1 409 ? -12.914 -24.859 -6.574 1 95.88 409 TRP B O 1
ATOM 8833 N N . ARG B 1 410 ? -11.055 -25.75 -7.484 1 95.81 410 ARG B N 1
ATOM 8834 C CA . ARG B 1 410 ? -11.742 -26.922 -8.023 1 95.81 410 ARG B CA 1
ATOM 8835 C C . ARG B 1 410 ? -12.234 -27.828 -6.91 1 95.81 410 ARG B C 1
ATOM 8837 O O . ARG B 1 410 ? -13.398 -28.234 -6.898 1 95.81 410 ARG B O 1
ATOM 8844 N N . ILE B 1 411 ? -11.328 -28.109 -5.977 1 95.56 411 ILE B N 1
ATOM 8845 C CA . ILE B 1 411 ? -11.703 -28.953 -4.848 1 95.56 411 ILE B CA 1
ATOM 8846 C C . ILE B 1 411 ? -12.836 -28.297 -4.062 1 95.56 411 ILE B C 1
ATOM 8848 O O . ILE B 1 411 ? -13.773 -28.969 -3.631 1 95.56 411 ILE B O 1
ATOM 8852 N N . ASN B 1 412 ? -12.75 -27 -3.879 1 94.06 412 ASN B N 1
ATOM 8853 C CA . ASN B 1 412 ? -13.789 -26.281 -3.145 1 94.06 412 ASN B CA 1
ATOM 8854 C C . ASN B 1 412 ? -15.156 -26.438 -3.805 1 94.06 412 ASN B C 1
ATOM 8856 O O . ASN B 1 412 ? -16.141 -26.734 -3.131 1 94.06 412 ASN B O 1
ATOM 8860 N N . LEU B 1 413 ? -15.25 -26.234 -5.109 1 93.38 413 LEU B N 1
ATOM 8861 C CA . LEU B 1 413 ? -16.516 -26.359 -5.824 1 93.38 413 LEU B CA 1
ATOM 8862 C C . LEU B 1 413 ? -17.078 -27.766 -5.699 1 93.38 413 LEU B C 1
ATOM 8864 O O . LEU B 1 413 ? -18.281 -27.953 -5.523 1 93.38 413 LEU B O 1
ATOM 8868 N N . ILE B 1 414 ? -16.203 -28.75 -5.797 1 93.38 414 ILE B N 1
ATOM 8869 C CA . ILE B 1 414 ? -16.609 -30.156 -5.695 1 93.38 414 ILE B CA 1
ATOM 8870 C C . ILE B 1 414 ? -17.141 -30.438 -4.293 1 93.38 414 ILE B C 1
ATOM 8872 O O . ILE B 1 414 ? -18.219 -31.016 -4.141 1 93.38 414 ILE B O 1
ATOM 8876 N N . GLN B 1 415 ? -16.406 -29.984 -3.297 1 91.5 415 GLN B N 1
ATOM 8877 C CA . GLN B 1 415 ? -16.781 -30.25 -1.911 1 91.5 415 GLN B CA 1
ATOM 8878 C C . GLN B 1 415 ? -18.062 -29.531 -1.539 1 91.5 415 GLN B C 1
ATOM 8880 O O . GLN B 1 415 ? -18.812 -29.984 -0.673 1 91.5 415 GLN B O 1
ATOM 8885 N N . LYS B 1 416 ? -18.328 -28.438 -2.229 1 91.12 416 LYS B N 1
ATOM 8886 C CA . LYS B 1 416 ? -19.547 -27.672 -1.961 1 91.12 416 LYS B CA 1
ATOM 8887 C C . LYS B 1 416 ? -20.734 -28.234 -2.734 1 91.12 416 LYS B C 1
ATOM 8889 O O . LYS B 1 416 ? -21.828 -27.688 -2.691 1 91.12 416 LYS B O 1
ATOM 8894 N N . GLY B 1 417 ? -20.484 -29.234 -3.461 1 89.94 417 GLY B N 1
ATOM 8895 C CA . GLY B 1 417 ? -21.547 -29.938 -4.172 1 89.94 417 GLY B CA 1
ATOM 8896 C C . GLY B 1 417 ? -21.875 -29.328 -5.516 1 89.94 417 GLY B C 1
ATOM 8897 O O . GLY B 1 417 ? -22.922 -29.625 -6.098 1 89.94 417 GLY B O 1
ATOM 8898 N N . LEU B 1 418 ? -21.062 -28.531 -6.027 1 92.25 418 LEU B N 1
ATOM 8899 C CA . LEU B 1 418 ? -21.359 -27.797 -7.25 1 92.25 418 LEU B CA 1
ATOM 8900 C C . LEU B 1 418 ? -20.516 -28.328 -8.414 1 92.25 418 LEU B C 1
ATOM 8902 O O . LEU B 1 418 ? -20.922 -28.203 -9.57 1 92.25 418 LEU B O 1
ATOM 8906 N N . GLY B 1 419 ? -19.391 -28.875 -8.125 1 93.69 419 GLY B N 1
ATOM 8907 C CA . GLY B 1 419 ? -18.453 -29.219 -9.18 1 93.69 419 GLY B CA 1
ATOM 8908 C C . GLY B 1 419 ? -18.5 -30.688 -9.57 1 93.69 419 GLY B C 1
ATOM 8909 O O . GLY B 1 419 ? -18.625 -31.562 -8.703 1 93.69 419 GLY B O 1
ATOM 8910 N N . ASN B 1 420 ? -18.453 -30.906 -10.867 1 93.81 420 ASN B N 1
ATOM 8911 C CA . ASN B 1 420 ? -18.219 -32.281 -11.336 1 93.81 420 ASN B CA 1
ATOM 8912 C C . ASN B 1 420 ? -16.766 -32.688 -11.117 1 93.81 420 ASN B C 1
ATOM 8914 O O . ASN B 1 420 ? -15.859 -32.188 -11.766 1 93.81 420 ASN B O 1
ATOM 8918 N N . ARG B 1 421 ? -16.594 -33.625 -10.289 1 93 421 ARG B N 1
ATOM 8919 C CA . ARG B 1 421 ? -15.266 -34 -9.828 1 93 421 ARG B CA 1
ATOM 8920 C C . ARG B 1 421 ? -14.391 -34.438 -11 1 93 421 ARG B C 1
ATOM 8922 O O . ARG B 1 421 ? -13.281 -33.938 -11.18 1 93 421 ARG B O 1
ATOM 8929 N N . SER B 1 422 ? -14.883 -35.406 -11.836 1 92.06 422 SER B N 1
ATOM 8930 C CA . SER B 1 422 ? -14.102 -35.938 -12.938 1 92.06 422 SER B CA 1
ATOM 8931 C C . SER B 1 422 ? -13.703 -34.875 -13.938 1 92.06 422 SER B C 1
ATOM 8933 O O . SER B 1 422 ? -12.539 -34.781 -14.344 1 92.06 422 SER B O 1
ATOM 8935 N N . VAL B 1 423 ? -14.594 -34 -14.219 1 93.81 423 VAL B N 1
ATOM 8936 C CA . VAL B 1 423 ? -14.375 -33 -15.234 1 93.81 423 VAL B CA 1
ATOM 8937 C C . VAL B 1 423 ? -13.383 -31.953 -14.719 1 93.81 423 VAL B C 1
ATOM 8939 O O . VAL B 1 423 ? -12.398 -31.625 -15.391 1 93.81 423 VAL B O 1
ATOM 8942 N N . LEU B 1 424 ? -13.641 -31.438 -13.508 1 95 424 LEU B N 1
ATOM 8943 C CA . LEU B 1 424 ? -12.836 -30.359 -12.961 1 95 424 LEU B CA 1
ATOM 8944 C C . LEU B 1 424 ? -11.414 -30.828 -12.656 1 95 424 LEU B C 1
ATOM 8946 O O . LEU B 1 424 ? -10.445 -30.141 -12.953 1 95 424 LEU B O 1
ATOM 8950 N N . LEU B 1 425 ? -11.273 -32.031 -12.117 1 95.19 425 LEU B N 1
ATOM 8951 C CA . LEU B 1 425 ? -9.938 -32.469 -11.742 1 95.19 425 LEU B CA 1
ATOM 8952 C C . LEU B 1 425 ? -9.172 -33 -12.953 1 95.19 425 LEU B C 1
ATOM 8954 O O . LEU B 1 425 ? -7.941 -32.938 -12.992 1 95.19 425 LEU B O 1
ATOM 8958 N N . GLN B 1 426 ? -9.891 -33.469 -14 1 93.31 426 GLN B N 1
ATOM 8959 C CA . GLN B 1 426 ? -9.234 -33.75 -15.273 1 93.31 426 GLN B CA 1
ATOM 8960 C C . GLN B 1 426 ? -8.672 -32.469 -15.883 1 93.31 426 GLN B C 1
ATOM 8962 O O . GLN B 1 426 ? -7.559 -32.438 -16.406 1 93.31 426 GLN B O 1
ATOM 8967 N N . SER B 1 427 ? -9.453 -31.406 -15.859 1 94.81 427 SER B N 1
ATOM 8968 C CA . SER B 1 427 ? -8.992 -30.125 -16.391 1 94.81 427 SER B CA 1
ATOM 8969 C C . SER B 1 427 ? -7.762 -29.625 -15.641 1 94.81 427 SER B C 1
ATOM 8971 O O . SER B 1 427 ? -6.867 -29.016 -16.234 1 94.81 427 SER B O 1
ATOM 8973 N N . PHE B 1 428 ? -7.746 -29.938 -14.312 1 96.06 428 PHE B N 1
ATOM 8974 C CA . PHE B 1 428 ? -6.57 -29.594 -13.523 1 96.06 428 PHE B CA 1
ATOM 8975 C C . PHE B 1 428 ? -5.328 -30.297 -14.07 1 96.06 428 PHE B C 1
ATOM 8977 O O . PHE B 1 428 ? -4.316 -29.641 -14.352 1 96.06 428 PHE B O 1
ATOM 8984 N N . HIS B 1 429 ? -5.438 -31.531 -14.219 1 94.5 429 HIS B N 1
ATOM 8985 C CA . HIS B 1 429 ? -4.328 -32.312 -14.742 1 94.5 429 HIS B CA 1
ATOM 8986 C C . HIS B 1 429 ? -3.9 -31.812 -16.125 1 94.5 429 HIS B C 1
ATOM 8988 O O . HIS B 1 429 ? -2.721 -31.531 -16.344 1 94.5 429 HIS B O 1
ATOM 8994 N N . ASP B 1 430 ? -4.812 -31.641 -17 1 94.12 430 ASP B N 1
ATOM 8995 C CA . ASP B 1 430 ? -4.508 -31.281 -18.375 1 94.12 430 ASP B CA 1
ATOM 8996 C C . ASP B 1 430 ? -3.836 -29.906 -18.453 1 94.12 430 ASP B C 1
ATOM 8998 O O . ASP B 1 430 ? -2.824 -29.734 -19.125 1 94.12 430 ASP B O 1
ATOM 9002 N N . GLU B 1 431 ? -4.371 -28.953 -17.75 1 96.06 431 GLU B N 1
ATOM 9003 C CA . GLU B 1 431 ? -3.873 -27.578 -17.812 1 96.06 431 GLU B CA 1
ATOM 9004 C C . GLU B 1 431 ? -2.508 -27.469 -17.141 1 96.06 431 GLU B C 1
ATOM 9006 O O . GLU B 1 431 ? -1.572 -26.906 -17.719 1 96.06 431 GLU B O 1
ATOM 9011 N N . ARG B 1 432 ? -2.385 -28 -15.977 1 95.44 432 ARG B N 1
ATOM 9012 C CA . ARG B 1 432 ? -1.191 -27.719 -15.18 1 95.44 432 ARG B CA 1
ATOM 9013 C C . ARG B 1 432 ? -0.03 -28.609 -15.625 1 95.44 432 ARG B C 1
ATOM 9015 O O . ARG B 1 432 ? 1.129 -28.188 -15.578 1 95.44 432 ARG B O 1
ATOM 9022 N N . ARG B 1 433 ? -0.34 -29.828 -16.062 1 93.94 433 ARG B N 1
ATOM 9023 C CA . ARG B 1 433 ? 0.738 -30.656 -16.609 1 93.94 433 ARG B CA 1
ATOM 9024 C C . ARG B 1 433 ? 1.305 -30.031 -17.875 1 93.94 433 ARG B C 1
ATOM 9026 O O . ARG B 1 433 ? 2.52 -30.031 -18.094 1 93.94 433 ARG B O 1
ATOM 9033 N N . ALA B 1 434 ? 0.4 -29.578 -18.719 1 93.06 434 ALA B N 1
ATOM 9034 C CA . ALA B 1 434 ? 0.859 -28.906 -19.938 1 93.06 434 ALA B CA 1
ATOM 9035 C C . ALA B 1 434 ? 1.749 -27.719 -19.609 1 93.06 434 ALA B C 1
ATOM 9037 O O . ALA B 1 434 ? 2.768 -27.484 -20.266 1 93.06 434 ALA B O 1
ATOM 9038 N N . THR B 1 435 ? 1.351 -26.922 -18.656 1 90.38 435 THR B N 1
ATOM 9039 C CA . THR B 1 435 ? 2.15 -25.797 -18.219 1 90.38 435 THR B CA 1
ATOM 9040 C C . THR B 1 435 ? 3.492 -26.25 -17.656 1 90.38 435 THR B C 1
ATOM 9042 O O . THR B 1 435 ? 4.527 -25.641 -17.922 1 90.38 435 THR B O 1
ATOM 9045 N N . GLY B 1 436 ? 3.443 -27.344 -16.828 1 89.12 436 GLY B N 1
ATOM 9046 C CA . GLY B 1 436 ? 4.68 -27.938 -16.328 1 89.12 436 GLY B CA 1
ATOM 9047 C C . GLY B 1 436 ? 5.629 -28.359 -17.438 1 89.12 436 GLY B C 1
ATOM 9048 O O . GLY B 1 436 ? 6.836 -28.141 -17.344 1 89.12 436 GLY B O 1
ATOM 9049 N N . LYS B 1 437 ? 5.09 -28.922 -18.422 1 88.62 437 LYS B N 1
ATOM 9050 C CA . LYS B 1 437 ? 5.902 -29.359 -19.562 1 88.62 437 LYS B CA 1
ATOM 9051 C C . LYS B 1 437 ? 6.543 -28.172 -20.266 1 88.62 437 LYS B C 1
ATOM 9053 O O . LYS B 1 437 ? 7.719 -28.219 -20.625 1 88.62 437 LYS B O 1
ATOM 9058 N N . GLN B 1 438 ? 5.75 -27.156 -20.453 1 82.81 438 GLN B N 1
ATOM 9059 C CA . GLN B 1 438 ? 6.273 -25.938 -21.062 1 82.81 438 GLN B CA 1
ATOM 9060 C C . GLN B 1 438 ? 7.414 -25.359 -20.234 1 82.81 438 GLN B C 1
ATOM 9062 O O . GLN B 1 438 ? 8.398 -24.875 -20.781 1 82.81 438 GLN B O 1
ATOM 9067 N N . LEU B 1 439 ? 7.254 -25.375 -19.031 1 80.94 439 LEU B N 1
ATOM 9068 C CA . LEU B 1 439 ? 8.266 -24.875 -18.109 1 80.94 439 LEU B CA 1
ATOM 9069 C C . LEU B 1 439 ? 9.57 -25.656 -18.25 1 80.94 439 LEU B C 1
ATOM 9071 O O . LEU B 1 439 ? 10.648 -25.062 -18.312 1 80.94 439 LEU B O 1
ATOM 9075 N N . ILE B 1 440 ? 9.461 -26.938 -18.281 1 81 440 ILE B N 1
ATOM 9076 C CA . ILE B 1 440 ? 10.633 -27.797 -18.375 1 81 440 ILE B CA 1
ATOM 9077 C C . ILE B 1 440 ? 11.352 -27.547 -19.703 1 81 440 ILE B C 1
ATOM 9079 O O . ILE B 1 440 ? 12.586 -27.453 -19.734 1 81 440 ILE B O 1
ATOM 9083 N N . ASP B 1 441 ? 10.586 -27.391 -20.719 1 77 441 ASP B N 1
ATOM 9084 C CA . ASP B 1 441 ? 11.172 -27.141 -22.031 1 77 441 ASP B CA 1
ATOM 9085 C C . ASP B 1 441 ? 11.891 -25.797 -22.062 1 77 441 ASP B C 1
ATOM 9087 O O . ASP B 1 441 ? 12.992 -25.688 -22.594 1 77 441 ASP B O 1
ATOM 9091 N N . PHE B 1 442 ? 11.305 -24.797 -21.516 1 74.75 442 PHE B N 1
ATOM 9092 C CA . PHE B 1 442 ? 11.891 -23.469 -21.422 1 74.75 442 PHE B CA 1
ATOM 9093 C C . PHE B 1 442 ? 13.148 -23.5 -20.562 1 74.75 442 PHE B C 1
ATOM 9095 O O . PHE B 1 442 ? 14.18 -22.938 -20.938 1 74.75 442 PHE B O 1
ATOM 9102 N N . ASP B 1 443 ? 13.047 -24.062 -19.453 1 75.19 443 ASP B N 1
ATOM 9103 C CA . ASP B 1 443 ? 14.148 -24.109 -18.5 1 75.19 443 ASP B CA 1
ATOM 9104 C C . ASP B 1 443 ? 15.375 -24.797 -19.094 1 75.19 443 ASP B C 1
ATOM 9106 O O . ASP B 1 443 ? 16.5 -24.359 -18.891 1 75.19 443 ASP B O 1
ATOM 9110 N N . ALA B 1 444 ? 15.141 -25.781 -19.844 1 73.44 444 ALA B N 1
ATOM 9111 C CA . ALA B 1 444 ? 16.234 -26.5 -20.484 1 73.44 444 ALA B CA 1
ATOM 9112 C C . ALA B 1 444 ? 16.984 -25.609 -21.453 1 73.44 444 ALA B C 1
ATOM 9114 O O . ALA B 1 444 ? 18.219 -25.594 -21.469 1 73.44 444 ALA B O 1
ATOM 9115 N N . GLU B 1 445 ? 16.266 -24.859 -22.156 1 74 445 GLU B N 1
ATOM 9116 C CA . GLU B 1 445 ? 16.875 -23.953 -23.125 1 74 445 GLU B CA 1
ATOM 9117 C C . GLU B 1 445 ? 17.594 -22.797 -22.422 1 74 445 GLU B C 1
ATOM 9119 O O . GLU B 1 445 ? 18.75 -22.516 -22.734 1 74 445 GLU B O 1
ATOM 9124 N N . TYR B 1 446 ? 16.906 -22.203 -21.516 1 73.31 446 TYR B N 1
ATOM 9125 C CA . TYR B 1 446 ? 17.438 -21.031 -20.812 1 73.31 446 TYR B CA 1
ATOM 9126 C C . TYR B 1 446 ? 18.688 -21.406 -20.016 1 73.31 446 TYR B C 1
ATOM 9128 O O . TYR B 1 446 ? 19.703 -20.703 -20.078 1 73.31 446 TYR B O 1
ATOM 9136 N N . SER B 1 447 ? 18.609 -22.422 -19.297 1 71 447 SER B N 1
ATOM 9137 C CA . SER B 1 447 ? 19.734 -22.828 -18.469 1 71 447 SER B CA 1
ATOM 9138 C C . SER B 1 447 ? 20.969 -23.156 -19.297 1 71 447 SER B C 1
ATOM 9140 O O . SER B 1 447 ? 22.094 -22.812 -18.922 1 71 447 SER B O 1
ATOM 9142 N N . ALA B 1 448 ? 20.734 -23.797 -20.422 1 72.12 448 ALA B N 1
ATOM 9143 C CA . ALA B 1 448 ? 21.859 -24.109 -21.312 1 72.12 448 ALA B CA 1
ATOM 9144 C C . ALA B 1 448 ? 22.5 -22.828 -21.859 1 72.12 448 ALA B C 1
ATOM 9146 O O . ALA B 1 448 ? 23.734 -22.672 -21.781 1 72.12 448 ALA B O 1
ATOM 9147 N N . LEU B 1 449 ? 21.688 -21.953 -22.234 1 73.44 449 LEU B N 1
ATOM 9148 C CA . LEU B 1 449 ? 22.188 -20.719 -22.812 1 73.44 449 LEU B CA 1
ATOM 9149 C C . LEU B 1 449 ? 22.891 -19.859 -21.75 1 73.44 449 LEU B C 1
ATOM 9151 O O . LEU B 1 449 ? 23.922 -19.266 -22.016 1 73.44 449 LEU B O 1
ATOM 9155 N N . PHE B 1 450 ? 22.312 -19.844 -20.641 1 71.69 450 PHE B N 1
ATOM 9156 C CA . PHE B 1 450 ? 22.906 -19.094 -19.547 1 71.69 450 PHE B CA 1
ATOM 9157 C C . PHE B 1 450 ? 24.281 -19.656 -19.188 1 71.69 450 PHE B C 1
ATOM 9159 O O . PHE B 1 450 ? 25.203 -18.906 -18.828 1 71.69 450 PHE B O 1
ATOM 9166 N N . SER B 1 451 ? 24.375 -20.953 -19.312 1 68.38 451 SER B N 1
ATOM 9167 C CA . SER B 1 451 ? 25.641 -21.609 -18.984 1 68.38 451 SER B CA 1
ATOM 9168 C C . SER B 1 451 ? 26.609 -21.562 -20.172 1 68.38 451 SER B C 1
ATOM 9170 O O . SER B 1 451 ? 27.688 -22.156 -20.109 1 68.38 451 SER B O 1
ATOM 9172 N N . GLY B 1 452 ? 26.203 -20.859 -21.188 1 68.62 452 GLY B N 1
ATOM 9173 C CA . GLY B 1 452 ? 27.047 -20.781 -22.375 1 68.62 452 GLY B CA 1
ATOM 9174 C C . GLY B 1 452 ? 27.062 -22.078 -23.172 1 68.62 452 GLY B C 1
ATOM 9175 O O . GLY B 1 452 ? 28.016 -22.344 -23.906 1 68.62 452 GLY B O 1
ATOM 9176 N N . GLU B 1 453 ? 26.047 -22.875 -22.906 1 70.94 453 GLU B N 1
ATOM 9177 C CA . GLU B 1 453 ? 25.969 -24.156 -23.594 1 70.94 453 GLU B CA 1
ATOM 9178 C C . GLU B 1 453 ? 24.844 -24.156 -24.625 1 70.94 453 GLU B C 1
ATOM 9180 O O . GLU B 1 453 ? 23.984 -23.281 -24.609 1 70.94 453 GLU B O 1
ATOM 9185 N N . ILE B 1 454 ? 25.031 -25.047 -25.594 1 76.94 454 ILE B N 1
ATOM 9186 C CA . ILE B 1 454 ? 23.984 -25.234 -26.594 1 76.94 454 ILE B CA 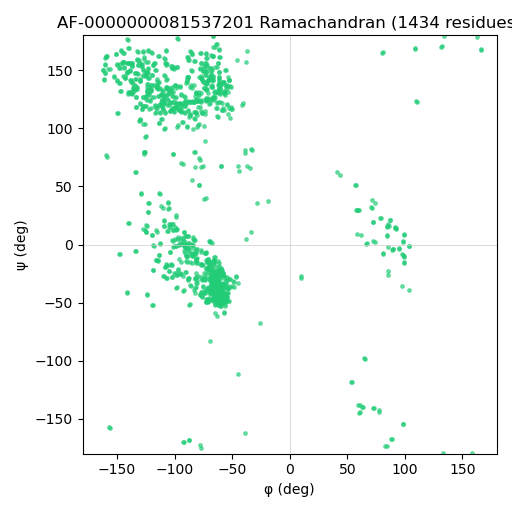1
ATOM 9187 C C . ILE B 1 454 ? 22.906 -26.141 -26.031 1 76.94 454 ILE B C 1
ATOM 9189 O O . ILE B 1 454 ? 23.188 -27.266 -25.609 1 76.94 454 ILE B O 1
ATOM 9193 N N . PRO B 1 455 ? 21.734 -25.688 -26.016 1 77.06 455 PRO B N 1
ATOM 9194 C CA . PRO B 1 455 ? 20.656 -26.547 -25.516 1 77.06 455 PRO B CA 1
ATOM 9195 C C . PRO B 1 455 ? 20.484 -27.828 -26.344 1 77.06 455 PRO B C 1
ATOM 9197 O O . PRO B 1 455 ? 20.531 -27.781 -27.578 1 77.06 455 PRO B O 1
ATOM 9200 N N . LYS B 1 456 ? 20.25 -29 -25.688 1 74.12 456 LYS B N 1
ATOM 9201 C CA . LYS B 1 456 ? 20.125 -30.297 -26.344 1 74.12 456 LYS B CA 1
ATOM 9202 C C . LYS B 1 456 ? 18.969 -30.297 -27.344 1 74.12 456 LYS B C 1
ATOM 9204 O O . LYS B 1 456 ? 19.047 -30.938 -28.391 1 74.12 456 LYS B O 1
ATOM 9209 N N . GLY B 1 457 ? 18.016 -29.562 -26.984 1 72.75 457 GLY B N 1
ATOM 9210 C CA . GLY B 1 457 ? 16.828 -29.531 -27.812 1 72.75 457 GLY B CA 1
ATOM 9211 C C . GLY B 1 457 ? 16.953 -28.609 -29.016 1 72.75 457 GLY B C 1
ATOM 9212 O O . GLY B 1 457 ? 16.062 -28.531 -29.859 1 72.75 457 GLY B O 1
ATOM 9213 N N . LYS B 1 458 ? 18.047 -27.844 -29.094 1 81.81 458 LYS B N 1
ATOM 9214 C CA . LYS B 1 458 ? 18.25 -26.906 -30.188 1 81.81 458 LYS B CA 1
ATOM 9215 C C . LYS B 1 458 ? 19.672 -27 -30.734 1 81.81 458 LYS B C 1
ATOM 9217 O O . LYS B 1 458 ? 20.422 -26.031 -30.703 1 81.81 458 LYS B O 1
ATOM 9222 N N . PRO B 1 459 ? 20.047 -28.109 -31.25 1 80.75 459 PRO B N 1
ATOM 9223 C CA . PRO B 1 459 ? 21.406 -28.344 -31.75 1 80.75 459 PRO B CA 1
ATOM 9224 C C . PRO B 1 459 ? 21.797 -27.359 -32.844 1 80.75 459 PRO B C 1
ATOM 9226 O O . PRO B 1 459 ? 23 -27.141 -33.062 1 80.75 459 PRO B O 1
ATOM 9229 N N . GLU B 1 460 ? 20.812 -26.797 -33.469 1 84.31 460 GLU B N 1
ATOM 9230 C CA . GLU B 1 460 ? 21.094 -25.844 -34.562 1 84.31 460 GLU B CA 1
ATOM 9231 C C . GLU B 1 460 ? 21.844 -24.625 -34.031 1 84.31 460 GLU B C 1
ATOM 9233 O O . GLU B 1 460 ? 22.547 -23.953 -34.812 1 84.31 460 GLU B O 1
ATOM 9238 N N . LEU B 1 461 ? 21.734 -24.344 -32.812 1 85.44 461 LEU B N 1
ATOM 9239 C CA . LEU B 1 461 ? 22.359 -23.172 -32.219 1 85.44 461 LEU B CA 1
ATOM 9240 C C . LEU B 1 461 ? 23.875 -23.359 -32.156 1 85.44 461 LEU B C 1
ATOM 9242 O O . LEU B 1 461 ? 24.609 -22.391 -31.953 1 85.44 461 LEU B O 1
ATOM 9246 N N . ALA B 1 462 ? 24.344 -24.578 -32.375 1 83.25 462 ALA B N 1
ATOM 9247 C CA . ALA B 1 462 ? 25.781 -24.844 -32.344 1 83.25 462 ALA B CA 1
ATOM 9248 C C . ALA B 1 462 ? 26.5 -24.109 -33.469 1 83.25 462 ALA B C 1
ATOM 9250 O O . ALA B 1 462 ? 27.703 -23.844 -33.375 1 83.25 462 ALA B O 1
ATOM 9251 N N . SER B 1 463 ? 25.734 -23.797 -34.469 1 85.69 463 SER B N 1
ATOM 9252 C CA . SER B 1 463 ? 26.312 -23.094 -35.625 1 85.69 463 SER B CA 1
ATOM 9253 C C . SER B 1 463 ? 26.375 -21.594 -35.375 1 85.69 463 SER B C 1
ATOM 9255 O O . SER B 1 463 ? 27 -20.859 -36.156 1 85.69 463 SER B O 1
ATOM 9257 N N . TYR B 1 464 ? 25.781 -21.172 -34.312 1 85.69 464 TYR B N 1
ATOM 9258 C CA . TYR B 1 464 ? 25.766 -19.734 -34 1 85.69 464 TYR B CA 1
ATOM 9259 C C . TYR B 1 464 ? 27.125 -19.266 -33.5 1 85.69 464 TYR B C 1
ATOM 9261 O O . TYR B 1 464 ? 27.812 -20 -32.781 1 85.69 464 TYR B O 1
ATOM 9269 N N . THR B 1 465 ? 27.516 -18.062 -33.969 1 80.06 465 THR B N 1
ATOM 9270 C CA . THR B 1 465 ? 28.672 -17.391 -33.344 1 80.06 465 THR B CA 1
ATOM 9271 C C . THR B 1 465 ? 28.359 -16.984 -31.922 1 80.06 465 THR B C 1
ATOM 9273 O O . THR B 1 465 ? 27.203 -16.953 -31.516 1 80.06 465 THR B O 1
ATOM 9276 N N . PRO B 1 466 ? 29.359 -16.734 -31.203 1 75.69 466 PRO B N 1
ATOM 9277 C CA . PRO B 1 466 ? 29.125 -16.266 -29.844 1 75.69 466 PRO B CA 1
ATOM 9278 C C . PRO B 1 466 ? 28.203 -15.047 -29.781 1 75.69 466 PRO B C 1
ATOM 9280 O O . PRO B 1 466 ? 27.344 -14.961 -28.891 1 75.69 466 PRO B O 1
ATOM 9283 N N . ASP B 1 467 ? 28.344 -14.203 -30.688 1 77.56 467 ASP B N 1
ATOM 9284 C CA . ASP B 1 467 ? 27.5 -13.016 -30.734 1 77.56 467 ASP B CA 1
ATOM 9285 C C . ASP B 1 467 ? 26.047 -13.383 -31.047 1 77.56 467 ASP B C 1
ATOM 9287 O O . ASP B 1 467 ? 25.125 -12.805 -30.484 1 77.56 467 ASP B O 1
ATOM 9291 N N . GLN B 1 468 ? 25.969 -14.289 -31.906 1 79.56 468 GLN B N 1
ATOM 9292 C CA . GLN B 1 468 ? 24.641 -14.742 -32.281 1 79.56 468 GLN B CA 1
ATOM 9293 C C . GLN B 1 468 ? 23.953 -15.453 -31.109 1 79.56 468 GLN B C 1
ATOM 9295 O O . GLN B 1 468 ? 22.75 -15.305 -30.891 1 79.56 468 GLN B O 1
ATOM 9300 N N . LEU B 1 469 ? 24.734 -16.125 -30.406 1 79.69 469 LEU B N 1
ATOM 9301 C CA . LEU B 1 469 ? 24.203 -16.828 -29.25 1 79.69 469 LEU B CA 1
ATOM 9302 C C . LEU B 1 469 ? 23.75 -15.844 -28.172 1 79.69 469 LEU B C 1
ATOM 9304 O O . LEU B 1 469 ? 22.719 -16.047 -27.531 1 79.69 469 LEU B O 1
ATOM 9308 N N . GLN B 1 470 ? 24.578 -14.875 -28.109 1 76.44 470 GLN B N 1
ATOM 9309 C CA . GLN B 1 470 ? 24.234 -13.828 -27.156 1 76.44 470 GLN B CA 1
ATOM 9310 C C . GLN B 1 470 ? 22.906 -13.164 -27.531 1 76.44 470 GLN B C 1
ATOM 9312 O O . GLN B 1 470 ? 22.047 -12.953 -26.688 1 76.44 470 GLN B O 1
ATOM 9317 N N . GLU B 1 471 ? 22.812 -12.828 -28.719 1 76.69 471 GLU B N 1
ATOM 9318 C CA . GLU B 1 471 ? 21.578 -12.211 -29.203 1 76.69 471 GLU B CA 1
ATOM 9319 C C . GLU B 1 471 ? 20.391 -13.156 -29.047 1 76.69 471 GLU B C 1
ATOM 9321 O O . GLU B 1 471 ? 19.297 -12.727 -28.688 1 76.69 471 GLU B O 1
ATOM 9326 N N . HIS B 1 472 ? 20.719 -14.344 -29.344 1 78.38 472 HIS B N 1
ATOM 9327 C CA . HIS B 1 472 ? 19.672 -15.344 -29.203 1 78.38 472 HIS B CA 1
ATOM 9328 C C . HIS B 1 472 ? 19.219 -15.469 -27.75 1 78.38 472 HIS B C 1
ATOM 9330 O O . HIS B 1 472 ? 18.016 -15.57 -27.469 1 78.38 472 HIS B O 1
ATOM 9336 N N . PHE B 1 473 ? 20.109 -15.383 -26.906 1 74.75 473 PHE B N 1
ATOM 9337 C CA . PHE B 1 473 ? 19.797 -15.477 -25.484 1 74.75 473 PHE B CA 1
ATOM 9338 C C . PHE B 1 473 ? 18.922 -14.312 -25.047 1 74.75 473 PHE B C 1
ATOM 9340 O O . PHE B 1 473 ? 17.938 -14.5 -24.312 1 74.75 473 PHE B O 1
ATOM 9347 N N . VAL B 1 474 ? 19.25 -13.195 -25.516 1 70.19 474 VAL B N 1
ATOM 9348 C CA . VAL B 1 474 ? 18.469 -12 -25.203 1 70.19 474 VAL B CA 1
ATOM 9349 C C . VAL B 1 474 ? 17.047 -12.156 -25.75 1 70.19 474 VAL B C 1
ATOM 9351 O O . VAL B 1 474 ? 16.078 -11.805 -25.078 1 70.19 474 VAL B O 1
ATOM 9354 N N . GLN B 1 475 ? 16.938 -12.719 -26.891 1 69.44 475 GLN B N 1
ATOM 9355 C CA . GLN B 1 475 ? 15.641 -12.93 -27.516 1 69.44 475 GLN B CA 1
ATOM 9356 C C . GLN B 1 475 ? 14.82 -13.961 -26.734 1 69.44 475 GLN B C 1
ATOM 9358 O O . GLN B 1 475 ? 13.602 -13.82 -26.594 1 69.44 475 GLN B O 1
ATOM 9363 N N . VAL B 1 476 ? 15.531 -15 -26.328 1 70.44 476 VAL B N 1
ATOM 9364 C CA . VAL B 1 476 ? 14.859 -16.031 -25.547 1 70.44 476 VAL B CA 1
ATOM 9365 C C . VAL B 1 476 ? 14.297 -15.406 -24.266 1 70.44 476 VAL B C 1
ATOM 9367 O O . VAL B 1 476 ? 13.164 -15.703 -23.875 1 70.44 476 VAL B O 1
ATOM 9370 N N . GLN B 1 477 ? 15.039 -14.555 -23.703 1 68.75 477 GLN B N 1
ATOM 9371 C CA . GLN B 1 477 ? 14.586 -13.875 -22.5 1 68.75 477 GLN B CA 1
ATOM 9372 C C . GLN B 1 477 ? 13.352 -13.016 -22.781 1 68.75 477 GLN B C 1
ATOM 9374 O O . GLN B 1 477 ? 12.383 -13.039 -22.031 1 68.75 477 GLN B O 1
ATOM 9379 N N . ARG B 1 478 ? 13.414 -12.328 -23.828 1 63.28 478 ARG B N 1
ATOM 9380 C CA . ARG B 1 478 ? 12.32 -11.43 -24.203 1 63.28 478 ARG B CA 1
ATOM 9381 C C . ARG B 1 478 ? 11.062 -12.219 -24.547 1 63.28 478 ARG B C 1
ATOM 9383 O O . ARG B 1 478 ? 9.961 -11.859 -24.109 1 63.28 478 ARG B O 1
ATOM 9390 N N . ARG B 1 479 ? 11.305 -13.25 -25.391 1 60.09 479 ARG B N 1
ATOM 9391 C CA . ARG B 1 479 ? 10.188 -14.07 -25.859 1 60.09 479 ARG B CA 1
ATOM 9392 C C . ARG B 1 479 ? 9.5 -14.781 -24.703 1 60.09 479 ARG B C 1
ATOM 9394 O O . ARG B 1 479 ? 8.281 -14.969 -24.719 1 60.09 479 ARG B O 1
ATOM 9401 N N . ASN B 1 480 ? 10.422 -15 -23.766 1 67.94 480 ASN B N 1
ATOM 9402 C CA . ASN B 1 480 ? 9.852 -15.82 -22.688 1 67.94 480 ASN B CA 1
ATOM 9403 C C . ASN B 1 480 ? 9.477 -14.977 -21.484 1 67.94 480 ASN B C 1
ATOM 9405 O O . ASN B 1 480 ? 9.203 -15.516 -20.406 1 67.94 480 ASN B O 1
ATOM 9409 N N . ALA B 1 481 ? 9.523 -13.703 -21.828 1 68.81 481 ALA B N 1
ATOM 9410 C CA . ALA B 1 481 ? 9.148 -12.812 -20.734 1 68.81 481 ALA B CA 1
ATOM 9411 C C . ALA B 1 481 ? 7.734 -13.117 -20.25 1 68.81 481 ALA B C 1
ATOM 9413 O O . ALA B 1 481 ? 7.484 -13.141 -19.031 1 68.81 481 ALA B O 1
ATOM 9414 N N . ALA B 1 482 ? 6.926 -13.383 -21.188 1 70 482 ALA B N 1
ATOM 9415 C CA . ALA B 1 482 ? 5.547 -13.688 -20.812 1 70 482 ALA B CA 1
ATOM 9416 C C . ALA B 1 482 ? 5.469 -14.953 -19.969 1 70 482 ALA B C 1
ATOM 9418 O O . ALA B 1 482 ? 4.73 -15 -18.984 1 70 482 ALA B O 1
ATOM 9419 N N . PHE B 1 483 ? 6.289 -15.805 -20.375 1 71.44 483 PHE B N 1
ATOM 9420 C CA . PHE B 1 483 ? 6.281 -17.047 -19.625 1 71.44 483 PHE B CA 1
ATOM 9421 C C . PHE B 1 483 ? 6.93 -16.875 -18.25 1 71.44 483 PHE B C 1
ATOM 9423 O O . PHE B 1 483 ? 6.414 -17.359 -17.25 1 71.44 483 PHE B O 1
ATOM 9430 N N . THR B 1 484 ? 8.016 -16.109 -18.219 1 74.56 484 THR B N 1
ATOM 9431 C CA . THR B 1 484 ? 8.758 -15.906 -16.984 1 74.56 484 THR B CA 1
ATOM 9432 C C . THR B 1 484 ? 7.918 -15.133 -15.977 1 74.56 484 THR B C 1
ATOM 9434 O O . THR B 1 484 ? 8.031 -15.352 -14.766 1 74.56 484 THR B O 1
ATOM 9437 N N . THR B 1 485 ? 7.09 -14.305 -16.469 1 77.88 485 THR B N 1
ATOM 9438 C CA . THR B 1 485 ? 6.223 -13.539 -15.578 1 77.88 485 THR B CA 1
ATOM 9439 C C . THR B 1 485 ? 5.098 -14.414 -15.031 1 77.88 485 THR B C 1
ATOM 9441 O O . THR B 1 485 ? 4.453 -14.062 -14.047 1 77.88 485 THR B O 1
ATOM 9444 N N . GLY B 1 486 ? 4.871 -15.516 -15.672 1 78.19 486 GLY B N 1
ATOM 9445 C CA . GLY B 1 486 ? 3.688 -16.312 -15.398 1 78.19 486 GLY B CA 1
ATOM 9446 C C . GLY B 1 486 ? 2.439 -15.797 -16.094 1 78.19 486 GLY B C 1
ATOM 9447 O O . GLY B 1 486 ? 1.418 -16.484 -16.141 1 78.19 486 GLY B O 1
ATOM 9448 N N . ALA B 1 487 ? 2.549 -14.672 -16.688 1 78.69 487 ALA B N 1
ATOM 9449 C CA . ALA B 1 487 ? 1.385 -14.031 -17.297 1 78.69 487 ALA B CA 1
ATOM 9450 C C . ALA B 1 487 ? 1.204 -14.484 -18.75 1 78.69 487 ALA B C 1
ATOM 9452 O O . ALA B 1 487 ? 0.224 -14.125 -19.391 1 78.69 487 ALA B O 1
ATOM 9453 N N . GLY B 1 488 ? 2.096 -15.336 -19.203 1 81.38 488 GLY B N 1
ATOM 9454 C CA . GLY B 1 488 ? 2.025 -15.773 -20.594 1 81.38 488 GLY B CA 1
ATOM 9455 C C . GLY B 1 488 ? 1.409 -17.156 -20.75 1 81.38 488 GLY B C 1
ATOM 9456 O O . GLY B 1 488 ? 1.327 -17.672 -21.859 1 81.38 488 GLY B O 1
ATOM 9457 N N . VAL B 1 489 ? 0.972 -17.734 -19.656 1 87.31 489 VAL B N 1
ATOM 9458 C CA . VAL B 1 489 ? 0.335 -19.047 -19.734 1 87.31 489 VAL B CA 1
ATOM 9459 C C . VAL B 1 489 ? -0.97 -18.953 -20.516 1 87.31 489 VAL B C 1
ATOM 9461 O O . VAL B 1 489 ? -1.756 -18.016 -20.312 1 87.31 489 VAL B O 1
ATOM 9464 N N . SER B 1 490 ? -1.133 -19.797 -21.438 1 91.56 490 SER B N 1
ATOM 9465 C CA . SER B 1 490 ? -2.34 -19.922 -22.25 1 91.56 490 SER B CA 1
ATOM 9466 C C . SER B 1 490 ? -2.885 -21.344 -22.219 1 91.56 490 SER B C 1
ATOM 9468 O O . SER B 1 490 ? -2.326 -22.234 -22.859 1 91.56 490 SER B O 1
ATOM 9470 N N . TYR B 1 491 ? -3.906 -21.547 -21.484 1 94.94 491 TYR B N 1
ATOM 9471 C CA . TYR B 1 491 ? -4.543 -22.859 -21.453 1 94.94 491 TYR B CA 1
ATOM 9472 C C . TYR B 1 491 ? -5.246 -23.141 -22.781 1 94.94 491 TYR B C 1
ATOM 9474 O O . TYR B 1 491 ? -5.859 -22.25 -23.375 1 94.94 491 TYR B O 1
ATOM 9482 N N . GLN B 1 492 ? -5.207 -24.375 -23.188 1 94.19 492 GLN B N 1
ATOM 9483 C CA . GLN B 1 492 ? -5.914 -24.797 -24.391 1 94.19 492 GLN B CA 1
ATOM 9484 C C . GLN B 1 492 ? -7.422 -24.844 -24.156 1 94.19 492 GLN B C 1
ATOM 9486 O O . GLN B 1 492 ? -7.879 -24.828 -23.016 1 94.19 492 GLN B O 1
ATOM 9491 N N . ASP B 1 493 ? -8.109 -24.891 -25.281 1 95.56 493 ASP B N 1
ATOM 9492 C CA . ASP B 1 493 ? -9.562 -25.016 -25.188 1 95.56 493 ASP B CA 1
ATOM 9493 C C . ASP B 1 493 ? -9.961 -26.312 -24.484 1 95.56 493 ASP B C 1
ATOM 9495 O O . ASP B 1 493 ? -9.352 -27.359 -24.703 1 95.56 493 ASP B O 1
ATOM 9499 N N . ASN B 1 494 ? -10.789 -26.266 -23.625 1 96 494 ASN B N 1
ATOM 9500 C CA . ASN B 1 494 ? -11.406 -27.375 -22.906 1 96 494 ASN B CA 1
ATOM 9501 C C . ASN B 1 494 ? -12.766 -26.984 -22.344 1 96 494 ASN B C 1
ATOM 9503 O O . ASN B 1 494 ? -13.43 -26.094 -22.859 1 96 494 ASN B O 1
ATOM 9507 N N . VAL B 1 495 ? -13.219 -27.688 -21.344 1 96 495 VAL B N 1
ATOM 9508 C CA . VAL B 1 495 ? -14.555 -27.469 -20.781 1 96 495 VAL B CA 1
ATOM 9509 C C . VAL B 1 495 ? -14.602 -26.125 -20.062 1 96 495 VAL B C 1
ATOM 9511 O O . VAL B 1 495 ? -15.688 -25.578 -19.844 1 96 495 VAL B O 1
ATOM 9514 N N . LEU B 1 496 ? -13.438 -25.5 -19.703 1 97.69 496 LEU B N 1
ATOM 9515 C CA . LEU B 1 496 ? -13.383 -24.266 -18.938 1 97.69 496 LEU B CA 1
ATOM 9516 C C . LEU B 1 496 ? -12.992 -23.094 -19.828 1 97.69 496 LEU B C 1
ATOM 9518 O O . LEU B 1 496 ? -13.164 -21.938 -19.422 1 97.69 496 LEU B O 1
ATOM 9522 N N . ASN B 1 497 ? -12.438 -23.312 -20.969 1 97.81 497 ASN B N 1
ATOM 9523 C CA . ASN B 1 497 ? -11.914 -22.281 -21.859 1 97.81 497 ASN B CA 1
ATOM 9524 C C . ASN B 1 497 ? -12.477 -22.406 -23.266 1 97.81 497 ASN B C 1
ATOM 9526 O O . ASN B 1 497 ? -12.234 -23.422 -23.938 1 97.81 497 ASN B O 1
ATOM 9530 N N . PHE B 1 498 ? -13.156 -21.375 -23.703 1 97.69 498 PHE B N 1
ATOM 9531 C CA . PHE B 1 498 ? -13.734 -21.406 -25.031 1 97.69 498 PHE B CA 1
ATOM 9532 C C . PHE B 1 498 ? -13.281 -20.203 -25.859 1 97.69 498 PHE B C 1
ATOM 9534 O O . PHE B 1 498 ? -13.898 -19.141 -25.812 1 97.69 498 PHE B O 1
ATOM 9541 N N . ARG B 1 499 ? -12.211 -20.359 -26.641 1 95.19 499 ARG B N 1
ATOM 9542 C CA . ARG B 1 499 ? -11.836 -19.312 -27.578 1 95.19 499 ARG B CA 1
ATOM 9543 C C . ARG B 1 499 ? -12.852 -19.203 -28.719 1 95.19 499 ARG B C 1
ATOM 9545 O O . ARG B 1 499 ? -13.195 -18.094 -29.156 1 95.19 499 ARG B O 1
ATOM 9552 N N . ASP B 1 500 ? -13.242 -20.406 -29.125 1 92.94 500 ASP B N 1
ATOM 9553 C CA . ASP B 1 500 ? -14.336 -20.531 -30.094 1 92.94 500 ASP B CA 1
ATOM 9554 C C . ASP B 1 500 ? -15.664 -20.797 -29.375 1 92.94 500 ASP B C 1
ATOM 9556 O O . ASP B 1 500 ? -15.844 -21.859 -28.766 1 92.94 500 ASP B O 1
ATOM 9560 N N . PRO B 1 501 ? -16.609 -19.891 -29.469 1 93.56 501 PRO B N 1
ATOM 9561 C CA . PRO B 1 501 ? -17.859 -20.078 -28.734 1 93.56 501 PRO B CA 1
ATOM 9562 C C . PRO B 1 501 ? -18.844 -20.984 -29.453 1 93.56 501 PRO B C 1
ATOM 9564 O O . PRO B 1 501 ? -19.938 -21.266 -28.953 1 93.56 501 PRO B O 1
ATOM 9567 N N . THR B 1 502 ? -18.484 -21.562 -30.562 1 94.75 502 THR B N 1
ATOM 9568 C CA . THR B 1 502 ? -19.391 -22.344 -31.391 1 94.75 502 THR B CA 1
ATOM 9569 C C . THR B 1 502 ? -19.906 -23.562 -30.625 1 94.75 502 THR B C 1
ATOM 9571 O O . THR B 1 502 ? -21.078 -23.906 -30.703 1 94.75 502 THR B O 1
ATOM 9574 N N . PRO B 1 503 ? -19.016 -24.203 -29.906 1 95.81 503 PRO B N 1
ATOM 9575 C CA . PRO B 1 503 ? -19.5 -25.359 -29.156 1 95.81 503 PRO B CA 1
ATOM 9576 C C . PRO B 1 503 ? -20.562 -24.984 -28.125 1 95.81 503 PRO B C 1
ATOM 9578 O O . PRO B 1 503 ? -21.281 -25.844 -27.625 1 95.81 503 PRO B O 1
ATOM 9581 N N . LEU B 1 504 ? -20.656 -23.734 -27.828 1 97.12 504 LEU B N 1
ATOM 9582 C CA . LEU B 1 504 ? -21.625 -23.281 -26.844 1 97.12 504 LEU B CA 1
ATOM 9583 C C . LEU B 1 504 ? -22.906 -22.797 -27.531 1 97.12 504 LEU B C 1
ATOM 9585 O O . LEU B 1 504 ? -23.812 -22.297 -26.859 1 97.12 504 LEU B O 1
ATOM 9589 N N . GLY B 1 505 ? -22.922 -22.875 -28.828 1 95.69 505 GLY B N 1
ATOM 9590 C CA . GLY B 1 505 ? -24.125 -22.578 -29.578 1 95.69 505 GLY B CA 1
ATOM 9591 C C . GLY B 1 505 ? -24.141 -21.172 -30.156 1 95.69 505 GLY B C 1
ATOM 9592 O O . GLY B 1 505 ? -25.172 -20.688 -30.609 1 95.69 505 GLY B O 1
ATOM 9593 N N . LEU B 1 506 ? -23.031 -20.5 -30.062 1 95.06 506 LEU B N 1
ATOM 9594 C CA . LEU B 1 506 ? -22.953 -19.156 -30.625 1 95.06 506 LEU B CA 1
ATOM 9595 C C . LEU B 1 506 ? -22.297 -19.188 -32 1 95.06 506 LEU B C 1
ATOM 9597 O O . LEU B 1 506 ? -21.328 -19.922 -32.219 1 95.06 506 LEU B O 1
ATOM 9601 N N . GLU B 1 507 ? -22.906 -18.453 -32.875 1 90.31 507 GLU B N 1
ATOM 9602 C CA . GLU B 1 507 ? -22.375 -18.375 -34.25 1 90.31 507 GLU B CA 1
ATOM 9603 C C . GLU B 1 507 ? -21.609 -17.078 -34.469 1 90.31 507 GLU B C 1
ATOM 9605 O O . GLU B 1 507 ? -21.766 -16.125 -33.719 1 90.31 507 GLU B O 1
ATOM 9610 N N . GLY B 1 508 ? -20.578 -17.094 -35.438 1 89.31 508 GLY B N 1
ATOM 9611 C CA . GLY B 1 508 ? -19.906 -15.867 -35.844 1 89.31 508 GLY B CA 1
ATOM 9612 C C . GLY B 1 508 ? -18.531 -15.711 -35.25 1 89.31 508 GLY B C 1
ATOM 9613 O O . GLY B 1 508 ? -17.844 -14.719 -35.5 1 89.31 508 GLY B O 1
ATOM 9614 N N . GLY B 1 509 ? -18.141 -16.672 -34.438 1 90.62 509 GLY B N 1
ATOM 9615 C CA . GLY B 1 509 ? -16.797 -16.594 -33.906 1 90.62 509 GLY B CA 1
ATOM 9616 C C . GLY B 1 509 ? -16.703 -15.711 -32.656 1 90.62 509 GLY B C 1
ATOM 9617 O O . GLY B 1 509 ? -17.719 -15.242 -32.156 1 90.62 509 GLY B O 1
ATOM 9618 N N . PRO B 1 510 ? -15.43 -15.461 -32.156 1 94.44 510 PRO B N 1
ATOM 9619 C CA . PRO B 1 510 ? -15.234 -14.625 -30.969 1 94.44 510 PRO B CA 1
ATOM 9620 C C . PRO B 1 510 ? -15.609 -13.164 -31.203 1 94.44 510 PRO B C 1
ATOM 9622 O O . PRO B 1 510 ? -15.367 -12.633 -32.281 1 94.44 510 PRO B O 1
ATOM 9625 N N . ILE B 1 511 ? -16.141 -12.508 -30.234 1 94.69 511 ILE B N 1
ATOM 9626 C CA . ILE B 1 511 ? -16.609 -11.141 -30.406 1 94.69 511 ILE B CA 1
ATOM 9627 C C . ILE B 1 511 ? -15.477 -10.164 -30.078 1 94.69 511 ILE B C 1
ATOM 9629 O O . ILE B 1 511 ? -15.633 -8.953 -30.234 1 94.69 511 ILE B O 1
ATOM 9633 N N . THR B 1 512 ? -14.383 -10.594 -29.547 1 96.19 512 THR B N 1
ATOM 9634 C CA . THR B 1 512 ? -13.195 -9.789 -29.297 1 96.19 512 THR B CA 1
ATOM 9635 C C . THR B 1 512 ? -11.93 -10.617 -29.516 1 96.19 512 THR B C 1
ATOM 9637 O O . THR B 1 512 ? -11.945 -11.836 -29.344 1 96.19 512 THR B O 1
ATOM 9640 N N . THR B 1 513 ? -10.852 -9.984 -29.875 1 92.19 513 THR B N 1
ATOM 9641 C CA . THR B 1 513 ? -9.539 -10.617 -29.984 1 92.19 513 THR B CA 1
ATOM 9642 C C . THR B 1 513 ? -8.586 -10.078 -28.922 1 92.19 513 THR B C 1
ATOM 9644 O O . THR B 1 513 ? -7.426 -10.492 -28.859 1 92.19 513 THR B O 1
ATOM 9647 N N . LYS B 1 514 ? -9.086 -9.188 -28.109 1 93.62 514 LYS B N 1
ATOM 9648 C CA . LYS B 1 514 ? -8.234 -8.539 -27.109 1 93.62 514 LYS B CA 1
ATOM 9649 C C . LYS B 1 514 ? -8.234 -9.32 -25.797 1 93.62 514 LYS B C 1
ATOM 9651 O O . LYS B 1 514 ? -7.332 -9.164 -24.969 1 93.62 514 LYS B O 1
ATOM 9656 N N . LEU B 1 515 ? -9.242 -10.086 -25.547 1 93.81 515 LEU B N 1
ATOM 9657 C CA . LEU B 1 515 ? -9.297 -11.055 -24.469 1 93.81 515 LEU B CA 1
ATOM 9658 C C . LEU B 1 515 ? -9.289 -12.484 -25.016 1 93.81 515 LEU B C 1
ATOM 9660 O O . LEU B 1 515 ? -10.039 -12.797 -25.938 1 93.81 515 LEU B O 1
ATOM 9664 N N . GLU B 1 516 ? -8.43 -13.219 -24.469 1 93.69 516 GLU B N 1
ATOM 9665 C CA . GLU B 1 516 ? -8.336 -14.594 -24.969 1 93.69 516 GLU B CA 1
ATOM 9666 C C . GLU B 1 516 ? -8.688 -15.594 -23.859 1 93.69 516 GLU B C 1
ATOM 9668 O O . GLU B 1 516 ? -7.965 -15.711 -22.875 1 93.69 516 GLU B O 1
ATOM 9673 N N . PRO B 1 517 ? -9.844 -16.328 -24.031 1 97.12 517 PRO B N 1
ATOM 9674 C CA . PRO B 1 517 ? -10.102 -17.422 -23.094 1 97.12 517 PRO B CA 1
ATOM 9675 C C . PRO B 1 517 ? -8.914 -18.375 -22.938 1 97.12 517 PRO B C 1
ATOM 9677 O O . PRO B 1 517 ? -8.281 -18.734 -23.938 1 97.12 517 PRO B O 1
ATOM 9680 N N . GLY B 1 518 ? -8.641 -18.703 -21.719 1 96.31 518 GLY B N 1
ATOM 9681 C CA . GLY B 1 518 ? -7.465 -19.5 -21.438 1 96.31 518 GLY B CA 1
ATOM 9682 C C . GLY B 1 518 ? -6.277 -18.688 -20.969 1 96.31 518 GLY B C 1
ATOM 9683 O O . GLY B 1 518 ? -5.297 -19.219 -20.469 1 96.31 518 GLY B O 1
ATOM 9684 N N . MET B 1 519 ? -6.359 -17.422 -21.062 1 94.19 519 MET B N 1
ATOM 9685 C CA . MET B 1 519 ? -5.32 -16.531 -20.562 1 94.19 519 MET B CA 1
ATOM 9686 C C . MET B 1 519 ? -5.844 -15.688 -19.391 1 94.19 519 MET B C 1
ATOM 9688 O O . MET B 1 519 ? -7.055 -15.57 -19.203 1 94.19 519 MET B O 1
ATOM 9692 N N . ARG B 1 520 ? -4.91 -15.148 -18.656 1 92.81 520 ARG B N 1
ATOM 9693 C CA . ARG B 1 520 ? -5.281 -14.32 -17.516 1 92.81 520 ARG B CA 1
ATOM 9694 C C . ARG B 1 520 ? -6.082 -13.102 -17.953 1 92.81 520 ARG B C 1
ATOM 9696 O O . ARG B 1 520 ? -5.828 -12.539 -19.031 1 92.81 520 ARG B O 1
ATOM 9703 N N . LEU B 1 521 ? -7.039 -12.688 -17.172 1 95.25 521 LEU B N 1
ATOM 9704 C CA . LEU B 1 521 ? -7.789 -11.469 -17.438 1 95.25 521 LEU B CA 1
ATOM 9705 C C . LEU B 1 521 ? -6.875 -10.25 -17.406 1 95.25 521 LEU B C 1
ATOM 9707 O O . LEU B 1 521 ? -6.055 -10.109 -16.5 1 95.25 521 LEU B O 1
ATOM 9711 N N . GLN B 1 522 ? -7 -9.453 -18.406 1 92.44 522 GLN B N 1
ATOM 9712 C CA . GLN B 1 522 ? -6.246 -8.211 -18.391 1 92.44 522 GLN B CA 1
ATOM 9713 C C . GLN B 1 522 ? -6.754 -7.27 -17.312 1 92.44 522 GLN B C 1
ATOM 9715 O O . GLN B 1 522 ? -7.965 -7.121 -17.125 1 92.44 522 GLN B O 1
ATOM 9720 N N . PRO B 1 523 ? -5.824 -6.688 -16.641 1 92.31 523 PRO B N 1
ATOM 9721 C CA . PRO B 1 523 ? -6.281 -5.793 -15.578 1 92.31 523 PRO B CA 1
ATOM 9722 C C . PRO B 1 523 ? -6.895 -4.5 -16.109 1 92.31 523 PRO B C 1
ATOM 9724 O O . PRO B 1 523 ? -6.719 -4.172 -17.297 1 92.31 523 PRO B O 1
ATOM 9727 N N . GLY B 1 524 ? -7.668 -3.803 -15.32 1 93.69 524 GLY B N 1
ATOM 9728 C CA . GLY B 1 524 ? -8.266 -2.516 -15.633 1 93.69 524 GLY B CA 1
ATOM 9729 C C . GLY B 1 524 ? -8.711 -1.746 -14.406 1 93.69 524 GLY B C 1
ATOM 9730 O O . GLY B 1 524 ? -9.156 -2.34 -13.422 1 93.69 524 GLY B O 1
ATOM 9731 N N . TRP B 1 525 ? -8.617 -0.404 -14.523 1 94.38 525 TRP B N 1
ATOM 9732 C CA . TRP B 1 525 ? -9.078 0.48 -13.453 1 94.38 525 TRP B CA 1
ATOM 9733 C C . TRP B 1 525 ? -10.5 0.958 -13.719 1 94.38 525 TRP B C 1
ATOM 9735 O O . TRP B 1 525 ? -10.859 1.265 -14.859 1 94.38 525 TRP B O 1
ATOM 9745 N N . ALA B 1 526 ? -11.281 0.945 -12.711 1 96.69 526 ALA B N 1
ATOM 9746 C CA . ALA B 1 526 ? -12.641 1.489 -12.75 1 96.69 526 ALA B CA 1
ATOM 9747 C C . ALA B 1 526 ? -13.008 2.131 -11.414 1 96.69 526 ALA B C 1
ATOM 9749 O O . ALA B 1 526 ? -12.258 2.033 -10.445 1 96.69 526 ALA B O 1
ATOM 9750 N N . THR B 1 527 ? -14.047 2.906 -11.422 1 96.31 527 THR B N 1
ATOM 9751 C CA . THR B 1 527 ? -14.508 3.531 -10.188 1 96.31 527 THR B CA 1
ATOM 9752 C C . THR B 1 527 ? -15.672 2.748 -9.594 1 96.31 527 THR B C 1
ATOM 9754 O O . THR B 1 527 ? -16.703 2.564 -10.242 1 96.31 527 THR B O 1
ATOM 9757 N N . ARG B 1 528 ? -15.539 2.189 -8.375 1 96.94 528 ARG B N 1
ATOM 9758 C CA . ARG B 1 528 ? -16.672 1.648 -7.637 1 96.94 528 ARG B CA 1
ATOM 9759 C C . ARG B 1 528 ? -17.734 2.719 -7.402 1 96.94 528 ARG B C 1
ATOM 9761 O O . ARG B 1 528 ? -17.5 3.689 -6.684 1 96.94 528 ARG B O 1
ATOM 9768 N N . PHE B 1 529 ? -18.844 2.559 -7.934 1 96.38 529 PHE B N 1
ATOM 9769 C CA . PHE B 1 529 ? -19.797 3.652 -8.031 1 96.38 529 PHE B CA 1
ATOM 9770 C C . PHE B 1 529 ? -20.266 4.082 -6.645 1 96.38 529 PHE B C 1
ATOM 9772 O O . PHE B 1 529 ? -20.281 5.273 -6.328 1 96.38 529 PHE B O 1
ATOM 9779 N N . VAL B 1 530 ? -20.594 3.154 -5.785 1 95.12 530 VAL B N 1
ATOM 9780 C CA . VAL B 1 530 ? -21.281 3.436 -4.531 1 95.12 530 VAL B CA 1
ATOM 9781 C C . VAL B 1 530 ? -20.406 4.297 -3.633 1 95.12 530 VAL B C 1
ATOM 9783 O O . VAL B 1 530 ? -20.906 5.16 -2.904 1 95.12 530 VAL B O 1
ATOM 9786 N N . SER B 1 531 ? -19.078 4.137 -3.701 1 95.44 531 SER B N 1
ATOM 9787 C CA . SER B 1 531 ? -18.156 4.875 -2.834 1 95.44 531 SER B CA 1
ATOM 9788 C C . SER B 1 531 ? -17.234 5.77 -3.645 1 95.44 531 SER B C 1
ATOM 9790 O O . SER B 1 531 ? -16.359 6.441 -3.084 1 95.44 531 SER B O 1
ATOM 9792 N N . SER B 1 532 ? -17.344 5.766 -4.957 1 95.31 532 SER B N 1
ATOM 9793 C CA . SER B 1 532 ? -16.516 6.555 -5.863 1 95.31 532 SER B CA 1
ATOM 9794 C C . SER B 1 532 ? -15.039 6.195 -5.715 1 95.31 532 SER B C 1
ATOM 9796 O O . SER B 1 532 ? -14.164 7.047 -5.891 1 95.31 532 SER B O 1
ATOM 9798 N N . THR B 1 533 ? -14.773 4.969 -5.352 1 94.81 533 THR B N 1
ATOM 9799 C CA . THR B 1 533 ? -13.414 4.516 -5.07 1 94.81 533 THR B CA 1
ATOM 9800 C C . THR B 1 533 ? -12.758 3.959 -6.332 1 94.81 533 THR B C 1
ATOM 9802 O O . THR B 1 533 ? -13.32 3.078 -6.988 1 94.81 533 THR B O 1
ATOM 9805 N N . PRO B 1 534 ? -11.602 4.508 -6.73 1 93.62 534 PRO B N 1
ATOM 9806 C CA . PRO B 1 534 ? -10.852 3.838 -7.797 1 93.62 534 PRO B CA 1
ATOM 9807 C C . PRO B 1 534 ? -10.406 2.43 -7.41 1 93.62 534 PRO B C 1
ATOM 9809 O O . PRO B 1 534 ? -9.867 2.229 -6.316 1 93.62 534 PRO B O 1
ATOM 9812 N N . VAL B 1 535 ? -10.656 1.422 -8.289 1 94.81 535 VAL B N 1
ATOM 9813 C CA . VAL B 1 535 ? -10.281 0.05 -7.969 1 94.81 535 VAL B CA 1
ATOM 9814 C C . VAL B 1 535 ? -9.688 -0.624 -9.203 1 94.81 535 VAL B C 1
ATOM 9816 O O . VAL B 1 535 ? -9.984 -0.228 -10.336 1 94.81 535 VAL B O 1
ATOM 9819 N N . ARG B 1 536 ? -8.789 -1.537 -8.961 1 93.81 536 ARG B N 1
ATOM 9820 C CA . ARG B 1 536 ? -8.406 -2.5 -9.992 1 93.81 536 ARG B CA 1
ATOM 9821 C C . ARG B 1 536 ? -9.391 -3.668 -10.039 1 93.81 536 ARG B C 1
ATOM 9823 O O . ARG B 1 536 ? -9.516 -4.418 -9.07 1 93.81 536 ARG B O 1
ATOM 9830 N N . LEU B 1 537 ? -9.969 -3.9 -11.117 1 95.5 537 LEU B N 1
ATOM 9831 C CA . LEU B 1 537 ? -11.055 -4.871 -11.227 1 95.5 537 LEU B CA 1
ATOM 9832 C C . LEU B 1 537 ? -10.562 -6.27 -10.875 1 95.5 537 LEU B C 1
ATOM 9834 O O . LEU B 1 537 ? -11.281 -7.035 -10.211 1 95.5 537 LEU B O 1
ATOM 9838 N N . THR B 1 538 ? -9.305 -6.598 -11.203 1 91.81 538 THR B N 1
ATOM 9839 C CA . THR B 1 538 ? -8.773 -7.934 -10.969 1 91.81 538 THR B CA 1
ATOM 9840 C C . THR B 1 538 ? -8.523 -8.172 -9.484 1 91.81 538 THR B C 1
ATOM 9842 O O . THR B 1 538 ? -8.422 -9.312 -9.039 1 91.81 538 THR B O 1
ATOM 9845 N N . GLU B 1 539 ? -8.398 -7.125 -8.703 1 91.75 539 GLU B N 1
ATOM 9846 C CA . GLU B 1 539 ? -8.117 -7.234 -7.277 1 91.75 539 GLU B CA 1
ATOM 9847 C C . GLU B 1 539 ? -9.367 -6.969 -6.445 1 91.75 539 GLU B C 1
ATOM 9849 O O . GLU B 1 539 ? -9.359 -7.164 -5.227 1 91.75 539 GLU B O 1
ATOM 9854 N N . GLU B 1 540 ? -10.422 -6.574 -7.129 1 93.5 540 GLU B N 1
ATOM 9855 C CA . GLU B 1 540 ? -11.633 -6.152 -6.426 1 93.5 540 GLU B CA 1
ATOM 9856 C C . GLU B 1 540 ? -12.312 -7.336 -5.738 1 93.5 540 GLU B C 1
ATOM 9858 O O . GLU B 1 540 ? -12.922 -7.18 -4.68 1 93.5 540 GLU B O 1
ATOM 9863 N N . VAL B 1 541 ? -12.156 -8.516 -6.336 1 92.38 541 VAL B N 1
ATOM 9864 C CA . VAL B 1 541 ? -12.719 -9.727 -5.75 1 92.38 541 VAL B CA 1
ATOM 9865 C C . VAL B 1 541 ? -11.617 -10.547 -5.086 1 92.38 541 VAL B C 1
ATOM 9867 O O . VAL B 1 541 ? -10.727 -11.062 -5.762 1 92.38 541 VAL B O 1
ATOM 9870 N N . GLN B 1 542 ? -11.688 -10.672 -3.836 1 90.62 542 GLN B N 1
ATOM 9871 C CA . GLN B 1 542 ? -10.711 -11.43 -3.062 1 90.62 542 GLN B CA 1
ATOM 9872 C C . GLN B 1 542 ? -11.109 -12.898 -2.973 1 90.62 542 GLN B C 1
ATOM 9874 O O . GLN B 1 542 ? -12.273 -13.25 -3.164 1 90.62 542 GLN B O 1
ATOM 9879 N N . ILE B 1 543 ? -10.133 -13.719 -2.697 1 87.62 543 ILE B N 1
ATOM 9880 C CA . ILE B 1 543 ? -10.336 -15.164 -2.715 1 87.62 543 ILE B CA 1
ATOM 9881 C C . ILE B 1 543 ? -11.195 -15.578 -1.523 1 87.62 543 ILE B C 1
ATOM 9883 O O . ILE B 1 543 ? -11.766 -16.672 -1.51 1 87.62 543 ILE B O 1
ATOM 9887 N N . ASP B 1 544 ? -11.422 -14.695 -0.531 1 72.5 544 ASP B N 1
ATOM 9888 C CA . ASP B 1 544 ? -12.289 -15.062 0.584 1 72.5 544 ASP B CA 1
ATOM 9889 C C . ASP B 1 544 ? -13.75 -15.125 0.143 1 72.5 544 ASP B C 1
ATOM 9891 O O . ASP B 1 544 ? -14.609 -15.617 0.882 1 72.5 544 ASP B O 1
ATOM 9895 N N . GLU B 1 545 ? -14.047 -14.57 -1.064 1 67.25 545 GLU B N 1
ATOM 9896 C CA . GLU B 1 545 ? -15.344 -14.82 -1.673 1 67.25 545 GLU B CA 1
ATOM 9897 C C . GLU B 1 545 ? -15.422 -16.234 -2.25 1 67.25 545 GLU B C 1
ATOM 9899 O O . GLU B 1 545 ? -14.766 -16.531 -3.25 1 67.25 545 GLU B O 1
ATOM 9904 N N . PRO B 1 546 ? -16.062 -17.234 -1.611 1 63.38 546 PRO B N 1
ATOM 9905 C CA . PRO B 1 546 ? -15.891 -18.688 -1.639 1 63.38 546 PRO B CA 1
ATOM 9906 C C . PRO B 1 546 ? -15.336 -19.188 -2.969 1 63.38 546 PRO B C 1
ATOM 9908 O O . PRO B 1 546 ? -15.773 -20.219 -3.475 1 63.38 546 PRO B O 1
ATOM 9911 N N . GLY B 1 547 ? -14.5 -18.453 -3.547 1 64.12 547 GLY B N 1
ATOM 9912 C CA . GLY B 1 547 ? -13.766 -18.984 -4.68 1 64.12 547 GLY B CA 1
ATOM 9913 C C . GLY B 1 547 ? -14.625 -19.156 -5.918 1 64.12 547 GLY B C 1
ATOM 9914 O O . GLY B 1 547 ? -14.445 -20.125 -6.676 1 64.12 547 GLY B O 1
ATOM 9915 N N . GLY B 1 548 ? -15.477 -18.281 -6.137 1 84.94 548 GLY B N 1
ATOM 9916 C CA . GLY B 1 548 ? -16.391 -18.484 -7.246 1 84.94 548 GLY B CA 1
ATOM 9917 C C . GLY B 1 548 ? -15.969 -17.766 -8.508 1 84.94 548 GLY B C 1
ATOM 9918 O O . GLY B 1 548 ? -14.852 -17.25 -8.594 1 84.94 548 GLY B O 1
ATOM 9919 N N . PHE B 1 549 ? -16.734 -17.984 -9.523 1 95.25 549 PHE B N 1
ATOM 9920 C CA . PHE B 1 549 ? -16.531 -17.359 -10.828 1 95.25 549 PHE B CA 1
ATOM 9921 C C . PHE B 1 549 ? -16.812 -15.867 -10.766 1 95.25 549 PHE B C 1
ATOM 9923 O O . PHE B 1 549 ? -17.625 -15.414 -9.961 1 95.25 549 PHE B O 1
ATOM 9930 N N . ARG B 1 550 ? -16.094 -15.109 -11.531 1 95.88 550 ARG B N 1
ATOM 9931 C CA . ARG B 1 550 ? -16.359 -13.688 -11.711 1 95.88 550 ARG B CA 1
ATOM 9932 C C . ARG B 1 550 ? -16.969 -13.406 -13.078 1 95.88 550 ARG B C 1
ATOM 9934 O O . ARG B 1 550 ? -16.422 -13.805 -14.109 1 95.88 550 ARG B O 1
ATOM 9941 N N . ILE B 1 551 ? -18.062 -12.781 -13.008 1 97.44 551 ILE B N 1
ATOM 9942 C CA . ILE B 1 551 ? -18.781 -12.438 -14.227 1 97.44 551 ILE B CA 1
ATOM 9943 C C . ILE B 1 551 ? -18.75 -10.93 -14.438 1 97.44 551 ILE B C 1
ATOM 9945 O O . ILE B 1 551 ? -19.453 -10.188 -13.734 1 97.44 551 ILE B O 1
ATOM 9949 N N . PHE B 1 552 ? -17.984 -10.5 -15.422 1 98.25 552 PHE B N 1
ATOM 9950 C CA . PHE B 1 552 ? -17.938 -9.086 -15.758 1 98.25 552 PHE B CA 1
ATOM 9951 C C . PHE B 1 552 ? -18.969 -8.75 -16.844 1 98.25 552 PHE B C 1
ATOM 9953 O O . PHE B 1 552 ? -18.859 -9.234 -17.969 1 98.25 552 PHE B O 1
ATOM 9960 N N . VAL B 1 553 ? -19.906 -7.988 -16.469 1 98.38 553 VAL B N 1
ATOM 9961 C CA . VAL B 1 553 ? -20.891 -7.512 -17.422 1 98.38 553 VAL B CA 1
ATOM 9962 C C . VAL B 1 553 ? -20.531 -6.113 -17.906 1 98.38 553 VAL B C 1
ATOM 9964 O O . VAL B 1 553 ? -20.734 -5.125 -17.188 1 98.38 553 VAL B O 1
ATOM 9967 N N . LEU B 1 554 ? -19.969 -6.035 -19.078 1 98.56 554 LEU B N 1
ATOM 9968 C CA . LEU B 1 554 ? -19.734 -4.758 -19.75 1 98.56 554 LEU B CA 1
ATOM 9969 C C . LEU B 1 554 ? -21 -4.238 -20.391 1 98.56 554 LEU B C 1
ATOM 9971 O O . LEU B 1 554 ? -21.359 -4.66 -21.5 1 98.56 554 LEU B O 1
ATOM 9975 N N . ALA B 1 555 ? -21.578 -3.287 -19.766 1 97.88 555 ALA B N 1
ATOM 9976 C CA . ALA B 1 555 ? -22.906 -2.83 -20.156 1 97.88 555 ALA B CA 1
ATOM 9977 C C . ALA B 1 555 ? -22.844 -1.874 -21.344 1 97.88 555 ALA B C 1
ATOM 9979 O O . ALA B 1 555 ? -23.844 -1.599 -21.984 1 97.88 555 ALA B O 1
ATOM 9980 N N . GLY B 1 556 ? -21.641 -1.398 -21.688 1 96.75 556 GLY B N 1
ATOM 9981 C CA . GLY B 1 556 ? -21.531 -0.4 -22.734 1 96.75 556 GLY B CA 1
ATOM 9982 C C . GLY B 1 556 ? -22.297 0.877 -22.422 1 96.75 556 GLY B C 1
ATOM 9983 O O . GLY B 1 556 ? -22.266 1.353 -21.281 1 96.75 556 GLY B O 1
ATOM 9984 N N . ASP B 1 557 ? -22.828 1.425 -23.5 1 94.19 557 ASP B N 1
ATOM 9985 C CA . ASP B 1 557 ? -23.641 2.623 -23.328 1 94.19 557 ASP B CA 1
ATOM 9986 C C . ASP B 1 557 ? -24.969 2.289 -22.672 1 94.19 557 ASP B C 1
ATOM 9988 O O . ASP B 1 557 ? -25.719 1.438 -23.156 1 94.19 557 ASP B O 1
ATOM 9992 N N . LEU B 1 558 ? -25.25 2.908 -21.609 1 91.31 558 LEU B N 1
ATOM 9993 C CA . LEU B 1 558 ? -26.406 2.594 -20.766 1 91.31 558 LEU B CA 1
ATOM 9994 C C . LEU B 1 558 ? -27.703 2.707 -21.547 1 91.31 558 LEU B C 1
ATOM 9996 O O . LEU B 1 558 ? -28.609 1.882 -21.391 1 91.31 558 LEU B O 1
ATOM 10000 N N . LEU B 1 559 ? -27.828 3.703 -22.328 1 90.75 559 LEU B N 1
ATOM 10001 C CA . LEU B 1 559 ? -29.062 3.943 -23.062 1 90.75 559 LEU B CA 1
ATOM 10002 C C . LEU B 1 559 ? -29.188 2.994 -24.25 1 90.75 559 LEU B C 1
ATOM 10004 O O . LEU B 1 559 ? -30.25 2.4 -24.484 1 90.75 559 LEU B O 1
ATOM 10008 N N . LYS B 1 560 ? -28.141 2.82 -24.969 1 93.44 560 LYS B N 1
ATOM 10009 C CA . LYS B 1 560 ? -28.141 2 -26.172 1 93.44 560 LYS B CA 1
ATOM 10010 C C . LYS B 1 560 ? -28.344 0.526 -25.844 1 93.44 560 LYS B C 1
ATOM 10012 O O . LYS B 1 560 ? -28.969 -0.213 -26.609 1 93.44 560 LYS B O 1
ATOM 10017 N N . ASN B 1 561 ? -27.844 0.116 -24.656 1 95.81 561 ASN B N 1
ATOM 10018 C CA . ASN B 1 561 ? -27.844 -1.308 -24.344 1 95.81 561 ASN B CA 1
ATOM 10019 C C . ASN B 1 561 ? -28.906 -1.646 -23.297 1 95.81 561 ASN B C 1
ATOM 10021 O O . ASN B 1 561 ? -28.906 -2.748 -22.75 1 95.81 561 ASN B O 1
ATOM 10025 N N . LYS B 1 562 ? -29.766 -0.716 -23.031 1 94.5 562 LYS B N 1
ATOM 10026 C CA . LYS B 1 562 ? -30.75 -0.905 -21.969 1 94.5 562 LYS B CA 1
ATOM 10027 C C . LYS B 1 562 ? -31.562 -2.18 -22.188 1 94.5 562 LYS B C 1
ATOM 10029 O O . LYS B 1 562 ? -31.703 -2.998 -21.281 1 94.5 562 LYS B O 1
ATOM 10034 N N . ALA B 1 563 ? -32.062 -2.375 -23.375 1 95.69 563 ALA B N 1
ATOM 10035 C CA . ALA B 1 563 ? -32.906 -3.537 -23.688 1 95.69 563 ALA B CA 1
ATOM 10036 C C . ALA B 1 563 ? -32.125 -4.832 -23.5 1 95.69 563 ALA B C 1
ATOM 10038 O O . ALA B 1 563 ? -32.656 -5.84 -23.031 1 95.69 563 ALA B O 1
ATOM 10039 N N . HIS B 1 564 ? -30.906 -4.848 -23.953 1 97.12 564 HIS B N 1
ATOM 10040 C CA . HIS B 1 564 ? -30.062 -6.031 -23.828 1 97.12 564 HIS B CA 1
ATOM 10041 C C . HIS B 1 564 ? -29.781 -6.367 -22.375 1 97.12 564 HIS B C 1
ATOM 10043 O O . HIS B 1 564 ? -29.844 -7.531 -21.969 1 97.12 564 HIS B O 1
ATOM 10049 N N . VAL B 1 565 ? -29.469 -5.371 -21.562 1 97.12 565 VAL B N 1
ATOM 10050 C CA . VAL B 1 565 ? -29.188 -5.57 -20.141 1 97.12 565 VAL B CA 1
ATOM 10051 C C . VAL B 1 565 ? -30.453 -6.051 -19.438 1 97.12 565 VAL B C 1
ATOM 10053 O O . VAL B 1 565 ? -30.391 -6.953 -18.594 1 97.12 565 VAL B O 1
ATOM 10056 N N . ASP B 1 566 ? -31.578 -5.473 -19.828 1 96.31 566 ASP B N 1
ATOM 10057 C CA . ASP B 1 566 ? -32.844 -5.91 -19.25 1 96.31 566 ASP B CA 1
ATOM 10058 C C . ASP B 1 566 ? -33.094 -7.387 -19.547 1 96.31 566 ASP B C 1
ATOM 10060 O O . ASP B 1 566 ? -33.594 -8.117 -18.688 1 96.31 566 ASP B O 1
ATOM 10064 N N . SER B 1 567 ? -32.812 -7.742 -20.719 1 97.56 567 SER B N 1
ATOM 10065 C CA . SER B 1 567 ? -32.938 -9.141 -21.109 1 97.56 567 SER B CA 1
ATOM 10066 C C . SER B 1 567 ? -32.062 -10.047 -20.266 1 97.56 567 SER B C 1
ATOM 10068 O O . SER B 1 567 ? -32.5 -11.117 -19.828 1 97.56 567 SER B O 1
ATOM 10070 N N . LEU B 1 568 ? -30.828 -9.68 -20.078 1 98 568 LEU B N 1
ATOM 10071 C CA . LEU B 1 568 ? -29.922 -10.438 -19.234 1 98 568 LEU B CA 1
ATOM 10072 C C . LEU B 1 568 ? -30.469 -10.531 -17.797 1 98 568 LEU B C 1
ATOM 10074 O O . LEU B 1 568 ? -30.453 -11.602 -17.203 1 98 568 LEU B O 1
ATOM 10078 N N . VAL B 1 569 ? -30.938 -9.422 -17.266 1 97.06 569 VAL B N 1
ATOM 10079 C CA . VAL B 1 569 ? -31.469 -9.359 -15.914 1 97.06 569 VAL B CA 1
ATOM 10080 C C . VAL B 1 569 ? -32.656 -10.32 -15.781 1 97.06 569 VAL B C 1
ATOM 10082 O O . VAL B 1 569 ? -32.75 -11.047 -14.789 1 97.06 569 VAL B O 1
ATOM 10085 N N . SER B 1 570 ? -33.5 -10.289 -16.75 1 97.25 570 SER B N 1
ATOM 10086 C CA . SER B 1 570 ? -34.625 -11.203 -16.75 1 97.25 570 SER B CA 1
ATOM 10087 C C . SER B 1 570 ? -34.188 -12.656 -16.703 1 97.25 570 SER B C 1
ATOM 10089 O O . SER B 1 570 ? -34.75 -13.469 -15.961 1 97.25 570 SER B O 1
ATOM 10091 N N . HIS B 1 571 ? -33.219 -12.977 -17.484 1 97.88 571 HIS B N 1
ATOM 10092 C CA . HIS B 1 571 ? -32.688 -14.336 -17.484 1 97.88 571 HIS B CA 1
ATOM 10093 C C . HIS B 1 571 ? -32.094 -14.695 -16.125 1 97.88 571 HIS B C 1
ATOM 10095 O O . HIS B 1 571 ? -32.375 -15.773 -15.594 1 97.88 571 HIS B O 1
ATOM 10101 N N . LEU B 1 572 ? -31.281 -13.836 -15.57 1 96.94 572 LEU B N 1
ATOM 10102 C CA . LEU B 1 572 ? -30.594 -14.102 -14.305 1 96.94 572 LEU B CA 1
ATOM 10103 C C . LEU B 1 572 ? -31.609 -14.281 -13.18 1 96.94 572 LEU B C 1
ATOM 10105 O O . LEU B 1 572 ? -31.328 -14.969 -12.195 1 96.94 572 LEU B O 1
ATOM 10109 N N . SER B 1 573 ? -32.75 -13.648 -13.305 1 95.5 573 SER B N 1
ATOM 10110 C CA . SER B 1 573 ? -33.781 -13.742 -12.281 1 95.5 573 SER B CA 1
ATOM 10111 C C . SER B 1 573 ? -34.594 -15.023 -12.422 1 95.5 573 SER B C 1
ATOM 10113 O O . SER B 1 573 ? -35.312 -15.406 -11.508 1 95.5 573 SER B O 1
ATOM 10115 N N . SER B 1 574 ? -34.438 -15.656 -13.484 1 95.62 574 SER B N 1
ATOM 10116 C CA . SER B 1 574 ? -35.188 -16.859 -13.766 1 95.62 574 SER B CA 1
ATOM 10117 C C . SER B 1 574 ? -34.625 -18.062 -13.016 1 95.62 574 SER B C 1
ATOM 10119 O O . SER B 1 574 ? -33.406 -18.125 -12.766 1 95.62 574 SER B O 1
ATOM 10121 N N . PRO B 1 575 ? -35.438 -19.047 -12.688 1 93.94 575 PRO B N 1
ATOM 10122 C CA . PRO B 1 575 ? -34.969 -20.25 -12.023 1 93.94 575 PRO B CA 1
ATOM 10123 C C . PRO B 1 575 ? -34.031 -21.078 -12.906 1 93.94 575 PRO B C 1
ATOM 10125 O O . PRO B 1 575 ? -33.312 -21.969 -12.414 1 93.94 575 PRO B O 1
ATOM 10128 N N . ARG B 1 576 ? -34.031 -20.797 -14.156 1 92.56 576 ARG B N 1
ATOM 10129 C CA . ARG B 1 576 ? -33.219 -21.547 -15.094 1 92.56 576 ARG B CA 1
ATOM 10130 C C . ARG B 1 576 ? -31.781 -21.016 -15.141 1 92.56 576 ARG B C 1
ATOM 10132 O O . ARG B 1 576 ? -30.906 -21.641 -15.719 1 92.56 576 ARG B O 1
ATOM 10139 N N . SER B 1 577 ? -31.625 -19.922 -14.516 1 96.12 577 SER B N 1
ATOM 10140 C CA . SER B 1 577 ? -30.312 -19.297 -14.578 1 96.12 577 SER B CA 1
ATOM 10141 C C . SER B 1 577 ? -29.297 -20.016 -13.688 1 96.12 577 SER B C 1
ATOM 10143 O O . SER B 1 577 ? -29.672 -20.562 -12.641 1 96.12 577 SER B O 1
ATOM 10145 N N . PHE B 1 578 ? -28.047 -19.969 -14.109 1 95.88 578 PHE B N 1
ATOM 10146 C CA . PHE B 1 578 ? -26.953 -20.562 -13.344 1 95.88 578 PHE B CA 1
ATOM 10147 C C . PHE B 1 578 ? -26.953 -20.047 -11.906 1 95.88 578 PHE B C 1
ATOM 10149 O O . PHE B 1 578 ? -26.531 -20.734 -10.984 1 95.88 578 PHE B O 1
ATOM 10156 N N . LEU B 1 579 ? -27.422 -18.828 -11.648 1 94.31 579 LEU B N 1
ATOM 10157 C CA . LEU B 1 579 ? -27.438 -18.234 -10.32 1 94.31 579 LEU B CA 1
ATOM 10158 C C . LEU B 1 579 ? -28.359 -19 -9.383 1 94.31 579 LEU B C 1
ATOM 10160 O O . LEU B 1 579 ? -28.094 -19.062 -8.172 1 94.31 579 LEU B O 1
ATOM 10164 N N . HIS B 1 580 ? -29.344 -19.547 -9.945 1 93.5 580 HIS B N 1
ATOM 10165 C CA . HIS B 1 580 ? -30.328 -20.203 -9.102 1 93.5 580 HIS B CA 1
ATOM 10166 C C . HIS B 1 580 ? -30.188 -21.719 -9.164 1 93.5 580 HIS B C 1
ATOM 10168 O O . HIS B 1 580 ? -30.578 -22.438 -8.234 1 93.5 580 HIS B O 1
ATOM 10174 N N . ARG B 1 581 ? -29.609 -22.172 -10.227 1 93.56 581 ARG B N 1
ATOM 10175 C CA . ARG B 1 581 ? -29.453 -23.609 -10.398 1 93.56 581 ARG B CA 1
ATOM 10176 C C . ARG B 1 581 ? -28.281 -24.141 -9.555 1 93.56 581 ARG B C 1
ATOM 10178 O O . ARG B 1 581 ? -28.391 -25.188 -8.93 1 93.56 581 ARG B O 1
ATOM 10185 N N . PHE B 1 582 ? -27.25 -23.453 -9.562 1 93.25 582 PHE B N 1
ATOM 10186 C CA . PHE B 1 582 ? -26.031 -23.922 -8.906 1 93.25 582 PHE B CA 1
ATOM 10187 C C . PHE B 1 582 ? -25.844 -23.25 -7.555 1 93.25 582 PHE B C 1
ATOM 10189 O O . PHE B 1 582 ? -25.078 -22.281 -7.43 1 93.25 582 PHE B O 1
ATOM 10196 N N . LYS B 1 583 ? -26.547 -23.672 -6.578 1 86.44 583 LYS B N 1
ATOM 10197 C CA . LYS B 1 583 ? -26.453 -23.203 -5.199 1 86.44 583 LYS B CA 1
ATOM 10198 C C . LYS B 1 583 ? -25.969 -24.312 -4.266 1 86.44 583 LYS B C 1
ATOM 10200 O O . LYS B 1 583 ? -26.188 -25.484 -4.543 1 86.44 583 LYS B O 1
ATOM 10205 N N . SER B 1 584 ? -25.062 -23.828 -3.436 1 74.56 584 SER B N 1
ATOM 10206 C CA . SER B 1 584 ? -24.578 -24.844 -2.504 1 74.56 584 SER B CA 1
ATOM 10207 C C . SER B 1 584 ? -25.703 -25.359 -1.606 1 74.56 584 SER B C 1
ATOM 10209 O O . SER B 1 584 ? -26.547 -24.578 -1.156 1 74.56 584 SER B O 1
ATOM 10211 N N . VAL B 1 585 ? -25.969 -26.734 -1.625 1 58.44 585 VAL B N 1
ATOM 10212 C CA . VAL B 1 585 ? -26.922 -27.375 -0.732 1 58.44 585 VAL B CA 1
ATOM 10213 C C . VAL B 1 585 ? -26.5 -27.172 0.72 1 58.44 585 VAL B C 1
ATOM 10215 O O . VAL B 1 585 ? -27.344 -27.078 1.612 1 58.44 585 VAL B O 1
ATOM 10218 N N . THR B 1 586 ? -25.312 -27.312 1.011 1 51.78 586 THR B N 1
ATOM 10219 C CA . THR B 1 586 ? -24.781 -27.375 2.365 1 51.78 586 THR B CA 1
ATOM 10220 C C . THR B 1 586 ? -24.547 -25.984 2.924 1 51.78 586 THR B C 1
ATOM 10222 O O . THR B 1 586 ? -23.984 -25.828 4.016 1 51.78 586 THR B O 1
ATOM 10225 N N . ALA B 1 587 ? -24.844 -25.078 2.119 1 47.59 587 ALA B N 1
ATOM 10226 C CA . ALA B 1 587 ? -24.312 -23.812 2.605 1 47.59 587 ALA B CA 1
ATOM 10227 C C . ALA B 1 587 ? -24.812 -23.516 4.016 1 47.59 587 ALA B C 1
ATOM 10229 O O . ALA B 1 587 ? -24.375 -22.547 4.641 1 47.59 587 ALA B O 1
ATOM 10230 N N . GLN B 1 588 ? -26.125 -24.031 4.301 1 42.84 588 GLN B N 1
ATOM 10231 C CA . GLN B 1 588 ? -26.578 -23.5 5.578 1 42.84 588 GLN B CA 1
ATOM 10232 C C . GLN B 1 588 ? -25.656 -23.922 6.715 1 42.84 588 GLN B C 1
ATOM 10234 O O . GLN B 1 588 ? -25.734 -23.391 7.82 1 42.84 588 GLN B O 1
ATOM 10239 N N . SER B 1 589 ? -25.328 -25.297 6.715 1 35.06 589 SER B N 1
ATOM 10240 C CA . SER B 1 589 ? -25.047 -25.781 8.055 1 35.06 589 SER B CA 1
ATOM 10241 C C . SER B 1 589 ? -23.828 -25.078 8.648 1 35.06 589 SER B C 1
ATOM 10243 O O . SER B 1 589 ? -23.375 -25.422 9.75 1 35.06 589 SER B O 1
ATOM 10245 N N . ALA B 1 590 ? -22.703 -25.312 7.898 1 32.41 590 ALA B N 1
ATOM 10246 C CA . ALA B 1 590 ? -21.688 -25.172 8.945 1 32.41 590 ALA B CA 1
ATOM 10247 C C . ALA B 1 590 ? -22.062 -24.047 9.914 1 32.41 590 ALA B C 1
ATOM 10249 O O . ALA B 1 590 ? -22.797 -23.125 9.547 1 32.41 590 ALA B O 1
ATOM 10250 N N . ASN B 1 591 ? -21.422 -24.203 11.195 1 32.28 591 ASN B N 1
ATOM 10251 C CA . ASN B 1 591 ? -21.469 -23.422 12.43 1 32.28 591 ASN B CA 1
ATOM 10252 C C . ASN B 1 591 ? -21.453 -21.922 12.148 1 32.28 591 ASN B C 1
ATOM 10254 O O . ASN B 1 591 ? -20.812 -21.469 11.203 1 32.28 591 ASN B O 1
ATOM 10258 N N . GLY B 1 592 ? -22.375 -21.016 12.523 1 35.88 592 GLY B N 1
ATOM 10259 C CA . GLY B 1 592 ? -22.594 -19.641 12.969 1 35.88 592 GLY B CA 1
ATOM 10260 C C . GLY B 1 592 ? -21.344 -18.781 12.844 1 35.88 592 GLY B C 1
ATOM 10261 O O . GLY B 1 592 ? -21.375 -17.609 13.211 1 35.88 592 GLY B O 1
ATOM 10262 N N . THR B 1 593 ? -20.188 -19.406 12.945 1 37.56 593 THR B N 1
ATOM 10263 C CA . THR B 1 593 ? -19.031 -18.625 13.367 1 37.56 593 THR B CA 1
ATOM 10264 C C . THR B 1 593 ? -18.422 -17.875 12.18 1 37.56 593 THR B C 1
ATOM 10266 O O . THR B 1 593 ? -17.516 -17.062 12.352 1 37.56 593 THR B O 1
ATOM 10269 N N . SER B 1 594 ? -18.406 -18.531 10.93 1 44.84 594 SER B N 1
ATOM 10270 C CA . SER B 1 594 ? -17.469 -17.797 10.078 1 44.84 594 SER B CA 1
ATOM 10271 C C . SER B 1 594 ? -18.078 -16.484 9.586 1 44.84 594 SER B C 1
ATOM 10273 O O . SER B 1 594 ? -19.047 -16.5 8.828 1 44.84 594 SER B O 1
ATOM 10275 N N . HIS B 1 595 ? -18.266 -15.664 10.391 1 52.41 595 HIS B N 1
ATOM 10276 C CA . HIS B 1 595 ? -18.594 -14.281 10.062 1 52.41 595 HIS B CA 1
ATOM 10277 C C . HIS B 1 595 ? -17.812 -13.797 8.852 1 52.41 595 HIS B C 1
ATOM 10279 O O . HIS B 1 595 ? -16.641 -13.438 8.969 1 52.41 595 HIS B O 1
ATOM 10285 N N . ARG B 1 596 ? -18.375 -14.273 7.598 1 67.19 596 ARG B N 1
ATOM 10286 C CA . ARG B 1 596 ? -17.766 -13.688 6.406 1 67.19 596 ARG B CA 1
ATOM 10287 C C . ARG B 1 596 ? -17.859 -12.164 6.434 1 67.19 596 ARG B C 1
ATOM 10289 O O . ARG B 1 596 ? -18.953 -11.617 6.605 1 67.19 596 ARG B O 1
ATOM 10296 N N . THR B 1 597 ? -16.734 -11.609 6.496 1 73.62 597 THR B N 1
ATOM 10297 C CA . THR B 1 597 ? -16.703 -10.156 6.367 1 73.62 597 THR B CA 1
ATOM 10298 C C . THR B 1 597 ? -17.062 -9.734 4.949 1 73.62 597 THR B C 1
ATOM 10300 O O . THR B 1 597 ? -16.516 -10.258 3.977 1 73.62 597 THR B O 1
ATOM 10303 N N . LEU B 1 598 ? -18.078 -8.945 4.816 1 84.75 598 LEU B N 1
ATOM 10304 C CA . LEU B 1 598 ? -18.469 -8.445 3.506 1 84.75 598 LEU B CA 1
ATOM 10305 C C . LEU B 1 598 ? -17.375 -7.598 2.893 1 84.75 598 LEU B C 1
ATOM 10307 O O . LEU B 1 598 ? -16.719 -6.816 3.594 1 84.75 598 LEU B O 1
ATOM 10311 N N . PRO B 1 599 ? -17.156 -7.82 1.605 1 88.69 599 PRO B N 1
ATOM 10312 C CA . PRO B 1 599 ? -16.234 -6.898 0.951 1 88.69 599 PRO B CA 1
ATOM 10313 C C . PRO B 1 599 ? -16.719 -5.453 0.977 1 88.69 599 PRO B C 1
ATOM 10315 O O . PRO B 1 599 ? -17.906 -5.199 1.139 1 88.69 599 PRO B O 1
ATOM 10318 N N . PRO B 1 600 ? -15.852 -4.539 0.766 1 89.12 600 PRO B N 1
ATOM 10319 C CA . PRO B 1 600 ? -16.203 -3.121 0.878 1 89.12 600 PRO B CA 1
ATOM 10320 C C . PRO B 1 600 ? -17.344 -2.717 -0.045 1 89.12 600 PRO B C 1
ATOM 10322 O O . PRO B 1 600 ? -18.188 -1.896 0.331 1 89.12 600 PRO B O 1
ATOM 10325 N N . VAL B 1 601 ? -17.438 -3.299 -1.194 1 92.06 601 VAL B N 1
ATOM 10326 C CA . VAL B 1 601 ? -18.438 -2.91 -2.18 1 92.06 601 VAL B CA 1
ATOM 10327 C C . VAL B 1 601 ? -19.828 -3.287 -1.677 1 92.06 601 VAL B C 1
ATOM 10329 O O . VAL B 1 601 ? -20.812 -2.635 -2.018 1 92.06 601 VAL B O 1
ATOM 10332 N N . LEU B 1 602 ? -19.891 -4.285 -0.857 1 92.25 602 LEU B N 1
ATOM 10333 C CA . LEU B 1 602 ? -21.172 -4.758 -0.353 1 92.25 602 LEU B CA 1
ATOM 10334 C C . LEU B 1 602 ? -21.406 -4.281 1.078 1 92.25 602 LEU B C 1
ATOM 10336 O O . LEU B 1 602 ? -22.516 -4.371 1.596 1 92.25 602 LEU B O 1
ATOM 10340 N N . ASN B 1 603 ? -20.344 -3.855 1.771 1 93 603 ASN B N 1
ATOM 10341 C CA . ASN B 1 603 ? -20.422 -3.381 3.15 1 93 603 ASN B CA 1
ATOM 10342 C C . ASN B 1 603 ? -20.578 -1.866 3.215 1 93 603 ASN B C 1
ATOM 10344 O O . ASN B 1 603 ? -19.734 -1.163 3.752 1 93 603 ASN B O 1
ATOM 10348 N N . THR B 1 604 ? -21.766 -1.36 2.801 1 94.5 604 THR B N 1
ATOM 10349 C CA . THR B 1 604 ? -21.922 0.073 2.584 1 94.5 604 THR B CA 1
ATOM 10350 C C . THR B 1 604 ? -22.984 0.651 3.518 1 94.5 604 THR B C 1
ATOM 10352 O O . THR B 1 604 ? -23.047 1.867 3.709 1 94.5 604 THR B O 1
ATOM 10355 N N . GLY B 1 605 ? -23.875 -0.143 4.012 1 94.12 605 GLY B N 1
ATOM 10356 C CA . GLY B 1 605 ? -25.031 0.34 4.746 1 94.12 605 GLY B CA 1
ATOM 10357 C C . GLY B 1 605 ? -26.234 0.616 3.855 1 94.12 605 GLY B C 1
ATOM 10358 O O . GLY B 1 605 ? -27.328 0.898 4.348 1 94.12 605 GLY B O 1
ATOM 10359 N N . LEU B 1 606 ? -26.078 0.468 2.578 1 93.62 606 LEU B N 1
ATOM 10360 C CA . LEU B 1 606 ? -27.188 0.682 1.651 1 93.62 606 LEU B CA 1
ATOM 10361 C C . LEU B 1 606 ? -28.172 -0.479 1.705 1 93.62 606 LEU B C 1
ATOM 10363 O O . LEU B 1 606 ? -27.766 -1.643 1.765 1 93.62 606 LEU B O 1
ATOM 10367 N N . ASP B 1 607 ? -29.438 -0.073 1.756 1 90.12 607 ASP B N 1
ATOM 10368 C CA . ASP B 1 607 ? -30.516 -1.042 1.713 1 90.12 607 ASP B CA 1
ATOM 10369 C C . ASP B 1 607 ? -30.984 -1.28 0.279 1 90.12 607 ASP B C 1
ATOM 10371 O O . ASP B 1 607 ? -30.344 -0.844 -0.672 1 90.12 607 ASP B O 1
ATOM 10375 N N . GLY B 1 608 ? -32.094 -1.971 0.032 1 77.88 608 GLY B N 1
ATOM 10376 C CA . GLY B 1 608 ? -32.719 -2.131 -1.281 1 77.88 608 GLY B CA 1
ATOM 10377 C C . GLY B 1 608 ? -32 -3.168 -2.137 1 77.88 608 GLY B C 1
ATOM 10378 O O . GLY B 1 608 ? -31.953 -3.035 -3.361 1 77.88 608 GLY B O 1
ATOM 10379 N N . ASP B 1 609 ? -31.281 -4.082 -1.646 1 83.5 609 ASP B N 1
ATOM 10380 C CA . ASP B 1 609 ? -30.641 -5.219 -2.295 1 83.5 609 ASP B CA 1
ATOM 10381 C C . ASP B 1 609 ? -29.297 -4.824 -2.893 1 83.5 609 ASP B C 1
ATOM 10383 O O . ASP B 1 609 ? -28.75 -5.527 -3.75 1 83.5 609 ASP B O 1
ATOM 10387 N N . TRP B 1 610 ? -28.891 -3.629 -2.592 1 88.5 610 TRP B N 1
ATOM 10388 C CA . TRP B 1 610 ? -27.594 -3.16 -3.096 1 88.5 610 TRP B CA 1
ATOM 10389 C C . TRP B 1 610 ? -26.453 -3.969 -2.498 1 88.5 610 TRP B C 1
ATOM 10391 O O . TRP B 1 610 ? -25.328 -3.91 -2.984 1 88.5 610 TRP B O 1
ATOM 10401 N N . SER B 1 611 ? -26.719 -4.75 -1.526 1 84.69 611 SER B N 1
ATOM 10402 C CA . SER B 1 611 ? -25.688 -5.512 -0.839 1 84.69 611 SER B CA 1
ATOM 10403 C C . SER B 1 611 ? -26 -7 -0.828 1 84.69 611 SER B C 1
ATOM 10405 O O . SER B 1 611 ? -25.344 -7.777 -0.137 1 84.69 611 SER B O 1
ATOM 10407 N N . GLU B 1 612 ? -26.969 -7.305 -1.598 1 84.44 612 GLU B N 1
ATOM 10408 C CA . GLU B 1 612 ? -27.406 -8.695 -1.566 1 84.44 612 GLU B CA 1
ATOM 10409 C C . GLU B 1 612 ? -26.625 -9.547 -2.566 1 84.44 612 GLU B C 1
ATOM 10411 O O . GLU B 1 612 ? -26.562 -9.211 -3.75 1 84.44 612 GLU B O 1
ATOM 10416 N N . GLU B 1 613 ? -26.047 -10.516 -2.037 1 81.44 613 GLU B N 1
ATOM 10417 C CA . GLU B 1 613 ? -25.406 -11.523 -2.875 1 81.44 613 GLU B CA 1
ATOM 10418 C C . GLU B 1 613 ? -26.359 -12.672 -3.186 1 81.44 613 GLU B C 1
ATOM 10420 O O . GLU B 1 613 ? -26.859 -13.336 -2.273 1 81.44 613 GLU B O 1
ATOM 10425 N N . VAL B 1 614 ? -26.625 -12.875 -4.441 1 85.19 614 VAL B N 1
ATOM 10426 C CA . VAL B 1 614 ? -27.594 -13.891 -4.844 1 85.19 614 VAL B CA 1
ATOM 10427 C C . VAL B 1 614 ? -26.953 -15.281 -4.738 1 85.19 614 VAL B C 1
ATOM 10429 O O . VAL B 1 614 ? -27.625 -16.234 -4.336 1 85.19 614 VAL B O 1
ATOM 10432 N N . ASN B 1 615 ? -25.828 -15.414 -5.094 1 90.25 615 ASN B N 1
ATOM 10433 C CA . ASN B 1 615 ? -25.062 -16.656 -5.109 1 90.25 615 ASN B CA 1
ATOM 10434 C C . ASN B 1 615 ? -23.562 -16.406 -4.891 1 90.25 615 ASN B C 1
ATOM 10436 O O . ASN B 1 615 ? -22.922 -15.766 -5.723 1 90.25 615 ASN B O 1
ATOM 10440 N N . PRO B 1 616 ? -23 -16.844 -3.781 1 86.81 616 PRO B N 1
ATOM 10441 C CA . PRO B 1 616 ? -21.625 -16.531 -3.447 1 86.81 616 PRO B CA 1
ATOM 10442 C C . PRO B 1 616 ? -20.625 -17.156 -4.41 1 86.81 616 PRO B C 1
ATOM 10444 O O . PRO B 1 616 ? -19.438 -16.812 -4.395 1 86.81 616 PRO B O 1
ATOM 10447 N N . PHE B 1 617 ? -21.031 -18.094 -5.238 1 91.88 617 PHE B N 1
ATOM 10448 C CA . PHE B 1 617 ? -20.109 -18.781 -6.129 1 91.88 617 PHE B CA 1
ATOM 10449 C C . PHE B 1 617 ? -20.016 -18.062 -7.477 1 91.88 617 PHE B C 1
ATOM 10451 O O . PHE B 1 617 ? -19.234 -18.453 -8.344 1 91.88 617 PHE B O 1
ATOM 10458 N N . PHE B 1 618 ? -20.891 -17.047 -7.637 1 94.44 618 PHE B N 1
ATOM 10459 C CA . PHE B 1 618 ? -20.875 -16.219 -8.836 1 94.44 618 PHE B CA 1
ATOM 10460 C C . PHE B 1 618 ? -20.875 -14.742 -8.477 1 94.44 618 PHE B C 1
ATOM 10462 O O . PHE B 1 618 ? -21.906 -14.211 -8.039 1 94.44 618 PHE B O 1
ATOM 10469 N N . THR B 1 619 ? -19.766 -14.086 -8.656 1 94.06 619 THR B N 1
ATOM 10470 C CA . THR B 1 619 ? -19.672 -12.656 -8.375 1 94.06 619 THR B CA 1
ATOM 10471 C C . THR B 1 619 ? -19.828 -11.844 -9.656 1 94.06 619 THR B C 1
ATOM 10473 O O . THR B 1 619 ? -19.031 -11.977 -10.586 1 94.06 619 THR B O 1
ATOM 10476 N N . ILE B 1 620 ? -20.828 -11.07 -9.703 1 96.06 620 ILE B N 1
ATOM 10477 C CA . ILE B 1 620 ? -21.109 -10.289 -10.906 1 96.06 620 ILE B CA 1
ATOM 10478 C C . ILE B 1 620 ? -20.656 -8.852 -10.703 1 96.06 620 ILE B C 1
ATOM 10480 O O . ILE B 1 620 ? -21.016 -8.203 -9.711 1 96.06 620 ILE B O 1
ATOM 10484 N N . LEU B 1 621 ? -19.797 -8.359 -11.547 1 96.81 621 LEU B N 1
ATOM 10485 C CA . LEU B 1 621 ? -19.359 -6.969 -11.594 1 96.81 621 LEU B CA 1
ATOM 10486 C C . LEU B 1 621 ? -19.891 -6.273 -12.844 1 96.81 621 LEU B C 1
ATOM 10488 O O . LEU B 1 621 ? -19.594 -6.703 -13.961 1 96.81 621 LEU B O 1
ATOM 10492 N N . THR B 1 622 ? -20.656 -5.277 -12.664 1 97.5 622 THR B N 1
ATOM 10493 C CA . THR B 1 622 ? -21.234 -4.531 -13.766 1 97.5 622 THR B CA 1
ATOM 10494 C C . THR B 1 622 ? -20.422 -3.273 -14.062 1 97.5 622 THR B C 1
ATOM 10496 O O . THR B 1 622 ? -20.281 -2.408 -13.203 1 97.5 622 THR B O 1
ATOM 10499 N N . VAL B 1 623 ? -19.922 -3.166 -15.289 1 98.31 623 VAL B N 1
ATOM 10500 C CA . VAL B 1 623 ? -19.094 -2.033 -15.688 1 98.31 623 VAL B CA 1
ATOM 10501 C C . VAL B 1 623 ? -19.828 -1.205 -16.75 1 98.31 623 VAL B C 1
ATOM 10503 O O . VAL B 1 623 ? -20.172 -1.716 -17.812 1 98.31 623 VAL B O 1
ATOM 10506 N N . ILE B 1 624 ? -20.062 0.014 -16.438 1 97.75 624 ILE B N 1
ATOM 10507 C CA . ILE B 1 624 ? -20.781 0.907 -17.328 1 97.75 624 ILE B CA 1
ATOM 10508 C C . ILE B 1 624 ? -19.797 1.819 -18.062 1 97.75 624 ILE B C 1
ATOM 10510 O O . ILE B 1 624 ? -18.938 2.441 -17.438 1 97.75 624 ILE B O 1
ATOM 10514 N N . ARG B 1 625 ? -19.938 1.92 -19.406 1 97.38 625 ARG B N 1
ATOM 10515 C CA . ARG B 1 625 ? -19.062 2.771 -20.203 1 97.38 625 ARG B CA 1
ATOM 10516 C C . ARG B 1 625 ? -19.469 4.238 -20.078 1 97.38 625 ARG B C 1
ATOM 10518 O O . ARG B 1 625 ? -19.969 4.824 -21.047 1 97.38 625 ARG B O 1
ATOM 10525 N N . ALA B 1 626 ? -19.188 4.785 -18.969 1 95.62 626 ALA B N 1
ATOM 10526 C CA . ALA B 1 626 ? -19.547 6.172 -18.688 1 95.62 626 ALA B CA 1
ATOM 10527 C C . ALA B 1 626 ? -18.703 6.742 -17.547 1 95.62 626 ALA B C 1
ATOM 10529 O O . ALA B 1 626 ? -18.094 5.988 -16.781 1 95.62 626 ALA B O 1
ATOM 10530 N N . ASN B 1 627 ? -18.766 8.094 -17.578 1 94.06 627 ASN B N 1
ATOM 10531 C CA . ASN B 1 627 ? -18.281 8.805 -16.391 1 94.06 627 ASN B CA 1
ATOM 10532 C C . ASN B 1 627 ? -19.219 8.625 -15.211 1 94.06 627 ASN B C 1
ATOM 10534 O O . ASN B 1 627 ? -20.438 8.633 -15.375 1 94.06 627 ASN B O 1
ATOM 10538 N N . ARG B 1 628 ? -18.578 8.484 -13.977 1 94.31 628 ARG B N 1
ATOM 10539 C CA . ARG B 1 628 ? -19.391 8.234 -12.789 1 94.31 628 ARG B CA 1
ATOM 10540 C C . ARG B 1 628 ? -20.391 9.367 -12.555 1 94.31 628 ARG B C 1
ATOM 10542 O O . ARG B 1 628 ? -21.391 9.18 -11.867 1 94.31 628 ARG B O 1
ATOM 10549 N N . PHE B 1 629 ? -20.172 10.555 -13.109 1 92.5 629 PHE B N 1
ATOM 10550 C CA . PHE B 1 629 ? -21.047 11.695 -12.906 1 92.5 629 PHE B CA 1
ATOM 10551 C C . PHE B 1 629 ? -22.188 11.703 -13.922 1 92.5 629 PHE B C 1
ATOM 10553 O O . PHE B 1 629 ? -23.109 12.508 -13.828 1 92.5 629 PHE B O 1
ATOM 10560 N N . SER B 1 630 ? -22.188 10.758 -14.844 1 92.5 630 SER B N 1
ATOM 10561 C CA . SER B 1 630 ? -23.141 10.789 -15.945 1 92.5 630 SER B CA 1
ATOM 10562 C C . SER B 1 630 ? -24.297 9.82 -15.695 1 92.5 630 SER B C 1
ATOM 10564 O O . SER B 1 630 ? -25.156 9.633 -16.562 1 92.5 630 SER B O 1
ATOM 10566 N N . PHE B 1 631 ? -24.328 9.102 -14.672 1 93.69 631 PHE B N 1
ATOM 10567 C CA . PHE B 1 631 ? -25.453 8.242 -14.305 1 93.69 631 PHE B CA 1
ATOM 10568 C C . PHE B 1 631 ? -25.609 8.164 -12.797 1 93.69 631 PHE B C 1
ATOM 10570 O O . PHE B 1 631 ? -24.75 8.648 -12.047 1 93.69 631 PHE B O 1
ATOM 10577 N N . GLU B 1 632 ? -26.781 7.633 -12.359 1 93.62 632 GLU B N 1
ATOM 10578 C CA . GLU B 1 632 ? -27.125 7.508 -10.945 1 93.62 632 GLU B CA 1
ATOM 10579 C C . GLU B 1 632 ? -27.531 6.078 -10.609 1 93.62 632 GLU B C 1
ATOM 10581 O O . GLU B 1 632 ? -27.781 5.266 -11.5 1 93.62 632 GLU B O 1
ATOM 10586 N N . LEU B 1 633 ? -27.594 5.793 -9.352 1 90.5 633 LEU B N 1
ATOM 10587 C CA . LEU B 1 633 ? -28.016 4.469 -8.898 1 90.5 633 LEU B CA 1
ATOM 10588 C C . LEU B 1 633 ? -29.438 4.156 -9.359 1 90.5 633 LEU B C 1
ATOM 10590 O O . LEU B 1 633 ? -29.766 3.002 -9.641 1 90.5 633 LEU B O 1
ATOM 10594 N N . GLU B 1 634 ? -30.203 5.168 -9.398 1 89.69 634 GLU B N 1
ATOM 10595 C CA . GLU B 1 634 ? -31.609 5.016 -9.797 1 89.69 634 GLU B CA 1
ATOM 10596 C C . GLU B 1 634 ? -31.719 4.504 -11.234 1 89.69 634 GLU B C 1
ATOM 10598 O O . GLU B 1 634 ? -32.656 3.801 -11.578 1 89.69 634 GLU B O 1
ATOM 10603 N N . ASP B 1 635 ? -30.703 4.828 -11.984 1 92.25 635 ASP B N 1
ATOM 10604 C CA . ASP B 1 635 ? -30.719 4.43 -13.391 1 92.25 635 ASP B CA 1
ATOM 10605 C C . ASP B 1 635 ? -30.578 2.914 -13.531 1 92.25 635 ASP B C 1
ATOM 10607 O O . ASP B 1 635 ? -30.922 2.348 -14.57 1 92.25 635 ASP B O 1
ATOM 10611 N N . VAL B 1 636 ? -30.094 2.262 -12.461 1 92.31 636 VAL B N 1
ATOM 10612 C CA . VAL B 1 636 ? -29.844 0.828 -12.562 1 92.31 636 VAL B CA 1
ATOM 10613 C C . VAL B 1 636 ? -30.594 0.092 -11.453 1 92.31 636 VAL B C 1
ATOM 10615 O O . VAL B 1 636 ? -30.266 -1.051 -11.125 1 92.31 636 VAL B O 1
ATOM 10618 N N . GLN B 1 637 ? -31.547 0.707 -10.828 1 90.19 637 GLN B N 1
ATOM 10619 C CA . GLN B 1 637 ? -32.281 0.193 -9.664 1 90.19 637 GLN B CA 1
ATOM 10620 C C . GLN B 1 637 ? -32.969 -1.117 -9.984 1 90.19 637 GLN B C 1
ATOM 10622 O O . GLN B 1 637 ? -33.156 -1.96 -9.109 1 90.19 637 GLN B O 1
ATOM 10627 N N . GLU B 1 638 ? -33.281 -1.335 -11.266 1 91.56 638 GLU B N 1
ATOM 10628 C CA . GLU B 1 638 ? -34.062 -2.502 -11.664 1 91.56 638 GLU B CA 1
ATOM 10629 C C . GLU B 1 638 ? -33.156 -3.625 -12.172 1 91.56 638 GLU B C 1
ATOM 10631 O O . GLU B 1 638 ? -33.656 -4.617 -12.719 1 91.56 638 GLU B O 1
ATOM 10636 N N . TRP B 1 639 ? -31.891 -3.537 -11.945 1 93.44 639 TRP B N 1
ATOM 10637 C CA . TRP B 1 639 ? -30.953 -4.445 -12.609 1 93.44 639 TRP B CA 1
ATOM 10638 C C . TRP B 1 639 ? -30.766 -5.715 -11.789 1 93.44 639 TRP B C 1
ATOM 10640 O O . TRP B 1 639 ? -29.875 -6.527 -12.094 1 93.44 639 TRP B O 1
ATOM 10650 N N . GLY B 1 640 ? -31.531 -5.926 -10.703 1 92.31 640 GLY B N 1
ATOM 10651 C CA . GLY B 1 640 ? -31.5 -7.172 -9.953 1 92.31 640 GLY B CA 1
ATOM 10652 C C . GLY B 1 640 ? -30.109 -7.574 -9.516 1 92.31 640 GLY B C 1
ATOM 10653 O O . GLY B 1 640 ? -29.406 -6.793 -8.867 1 92.31 640 GLY B O 1
ATOM 10654 N N . ALA B 1 641 ? -29.641 -8.727 -9.977 1 92.06 641 ALA B N 1
ATOM 10655 C CA . ALA B 1 641 ? -28.359 -9.305 -9.555 1 92.06 641 ALA B CA 1
ATOM 10656 C C . ALA B 1 641 ? -27.188 -8.453 -10.031 1 92.06 641 ALA B C 1
ATOM 10658 O O . ALA B 1 641 ? -26.062 -8.617 -9.555 1 92.06 641 ALA B O 1
ATOM 10659 N N . LEU B 1 642 ? -27.391 -7.531 -10.945 1 94.94 642 LEU B N 1
ATOM 10660 C CA . LEU B 1 642 ? -26.312 -6.711 -11.5 1 94.94 642 LEU B CA 1
ATOM 10661 C C . LEU B 1 642 ? -26.109 -5.457 -10.656 1 94.94 642 LEU B C 1
ATOM 10663 O O . LEU B 1 642 ? -25.109 -4.758 -10.812 1 94.94 642 LEU B O 1
ATOM 10667 N N . ARG B 1 643 ? -26.859 -5.195 -9.711 1 93.25 643 ARG B N 1
ATOM 10668 C CA . ARG B 1 643 ? -26.953 -3.895 -9.055 1 93.25 643 ARG B CA 1
ATOM 10669 C C . ARG B 1 643 ? -25.906 -3.766 -7.949 1 93.25 643 ARG B C 1
ATOM 10671 O O . ARG B 1 643 ? -25.375 -2.68 -7.719 1 93.25 643 ARG B O 1
ATOM 10678 N N . PRO B 1 644 ? -25.578 -4.855 -7.223 1 91.88 644 PRO B N 1
ATOM 10679 C CA . PRO B 1 644 ? -24.766 -4.672 -6.012 1 91.88 644 PRO B CA 1
ATOM 10680 C C . PRO B 1 644 ? -23.344 -4.215 -6.32 1 91.88 644 PRO B C 1
ATOM 10682 O O . PRO B 1 644 ? -22.688 -3.617 -5.461 1 91.88 644 PRO B O 1
ATOM 10685 N N . ARG B 1 645 ? -22.766 -4.504 -7.473 1 95 645 ARG B N 1
ATOM 10686 C CA . ARG B 1 645 ? -21.391 -4.168 -7.828 1 95 645 ARG B CA 1
ATOM 10687 C C . ARG B 1 645 ? -21.328 -3.408 -9.148 1 95 645 ARG B C 1
ATOM 10689 O O . ARG B 1 645 ? -20.906 -3.953 -10.172 1 95 645 ARG B O 1
ATOM 10696 N N . VAL B 1 646 ? -21.641 -2.156 -9.094 1 96.75 646 VAL B N 1
ATOM 10697 C CA . VAL B 1 646 ? -21.656 -1.305 -10.281 1 96.75 646 VAL B CA 1
ATOM 10698 C C . VAL B 1 646 ? -20.391 -0.44 -10.312 1 96.75 646 VAL B C 1
ATOM 10700 O O . VAL B 1 646 ? -20.031 0.168 -9.305 1 96.75 646 VAL B O 1
ATOM 10703 N N . TYR B 1 647 ? -19.781 -0.368 -11.5 1 97.56 647 TYR B N 1
ATOM 10704 C CA . TYR B 1 647 ? -18.547 0.384 -11.695 1 97.56 647 TYR B CA 1
ATOM 10705 C C . TYR B 1 647 ? -18.656 1.312 -12.898 1 97.56 647 TYR B C 1
ATOM 10707 O O . TYR B 1 647 ? -19.281 0.956 -13.906 1 97.56 647 TYR B O 1
ATOM 10715 N N . ALA B 1 648 ? -18.094 2.504 -12.781 1 97.38 648 ALA B N 1
ATOM 10716 C CA . ALA B 1 648 ? -17.938 3.416 -13.906 1 97.38 648 ALA B CA 1
ATOM 10717 C C . ALA B 1 648 ? -16.594 3.199 -14.602 1 97.38 648 ALA B C 1
ATOM 10719 O O . ALA B 1 648 ? -15.555 3.156 -13.945 1 97.38 648 ALA B O 1
ATOM 10720 N N . ASP B 1 649 ? -16.656 2.998 -15.93 1 97.62 649 ASP B N 1
ATOM 10721 C CA . ASP B 1 649 ? -15.445 2.852 -16.719 1 97.62 649 ASP B CA 1
ATOM 10722 C C . ASP B 1 649 ? -14.859 4.215 -17.078 1 97.62 649 ASP B C 1
ATOM 10724 O O . ASP B 1 649 ? -14.914 4.621 -18.25 1 97.62 649 ASP B O 1
ATOM 10728 N N . ASP B 1 650 ? -14.133 4.848 -16.125 1 96 650 ASP B N 1
ATOM 10729 C CA . ASP B 1 650 ? -13.719 6.23 -16.359 1 96 650 ASP B CA 1
ATOM 10730 C C . ASP B 1 650 ? -12.297 6.469 -15.852 1 96 650 ASP B C 1
ATOM 10732 O O . ASP B 1 650 ? -11.898 7.609 -15.602 1 96 650 ASP B O 1
ATOM 10736 N N . LEU B 1 651 ? -11.531 5.402 -15.656 1 92.88 651 LEU B N 1
ATOM 10737 C CA . LEU B 1 651 ? -10.203 5.59 -15.094 1 92.88 651 LEU B CA 1
ATOM 10738 C C . LEU B 1 651 ? -9.133 4.984 -16 1 92.88 651 LEU B C 1
ATOM 10740 O O . LEU B 1 651 ? -8.062 5.562 -16.172 1 92.88 651 LEU B O 1
ATOM 10744 N N . GLU B 1 652 ? -9.422 3.781 -16.516 1 93.69 652 GLU B N 1
ATOM 10745 C CA . GLU B 1 652 ? -8.43 3.057 -17.312 1 93.69 652 GLU B CA 1
ATOM 10746 C C . GLU B 1 652 ? -7.961 3.883 -18.5 1 93.69 652 GLU B C 1
ATOM 10748 O O . GLU B 1 652 ? -8.773 4.418 -19.25 1 93.69 652 GLU B O 1
ATOM 10753 N N . PRO B 1 653 ? -6.66 4.012 -18.75 1 87 653 PRO B N 1
ATOM 10754 C CA . PRO B 1 653 ? -6.168 4.781 -19.891 1 87 653 PRO B CA 1
ATOM 10755 C C . PRO B 1 653 ? -6.625 4.211 -21.234 1 87 653 PRO B C 1
ATOM 10757 O O . PRO B 1 653 ? -6.875 3.006 -21.344 1 87 653 PRO B O 1
ATOM 10760 N N . GLY B 1 654 ? -6.652 5.062 -22.203 1 88.94 654 GLY B N 1
ATOM 10761 C CA . GLY B 1 654 ? -6.984 4.652 -23.562 1 88.94 654 GLY B CA 1
ATOM 10762 C C . GLY B 1 654 ? -8.438 4.91 -23.922 1 88.94 654 GLY B C 1
ATOM 10763 O O . GLY B 1 654 ? -8.82 4.77 -25.078 1 88.94 654 GLY B O 1
ATOM 10764 N N . GLY B 1 655 ? -9.25 5.305 -22.906 1 93.5 655 GLY B N 1
ATOM 10765 C CA . GLY B 1 655 ? -10.633 5.664 -23.188 1 93.5 655 GLY B CA 1
ATOM 10766 C C . GLY B 1 655 ? -10.773 7.047 -23.812 1 93.5 655 GLY B C 1
ATOM 10767 O O . GLY B 1 655 ? -9.789 7.645 -24.25 1 93.5 655 GLY B O 1
ATOM 10768 N N . ASP B 1 656 ? -11.984 7.426 -23.969 1 92.81 656 ASP B N 1
ATOM 10769 C CA . ASP B 1 656 ? -12.289 8.734 -24.531 1 92.81 656 ASP B CA 1
ATOM 10770 C C . ASP B 1 656 ? -12.094 9.844 -23.5 1 92.81 656 ASP B C 1
ATOM 10772 O O . ASP B 1 656 ? -12.5 9.695 -22.344 1 92.81 656 ASP B O 1
ATOM 10776 N N . SER B 1 657 ? -11.352 10.898 -23.906 1 89.81 657 SER B N 1
ATOM 10777 C CA . SER B 1 657 ? -11.273 12.117 -23.109 1 89.81 657 SER B CA 1
ATOM 10778 C C . SER B 1 657 ? -12.406 13.078 -23.453 1 89.81 657 SER B C 1
ATOM 10780 O O . SER B 1 657 ? -12.43 13.656 -24.531 1 89.81 657 SER B O 1
ATOM 10782 N N . LEU B 1 658 ? -13.336 13.266 -22.578 1 86.94 658 LEU B N 1
ATOM 10783 C CA . LEU B 1 658 ? -14.555 14.031 -22.859 1 86.94 658 LEU B CA 1
ATOM 10784 C C . LEU B 1 658 ? -14.391 15.484 -22.438 1 86.94 658 LEU B C 1
ATOM 10786 O O . LEU B 1 658 ? -15.227 16.328 -22.766 1 86.94 658 LEU B O 1
ATOM 10790 N N . GLY B 1 659 ? -13.406 15.859 -21.641 1 80.12 659 GLY B N 1
ATOM 10791 C CA . GLY B 1 659 ? -13.18 17.219 -21.172 1 80.12 659 GLY B CA 1
ATOM 10792 C C . GLY B 1 659 ? -12.266 17.281 -19.969 1 80.12 659 GLY B C 1
ATOM 10793 O O . GLY B 1 659 ? -11.773 16.25 -19.5 1 80.12 659 GLY B O 1
ATOM 10794 N N . PRO B 1 660 ? -12.023 18.5 -19.531 1 73.19 660 PRO B N 1
ATOM 10795 C CA . PRO B 1 660 ? -11.094 18.688 -18.422 1 73.19 660 PRO B CA 1
ATOM 10796 C C . PRO B 1 660 ? -11.727 18.422 -17.047 1 73.19 660 PRO B C 1
ATOM 10798 O O . PRO B 1 660 ? -11.031 18.422 -16.031 1 73.19 660 PRO B O 1
ATOM 10801 N N . GLU B 1 661 ? -13.016 18.141 -17.109 1 74.44 661 GLU B N 1
ATOM 10802 C CA . GLU B 1 661 ? -13.719 17.953 -15.844 1 74.44 661 GLU B CA 1
ATOM 10803 C C . GLU B 1 661 ? -13.32 16.625 -15.188 1 74.44 661 GLU B C 1
ATOM 10805 O O . GLU B 1 661 ? -13 15.656 -15.883 1 74.44 661 GLU B O 1
ATOM 10810 N N . ASP B 1 662 ? -13.43 16.656 -13.969 1 75.94 662 ASP B N 1
ATOM 10811 C CA . ASP B 1 662 ? -13.102 15.469 -13.188 1 75.94 662 ASP B CA 1
ATOM 10812 C C . ASP B 1 662 ? -13.875 14.25 -13.688 1 75.94 662 ASP B C 1
ATOM 10814 O O . ASP B 1 662 ? -15.055 14.359 -14.031 1 75.94 662 ASP B O 1
ATOM 10818 N N . GLY B 1 663 ? -13.242 13.156 -13.906 1 73.19 663 GLY B N 1
ATOM 10819 C CA . GLY B 1 663 ? -13.867 11.914 -14.336 1 73.19 663 GLY B CA 1
ATOM 10820 C C . GLY B 1 663 ? -13.969 11.789 -15.844 1 73.19 663 GLY B C 1
ATOM 10821 O O . GLY B 1 663 ? -14.367 10.742 -16.359 1 73.19 663 GLY B O 1
ATOM 10822 N N . ASN B 1 664 ? -13.578 12.836 -16.578 1 79.31 664 ASN B N 1
ATOM 10823 C CA . ASN B 1 664 ? -13.719 12.82 -18.031 1 79.31 664 ASN B CA 1
ATOM 10824 C C . ASN B 1 664 ? -12.398 12.469 -18.703 1 79.31 664 ASN B C 1
ATOM 10826 O O . ASN B 1 664 ? -12.25 12.656 -19.922 1 79.31 664 ASN B O 1
ATOM 10830 N N . GLY B 1 665 ? -11.539 11.977 -17.938 1 79.25 665 GLY B N 1
ATOM 10831 C CA . GLY B 1 665 ? -10.195 11.844 -18.5 1 79.25 665 GLY B CA 1
ATOM 10832 C C . GLY B 1 665 ? -10.031 10.609 -19.375 1 79.25 665 GLY B C 1
ATOM 10833 O O . GLY B 1 665 ? -9.258 10.617 -20.328 1 79.25 665 GLY B O 1
ATOM 10834 N N . SER B 1 666 ? -10.797 9.523 -19.141 1 90.62 666 SER B N 1
ATOM 10835 C CA . SER B 1 666 ? -10.633 8.312 -19.922 1 90.62 666 SER B CA 1
ATOM 10836 C C . SER B 1 666 ? -11.883 7.43 -19.844 1 90.62 666 SER B C 1
ATOM 10838 O O . SER B 1 666 ? -11.852 6.359 -19.234 1 90.62 666 SER B O 1
ATOM 10840 N N . VAL B 1 667 ? -12.906 7.754 -20.531 1 96.12 667 VAL B N 1
ATOM 10841 C CA . VAL B 1 667 ? -14.18 7.047 -20.453 1 96.12 667 VAL B CA 1
ATOM 10842 C C . VAL B 1 667 ? -14.164 5.867 -21.422 1 96.12 667 VAL B C 1
ATOM 10844 O O . VAL B 1 667 ? -13.891 6.035 -22.609 1 96.12 667 VAL B O 1
ATOM 10847 N N . GLY B 1 668 ? -14.383 4.672 -20.891 1 97.19 668 GLY B N 1
ATOM 10848 C CA . GLY B 1 668 ? -14.477 3.477 -21.719 1 97.19 668 GLY B CA 1
ATOM 10849 C C . GLY B 1 668 ? -13.148 2.771 -21.906 1 97.19 668 GLY B C 1
ATOM 10850 O O . GLY B 1 668 ? -13 1.934 -22.797 1 97.19 668 GLY B O 1
ATOM 10851 N N . GLY B 1 669 ? -12.203 3.125 -21.094 1 96.69 669 GLY B N 1
ATOM 10852 C CA . GLY B 1 669 ? -10.883 2.537 -21.234 1 96.69 669 GLY B CA 1
ATOM 10853 C C . GLY B 1 669 ? -10.883 1.028 -21.094 1 96.69 669 GLY B C 1
ATOM 10854 O O . GLY B 1 669 ? -10.227 0.324 -21.859 1 96.69 669 GLY B O 1
ATOM 10855 N N . VAL B 1 670 ? -11.594 0.459 -20.156 1 97.38 670 VAL B N 1
ATOM 10856 C CA . VAL B 1 670 ? -11.672 -0.981 -19.938 1 97.38 670 VAL B CA 1
ATOM 10857 C C . VAL B 1 670 ? -12.367 -1.646 -21.109 1 97.38 670 VAL B C 1
ATOM 10859 O O . VAL B 1 670 ? -11.898 -2.662 -21.625 1 97.38 670 VAL B O 1
ATOM 10862 N N . HIS B 1 671 ? -13.5 -1.04 -21.531 1 98.31 671 HIS B N 1
ATOM 10863 C CA . HIS B 1 671 ? -14.242 -1.567 -22.672 1 98.31 671 HIS B CA 1
ATOM 10864 C C . HIS B 1 671 ? -13.336 -1.695 -23.906 1 98.31 671 HIS B C 1
ATOM 10866 O O . HIS B 1 671 ? -13.328 -2.734 -24.562 1 98.31 671 HIS B O 1
ATOM 10872 N N . ARG B 1 672 ? -12.594 -0.705 -24.125 1 97.25 672 ARG B N 1
ATOM 10873 C CA . ARG B 1 672 ? -11.703 -0.695 -25.297 1 97.25 672 ARG B CA 1
ATOM 10874 C C . ARG B 1 672 ? -10.562 -1.693 -25.109 1 97.25 672 ARG B C 1
ATOM 10876 O O . ARG B 1 672 ? -10.234 -2.434 -26.047 1 97.25 672 ARG B O 1
ATOM 10883 N N . LYS B 1 673 ? -9.953 -1.699 -24 1 95.19 673 LYS B N 1
ATOM 10884 C CA . LYS B 1 673 ? -8.852 -2.605 -23.703 1 95.19 673 LYS B CA 1
ATOM 10885 C C . LYS B 1 673 ? -9.273 -4.062 -23.875 1 95.19 673 LYS B C 1
ATOM 10887 O O . LYS B 1 673 ? -8.484 -4.891 -24.328 1 95.19 673 LYS B O 1
ATOM 10892 N N . TRP B 1 674 ? -10.508 -4.398 -23.516 1 97.38 674 TRP B N 1
ATOM 10893 C CA . TRP B 1 674 ? -11 -5.77 -23.578 1 97.38 674 TRP B CA 1
ATOM 10894 C C . TRP B 1 674 ? -11.641 -6.047 -24.938 1 97.38 674 TRP B C 1
ATOM 10896 O O . TRP B 1 674 ? -12.031 -7.18 -25.219 1 97.38 674 TRP B O 1
ATOM 10906 N N . GLY B 1 675 ? -11.711 -5.008 -25.812 1 97.31 675 GLY B N 1
ATOM 10907 C CA . GLY B 1 675 ? -12.312 -5.156 -27.125 1 97.31 675 GLY B CA 1
ATOM 10908 C C . GLY B 1 675 ? -13.82 -5.324 -27.078 1 97.31 675 GLY B C 1
ATOM 10909 O O . GLY B 1 675 ? -14.391 -6.066 -27.875 1 97.31 675 GLY B O 1
ATOM 10910 N N . LEU B 1 676 ? -14.484 -4.734 -26.141 1 98 676 LEU B N 1
ATOM 10911 C CA . LEU B 1 676 ? -15.922 -4.871 -25.922 1 98 676 LEU B CA 1
ATOM 10912 C C . LEU B 1 676 ? -16.594 -3.506 -25.797 1 98 676 LEU B C 1
ATOM 10914 O O . LEU B 1 676 ? -17.375 -3.275 -24.875 1 98 676 LEU B O 1
ATOM 10918 N N . GLU B 1 677 ? -16.25 -2.617 -26.609 1 95.94 677 GLU B N 1
ATOM 10919 C CA . GLU B 1 677 ? -16.766 -1.248 -26.594 1 95.94 677 GLU B CA 1
ATOM 10920 C C . GLU B 1 677 ? -18.281 -1.225 -26.656 1 95.94 677 GLU B C 1
ATOM 10922 O O . GLU B 1 677 ? -18.922 -0.361 -26.047 1 95.94 677 GLU B O 1
ATOM 10927 N N . GLU B 1 678 ? -18.859 -2.184 -27.359 1 95.12 678 GLU B N 1
ATOM 10928 C CA . GLU B 1 678 ? -20.312 -2.242 -27.5 1 95.12 678 GLU B CA 1
ATOM 10929 C C . GLU B 1 678 ? -20.938 -3.084 -26.406 1 95.12 678 GLU B C 1
ATOM 10931 O O . GLU B 1 678 ? -22.156 -3.246 -26.359 1 95.12 678 GLU B O 1
ATOM 10936 N N . GLY B 1 679 ? -20.141 -3.621 -25.578 1 97.25 679 GLY B N 1
ATOM 10937 C CA . GLY B 1 679 ? -20.609 -4.422 -24.469 1 97.25 679 GLY B CA 1
ATOM 10938 C C . GLY B 1 679 ? -20.328 -5.902 -24.625 1 97.25 679 GLY B C 1
ATOM 10939 O O . GLY B 1 679 ? -19.875 -6.34 -25.688 1 97.25 679 GLY B O 1
ATOM 10940 N N . GLY B 1 680 ? -20.516 -6.648 -23.609 1 98.06 680 GLY B N 1
ATOM 10941 C CA . GLY B 1 680 ? -20.281 -8.078 -23.562 1 98.06 680 GLY B CA 1
ATOM 10942 C C . GLY B 1 680 ? -20.266 -8.633 -22.141 1 98.06 680 GLY B C 1
ATOM 10943 O O . GLY B 1 680 ? -20.344 -7.875 -21.188 1 98.06 680 GLY B O 1
ATOM 10944 N N . VAL B 1 681 ? -20.312 -9.945 -22.031 1 98.38 681 VAL B N 1
ATOM 10945 C CA . VAL B 1 681 ? -20.219 -10.641 -20.75 1 98.38 681 VAL B CA 1
ATOM 10946 C C . VAL B 1 681 ? -18.953 -11.516 -20.734 1 98.38 681 VAL B C 1
ATOM 10948 O O . VAL B 1 681 ? -18.797 -12.391 -21.578 1 98.38 681 VAL B O 1
ATOM 10951 N N . VAL B 1 682 ? -18.094 -11.227 -19.797 1 98.56 682 VAL B N 1
ATOM 10952 C CA . VAL B 1 682 ? -16.859 -11.992 -19.656 1 98.56 682 VAL B CA 1
ATOM 10953 C C . VAL B 1 682 ? -16.953 -12.906 -18.438 1 98.56 682 VAL B C 1
ATOM 10955 O O . VAL B 1 682 ? -17.188 -12.438 -17.312 1 98.56 682 VAL B O 1
ATOM 10958 N N . VAL B 1 683 ? -16.844 -14.195 -18.609 1 98.25 683 VAL B N 1
ATOM 10959 C CA . VAL B 1 683 ? -16.781 -15.148 -17.516 1 98.25 683 VAL B CA 1
ATOM 10960 C C . VAL B 1 683 ? -15.328 -15.453 -17.172 1 98.25 683 VAL B C 1
ATOM 10962 O O . VAL B 1 683 ? -14.586 -15.984 -18 1 98.25 683 VAL B O 1
ATOM 10965 N N . CYS B 1 684 ? -14.984 -15.062 -16.047 1 97.25 684 CYS B N 1
ATOM 10966 C CA . CYS B 1 684 ? -13.641 -15.328 -15.539 1 97.25 684 CYS B CA 1
ATOM 10967 C C . CYS B 1 684 ? -13.664 -16.422 -14.484 1 97.25 684 CYS B C 1
ATOM 10969 O O . CYS B 1 684 ? -14.508 -16.406 -13.586 1 97.25 684 CYS B O 1
ATOM 10971 N N . ARG B 1 685 ? -12.734 -17.328 -14.609 1 96.75 685 ARG B N 1
ATOM 10972 C CA . ARG B 1 685 ? -12.586 -18.422 -13.664 1 96.75 685 ARG B CA 1
ATOM 10973 C C . ARG B 1 685 ? -12.117 -17.906 -12.305 1 96.75 685 ARG B C 1
ATOM 10975 O O . ARG B 1 685 ? -11.594 -16.797 -12.203 1 96.75 685 ARG B O 1
ATOM 10982 N N . PRO B 1 686 ? -12.258 -18.719 -11.234 1 94.69 686 PRO B N 1
ATOM 10983 C CA . PRO B 1 686 ? -11.812 -18.281 -9.906 1 94.69 686 PRO B CA 1
ATOM 10984 C C . PRO B 1 686 ? -10.312 -17.969 -9.859 1 94.69 686 PRO B C 1
ATOM 10986 O O . PRO B 1 686 ? -9.867 -17.172 -9.031 1 94.69 686 PRO B O 1
ATOM 10989 N N . ASP B 1 687 ? -9.523 -18.547 -10.727 1 94.62 687 ASP B N 1
ATOM 10990 C CA . ASP B 1 687 ? -8.078 -18.344 -10.695 1 94.62 687 ASP B CA 1
ATOM 10991 C C . ASP B 1 687 ? -7.672 -17.172 -11.594 1 94.62 687 ASP B C 1
ATOM 10993 O O . ASP B 1 687 ? -6.484 -16.938 -11.82 1 94.62 687 ASP B O 1
ATOM 10997 N N . GLY B 1 688 ? -8.625 -16.484 -12.211 1 94.19 688 GLY B N 1
ATOM 10998 C CA . GLY B 1 688 ? -8.352 -15.227 -12.891 1 94.19 688 GLY B CA 1
ATOM 10999 C C . GLY B 1 688 ? -8.172 -15.383 -14.383 1 94.19 688 GLY B C 1
ATOM 11000 O O . GLY B 1 688 ? -7.863 -14.414 -15.086 1 94.19 688 GLY B O 1
ATOM 11001 N N . TYR B 1 689 ? -8.328 -16.594 -14.914 1 96.44 689 TYR B N 1
ATOM 11002 C CA . TYR B 1 689 ? -8.258 -16.812 -16.359 1 96.44 689 TYR B CA 1
ATOM 11003 C C . TYR B 1 689 ? -9.625 -16.625 -17 1 96.44 689 TYR B C 1
ATOM 11005 O O . TYR B 1 689 ? -10.648 -17.016 -16.438 1 96.44 689 TYR B O 1
ATOM 11013 N N . VAL B 1 690 ? -9.609 -16.078 -18.188 1 97.75 690 VAL B N 1
ATOM 11014 C CA . VAL B 1 690 ? -10.852 -15.906 -18.938 1 97.75 690 VAL B CA 1
ATOM 11015 C C . VAL B 1 690 ? -11.367 -17.266 -19.406 1 97.75 690 VAL B C 1
ATOM 11017 O O . VAL B 1 690 ? -10.625 -18.047 -20 1 97.75 690 VAL B O 1
ATOM 11020 N N . GLY B 1 691 ? -12.609 -17.578 -19.062 1 98.19 691 GLY B N 1
ATOM 11021 C CA . GLY B 1 691 ? -13.227 -18.812 -19.531 1 98.19 691 GLY B CA 1
ATOM 11022 C C . GLY B 1 691 ? -13.898 -18.672 -20.891 1 98.19 691 GLY B C 1
ATOM 11023 O O . GLY B 1 691 ? -13.625 -19.453 -21.797 1 98.19 691 GLY B O 1
ATOM 11024 N N . ALA B 1 692 ? -14.719 -17.672 -20.953 1 98.19 692 ALA B N 1
ATOM 11025 C CA . ALA B 1 692 ? -15.461 -17.406 -22.188 1 98.19 692 ALA B CA 1
ATOM 11026 C C . ALA B 1 692 ? -15.977 -15.977 -22.234 1 98.19 692 ALA B C 1
ATOM 11028 O O . ALA B 1 692 ? -16.109 -15.328 -21.188 1 98.19 692 ALA B O 1
ATOM 11029 N N . VAL B 1 693 ? -16.188 -15.492 -23.453 1 98.5 693 VAL B N 1
ATOM 11030 C CA . VAL B 1 693 ? -16.719 -14.156 -23.672 1 98.5 693 VAL B CA 1
ATOM 11031 C C . VAL B 1 693 ? -18 -14.242 -24.5 1 98.5 693 VAL B C 1
ATOM 11033 O O . VAL B 1 693 ? -18.047 -14.938 -25.531 1 98.5 693 VAL B O 1
ATOM 11036 N N . PHE B 1 694 ? -19.094 -13.578 -24.094 1 98.06 694 PHE B N 1
ATOM 11037 C CA . PHE B 1 694 ? -20.391 -13.695 -24.734 1 98.06 694 PHE B CA 1
ATOM 11038 C C . PHE B 1 694 ? -20.906 -12.328 -25.172 1 98.06 694 PHE B C 1
ATOM 11040 O O . PHE B 1 694 ? -20.641 -11.32 -24.516 1 98.06 694 PHE B O 1
ATOM 11047 N N . PRO B 1 695 ? -21.656 -12.281 -26.25 1 97 695 PRO B N 1
ATOM 11048 C CA . PRO B 1 695 ? -22.25 -11.016 -26.672 1 97 695 PRO B CA 1
ATOM 11049 C C . PRO B 1 695 ? -23.422 -10.594 -25.781 1 97 695 PRO B C 1
ATOM 11051 O O . PRO B 1 695 ? -24.156 -11.445 -25.281 1 97 695 PRO B O 1
ATOM 11054 N N . ILE B 1 696 ? -23.516 -9.359 -25.625 1 96.94 696 ILE B N 1
ATOM 11055 C CA . ILE B 1 696 ? -24.594 -8.852 -24.781 1 96.94 696 ILE B CA 1
ATOM 11056 C C . ILE B 1 696 ? -25.844 -8.602 -25.625 1 96.94 696 ILE B C 1
ATOM 11058 O O . ILE B 1 696 ? -26.953 -8.5 -25.094 1 96.94 696 ILE B O 1
ATOM 11062 N N . ASN B 1 697 ? -25.703 -8.562 -26.984 1 95.25 697 ASN B N 1
ATOM 11063 C CA . ASN B 1 697 ? -26.766 -8.086 -27.859 1 95.25 697 ASN B CA 1
ATOM 11064 C C . ASN B 1 697 ? -27.391 -9.227 -28.656 1 95.25 697 ASN B C 1
ATOM 11066 O O . ASN B 1 697 ? -27.953 -9 -29.734 1 95.25 697 ASN B O 1
ATOM 11070 N N . GLN B 1 698 ? -27.266 -10.477 -28.234 1 94.94 698 GLN B N 1
ATOM 11071 C CA . GLN B 1 698 ? -27.828 -11.594 -29 1 94.94 698 GLN B CA 1
ATOM 11072 C C . GLN B 1 698 ? -28.922 -12.289 -28.203 1 94.94 698 GLN B C 1
ATOM 11074 O O . GLN B 1 698 ? -29.266 -13.438 -28.484 1 94.94 698 GLN B O 1
ATOM 11079 N N . GLY B 1 699 ? -29.375 -11.719 -27.141 1 94.44 699 GLY B N 1
ATOM 11080 C CA . GLY B 1 699 ? -30.547 -12.148 -26.406 1 94.44 699 GLY B CA 1
ATOM 11081 C C . GLY B 1 699 ? -30.406 -13.547 -25.828 1 94.44 699 GLY B C 1
ATOM 11082 O O . GLY B 1 699 ? -29.344 -13.906 -25.328 1 94.44 699 GLY B O 1
ATOM 11083 N N . GLN B 1 700 ? -31.484 -14.281 -25.906 1 95.94 700 GLN B N 1
ATOM 11084 C CA . GLN B 1 700 ? -31.578 -15.562 -25.219 1 95.94 700 GLN B CA 1
ATOM 11085 C C . GLN B 1 700 ? -30.531 -16.547 -25.734 1 95.94 700 GLN B C 1
ATOM 11087 O O . GLN B 1 700 ? -30.047 -17.391 -24.969 1 95.94 700 GLN B O 1
ATOM 11092 N N . LYS B 1 701 ? -30.188 -16.406 -26.969 1 96.25 701 LYS B N 1
ATOM 11093 C CA . LYS B 1 701 ? -29.141 -17.281 -27.5 1 96.25 701 LYS B CA 1
ATOM 11094 C C . LYS B 1 701 ? -27.844 -17.141 -26.719 1 96.25 701 LYS B C 1
ATOM 11096 O O . LYS B 1 701 ? -27.172 -18.141 -26.422 1 96.25 701 LYS B O 1
ATOM 11101 N N . ALA B 1 702 ? -27.5 -15.938 -26.422 1 97.25 702 ALA B N 1
ATOM 11102 C CA . ALA B 1 702 ? -26.281 -15.664 -25.656 1 97.25 702 ALA B CA 1
ATOM 11103 C C . ALA B 1 702 ? -26.406 -16.203 -24.219 1 97.25 702 ALA B C 1
ATOM 11105 O O . ALA B 1 702 ? -25.453 -16.734 -23.672 1 97.25 702 ALA B O 1
ATOM 11106 N N . TRP B 1 703 ? -27.594 -16.047 -23.609 1 98 703 TRP B N 1
ATOM 11107 C CA . TRP B 1 703 ? -27.797 -16.5 -22.234 1 98 703 TRP B CA 1
ATOM 11108 C C . TRP B 1 703 ? -27.766 -18.016 -22.156 1 98 703 TRP B C 1
ATOM 11110 O O . TRP B 1 703 ? -27.172 -18.594 -21.234 1 98 703 TRP B O 1
ATOM 11120 N N . ASP B 1 704 ? -28.344 -18.672 -23.156 1 97.81 704 ASP B N 1
ATOM 11121 C CA . ASP B 1 704 ? -28.281 -20.125 -23.219 1 97.81 704 ASP B CA 1
ATOM 11122 C C . ASP B 1 704 ? -26.844 -20.609 -23.328 1 97.81 704 ASP B C 1
ATOM 11124 O O . ASP B 1 704 ? -26.484 -21.656 -22.781 1 97.81 704 ASP B O 1
ATOM 11128 N N . ALA B 1 705 ? -26.109 -19.891 -24.109 1 98.19 705 ALA B N 1
ATOM 11129 C CA . ALA B 1 705 ? -24.703 -20.25 -24.266 1 98.19 705 ALA B CA 1
ATOM 11130 C C . ALA B 1 705 ? -23.984 -20.188 -22.922 1 98.19 705 ALA B C 1
ATOM 11132 O O . ALA B 1 705 ? -23.141 -21.031 -22.625 1 98.19 705 ALA B O 1
ATOM 11133 N N . ILE B 1 706 ? -24.25 -19.156 -22.109 1 98.31 706 ILE B N 1
ATOM 11134 C CA . ILE B 1 706 ? -23.656 -19.031 -20.766 1 98.31 706 ILE B CA 1
ATOM 11135 C C . ILE B 1 706 ? -24.047 -20.25 -19.922 1 98.31 706 ILE B C 1
ATOM 11137 O O . ILE B 1 706 ? -23.219 -20.828 -19.234 1 98.31 706 ILE B O 1
ATOM 11141 N N . GLU B 1 707 ? -25.344 -20.625 -20.016 1 98 707 GLU B N 1
ATOM 11142 C CA . GLU B 1 707 ? -25.797 -21.797 -19.281 1 98 707 GLU B CA 1
ATOM 11143 C C . GLU B 1 707 ? -25.047 -23.062 -19.719 1 98 707 GLU B C 1
ATOM 11145 O O . GLU B 1 707 ? -24.625 -23.859 -18.891 1 98 707 GLU B O 1
ATOM 11150 N N . ARG B 1 708 ? -24.906 -23.25 -21.031 1 97.88 708 ARG B N 1
ATOM 11151 C CA . ARG B 1 708 ? -24.188 -24.406 -21.562 1 97.88 708 ARG B CA 1
ATOM 11152 C C . ARG B 1 708 ? -22.75 -24.422 -21.062 1 97.88 708 ARG B C 1
ATOM 11154 O O . ARG B 1 708 ? -22.188 -25.484 -20.828 1 97.88 708 ARG B O 1
ATOM 11161 N N . TYR B 1 709 ? -22.172 -23.219 -21 1 98.19 709 TYR B N 1
ATOM 11162 C CA . TYR B 1 709 ? -20.812 -23.109 -20.469 1 98.19 709 TYR B CA 1
ATOM 11163 C C . TYR B 1 709 ? -20.734 -23.703 -19.062 1 98.19 709 TYR B C 1
ATOM 11165 O O . TYR B 1 709 ? -19.906 -24.578 -18.797 1 98.19 709 TYR B O 1
ATOM 11173 N N . PHE B 1 710 ? -21.594 -23.312 -18.156 1 97.62 710 PHE B N 1
ATOM 11174 C CA . PHE B 1 710 ? -21.516 -23.75 -16.766 1 97.62 710 PHE B CA 1
ATOM 11175 C C . PHE B 1 710 ? -21.984 -25.203 -16.641 1 97.62 710 PHE B C 1
ATOM 11177 O O . PHE B 1 710 ? -21.5 -25.938 -15.766 1 97.62 710 PHE B O 1
ATOM 11184 N N . ASP B 1 711 ? -22.859 -25.672 -17.5 1 96.94 711 ASP B N 1
ATOM 11185 C CA . ASP B 1 711 ? -23.312 -27.062 -17.5 1 96.94 711 ASP B CA 1
ATOM 11186 C C . ASP B 1 711 ? -22.172 -28.031 -17.781 1 96.94 711 ASP B C 1
ATOM 11188 O O . ASP B 1 711 ? -22.266 -29.219 -17.484 1 96.94 711 ASP B O 1
ATOM 11192 N N . GLY B 1 712 ? -21.172 -27.469 -18.344 1 96.75 712 GLY B N 1
ATOM 11193 C CA . GLY B 1 712 ? -20.062 -28.312 -18.75 1 96.75 712 GLY B CA 1
ATOM 11194 C C . GLY B 1 712 ? -19.281 -28.891 -17.578 1 96.75 712 GLY B C 1
ATOM 11195 O O . GLY B 1 712 ? -18.594 -29.891 -17.719 1 96.75 712 GLY B O 1
ATOM 11196 N N . PHE B 1 713 ? -19.391 -28.25 -16.422 1 96.56 713 PHE B N 1
ATOM 11197 C CA . PHE B 1 713 ? -18.516 -28.703 -15.344 1 96.56 713 PHE B CA 1
ATOM 11198 C C . PHE B 1 713 ? -19.188 -28.531 -13.984 1 96.56 713 PHE B C 1
ATOM 11200 O O . PHE B 1 713 ? -18.641 -28.922 -12.961 1 96.56 713 PHE B O 1
ATOM 11207 N N . LEU B 1 714 ? -20.328 -27.875 -13.922 1 95.75 714 LEU B N 1
ATOM 11208 C CA . LEU B 1 714 ? -21.078 -27.766 -12.672 1 95.75 714 LEU B CA 1
ATOM 11209 C C . LEU B 1 714 ? -22.266 -28.719 -12.656 1 95.75 714 LEU B C 1
ATOM 11211 O O . LEU B 1 714 ? -22.734 -29.141 -13.711 1 95.75 714 LEU B O 1
ATOM 11215 N N . VAL B 1 715 ? -22.641 -29.078 -11.453 1 92.75 715 VAL B N 1
ATOM 11216 C CA . VAL B 1 715 ? -23.781 -29.969 -11.273 1 92.75 715 VAL B CA 1
ATOM 11217 C C . VAL B 1 715 ? -24.812 -29.312 -10.359 1 92.75 715 VAL B C 1
ATOM 11219 O O . VAL B 1 715 ? -24.453 -28.562 -9.453 1 92.75 715 VAL B O 1
ATOM 11222 N N . ASP B 1 716 ? -26.094 -29.438 -10.711 1 82.44 716 ASP B N 1
ATOM 11223 C CA . ASP B 1 716 ? -27.172 -28.844 -9.945 1 82.44 716 ASP B CA 1
ATOM 11224 C C . ASP B 1 716 ? -27.25 -29.438 -8.539 1 82.44 716 ASP B C 1
ATOM 11226 O O . ASP B 1 716 ? -27.172 -30.656 -8.375 1 82.44 716 ASP B O 1
ATOM 11230 N N . GLY B 1 717 ? -26.922 -28.672 -7.523 1 63.22 717 GLY B N 1
ATOM 11231 C CA . GLY B 1 717 ? -26.906 -29.094 -6.137 1 63.22 717 GLY B CA 1
ATOM 11232 C C . GLY B 1 717 ? -28.188 -29.797 -5.711 1 63.22 717 GLY B C 1
ATOM 11233 O O . GLY B 1 717 ? -28.219 -30.469 -4.68 1 63.22 717 GLY B O 1
ATOM 11234 N N . SER B 1 718 ? -29.438 -29.453 -6.297 1 51 718 SER B N 1
ATOM 11235 C CA . SER B 1 718 ? -30.672 -30.094 -5.887 1 51 718 SER B CA 1
ATOM 11236 C C . SER B 1 718 ? -30.75 -31.531 -6.406 1 51 718 SER B C 1
ATOM 11238 O O . SER B 1 718 ? -31.672 -32.281 -6.07 1 51 718 SER B O 1
ATOM 11240 N N . ALA B 1 719 ? -29.922 -32.031 -7.207 1 39.06 719 ALA B N 1
ATOM 11241 C CA . ALA B 1 719 ? -30.094 -33.406 -7.637 1 39.06 719 ALA B CA 1
ATOM 11242 C C . ALA B 1 719 ? -29.438 -34.375 -6.648 1 39.06 719 ALA B C 1
ATOM 11244 O O . ALA B 1 719 ? -28.375 -34.094 -6.098 1 39.06 719 ALA B O 1
#

Radius of gyration: 33.91 Å; Cα contacts (8 Å, |Δi|>4): 3357; chains: 2; bounding box: 102×99×81 Å

Secondary structure (DSSP, 8-state):
--SSSSGGGS----PPPPB-S---SEEEEEEE--SHHHHHHHHHHHHH----EEEE-SSSS---S-S--EEPHHHHHHHGGGTTHHHHHHHHSEEE-EEEEEEE-S-B-TTT-PBPS-EEEEEEEESS-GGG--GGG-SEEE--HHHHHHHHHHHHHHTT---B-SEEEEEEEE-TTGGG-S--EEEEEEEEPPPEEEE-TTS-EEEE--EEEEEEEEEEEEEEE---TT-HHHHHHHHH-TT--EEEEEEEEEEEEEEEEEEE--TTTTSEEEEEETTTEEEEEEEEEEPTTS-EEEEEEEESTTTTSS---S-HHHHTTT--HHHHHHHHHHHTTTS-EEEEEEEEEEEEEEEEEEES-SB-BS-SSS---BSTT-EEE-GGGTEE--GGG--HHHHHHHHHHHHHHHHHHHHTT-B-HHHHHHHHHHHHHHHHHHHHHHHHHHHHHHTT---TT-GGGGGS-HHHHHHHHHHHHHHTHHHHHSTT--PPSSSS--SS-GGGT--SS-S-SSS-TTSBPPP-EEEETTTTEEEEHHHHS-TTTTT-EEEEEEEESTTTTHHHHHHHHHHHHSTTSHHHHS--SGGGTS-TT--PPPPTTT-S-B-TTTT--S-TTEEEEEEESS-GGG--GGGGTT-GGGSTTEEE--SSTTSB---SSTT-S-BTHHHHHTT-TT-EEEEE-TTSBEEEEE-SSSHHHHHHHHHHHHHTTB--TT-/--SSSSGGGS----PPPPB-S---SEEEEEEE--SHHHHHHHHHHHHH----EEEE-SSSS---S-S--EEPHHHHHHHGGGTTHHHHHHHHSEEE-EEEEEEE-S-B-TTT-PBPS-EEEEEEEESS-GGG--GGG-SEEE--HHHHHHHHHHHHHHTT---B-SEEEEEEEE-TTGGG-S--EEEEEEEEPPPEEEE-TTS-EEEE--EEEEEEEEEEEEEEE---TT-HHHHHHHHH-TT--EEEEEEEEEEEEEEEEEEE--TTTTSEEEEEETTTEEEEEEEEEEPTTS-EEEEEEEESTTTTSS---S-HHHHTTT--HHHHHHHHHHHTTTS-EEEEEEEEEEEEEEEEEEES-SB-B--SSS---BSTT-EEE-GGGTEE--GGG--HHHHHHHHHHHHHHHHHHHHTT-B-HHHHHHHHHHHHHHHHHHHHHHHHHHHHHHTT---TT-GGGGGS-HHHHHHHHHHHHHHTHHHHHSTT--PPSSSS--SS-GGGT--SS-S-SSS-TTSBPPP-EEEETTTTEEEEHHHHS-TTTTT-EEEEEEEESTTTTHHHHHHHHHHHHSTTSHHHHS--SGGGTS-TT---PPPTTT-S-B-TTTT--S-TTEEEEEEESS-GGG--GGGGTT-GGGSTTEEE--SSTTSB---SSTT-S-BTHHHHHTT-TT-EEEEE-TTSBEEEEE-SSSHHHHHHHHHHHHHTTB--TT-

Sequence (1438 aa):
MIQEEGRRGISHHDYPPPLTDIEHDTYDIVIVGAGPAGLMLASCLARYGGHRILVVDARSEPTTAGRADGIQPRTIEVLKTMEPVGSELFKRSAASYERTFWYPLSTKDPKTGEPLRGISRTSRVQSFPTSMDIGESNCTLGLQQGIIECSFLNDMKRHGQQVTRPWQFESVELLEGSEDSEYPVQVQFEKMNAVVDSAGGNGAPTSTITGTGIKKTVRTKYLVGCDGGRSAVRKHLEREFDDVKFEGDWVDTLWAAMDCVVKTTFPDIRKIAAIHSAHHGALYIFPRENTAQGEPMVRAYTQVNRLKGEKSKDNAFDAKDRVTADMVQQAIKEIGYPYKWDFKSVEWFTVYPIGQRLVTHYTVPQDRKGAQEYLNHRILLTGDACHTHSPKAGQGMNTAIIDSFSLAWRINLIQKGLGNRSVLLQSFHDERRATGKQLIDFDAEYSALFSGEIPKGKPELASYTPDQLQEHFVQVQRRNAAFTTGAGVSYQDNVLNFRDPTPLGLEGGPITTKLEPGMRLQPGWATRFVSSTPVRLTEEVQIDEPGGFRIFVLAGDLLKNKAHVDSLVSHLSSPRSFLHRFKSVTAQSANGTSHRTLPPVLNTGLDGDWSEEVNPFFTILTVIRANRFSFELEDVQEWGALRPRVYADDLEPGGDSLGPEDGNGSVGGVHRKWGLEEGGVVVCRPDGYVGAVFPINQGQKAWDAIERYFDGFLVDGSAMIQEEGRRGISHHDYPPPLTDIEHDTYDIVIVGAGPAGLMLASCLARYGGHRILVVDARSEPTTAGRADGIQPRTIEVLKTMEPVGSELFKRSAASYERTFWYPLSTKDPKTGEPLRGISRTSRVQSFPTSMDIGESNCTLGLQQGIIECSFLNDMKRHGQQVTRPWQFESVELLEGSEDSEYPVQVQFEKMNAVVDSAGGNGAPTSTITGTGIKKTVRTKYLVGCDGGRSAVRKHLEREFDDVKFEGDWVDTLWAAMDCVVKTTFPDIRKIAAIHSAHHGALYIFPRENTAQGEPMVRAYTQVNRLKGEKSKDNAFDAKDRVTADMVQQAIKEIGYPYKWDFKSVEWFTVYPIGQRLVTHYTVPQDRKGAQEYLNHRILLTGDACHTHSPKAGQGMNTAIIDSFSLAWRINLIQKGLGNRSVLLQSFHDERRATGKQLIDFDAEYSALFSGEIPKGKPELASYTPDQLQEHFVQVQRRNAAFTTGAGVSYQDNVLNFRDPTPLGLEGGPITTKLEPGMRLQPGWATRFVSSTPVRLTEEVQIDEPGGFRIFVLAGDLLKNKAHVDSLVSHLSSPRSFLHRFKSVTAQSANGTSHRTLPPVLNTGLDGDWSEEVNPFFTILTVIRANRFSFELEDVQEWGALRPRVYADDLEPGGDSLGPEDGNGSVGGVHRKWGLEEGGVVVCRPDGYVGAVFPINQGQKAWDAIERYFDGFLVDGSA

Foldseek 3Di:
DVVVVVVVLQPPQVADAFAADDDDQEWAEEEEALFLLRLLLLLLLLLLDDTGYAAEAQANDDDRWADAWKAFLLLLLQLLLVPPLSVVQQVQWQWAFKEWEKEFDPDADPVPRHTDAAIDTDDMDTLFDCVLVSDPSNTITTETRRNNSRSSQVSSVVSPHGHHDDKHWDAKDQAPPCVVPPFRIKTKIFHKDHWDWDAFLQRAIDIDIGTPPDMGIHTYQAYEFAHAQPTPLLVNLVVVAVQKDKDFDWDQWKKKKWKFFKDKPPPQLSHFYWFQTRQLFIKTKAWTGAGPVRGTIIMIMTTDCRLVRHRPPDGNVVCFRVDHPVSVQVSCPRRRPPMDIGTDDTPHMGMDTFIWIFISWQFAAPDPPDDRHGPLRRYGYAANSGTGADCVLSCRSVLRSLLSVLVNLQSLCVVLQWWDSRQSSVLSGQQSSVLRVVRSVLRQCLVQLSRVHHRPVCCVCVPPDPVRSVVVNVVSSNVCSCVSSVQVFFGDDDLQAPQFLVVLPDPDGALFPLAHFRGFDNWFWWAFLLVRHIDIPSSQNRSSLSLAKEKEWEQAACVVRVVLLVLVLVQCPDCLAPLNQRARPPVPDDDPPPPPDQRPLLPRPDDLCLNPASHSRYHYAYEYQDFSVPDDLVSCSSSPNHRNHYIFQQPGPPAAQPDPDPSRHHGCNSCVSRVNNVIWMWIAGSSRGTRGIFDSPPGPSRSSSVSSSSVSTTDGSVD/DVVVVVVVLQPPQVADAFAADDDDQEWAEEEEALFLLRLLLLLLLLLLDDTGYAAEAQANDDDRWADAWKAFLLLLLQLLLVPPLSVVQQVQWQWAFKEWEKEFDPDADPVPRHTDAAIDTDDMDTLFDCVLVSDPSNTITTETRRNNSRSSQVSSVVSPHGHHDDKHWDAKDQAPPCVVPSFRIKTKIFHKDHKDWDAFLQRAIDIDIGTPPDMGMHTYQAYEFAHAQPTPLLVNLVVVPVQKDWDFDWDQWKKKKWKFFKDKPQPQLSHFYWFQTRQLFIKTKAWTGAGPVRGTIIMIMTTDCRLPRHRPPDGLVVCQRVDHPVSVQVSCPRRRPPMDIGTDDTPHMGMDTFIWIFISWQFAQDDDDDDRHGPLRRYGYAANSGTGADCVLSCRSVLRSLLSVLVNLQSLCVVLQWWDSRQSSVLSGQQSSVLRVVRSVLRQCLVQLSRVHHRPVCCVCVPPDPVRSVVVNVVSSNVCSCVSSVQVFFGDDDLQAPQFLVVLPDPDGALFPLAHFRGFDNWFWWAFLLVRHIDIPSSQNRSSLSLAKEKEWEQAACVVRVVLLVLVLVQCPDCLAPLNQRARPPVPDDDPPPPPDQRPLLPRPDDLCLNPASHSRYHYAYEYQDFSVPDDLVSCSSSPNHRNHYIFQQPGPPAAQPDPDPSRHHGCNSCVSRVNNVIWMWIAGSSRGTRGIFDSPPGPSRSSSVSSSSVSTTDGSVD

Nearest PDB structures (foldseek):
  2dkh-assembly1_A-2  TM=8.595E-01  e=8.250E-48  Comamonas testosteroni
  2dki-assembly1_A-2  TM=8.511E-01  e=3.227E-48  Comamonas testosteroni
  1pn0-assembly1_C  TM=8.492E-01  e=1.118E-46  Cutaneotrichosporon cutaneum
  1foh-assembly3_D-2  TM=8.425E-01  e=1.052E-45  Cutaneotrichosporon cutaneum
  6sw1-assembly1_A  TM=7.579E-01  e=7.928E-19  Pseudomonas aeruginosa PAO1

Solvent-accessible surface area (backbone atoms only — not comparable to full-atom values): 73389 Å² total; per-residue (Å²): 129,77,71,76,68,62,67,67,66,51,52,76,66,91,61,69,80,64,38,74,65,86,87,64,55,65,30,52,33,35,33,39,18,71,44,64,24,23,34,40,25,50,32,50,44,30,46,43,49,93,64,52,71,44,37,29,22,43,53,54,63,78,62,62,67,43,92,50,42,54,42,26,26,40,50,44,55,53,32,43,19,46,68,67,49,26,61,53,52,58,69,60,28,24,63,28,28,33,35,33,37,30,32,43,34,85,56,51,35,86,87,77,64,41,59,38,89,32,49,42,76,76,48,76,42,67,57,48,65,73,86,69,52,57,69,98,32,54,33,36,32,10,36,43,35,26,61,56,48,38,48,38,49,47,51,16,46,77,46,77,36,65,48,27,30,23,27,31,80,74,50,74,44,73,50,81,89,20,85,79,40,82,46,29,33,37,37,36,32,32,39,33,38,69,58,43,78,49,61,43,88,29,60,28,74,38,74,48,74,49,76,68,78,50,69,50,68,33,27,15,44,28,41,36,30,20,43,28,77,76,19,61,57,51,53,50,41,37,72,75,32,87,76,37,41,77,42,70,53,72,49,89,47,31,36,32,43,35,32,27,31,43,41,20,58,48,78,53,59,36,20,32,28,45,34,34,25,83,53,36,35,39,38,37,39,38,35,29,25,56,46,82,87,66,44,38,26,32,33,40,36,33,42,53,40,17,58,84,51,45,72,52,87,61,55,43,78,69,47,42,52,67,56,32,68,67,58,50,51,52,34,48,43,61,33,47,20,85,39,51,72,46,76,75,44,76,79,39,52,45,57,46,67,33,39,39,33,39,39,69,51,42,40,48,63,29,54,91,83,76,53,88,48,48,51,80,63,31,44,36,44,29,24,36,40,33,36,37,54,48,74,88,59,46,41,58,67,41,52,9,33,49,42,16,48,55,47,32,43,48,53,49,35,31,74,42,44,31,32,33,57,68,54,47,52,48,51,47,36,56,48,51,51,52,50,49,50,52,47,46,57,49,37,49,42,49,53,22,47,70,68,72,39,69,23,85,91,42,65,73,54,66,75,45,50,72,66,51,46,51,52,46,48,53,45,50,52,60,70,34,31,37,53,57,29,53,65,48,53,66,44,67,74,55,76,66,12,35,56,61,39,49,90,40,70,43,79,88,60,57,82,40,86,59,52,53,32,24,19,60,57,77,63,40,35,26,26,36,53,67,38,51,40,80,40,46,61,71,49,68,59,41,50,59,52,56,39,23,34,36,35,39,36,35,47,11,47,65,77,84,32,40,68,37,51,50,50,50,38,54,46,56,70,31,74,84,17,62,59,57,40,53,39,60,68,60,66,73,60,67,75,90,68,74,72,75,76,66,55,72,73,46,43,51,34,52,40,93,55,36,48,56,75,86,33,69,53,52,45,50,40,26,36,32,46,31,33,66,86,75,60,57,71,76,78,42,66,83,34,59,82,45,42,31,36,40,27,16,19,21,56,16,72,85,26,48,66,78,49,91,52,87,48,22,63,7,28,24,8,41,33,52,62,44,40,30,60,83,22,22,35,38,37,24,40,62,79,43,27,24,18,35,72,42,61,44,83,55,55,66,59,36,54,50,20,55,44,48,47,50,58,57,41,42,38,57,28,87,108,128,76,69,74,68,60,64,66,63,48,52,76,63,89,59,69,81,63,39,74,63,85,88,63,55,63,31,52,34,35,34,38,19,72,44,63,25,25,34,40,25,48,32,50,44,29,44,42,49,96,66,50,70,44,36,28,22,44,52,53,62,79,61,64,66,44,90,52,42,53,42,27,29,41,51,45,56,53,33,45,19,46,67,65,50,24,61,54,53,58,71,58,28,24,64,27,28,32,35,34,35,31,33,46,34,87,55,50,35,87,86,78,64,42,58,39,89,33,50,43,78,77,48,77,41,67,58,46,64,72,86,70,54,57,69,98,34,51,33,35,31,10,36,42,34,25,61,54,45,39,47,37,47,48,52,16,46,78,44,76,37,67,48,27,30,22,27,33,81,74,50,74,45,75,49,80,91,21,86,79,40,81,46,28,34,39,38,36,33,31,39,34,38,69,59,43,79,49,60,43,88,28,60,29,74,40,76,48,75,49,77,69,77,50,68,50,67,33,28,14,43,30,40,33,30,20,44,28,76,75,20,60,57,52,54,51,41,38,72,74,32,85,75,38,42,78,41,70,53,71,48,89,49,30,34,31,43,34,32,28,31,44,42,20,58,48,79,52,58,35,21,30,30,45,35,34,25,81,51,36,35,40,40,36,38,38,33,29,25,56,45,80,86,65,45,37,26,31,34,41,37,34,42,51,39,18,57,82,51,46,74,52,87,61,56,45,79,70,47,42,52,66,57,32,69,67,58,50,52,51,34,49,43,61,33,48,21,83,38,51,72,46,76,74,45,76,77,36,52,46,56,47,69,34,38,40,33,38,40,70,50,43,40,48,64,22,77,85,87,81,57,89,52,50,52,76,64,32,46,37,44,29,22,36,38,34,35,39,52,48,74,88,59,45,40,57,67,40,51,9,33,51,42,17,48,56,46,32,43,47,53,49,34,32,75,43,45,30,34,34,57,68,55,47,52,48,50,48,36,57,48,51,50,52,50,49,50,52,47,48,56,49,37,50,41,50,53,23,44,71,70,74,38,67,24,85,91,43,63,73,54,66,77,46,49,72,66,50,46,50,52,46,46,54,45,52,52,59,71,37,31,38,53,56,29,53,64,48,54,65,45,68,75,54,76,66,13,35,57,61,39,50,90,40,69,44,80,87,59,57,81,38,84,60,49,53,33,24,19,60,58,77,65,41,35,27,26,36,53,69,37,52,39,80,40,46,60,73,49,68,60,40,49,62,48,58,40,23,33,36,35,39,36,35,47,11,46,66,78,84,31,41,68,38,52,50,51,52,36,56,46,56,71,32,74,85,16,60,60,56,40,54,40,60,67,59,66,73,60,68,74,92,68,75,71,75,75,67,54,71,73,47,43,53,34,51,41,92,56,34,46,55,75,85,32,72,53,53,45,49,38,27,35,32,47,31,34,65,86,76,61,56,70,77,77,43,65,84,34,59,83,45,42,30,36,40,27,18,19,21,56,16,72,85,24,48,65,78,47,92,52,85,50,22,64,6,29,25,7,41,32,54,64,44,39,28,59,84,21,24,35,38,38,25,40,60,81,42,28,23,17,36,71,40,60,43,83,53,56,67,60,36,54,50,21,53,44,49,46,51,57,57,40,42,36,57,30,88,109

pLDDT: mean 86.75, std 14.55, range [19.0, 98.88]

Organism: NCBI:txid157183